Protein AF-A0A9P1CP86-F1 (afdb_monomer)

Nearest PDB structures (foldseek):
  8djh-assembly1_A  TM=8.251E-01  e=3.384E-03  Homo sapiens
  7eb9-assembly1_A  TM=7.874E-01  e=4.346E-03  Homo sapiens
  8svj-assembly1_B  TM=8.601E-01  e=1.233E-02  Homo sapiens
  8svh-assembly1_B  TM=8.101E-01  e=9.599E-03  Homo sapiens
  3pse-assembly1_B  TM=8.588E-01  e=3.355E-02  Homo sapiens

Secondary structure (DSSP, 8-state):
----------------------PEEEEEEE-TTS-EEEEEEETT-BHHHHHHHHHHHH---TTTEEEEETTEEPP--S-BHHHHTT--TT---SSPEEEEEEE-PPPHHHHHHHHHHHHHHHHHT-HHHHHHHHHHT---SPPPTT--SPPHHHHHHHHT-HHHHHHHHHTT--GGGS---S----HHHHHHTT-HHHHHHHHHTT--TT--EEBTTTB--S---HHHHHHHHHHHHHTTBTT----SEEEEEEETTS--GGG--TTSEEEEEEEETTTEEEEEEEEEHHHHHHHHHHHHHHHHHHHHTT----EEEES--TTTTHHHHHHHHHHT-EEEEE-HHHHHHHHHHH--EE-S-----SS--HHHHHHHHHHHHHHHTT--B-SS-STT-PPPHHHHHHHHHHHHHHHHHHHHHHHHHHTT---SHHHHHHHHIIIIIHHHHHHHHHHHHH-GGGHHHHHHHHHHHHTT-TT-HHHHHHHHHHHHHHHHHHHHHHHHTT--HHHHHHIIIIIHHHHHHHHHHHHHHHHHHHHHHHHHHHHHHTSSSSTTHHHHHHHHHHHHHHTT-IIIIIHHHHHHHGGGS--BHHHHHHIIIIIIHHHHHHHHHHHS--GGGTTTHHHHHHHHHHHHHHHHHH----STHHHHHHH-HHHHHHHHHHHHHHHHHH-S-GGG--B-SSS-HHHHHHTSSSHHHHHHHHHHHHHHHHHHHHHHHHHHTT-EE-HHHHHHHTTTSTTHHHHHHHHHHTT--TT---TTS--HHHHHHHTT-HHHHHHHHHTT-----HHHHSS---

InterPro domains:
  IPR002110 Ankyrin repeat [PF00023] (730-762)
  IPR036770 Ankyrin repeat-containing domain superfamily [G3DSA:1.25.40.20] (712-792)
  IPR036770 Ankyrin repeat-containing domain superfamily [SSF48403] (123-789)

Sequence (802 aa):
MGICPSRHVACKRRVEEDGSTTGNVQLVIHNLAGEQLSLTRPSACQLHEILEAIHKEWKIPILAQRLVLKDEVVSQSSGAIGRILGLPSGGEVEQPKRIQEVGNQLSFEVQESLDLRLFDAVAASDYAEIAAALIDGAGPGVPDQDSKAPSAFLTALALKDREAEQMLWDAGVRTDQTDKSKTYRSLRQALATRSLPQAVKCLAHGADVNTWLRRGEGVMDTSGAPAAELLRTIHEELRKVEDAVGITNAIFVSLHGGKGFDSASDTDTAMLYSAKGDCSVELMKTGMLKDVNKRCVELDQELAKRISDGEIQGLICISCDVDLHASTLRAAAATKIPVTGSGGTSLSAASSRFGIQLVGNAGGSVATTSYTRAVSYTYALATAWMKKYHALSSTGQKPQVTSVLCACLPAFWAVALTCRVLKLLMRSNLNWWPESCLFLLQTHALPTVCSVITATSLAPQHGSTVSMSSAIASIVCEKSILGGLLAGYLVAFSATYVLHRCILLNIPATMTNMILAGGMGSAVALLIAPSISYLQLITGYIRQAIHLCMSGTIQGVGGVIGALFCWGSKYGYYHSICLPLILVEMELGEAALCGSIDEATLVCVSAGICLANLIVTPSFEDQGKEETLQLSRRGLCINLLFGDFIEVAYPFMEKSLLVNLAGYVASGLSVELLTGNSEDVLSSAYLPLPAAILLARDPLRISRAYFAAFSVSFAGALLNNFLSTTASGTPLHALCAQHLQPGAASVVRLLCRMRADVNAGDSEGDSPLAHARYFGTKEIEQVLRQYGGKLRGPYYQFSFRR

Mean predicted aligned error: 20.5 Å

Radius of gyration: 39.37 Å; Cα contacts (8 Å, |Δi|>4): 1353; chains: 1; bounding box: 106×87×97 Å

Foldseek 3Di:
DDDDDDDDDDPPPPPDPDADQQAWAWAWEAEPVGDIDTDTDGQQDWPVVVLVVCCVPVVAASQQKWKAFPNDTQPNPTGRNNVSVVHPRHDHDPDHGYIYIDGDDDDPVVQLVLQLQCLLCLLVVPVVSVLVSLSNPHQQFCDPPPRLRAHSLLLCLLLVPVVSNVSSVVSPYDPVRVPPDDDQDALLQCLLVVRPNSNSNNSSVPHDQFPWHAVSSLFDDLPPDPPLVLQVLLQVQLVLWPPGLGDQKDWDKDFPLRDDPVPDDQQTWMWIWMDHRPSPIDGPDIGGNVVVLVVLLVVLQVLLVCLQVVVDQEEEDELDDCVSNVSNLLSQLVSQREYEYEDLPRVVVSCVPRVHHYWFPHDDPDQADSNNRSNRRSVRNSVVVVIDRCNDPDDPDQPDLLVLLVVLVVQLVVLLVLLLVLVVVVVVVDDDVSVVVLQCSLWQRLLLSSLQSLQCSRAVVLPVLLNLLLNLLRPLLTLFNVSSNQLSPQLNVVLVVLLVVCVVVVHDPVVSSCCSRPVNSPVNNVVCNVVNVVRNVVLVVLLVVVQVLQQCPDALSLLVVQLCQLVCVLVPNCSVPLSVSQVSQSSSSHFDLSLLLLLQQALLLLLLLLVLCLVQPASSPPPCSVVSVVLSVVSNCCSQAFLDGSCSQNVVLVQDVLLVVLSSSLRSQLSSLCGRNVQQAGFHHGHRPVCRLVSGSHSVSSVVSSCSSNNSSNVSSNVNSVVNSSQTDGPLSSLLSSVVRSCSLSVLSSSLSSVHDQCDATSQGFGSLCSNVSSVPPSNNVSSVVSPHDGTGPVVVVPPPD

Organism: NCBI:txid2562237

Solvent-accessible surface area (backbone atoms only — not comparable to full-atom values): 41759 Å² total; per-residue (Å²): 137,88,84,89,83,90,81,92,76,90,77,82,73,78,73,75,91,77,78,89,51,91,24,58,38,47,38,35,37,30,43,84,88,72,49,80,50,80,46,79,43,55,30,73,43,47,53,65,63,52,41,50,52,48,25,71,74,71,69,48,28,46,74,27,56,39,48,32,48,94,93,38,76,61,72,91,66,96,42,36,42,32,66,79,68,68,58,68,96,71,60,69,59,94,62,70,49,70,33,39,41,47,81,46,85,71,53,69,70,60,43,49,53,31,24,39,51,28,24,44,19,49,50,64,69,36,64,71,51,35,54,51,28,49,49,50,51,28,65,43,40,68,65,62,98,86,55,74,48,42,34,30,47,41,48,21,53,46,69,68,37,65,67,60,43,48,57,35,48,76,71,62,50,55,81,79,64,69,61,88,71,93,73,85,64,51,54,49,55,19,36,40,69,70,34,63,36,53,31,42,51,27,39,39,74,65,50,67,58,65,47,73,24,42,73,70,30,29,41,69,82,86,78,84,59,70,64,65,55,35,54,47,40,33,28,60,42,29,47,41,26,67,95,39,88,36,54,62,71,48,81,47,77,44,44,64,79,74,55,58,76,95,76,64,51,59,77,41,49,28,38,34,34,35,31,52,70,76,71,53,75,41,82,74,46,75,42,36,31,51,64,48,50,55,53,47,41,56,50,21,51,53,49,15,50,38,38,68,73,62,77,49,72,61,45,79,42,68,66,46,62,54,78,65,35,41,53,31,46,44,30,32,27,75,70,60,32,43,31,29,46,43,40,48,69,36,52,50,50,39,32,75,74,48,60,38,44,75,34,61,88,57,60,73,99,67,96,66,54,57,60,57,48,20,50,49,44,36,49,24,48,24,60,72,67,74,40,63,60,47,93,60,94,60,76,96,66,72,82,54,70,52,65,45,52,61,73,40,45,70,56,55,51,52,46,25,51,49,39,49,53,40,59,57,55,56,74,68,75,79,75,71,65,53,59,57,51,42,51,47,48,28,31,40,47,57,8,24,49,35,1,24,49,30,10,37,71,72,34,55,91,53,48,69,38,41,35,47,7,9,41,54,16,9,68,62,14,57,50,14,49,66,32,0,39,51,36,1,46,52,44,31,63,44,47,63,54,53,52,53,50,32,58,77,68,68,50,55,69,70,58,44,48,48,41,50,21,51,49,46,9,51,52,50,22,66,68,44,47,83,50,31,67,58,46,36,49,52,50,48,50,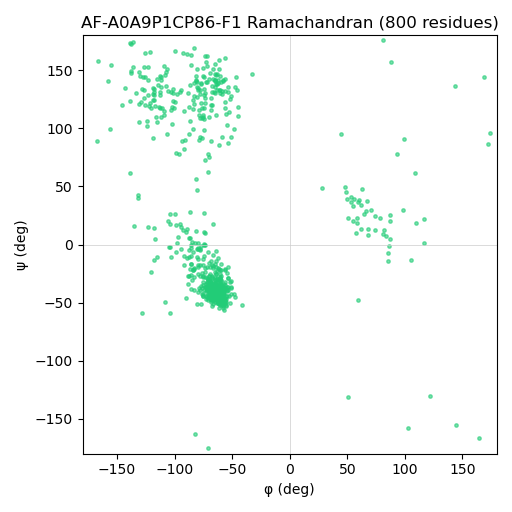52,43,50,50,56,44,58,70,32,42,47,86,57,85,62,46,29,25,52,51,19,29,48,50,44,50,34,42,77,75,63,38,31,64,77,46,53,48,56,52,28,52,55,46,30,41,60,29,42,56,13,48,60,17,34,44,44,42,22,26,47,21,23,20,31,27,14,34,19,48,18,38,63,76,42,58,53,55,93,26,86,71,52,48,68,56,53,40,50,50,23,52,50,41,28,48,39,15,50,64,42,25,41,71,82,66,66,42,51,67,55,31,71,77,28,70,57,29,33,49,20,37,38,52,11,10,7,54,17,29,37,58,52,39,23,72,36,82,41,44,25,15,48,53,67,30,25,46,70,56,28,33,70,68,21,70,34,37,68,55,49,47,52,18,34,49,44,2,19,49,42,9,17,51,28,27,36,50,45,18,61,64,33,69,65,39,30,28,40,53,58,38,18,38,34,65,44,55,90,41,84,61,31,54,38,52,49,43,39,38,50,74,68,66,31,68,47,60,49,52,29,70,76,42,34,9,33,37,37,44,11,56,72,68,65,37,63,67,46,35,50,52,37,45,76,74,67,30,46,82,40,28,68,80,65,62,70,77,68,71,125

Structure (mmCIF, N/CA/C/O backbone):
data_AF-A0A9P1CP86-F1
#
_entry.id   AF-A0A9P1CP86-F1
#
loop_
_atom_site.group_PDB
_atom_site.id
_atom_site.type_symbol
_atom_site.label_atom_id
_atom_site.label_alt_id
_atom_site.label_comp_id
_atom_site.label_asym_id
_atom_site.label_entity_id
_atom_site.label_seq_id
_atom_site.pdbx_PDB_ins_code
_atom_site.Cartn_x
_atom_site.Cartn_y
_atom_site.Cartn_z
_atom_site.occupancy
_atom_site.B_iso_or_equiv
_atom_site.auth_seq_id
_atom_site.auth_comp_id
_atom_site.auth_asym_id
_atom_site.auth_atom_id
_atom_site.pdbx_PDB_model_num
ATOM 1 N N . MET A 1 1 ? -17.859 -0.985 53.198 1.00 30.84 1 MET A N 1
ATOM 2 C CA . MET A 1 1 ? -16.713 -1.500 53.979 1.00 30.84 1 MET A CA 1
ATOM 3 C C . MET A 1 1 ? -16.864 -3.004 54.118 1.00 30.84 1 MET A C 1
ATOM 5 O O . MET A 1 1 ? -17.960 -3.432 54.444 1.00 30.84 1 MET A O 1
ATOM 9 N N . GLY A 1 2 ? -15.787 -3.765 53.910 1.00 27.48 2 GLY A N 1
ATOM 10 C CA . GLY A 1 2 ? -15.667 -5.139 54.414 1.00 27.48 2 GLY A CA 1
ATOM 11 C C . GLY A 1 2 ? -15.969 -6.256 53.418 1.00 27.48 2 GLY A C 1
ATOM 12 O O . GLY A 1 2 ? -17.094 -6.721 53.315 1.00 27.48 2 GLY A O 1
ATOM 13 N N . ILE A 1 3 ? -14.917 -6.695 52.733 1.00 25.78 3 ILE A N 1
ATOM 14 C CA . ILE A 1 3 ? -14.794 -7.933 51.956 1.00 25.78 3 ILE A CA 1
ATOM 15 C C . ILE A 1 3 ? -14.368 -9.091 52.893 1.00 25.78 3 ILE A C 1
ATOM 17 O O . ILE A 1 3 ? -13.635 -8.847 53.850 1.00 25.78 3 ILE A O 1
ATOM 21 N N . CYS A 1 4 ? -14.718 -10.326 52.489 1.00 25.58 4 CYS A N 1
ATOM 22 C CA . CYS A 1 4 ? -14.098 -11.644 52.786 1.00 25.58 4 CYS A CA 1
ATOM 23 C C . CYS A 1 4 ? -14.528 -12.446 54.041 1.00 25.58 4 CYS A C 1
ATOM 25 O O . CYS A 1 4 ? -14.887 -11.840 55.045 1.00 25.58 4 CYS A O 1
ATOM 27 N N . PRO A 1 5 ? -14.343 -13.798 54.071 1.00 38.00 5 PRO A N 1
ATOM 28 C CA . PRO A 1 5 ? -14.095 -14.761 52.976 1.00 38.00 5 PRO A CA 1
ATOM 29 C C . PRO A 1 5 ? -14.853 -16.121 53.067 1.00 38.00 5 PRO A C 1
ATOM 31 O O . PRO A 1 5 ? -15.480 -16.487 54.052 1.00 38.00 5 PRO A O 1
ATOM 34 N N . SER A 1 6 ? -14.697 -16.880 51.978 1.00 25.86 6 SER A N 1
ATOM 35 C CA . SER A 1 6 ? -14.905 -18.322 51.738 1.00 25.86 6 SER A CA 1
ATOM 36 C C . SER A 1 6 ? -14.655 -19.338 52.878 1.00 25.86 6 SER A C 1
ATOM 38 O O . SER A 1 6 ? -13.677 -19.224 53.609 1.00 25.86 6 SER A O 1
ATOM 40 N N . ARG A 1 7 ? -15.435 -20.438 52.914 1.00 24.02 7 ARG A N 1
ATOM 41 C CA . ARG A 1 7 ? -15.036 -21.817 52.509 1.00 24.02 7 ARG A CA 1
ATOM 42 C C . ARG A 1 7 ? -16.061 -22.882 52.941 1.00 24.02 7 ARG A C 1
ATOM 44 O O . ARG A 1 7 ? -16.671 -22.806 53.998 1.00 24.02 7 ARG A O 1
ATOM 51 N N . HIS A 1 8 ? -16.202 -23.884 52.074 1.00 29.50 8 HIS A N 1
ATOM 52 C CA . HIS A 1 8 ? -17.043 -25.075 52.175 1.00 29.50 8 HIS A CA 1
ATOM 53 C C . HIS A 1 8 ? -16.974 -25.830 53.509 1.00 29.50 8 HIS A C 1
ATOM 55 O O . HIS A 1 8 ? -15.889 -26.214 53.934 1.00 29.50 8 HIS A O 1
ATOM 61 N N . VAL A 1 9 ? -18.143 -26.226 54.025 1.00 24.11 9 VAL A N 1
ATOM 62 C CA . VAL A 1 9 ? -18.339 -27.530 54.677 1.00 24.11 9 VAL A CA 1
ATOM 63 C C . VAL A 1 9 ? -19.693 -28.080 54.236 1.00 24.11 9 VAL A C 1
ATOM 65 O O . VAL A 1 9 ? -20.727 -27.430 54.375 1.00 24.11 9 VAL A O 1
ATOM 68 N N . ALA A 1 10 ? -19.667 -29.283 53.670 1.00 28.23 10 ALA A N 1
ATOM 69 C CA . ALA A 1 10 ? -20.837 -30.076 53.349 1.00 28.23 10 ALA A CA 1
ATOM 70 C C . ALA A 1 10 ? -21.704 -30.270 54.602 1.00 28.23 10 ALA A C 1
ATOM 72 O O . ALA A 1 10 ? -21.317 -30.982 55.526 1.00 28.23 10 ALA A O 1
ATOM 73 N N . CYS A 1 11 ? -22.896 -29.676 54.626 1.00 23.47 11 CYS A N 1
ATOM 74 C CA . CYS A 1 11 ? -23.911 -30.052 55.595 1.00 23.47 11 CYS A CA 1
ATOM 75 C C . CYS A 1 11 ? -24.799 -31.112 54.942 1.00 23.47 11 CYS A C 1
ATOM 77 O O . CYS A 1 11 ? -25.804 -30.805 54.303 1.00 23.47 11 CYS A O 1
ATOM 79 N N . LYS A 1 12 ? -24.397 -32.380 55.107 1.00 28.41 12 LYS A N 1
ATOM 80 C CA . LYS A 1 12 ? -25.331 -33.508 55.165 1.00 28.41 12 LYS A CA 1
ATOM 81 C C . LYS A 1 12 ? -26.355 -33.169 56.253 1.00 28.41 12 LYS A C 1
ATOM 83 O O . LYS A 1 12 ? -26.170 -33.525 57.414 1.00 28.41 12 LYS A O 1
ATOM 88 N N . ARG A 1 13 ? -27.430 -32.465 55.897 1.00 25.00 13 ARG A N 1
ATOM 89 C CA . ARG A 1 13 ? -28.647 -32.481 56.703 1.00 25.00 13 ARG A CA 1
ATOM 90 C C . ARG A 1 13 ? -29.331 -33.803 56.421 1.00 25.00 13 ARG A C 1
ATOM 92 O O . ARG A 1 13 ? -30.097 -33.951 55.477 1.00 25.00 13 ARG A O 1
ATOM 99 N N . ARG A 1 14 ? -28.976 -34.764 57.270 1.00 26.31 14 ARG A N 1
ATOM 100 C CA . ARG A 1 14 ? -29.884 -35.793 57.754 1.00 26.31 14 ARG A CA 1
ATOM 101 C C . ARG A 1 14 ? -31.115 -35.035 58.264 1.00 26.31 14 ARG A C 1
ATOM 103 O O . ARG A 1 14 ? -31.083 -34.480 59.356 1.00 26.31 14 ARG A O 1
ATOM 110 N N . VAL A 1 15 ? -32.113 -34.859 57.401 1.00 29.02 15 VAL A N 1
ATOM 111 C CA . VAL A 1 15 ? -33.468 -34.604 57.877 1.00 29.02 15 VAL A CA 1
ATOM 112 C C . VAL A 1 15 ? -33.921 -35.970 58.340 1.00 29.02 15 VAL A C 1
ATOM 114 O O . VAL A 1 15 ? -34.001 -36.901 57.541 1.00 29.02 15 VAL A O 1
ATOM 117 N N . GLU A 1 16 ? -34.023 -36.084 59.655 1.00 26.66 16 GLU A N 1
ATOM 118 C CA . GLU A 1 16 ? -34.607 -37.216 60.346 1.00 26.66 16 GLU A CA 1
ATOM 119 C C . GLU A 1 16 ? -35.914 -37.597 59.649 1.00 26.66 16 GLU A C 1
ATOM 121 O O . GLU A 1 16 ? -36.839 -36.794 59.510 1.00 26.66 16 GLU A O 1
ATOM 126 N N . GLU A 1 17 ? -35.918 -38.826 59.137 1.00 37.66 17 GLU A N 1
ATOM 127 C CA . GLU A 1 17 ? -37.118 -39.620 58.972 1.00 37.66 17 GLU A CA 1
ATOM 128 C C . GLU A 1 17 ? -37.792 -39.687 60.338 1.00 37.66 17 GLU A C 1
ATOM 130 O O . GLU A 1 17 ? -37.342 -40.422 61.205 1.00 37.66 17 GLU A O 1
ATOM 135 N N . ASP A 1 18 ? -38.849 -38.909 60.525 1.00 28.08 18 ASP A N 1
ATOM 136 C CA . ASP A 1 18 ? -39.844 -39.181 61.550 1.00 28.08 18 ASP A CA 1
ATOM 137 C C . ASP A 1 18 ? -41.212 -38.750 61.022 1.00 28.08 18 ASP A C 1
ATOM 139 O O . ASP A 1 18 ? -41.444 -37.595 60.661 1.00 28.08 18 ASP A O 1
ATOM 143 N N . GLY A 1 19 ? -42.123 -39.721 60.957 1.00 34.06 19 GLY A N 1
ATOM 144 C CA . GLY A 1 19 ? -43.535 -39.494 60.668 1.00 34.06 19 GLY A CA 1
ATOM 145 C C . GLY A 1 19 ? -43.990 -39.964 59.291 1.00 34.06 19 GLY A C 1
ATOM 146 O O . GLY A 1 19 ? -44.515 -39.179 58.501 1.00 34.06 19 GLY A O 1
ATOM 147 N N . SER A 1 20 ? -43.867 -41.268 59.030 1.00 41.09 20 SER A N 1
ATOM 148 C CA . SER A 1 20 ? -44.713 -41.977 58.072 1.00 41.09 20 SER A CA 1
ATOM 149 C C . SER A 1 20 ? -46.187 -41.644 58.337 1.00 41.09 20 SER A C 1
ATOM 151 O O . SER A 1 20 ? -46.817 -42.200 59.233 1.00 41.09 20 SER A O 1
ATOM 153 N N . THR A 1 21 ? -46.752 -40.727 57.560 1.00 41.88 21 THR A N 1
ATOM 154 C CA . THR A 1 21 ? -48.200 -40.528 57.497 1.00 41.88 21 THR A CA 1
ATOM 155 C C . THR A 1 21 ? -48.695 -41.257 56.260 1.00 41.88 21 THR A C 1
ATOM 157 O O . THR A 1 21 ? -48.898 -40.685 55.192 1.00 41.88 21 THR A O 1
ATOM 160 N N . THR A 1 22 ? -48.826 -42.575 56.404 1.00 48.19 22 THR A N 1
ATOM 161 C CA . THR A 1 22 ? -49.391 -43.509 55.423 1.00 48.19 22 THR A CA 1
ATOM 162 C C . THR A 1 22 ? -50.904 -43.314 55.315 1.00 48.19 22 THR A C 1
ATOM 164 O O . THR A 1 22 ? -51.681 -44.196 55.658 1.00 48.19 22 THR A O 1
ATOM 167 N N . GLY A 1 23 ? -51.323 -42.126 54.887 1.00 58.84 23 GLY A N 1
ATOM 168 C CA . GLY A 1 23 ? -52.688 -41.859 54.454 1.00 58.84 23 GLY A CA 1
ATOM 169 C C . GLY A 1 23 ? -52.721 -41.866 52.933 1.00 58.84 23 GLY A C 1
ATOM 170 O O . GLY A 1 23 ? -52.050 -41.047 52.295 1.00 58.84 23 GLY A O 1
ATOM 171 N N . ASN A 1 24 ? -53.476 -42.791 52.346 1.00 66.00 24 ASN A N 1
ATOM 172 C CA . ASN A 1 24 ? -53.795 -42.728 50.926 1.00 66.00 24 ASN A CA 1
ATOM 173 C C . ASN A 1 24 ? -54.823 -41.615 50.707 1.00 66.00 24 ASN A C 1
ATOM 175 O O . ASN A 1 24 ? -55.837 -41.547 51.399 1.00 66.00 24 ASN A O 1
ATOM 179 N N . VAL A 1 25 ? -54.563 -40.741 49.740 1.00 71.00 25 VAL A N 1
ATOM 180 C CA . VAL A 1 25 ? -55.503 -39.698 49.332 1.00 71.00 25 VAL A CA 1
ATOM 181 C C . VAL A 1 25 ? -56.186 -40.157 48.053 1.00 71.00 25 VAL A C 1
ATOM 183 O O . VAL A 1 25 ? -55.515 -40.447 47.059 1.00 71.00 25 VAL A O 1
ATOM 186 N N . GLN A 1 26 ? -57.519 -40.211 48.079 1.00 76.31 26 GLN A N 1
ATOM 187 C CA . GLN A 1 26 ? -58.321 -40.338 46.868 1.00 76.31 26 GLN A CA 1
ATOM 188 C C . GLN A 1 26 ? -58.548 -38.956 46.254 1.00 76.31 26 GLN A C 1
ATOM 190 O O . GLN A 1 26 ? -59.173 -38.071 46.847 1.00 76.31 26 GLN A O 1
ATOM 195 N N . LEU A 1 27 ? -58.016 -38.781 45.051 1.00 75.88 27 LEU A N 1
ATOM 196 C CA . LEU A 1 27 ? -58.168 -37.595 44.228 1.00 75.88 27 LEU A CA 1
ATOM 197 C C . LEU A 1 27 ? -59.131 -37.895 43.096 1.00 75.88 27 LEU A C 1
ATOM 199 O O . LEU A 1 27 ? -58.977 -38.895 42.399 1.00 75.88 27 LEU A O 1
ATOM 203 N N . VAL A 1 28 ? -60.092 -37.001 42.900 1.00 79.50 28 VAL A N 1
ATOM 204 C CA . VAL A 1 28 ? -60.992 -37.041 41.754 1.00 79.50 28 VAL A CA 1
ATOM 205 C C . VAL A 1 28 ? -60.750 -35.784 40.935 1.00 79.50 28 VAL A C 1
ATOM 207 O O . VAL A 1 28 ? -61.066 -34.675 41.367 1.00 79.50 28 VAL A O 1
ATOM 210 N N . ILE A 1 29 ? -60.149 -35.962 39.766 1.00 81.75 29 ILE A N 1
ATOM 211 C CA . ILE A 1 29 ? -59.770 -34.882 38.862 1.00 81.75 29 ILE A CA 1
ATOM 212 C C . ILE A 1 29 ? -60.804 -34.821 37.746 1.00 81.75 29 ILE A C 1
ATOM 214 O O . ILE A 1 29 ? -61.122 -35.846 37.147 1.00 81.75 29 ILE A O 1
ATOM 218 N N . HIS A 1 30 ? -61.329 -33.631 37.476 1.00 79.31 30 HIS A N 1
ATOM 219 C CA . HIS A 1 30 ? -62.225 -33.379 36.354 1.00 79.31 30 HIS A CA 1
ATOM 220 C C . HIS A 1 30 ? -61.545 -32.475 35.340 1.00 79.31 30 HIS A C 1
ATOM 222 O O . HIS A 1 30 ? -61.029 -31.427 35.725 1.00 79.31 30 HIS A O 1
ATOM 228 N N . ASN A 1 31 ? -61.583 -32.839 34.062 1.00 79.31 31 ASN A N 1
ATOM 229 C CA . ASN A 1 31 ? -61.199 -31.908 33.005 1.00 79.31 31 ASN A CA 1
ATOM 230 C C . ASN A 1 31 ? -62.371 -30.978 32.641 1.00 79.31 31 ASN A C 1
ATOM 232 O O . ASN A 1 31 ? -63.522 -31.196 33.035 1.00 79.31 31 ASN A O 1
ATOM 236 N N . LEU A 1 32 ? -62.087 -29.937 31.857 1.00 73.00 32 LEU A N 1
ATOM 237 C CA . LEU A 1 32 ? -63.108 -29.012 31.346 1.00 73.00 32 LEU A CA 1
ATOM 238 C C . LEU A 1 32 ? -64.159 -29.684 30.445 1.00 73.00 32 LEU A C 1
ATOM 240 O O . LEU A 1 32 ? -65.255 -29.148 30.297 1.00 73.00 32 LEU A O 1
ATOM 244 N N . ALA A 1 33 ? -63.848 -30.848 29.869 1.00 70.44 33 ALA A N 1
ATOM 245 C CA . ALA A 1 33 ? -64.772 -31.635 29.053 1.00 70.44 33 ALA A CA 1
ATOM 246 C C . ALA A 1 33 ? -65.749 -32.493 29.889 1.00 70.44 33 ALA A C 1
ATOM 248 O O . ALA A 1 33 ? -66.648 -33.118 29.329 1.00 70.44 33 ALA A O 1
ATOM 249 N N . GLY A 1 34 ? -65.615 -32.501 31.222 1.00 69.12 34 GLY A N 1
ATOM 250 C CA . GLY A 1 34 ? -66.480 -33.248 32.139 1.00 69.12 34 GLY A CA 1
ATOM 251 C C . GLY A 1 34 ? -66.048 -34.696 32.399 1.00 69.12 34 GLY A C 1
ATOM 252 O O . GLY A 1 34 ? -66.749 -35.413 33.115 1.00 69.12 34 GLY A O 1
ATOM 253 N N . GLU A 1 35 ? -64.904 -35.131 31.870 1.00 78.94 35 GLU A N 1
ATOM 254 C CA . GLU A 1 35 ? -64.326 -36.454 32.121 1.00 78.94 35 GLU A CA 1
ATOM 255 C C . GLU A 1 35 ? -63.702 -36.518 33.519 1.00 78.94 35 GLU A C 1
ATOM 257 O O . GLU A 1 35 ? -63.270 -35.505 34.073 1.00 78.94 35 GLU A O 1
ATOM 262 N N . GLN A 1 36 ? -63.668 -37.716 34.108 1.00 82.38 36 GLN A N 1
ATOM 263 C CA . GLN A 1 36 ? -63.237 -37.929 35.488 1.00 82.38 36 GLN A CA 1
ATOM 264 C C . GLN A 1 36 ? -62.084 -38.934 35.567 1.00 82.38 36 GLN A C 1
ATOM 266 O O . GLN A 1 36 ? -62.208 -40.058 35.086 1.00 82.38 36 GLN A O 1
ATOM 271 N N . LEU A 1 37 ? -61.007 -38.556 36.260 1.00 82.69 37 LEU A N 1
ATOM 272 C CA . LEU A 1 37 ? -59.870 -39.413 36.589 1.00 82.69 37 LEU A CA 1
ATOM 273 C C . LEU A 1 37 ? -59.758 -39.568 38.112 1.00 82.69 37 LEU A C 1
ATOM 275 O O . LEU A 1 37 ? -59.567 -38.591 38.837 1.00 82.69 37 LEU A O 1
ATOM 279 N N . SER A 1 38 ? -59.872 -40.805 38.598 1.00 81.88 38 SER A N 1
ATOM 280 C CA . SER A 1 38 ? -59.770 -41.136 40.024 1.00 81.88 38 SER A CA 1
ATOM 281 C C . SER A 1 38 ? -58.401 -41.746 40.333 1.00 81.88 38 SER A C 1
ATOM 283 O O . SER A 1 38 ? -58.081 -42.832 39.852 1.00 81.88 38 SER A O 1
ATOM 285 N N . LEU A 1 39 ? -57.593 -41.074 41.155 1.00 81.75 39 LEU A N 1
ATOM 286 C CA . LEU A 1 39 ? -56.245 -41.507 41.534 1.00 81.75 39 LEU A CA 1
ATOM 287 C C . LEU A 1 39 ? -56.165 -41.746 43.041 1.00 81.75 39 LEU A C 1
ATOM 289 O O . LEU A 1 39 ? -56.593 -40.911 43.833 1.00 81.75 39 LEU A O 1
ATOM 293 N N . THR A 1 40 ? -55.566 -42.867 43.445 1.00 80.44 40 THR A N 1
ATOM 294 C CA . THR A 1 40 ? -55.198 -43.118 44.847 1.00 80.44 40 THR A CA 1
ATOM 295 C C . THR A 1 40 ? -53.680 -43.050 44.970 1.00 80.44 40 THR A C 1
ATOM 297 O O . THR A 1 40 ? -52.967 -43.850 44.353 1.00 80.44 40 THR A O 1
ATOM 30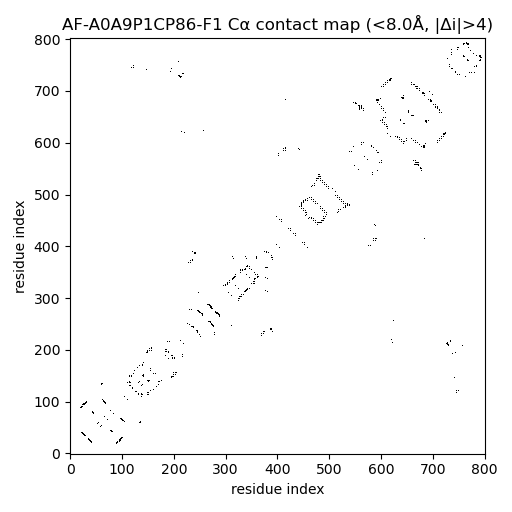0 N N . ARG A 1 41 ? -53.173 -42.066 45.719 1.00 80.50 41 ARG A N 1
ATOM 301 C CA . ARG A 1 41 ? -51.731 -41.828 45.899 1.00 80.50 41 ARG A CA 1
ATOM 302 C C . ARG A 1 41 ? -51.388 -41.543 47.366 1.00 80.50 41 ARG A C 1
ATOM 304 O O . ARG A 1 41 ? -52.237 -41.020 48.090 1.00 80.50 41 ARG A O 1
ATOM 311 N N . PRO A 1 42 ? -50.158 -41.851 47.814 1.00 76.25 42 PRO A N 1
ATOM 312 C CA . PRO A 1 42 ? -49.690 -41.451 49.137 1.00 76.25 42 PRO A CA 1
ATOM 313 C C . PRO A 1 42 ? -49.701 -39.926 49.285 1.00 76.25 42 PRO A C 1
ATOM 315 O O . PRO A 1 42 ? -49.362 -39.209 48.346 1.00 76.25 42 PRO A O 1
ATOM 318 N N . SER A 1 43 ? -49.999 -39.418 50.479 1.00 68.50 43 SER A N 1
ATOM 319 C CA . SER A 1 43 ? -49.930 -37.981 50.805 1.00 68.50 43 SER A CA 1
ATOM 320 C C . SER A 1 43 ? -48.559 -37.330 50.516 1.00 68.50 43 SER A C 1
ATOM 322 O O . SER A 1 43 ? -48.485 -36.122 50.279 1.00 68.50 43 SER A O 1
ATOM 324 N N . ALA A 1 44 ? -47.483 -38.127 50.505 1.00 71.12 44 ALA A N 1
ATOM 325 C CA . ALA A 1 44 ? -46.108 -37.712 50.212 1.00 71.12 44 ALA A CA 1
ATOM 326 C C . ALA A 1 44 ? -45.779 -37.574 48.710 1.00 71.12 44 ALA A C 1
ATOM 328 O O . ALA A 1 44 ? -44.715 -37.055 48.374 1.00 71.12 44 ALA A O 1
ATOM 329 N N . CYS A 1 45 ? -46.667 -38.034 47.824 1.00 78.25 45 CYS A N 1
ATOM 330 C CA . CYS A 1 45 ? -46.495 -37.981 46.372 1.00 78.25 45 CYS A CA 1
ATOM 331 C C . CYS A 1 45 ? -46.289 -36.524 45.902 1.00 78.25 45 CYS A C 1
ATOM 333 O O . CYS A 1 45 ? -46.870 -35.582 46.462 1.00 78.25 45 CYS A O 1
ATOM 335 N N . GLN A 1 46 ? -45.403 -36.322 44.923 1.00 81.25 46 GLN A N 1
ATOM 336 C CA . GLN A 1 46 ? -45.107 -34.991 44.387 1.00 81.25 46 GLN A CA 1
ATOM 337 C C . GLN A 1 46 ? -46.168 -34.562 43.374 1.00 81.25 46 GLN A C 1
ATOM 339 O O . GLN A 1 46 ? -46.728 -35.386 42.656 1.00 81.25 46 GLN A O 1
ATOM 344 N N . LEU A 1 47 ? -46.398 -33.251 43.259 1.00 76.50 47 LEU A N 1
ATOM 345 C CA . LEU A 1 47 ? -47.338 -32.699 42.276 1.00 76.50 47 LEU A CA 1
ATOM 346 C C . LEU A 1 47 ? -47.042 -33.175 40.840 1.00 76.50 47 LEU A C 1
ATOM 348 O O . LEU A 1 47 ? -47.971 -33.458 40.091 1.00 76.50 47 LEU A O 1
ATOM 352 N N . HIS A 1 48 ? -45.762 -33.322 40.481 1.00 77.50 48 HIS A N 1
ATOM 353 C CA . HIS A 1 48 ? -45.331 -33.800 39.164 1.00 77.50 48 HIS A CA 1
ATOM 354 C C . HIS A 1 48 ? -45.890 -35.189 38.815 1.00 77.50 48 HIS A C 1
ATOM 356 O O . HIS A 1 48 ? -46.365 -35.383 37.704 1.00 77.50 48 HIS A O 1
ATOM 362 N N . GLU A 1 49 ? -45.952 -36.114 39.776 1.00 78.94 49 GLU A N 1
ATOM 363 C CA . GLU A 1 49 ? -46.479 -37.470 39.559 1.00 78.94 49 GLU A CA 1
ATOM 364 C C . GLU A 1 49 ? -47.994 -37.477 39.271 1.00 78.94 49 GLU A C 1
ATOM 366 O O . GLU A 1 49 ? -48.500 -38.375 38.594 1.00 78.94 49 GLU A O 1
ATOM 371 N N . ILE A 1 50 ? -48.745 -36.481 39.768 1.00 78.88 50 ILE A N 1
ATOM 372 C CA . ILE A 1 50 ? -50.149 -36.286 39.366 1.00 78.88 50 ILE A CA 1
ATOM 373 C C . ILE A 1 50 ? -50.207 -35.773 37.932 1.00 78.88 50 ILE A C 1
ATOM 375 O O . ILE A 1 50 ? -50.994 -36.288 37.144 1.00 78.88 50 ILE A O 1
ATOM 379 N N . LEU A 1 51 ? -49.405 -34.759 37.600 1.00 79.69 51 LEU A N 1
ATOM 380 C CA . LEU A 1 51 ? -49.415 -34.157 36.266 1.00 79.69 51 LEU A CA 1
ATOM 381 C C . LEU A 1 51 ? -49.011 -35.180 35.190 1.00 79.69 51 LEU A C 1
ATOM 383 O O . LEU A 1 51 ? -49.603 -35.214 34.112 1.00 79.69 51 LEU A O 1
ATOM 387 N N . GLU A 1 52 ? -48.076 -36.079 35.507 1.00 78.62 52 GLU A N 1
ATOM 388 C CA . GLU A 1 52 ? -47.738 -37.243 34.680 1.00 78.62 52 GLU A CA 1
ATOM 389 C C . GLU A 1 52 ? -48.915 -38.215 34.529 1.00 78.62 52 GLU A C 1
ATOM 391 O O . GLU A 1 52 ? -49.177 -38.704 33.431 1.00 78.62 52 GLU A O 1
ATOM 396 N N . ALA A 1 53 ? -49.651 -38.503 35.609 1.00 80.38 53 ALA A N 1
ATOM 397 C CA . ALA A 1 53 ? -50.824 -39.374 35.546 1.00 80.38 53 ALA A CA 1
ATOM 398 C C . ALA A 1 53 ? -51.944 -38.765 34.682 1.00 80.38 53 ALA A C 1
ATOM 400 O O . ALA A 1 53 ? -52.563 -39.478 33.894 1.00 80.38 53 ALA A O 1
ATOM 401 N N . ILE A 1 54 ? -52.153 -37.449 34.779 1.00 79.69 54 ILE A N 1
ATOM 402 C CA . ILE A 1 54 ? -53.075 -36.691 33.925 1.00 79.69 54 ILE A CA 1
ATOM 403 C C . ILE A 1 54 ? -52.605 -36.723 32.469 1.00 79.69 54 ILE A C 1
ATOM 405 O O . ILE A 1 54 ? -53.396 -37.012 31.573 1.00 79.69 54 ILE A O 1
ATOM 409 N N . HIS A 1 55 ? -51.316 -36.477 32.223 1.00 79.19 55 HIS A N 1
ATOM 410 C CA . HIS A 1 55 ? -50.733 -36.547 30.885 1.00 79.19 55 HIS A CA 1
ATOM 411 C C . HIS A 1 55 ? -50.910 -37.944 30.276 1.00 79.19 55 HIS A C 1
ATOM 413 O O . HIS A 1 55 ? -51.257 -38.082 29.105 1.00 79.19 55 HIS A O 1
ATOM 419 N N . LYS A 1 56 ? -50.721 -38.999 31.074 1.00 81.06 56 LYS A N 1
ATOM 420 C CA . LYS A 1 56 ? -50.870 -40.382 30.620 1.00 81.06 56 LYS A CA 1
ATOM 421 C C . LYS A 1 56 ? -52.295 -40.689 30.160 1.00 81.06 56 LYS A C 1
ATOM 423 O O . LYS A 1 56 ? -52.439 -41.346 29.127 1.00 81.06 56 LYS A O 1
ATOM 428 N N . GLU A 1 57 ? -53.295 -40.211 30.899 1.00 80.50 57 GLU A N 1
ATOM 429 C CA . GLU A 1 57 ? -54.710 -40.474 30.625 1.00 80.50 57 GLU A CA 1
ATOM 430 C C . GLU A 1 57 ? -55.271 -39.572 29.517 1.00 80.50 57 GLU A C 1
ATOM 432 O O . GLU A 1 57 ? -55.857 -40.058 28.554 1.00 80.50 57 GLU A O 1
ATOM 437 N N . TRP A 1 58 ? -55.065 -38.258 29.628 1.00 78.12 58 TRP A N 1
ATOM 438 C CA . TRP A 1 58 ? -55.721 -37.258 28.778 1.00 78.12 58 TRP A CA 1
ATOM 439 C C . TRP A 1 58 ? -54.810 -36.654 27.707 1.00 78.12 58 TRP A C 1
ATOM 441 O O . TRP A 1 58 ? -55.263 -35.834 26.914 1.00 78.12 58 TRP A O 1
ATOM 451 N N . LYS A 1 59 ? -53.527 -37.044 27.658 1.00 72.56 59 LYS A N 1
ATOM 452 C CA . LYS A 1 59 ? -52.530 -36.561 26.679 1.00 72.56 59 LYS A CA 1
ATOM 453 C C . LYS A 1 59 ? -52.318 -35.041 26.685 1.00 72.56 59 LYS A C 1
ATOM 455 O O . LYS A 1 59 ? -51.827 -34.478 25.712 1.00 72.56 59 LYS A O 1
ATOM 460 N N . ILE A 1 60 ? -52.635 -34.377 27.797 1.00 73.50 60 ILE A N 1
ATOM 461 C CA . ILE A 1 60 ? -52.421 -32.936 27.985 1.00 73.50 60 ILE A CA 1
ATOM 462 C C . ILE A 1 60 ? -50.964 -32.705 28.429 1.00 73.50 60 ILE A C 1
ATOM 464 O O . ILE A 1 60 ? -50.537 -33.346 29.394 1.00 73.50 60 ILE A O 1
ATOM 468 N N . PRO A 1 61 ? -50.176 -31.825 27.781 1.00 74.75 61 PRO A N 1
ATOM 469 C CA . PRO A 1 61 ? -48.789 -31.550 28.174 1.00 74.75 61 PRO A CA 1
ATOM 470 C C . PRO A 1 61 ? -48.649 -31.048 29.611 1.00 74.75 61 PRO A C 1
ATOM 472 O O . PRO A 1 61 ? -49.440 -30.213 30.044 1.00 74.75 61 PRO A O 1
ATOM 475 N N . ILE A 1 62 ? -47.621 -31.488 30.342 1.00 76.19 62 ILE A N 1
ATOM 476 C CA . ILE A 1 62 ? -47.458 -31.156 31.773 1.00 76.19 62 ILE A CA 1
ATOM 477 C C . ILE A 1 62 ? -47.405 -29.638 32.016 1.00 76.19 62 ILE A C 1
ATOM 479 O O . ILE A 1 62 ? -48.029 -29.137 32.952 1.00 76.19 62 ILE A O 1
ATOM 483 N N . LEU A 1 63 ? -46.708 -28.884 31.159 1.00 72.44 63 LEU A N 1
ATOM 484 C CA . LEU A 1 63 ? -46.585 -27.425 31.287 1.00 72.44 63 LEU A CA 1
ATOM 485 C C . LEU A 1 63 ? -47.870 -26.667 30.910 1.00 72.44 63 LEU A C 1
ATOM 487 O O . LEU A 1 63 ? -48.053 -25.526 31.341 1.00 72.44 63 LEU A O 1
ATOM 491 N N . ALA A 1 64 ? -48.766 -27.303 30.151 1.00 70.75 64 ALA A N 1
ATOM 492 C CA . ALA A 1 64 ? -50.072 -26.764 29.778 1.00 70.75 64 ALA A CA 1
ATOM 493 C C . ALA A 1 64 ? -51.140 -26.986 30.866 1.00 70.75 64 ALA A C 1
ATOM 495 O O . ALA A 1 64 ? -52.131 -26.253 30.905 1.00 70.75 64 ALA A O 1
ATOM 496 N N . GLN A 1 65 ? -50.934 -27.959 31.762 1.00 78.25 65 GLN A N 1
ATOM 497 C CA . GLN A 1 65 ? -51.878 -28.309 32.824 1.00 78.25 65 GLN A CA 1
ATOM 498 C C . GLN A 1 65 ? -51.891 -27.258 33.946 1.00 78.25 65 GLN A C 1
ATOM 500 O O . GLN A 1 65 ? -50.867 -26.963 34.580 1.00 78.25 65 GLN A O 1
ATOM 505 N N . ARG A 1 66 ? -53.079 -26.735 34.267 1.00 76.19 66 ARG A N 1
ATOM 506 C CA . ARG A 1 66 ? -53.330 -25.949 35.484 1.00 76.19 66 ARG A CA 1
ATOM 507 C C . ARG A 1 66 ? -54.349 -26.665 36.356 1.00 76.19 66 ARG A C 1
ATOM 509 O O . ARG A 1 66 ? -55.452 -26.959 35.914 1.00 76.19 66 ARG A O 1
ATOM 516 N N . LEU A 1 67 ? -53.989 -26.925 37.611 1.00 76.25 67 LEU A N 1
ATOM 517 C CA . LEU A 1 67 ? -54.898 -27.523 38.587 1.00 76.25 67 LEU A CA 1
ATOM 518 C C . LEU A 1 67 ? -55.552 -26.429 39.425 1.00 76.25 67 LEU A C 1
ATOM 520 O O . LEU A 1 67 ? -54.869 -25.550 39.949 1.00 76.25 67 LEU A O 1
ATOM 524 N N . VAL A 1 68 ? -56.870 -26.506 39.562 1.00 74.00 68 VAL A N 1
ATOM 525 C CA . VAL A 1 68 ? -57.698 -25.589 40.341 1.00 74.00 68 VAL A CA 1
ATOM 526 C C . VAL A 1 68 ? -58.378 -26.371 41.459 1.00 74.00 68 VAL A C 1
ATOM 528 O O . VAL A 1 68 ? -59.012 -27.405 41.229 1.00 74.00 68 VAL A O 1
ATOM 531 N N . LEU A 1 69 ? -58.245 -25.879 42.688 1.00 75.06 69 LEU A N 1
ATOM 532 C CA . LEU A 1 69 ? -58.873 -26.442 43.879 1.00 75.06 69 LEU A CA 1
ATOM 533 C C . LEU A 1 69 ? -59.664 -25.334 44.578 1.00 75.06 69 LEU A C 1
ATOM 535 O O . LEU A 1 69 ? -59.068 -24.357 45.013 1.00 75.06 69 LEU A O 1
ATOM 539 N N . LYS A 1 70 ? -60.987 -25.499 44.731 1.00 66.44 70 LYS A N 1
ATOM 540 C CA . LYS A 1 70 ? -61.870 -24.510 45.392 1.00 66.44 70 LYS A CA 1
ATOM 541 C C . LYS A 1 70 ? -61.648 -23.073 44.883 1.00 66.44 70 LYS A C 1
ATOM 543 O O . LYS A 1 70 ? -61.461 -22.16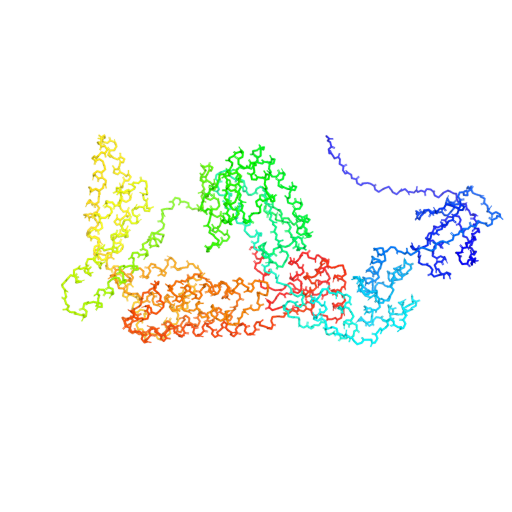0 45.677 1.00 66.44 70 LYS A O 1
ATOM 548 N N . ASP A 1 71 ? -61.634 -22.916 43.562 1.00 64.56 71 ASP A N 1
ATOM 549 C CA . ASP A 1 71 ? -61.455 -21.638 42.857 1.00 64.56 71 ASP A CA 1
ATOM 550 C C . ASP A 1 71 ? -60.059 -20.984 42.978 1.00 64.56 71 ASP A C 1
ATOM 552 O O . ASP A 1 71 ? -59.850 -19.888 42.461 1.00 64.56 71 ASP A O 1
ATOM 556 N N . GLU A 1 72 ? -59.066 -21.668 43.562 1.00 67.88 72 GLU A N 1
ATOM 557 C CA . GLU A 1 72 ? -57.664 -21.226 43.587 1.00 67.88 72 GLU A CA 1
ATOM 558 C C . GLU A 1 72 ? -56.777 -22.066 42.653 1.00 67.88 72 GLU A C 1
ATOM 560 O O . GLU A 1 72 ? -56.862 -23.298 42.619 1.00 67.88 72 GLU A O 1
ATOM 565 N N . VAL A 1 73 ? -55.892 -21.402 41.897 1.00 70.12 73 VAL A N 1
ATOM 566 C CA . VAL A 1 73 ? -54.897 -22.067 41.037 1.00 70.12 73 VAL A CA 1
ATOM 567 C C . VAL A 1 73 ? -53.758 -22.596 41.903 1.00 70.12 73 VAL A C 1
ATOM 569 O O . VAL A 1 73 ? -53.070 -21.834 42.582 1.00 70.12 73 VAL A O 1
ATOM 572 N N . VAL A 1 74 ? -53.515 -23.902 41.839 1.00 72.75 74 VAL A N 1
ATOM 573 C CA . VAL A 1 74 ? -52.401 -24.545 42.537 1.00 72.75 74 VAL A CA 1
ATOM 574 C C . VAL A 1 74 ? -51.083 -24.092 41.905 1.00 72.75 74 VAL A C 1
ATOM 576 O O . VAL A 1 74 ? -50.835 -24.326 40.719 1.00 72.75 74 VAL A O 1
ATOM 579 N N . SER A 1 75 ? -50.207 -23.457 42.690 1.00 60.69 75 SER A N 1
ATOM 580 C CA . SER A 1 75 ? -48.869 -23.093 42.220 1.00 60.69 75 SER A CA 1
ATOM 581 C C . SER A 1 75 ? -48.053 -24.352 41.916 1.00 60.69 75 SER A C 1
ATOM 583 O O . SER A 1 75 ? -47.928 -25.228 42.769 1.00 60.69 75 SER A O 1
ATOM 585 N N . GLN A 1 76 ? -47.425 -24.422 40.737 1.00 61.53 76 GLN A N 1
ATOM 586 C CA . GLN A 1 76 ? -46.562 -25.540 40.300 1.00 61.53 76 GLN A CA 1
ATOM 587 C C . GLN A 1 76 ? -45.247 -25.688 41.108 1.00 61.53 76 GLN A C 1
ATOM 589 O O . GLN A 1 76 ? -44.306 -26.346 40.675 1.00 61.53 76 GLN A O 1
ATOM 594 N N . SER A 1 77 ? -45.152 -25.087 42.294 1.00 54.38 77 SER A N 1
ATOM 595 C CA . SER A 1 77 ? -44.035 -25.279 43.218 1.00 54.38 77 SER A CA 1
ATOM 596 C C . SER A 1 77 ? -43.938 -26.745 43.652 1.00 54.38 77 SER A C 1
ATOM 598 O O . SER A 1 77 ? -44.941 -27.332 44.059 1.00 54.38 77 SER A O 1
ATOM 600 N N . SER A 1 78 ? -42.731 -27.310 43.611 1.00 53.09 78 SER A N 1
ATOM 601 C CA . SER A 1 78 ? -42.392 -28.685 44.001 1.00 53.09 78 SER A CA 1
ATOM 602 C C . SER A 1 78 ? -42.698 -28.956 45.481 1.00 53.09 78 SER A C 1
ATOM 604 O O . SER A 1 78 ? -41.854 -28.811 46.365 1.00 53.09 78 SER A O 1
ATOM 606 N N . GLY A 1 79 ? -43.947 -29.321 45.761 1.00 63.69 79 GLY A N 1
ATOM 607 C CA . GLY A 1 79 ? -44.439 -29.667 47.086 1.00 63.69 79 GLY A CA 1
ATOM 608 C C . GLY A 1 79 ? -45.218 -30.979 47.076 1.00 63.69 79 GLY A C 1
ATOM 609 O O . GLY A 1 79 ? -45.895 -31.311 46.102 1.00 63.69 79 GLY A O 1
ATOM 610 N N . ALA A 1 80 ? -45.146 -31.709 48.193 1.00 69.81 80 ALA A N 1
ATOM 611 C CA . ALA A 1 80 ? -45.962 -32.899 48.412 1.00 69.81 80 ALA A CA 1
ATOM 612 C C . ALA A 1 80 ? -47.454 -32.535 48.440 1.00 69.81 80 ALA A C 1
ATOM 614 O O . ALA A 1 80 ? -47.859 -31.556 49.078 1.00 69.81 80 ALA A O 1
ATOM 615 N N . ILE A 1 81 ? -48.272 -33.363 47.798 1.00 69.88 81 ILE A N 1
ATOM 616 C CA . ILE A 1 81 ? -49.716 -33.161 47.621 1.00 69.88 81 ILE A CA 1
ATOM 617 C C . ILE A 1 81 ? -50.441 -32.968 48.955 1.00 69.88 81 ILE A C 1
ATOM 619 O O . ILE A 1 81 ? -51.326 -32.121 49.056 1.00 69.88 81 ILE A O 1
ATOM 623 N N . GLY A 1 82 ? -50.033 -33.685 50.007 1.00 63.91 82 GLY A N 1
ATOM 624 C CA . GLY A 1 82 ? -50.619 -33.544 51.341 1.00 63.91 82 GLY A CA 1
ATOM 625 C C . GLY A 1 82 ? -50.539 -32.119 51.902 1.00 63.91 82 GLY A C 1
ATOM 626 O O . GLY A 1 82 ? -51.480 -31.668 52.555 1.00 63.91 82 GLY A O 1
ATOM 627 N N . ARG A 1 83 ? -49.466 -31.376 51.584 1.00 68.88 83 ARG A N 1
ATOM 628 C CA . ARG A 1 83 ? -49.319 -29.962 51.974 1.00 68.88 83 ARG A CA 1
ATOM 629 C C . ARG A 1 83 ? -50.183 -29.046 51.116 1.00 68.88 83 ARG A C 1
ATOM 631 O O . ARG A 1 83 ? -50.829 -28.158 51.656 1.00 68.88 83 ARG A O 1
ATOM 638 N N . ILE A 1 84 ? -50.223 -29.291 49.806 1.00 67.81 84 ILE A N 1
ATOM 639 C CA . ILE A 1 84 ? -51.021 -28.510 48.846 1.00 67.81 84 ILE A CA 1
ATOM 640 C C . ILE A 1 84 ? -52.520 -28.619 49.170 1.00 67.81 84 ILE A C 1
ATOM 642 O O . ILE A 1 84 ? -53.258 -27.646 49.073 1.00 67.81 84 ILE A O 1
ATOM 646 N N . LEU A 1 85 ? -52.972 -29.793 49.617 1.00 66.12 85 LEU A N 1
ATOM 647 C CA . LEU A 1 85 ? -54.365 -30.049 49.982 1.00 66.12 85 LEU A CA 1
ATOM 648 C C . LEU A 1 85 ? -54.716 -29.659 51.428 1.00 66.12 85 LEU A C 1
ATOM 650 O O . LEU A 1 85 ? -55.869 -29.861 51.819 1.00 66.12 85 LEU A O 1
ATOM 654 N N . GLY A 1 86 ? -53.768 -29.149 52.224 1.00 60.97 86 GLY A N 1
ATOM 655 C CA . GLY A 1 86 ? -53.991 -28.745 53.618 1.00 60.97 86 GLY A CA 1
ATOM 656 C C . GLY A 1 86 ? -54.467 -29.880 54.534 1.00 60.97 86 GLY A C 1
ATOM 657 O O . GLY A 1 86 ? -55.367 -29.670 55.346 1.00 60.97 86 GLY A O 1
ATOM 658 N N . LEU A 1 87 ? -53.943 -31.100 54.361 1.00 62.12 87 LEU A N 1
ATOM 659 C CA . LEU A 1 87 ? -54.352 -32.260 55.161 1.00 62.12 87 LEU A CA 1
ATOM 660 C C . LEU A 1 87 ? -53.656 -32.265 56.537 1.00 62.12 87 LEU A C 1
ATOM 662 O O . LEU A 1 87 ? -52.447 -32.026 56.594 1.00 62.12 87 LEU A O 1
ATOM 666 N N . PRO A 1 88 ? -54.376 -32.547 57.643 1.00 51.56 88 PRO A N 1
ATOM 667 C CA . PRO A 1 88 ? -53.757 -32.709 58.954 1.00 51.56 88 PRO A CA 1
ATOM 668 C C . PRO A 1 88 ? -52.838 -33.934 58.952 1.00 51.56 88 PRO A C 1
ATOM 670 O O . PRO A 1 88 ? -53.152 -34.962 58.348 1.00 51.56 88 PRO A O 1
ATOM 673 N N . SER A 1 89 ? -51.697 -33.822 59.628 1.00 46.72 89 SER A N 1
ATOM 674 C CA . SER A 1 89 ? -50.689 -34.876 59.745 1.00 46.72 89 SER A CA 1
ATOM 675 C C . SER A 1 89 ? -51.285 -36.138 60.391 1.00 46.72 89 SER A C 1
ATOM 677 O O . SER A 1 89 ? -51.303 -36.250 61.612 1.00 46.72 89 SER A O 1
ATOM 679 N N . GLY A 1 90 ? -51.778 -37.082 59.580 1.00 47.34 90 GLY A N 1
ATOM 680 C CA . GLY A 1 90 ? -52.163 -38.427 60.034 1.00 47.34 90 GLY A CA 1
ATOM 681 C C . GLY A 1 90 ? -53.635 -38.846 59.916 1.00 47.34 90 GLY A C 1
ATOM 682 O O . GLY A 1 90 ? -54.020 -39.773 60.618 1.00 47.34 90 GLY A O 1
ATOM 683 N N . GLY A 1 91 ? -54.454 -38.234 59.053 1.00 48.03 91 GLY A N 1
ATOM 684 C CA . GLY A 1 91 ? -55.822 -38.716 58.778 1.00 48.03 91 GLY A CA 1
ATOM 685 C C . GLY A 1 91 ? -56.006 -39.270 57.361 1.00 48.03 91 GLY A C 1
ATOM 686 O O . GLY A 1 91 ? -55.566 -38.639 56.399 1.00 48.03 91 GLY A O 1
ATOM 687 N N . GLU A 1 92 ? -56.685 -40.416 57.222 1.00 49.16 92 GLU A N 1
ATOM 688 C CA . GLU A 1 92 ? -57.302 -40.818 55.949 1.00 49.16 92 GLU A CA 1
ATOM 689 C C . GLU A 1 92 ? -58.399 -39.813 55.580 1.00 49.16 92 GLU A C 1
ATOM 691 O O . GLU A 1 92 ? -59.160 -39.347 56.429 1.00 49.16 92 GLU A O 1
ATOM 696 N N . VAL A 1 93 ? -58.468 -39.442 54.303 1.00 52.81 93 VAL A N 1
ATOM 697 C CA . VAL A 1 93 ? -59.524 -38.555 53.816 1.00 52.81 93 VAL A CA 1
ATOM 698 C C . VAL A 1 93 ? -60.726 -39.423 53.448 1.00 52.81 93 VAL A C 1
ATOM 700 O O . VAL A 1 93 ? -60.698 -40.089 52.420 1.00 52.81 93 VAL A O 1
ATOM 703 N N . GLU A 1 94 ? -61.784 -39.409 54.264 1.00 46.91 94 GLU A N 1
ATOM 704 C CA . GLU A 1 94 ? -63.005 -40.202 54.015 1.00 46.91 94 GLU A CA 1
ATOM 705 C C . GLU A 1 94 ? -63.815 -39.732 52.789 1.00 46.91 94 GLU A C 1
ATOM 707 O O . GLU A 1 94 ? -64.690 -40.454 52.315 1.00 46.91 94 GLU A O 1
ATOM 712 N N . GLN A 1 95 ? -63.538 -38.537 52.246 1.00 53.66 95 GLN A N 1
ATOM 713 C CA . GLN A 1 95 ? -64.221 -38.009 51.058 1.00 53.66 95 GLN A CA 1
ATOM 714 C C . GLN A 1 95 ? -63.240 -37.587 49.953 1.00 53.66 95 GLN A C 1
ATOM 716 O O . GLN A 1 95 ? -62.284 -36.855 50.228 1.00 53.66 95 GLN A O 1
ATOM 721 N N . PRO A 1 96 ? -63.478 -37.980 48.687 1.00 56.81 96 PRO A N 1
ATOM 722 C CA . PRO A 1 96 ? -62.601 -37.629 47.577 1.00 56.81 96 PRO A CA 1
ATOM 723 C C . PRO A 1 96 ? -62.519 -36.109 47.394 1.00 56.81 96 PRO A C 1
ATOM 725 O O . PRO A 1 96 ? -63.542 -35.424 47.306 1.00 56.81 96 PRO A O 1
ATOM 728 N N . LYS A 1 97 ? -61.298 -35.566 47.296 1.00 65.56 97 LYS A N 1
ATOM 729 C CA . LYS A 1 97 ? -61.116 -34.149 46.952 1.00 65.56 97 LYS A CA 1
ATOM 730 C C . LYS A 1 97 ? -61.236 -33.957 45.446 1.00 65.56 97 LYS A C 1
ATOM 732 O O . LYS A 1 97 ? -60.543 -34.616 44.671 1.00 65.56 97 LYS A O 1
ATOM 737 N N . ARG A 1 98 ? -62.112 -33.027 45.060 1.00 59.34 98 ARG A N 1
ATOM 738 C CA . ARG A 1 98 ? -62.400 -32.674 43.670 1.00 59.34 98 ARG A CA 1
ATOM 739 C C . ARG A 1 98 ? -61.425 -31.596 43.191 1.00 59.34 98 ARG A C 1
ATOM 741 O O . ARG A 1 98 ? -61.401 -30.513 43.770 1.00 59.34 98 ARG A O 1
ATOM 748 N N . ILE A 1 99 ? -60.629 -31.901 42.170 1.00 68.31 99 ILE A N 1
ATOM 749 C CA . ILE A 1 99 ? -59.690 -30.973 41.518 1.00 68.31 99 ILE A CA 1
ATOM 750 C C . ILE A 1 99 ? -60.171 -30.759 40.085 1.00 68.31 99 ILE A C 1
ATOM 752 O O . ILE A 1 99 ? -60.574 -31.718 39.431 1.00 68.31 99 ILE A O 1
ATOM 756 N N . GLN A 1 100 ? -60.143 -29.523 39.598 1.00 65.62 100 GLN A N 1
ATOM 757 C CA . GLN A 1 100 ? -60.446 -29.217 38.204 1.00 65.62 100 GLN A CA 1
ATOM 758 C C . GLN A 1 100 ? -59.148 -28.957 37.435 1.00 65.62 100 GLN A C 1
ATOM 760 O O . GLN A 1 100 ? -58.292 -28.210 37.899 1.00 65.62 100 GLN A O 1
ATOM 765 N N . GLU A 1 101 ? -58.987 -29.589 36.279 1.00 68.50 101 GLU A N 1
ATOM 766 C CA . GLU A 1 101 ? -57.887 -29.350 35.347 1.00 68.50 101 GLU A CA 1
ATOM 767 C C . GLU A 1 101 ? -58.332 -28.338 34.283 1.00 68.50 101 GLU A C 1
ATOM 769 O O . GLU A 1 101 ? -59.440 -28.430 33.749 1.00 68.50 101 GLU A O 1
ATOM 774 N N . VAL A 1 102 ? -57.479 -27.344 34.034 1.00 57.84 102 VAL A N 1
ATOM 775 C CA . VAL A 1 102 ? -57.633 -26.297 33.023 1.00 57.84 102 VAL A CA 1
ATOM 776 C C . VAL A 1 102 ? -56.393 -26.329 32.132 1.00 57.84 102 VAL A C 1
ATOM 778 O O . VAL A 1 102 ? -55.335 -25.824 32.511 1.00 57.84 102 VAL A O 1
ATOM 781 N N . GLY A 1 103 ? -56.523 -26.909 30.942 1.00 57.78 103 GLY A N 1
ATOM 782 C CA . GLY A 1 103 ? -55.478 -26.857 29.925 1.00 57.78 103 GLY A CA 1
ATOM 783 C C . GLY A 1 103 ? -55.399 -25.469 29.280 1.00 57.78 103 GLY A C 1
ATOM 784 O O . GLY A 1 103 ? -56.374 -25.009 28.686 1.00 57.78 103 GLY A O 1
ATOM 785 N N . ASN A 1 104 ? -54.238 -24.813 29.358 1.00 61.97 104 ASN A N 1
ATOM 786 C CA . ASN A 1 104 ? -53.955 -23.569 28.631 1.00 61.97 104 ASN A CA 1
ATOM 787 C C . ASN A 1 104 ? -52.983 -23.814 27.471 1.00 61.97 104 ASN A C 1
ATOM 789 O O . ASN A 1 104 ? -52.079 -24.639 27.571 1.00 61.97 104 ASN A O 1
ATOM 793 N N . GLN A 1 105 ? -53.116 -23.041 26.389 1.00 63.78 105 GLN A N 1
ATOM 794 C CA . GLN A 1 105 ? -52.084 -22.994 25.350 1.00 63.78 105 GLN A CA 1
ATOM 795 C C . GLN A 1 105 ? -50.789 -22.398 25.919 1.00 63.78 105 GLN A C 1
ATOM 797 O O . GLN A 1 105 ? -50.820 -21.399 26.645 1.00 63.78 105 GLN A O 1
ATOM 802 N N . LEU A 1 106 ? -49.656 -23.024 25.594 1.00 70.88 106 LEU A N 1
ATOM 803 C CA . LEU A 1 106 ? -48.333 -22.501 25.924 1.00 70.88 106 LEU A CA 1
ATOM 804 C C . LEU A 1 106 ? -48.110 -21.169 25.194 1.00 70.88 106 LEU A C 1
ATOM 806 O O . LEU A 1 106 ? -48.611 -20.959 24.088 1.00 70.88 106 LEU A O 1
ATOM 810 N N . SER A 1 107 ? -47.369 -20.247 25.813 1.00 72.88 107 SER A N 1
ATOM 811 C CA . SER A 1 107 ? -46.965 -19.023 25.121 1.00 72.88 107 SER A CA 1
ATOM 812 C C . SER A 1 107 ? -45.995 -19.357 23.986 1.00 72.88 107 SER A C 1
ATOM 814 O O . SER A 1 107 ? -45.236 -20.321 24.072 1.00 72.88 107 SER A O 1
ATOM 816 N N . PHE A 1 108 ? -45.990 -18.529 22.938 1.00 69.38 108 PHE A N 1
ATOM 817 C CA . PHE A 1 108 ? -45.140 -18.724 21.760 1.00 69.38 108 PHE A CA 1
ATOM 818 C C . PHE A 1 108 ? -43.652 -18.900 22.119 1.00 69.38 108 PHE A C 1
ATOM 820 O O . PHE A 1 108 ? -43.012 -19.826 21.639 1.00 69.38 108 PHE A O 1
ATOM 827 N N . GLU A 1 109 ? -43.122 -18.073 23.027 1.00 70.44 109 GLU A N 1
ATOM 828 C CA . GLU A 1 109 ? -41.716 -18.136 23.461 1.00 70.44 109 GLU A CA 1
ATOM 829 C C . GLU A 1 109 ? -41.379 -19.435 24.215 1.00 70.44 109 GLU A C 1
ATOM 831 O O . GLU A 1 109 ? -40.299 -20.000 24.043 1.00 70.44 109 GLU A O 1
ATOM 836 N N . VAL A 1 110 ? -42.307 -19.933 25.043 1.00 76.62 110 VAL A N 1
ATOM 837 C CA . VAL A 1 110 ? -42.116 -21.188 25.788 1.00 76.62 110 VAL A CA 1
ATOM 838 C C . VAL A 1 110 ? -42.179 -22.374 24.831 1.00 76.62 110 VAL A C 1
ATOM 840 O O . VAL A 1 110 ? -41.324 -23.253 24.913 1.00 76.62 110 VAL A O 1
ATOM 843 N N . GLN A 1 111 ? -43.122 -22.368 23.886 1.00 78.25 111 GLN A N 1
ATOM 844 C CA . GLN A 1 111 ? -43.219 -23.393 22.849 1.00 78.25 111 GLN A CA 1
ATOM 845 C C . GLN A 1 111 ? -41.951 -23.440 21.985 1.00 78.25 111 GLN A C 1
ATOM 847 O O . GLN A 1 111 ? -41.365 -24.505 21.830 1.00 78.25 111 GLN A O 1
ATOM 852 N N . GLU A 1 112 ? -41.462 -22.291 21.509 1.00 75.69 112 GLU A N 1
ATOM 853 C CA . GLU A 1 112 ? -40.236 -22.202 20.704 1.00 75.69 112 GLU A CA 1
ATOM 854 C C . GLU A 1 112 ? -39.013 -22.751 21.463 1.00 75.69 112 GLU A C 1
ATOM 856 O O . GLU A 1 112 ? -38.180 -23.454 20.888 1.00 75.69 112 GLU A O 1
ATOM 861 N N . SER A 1 113 ? -38.922 -22.496 22.774 1.00 79.38 113 SER A N 1
ATOM 862 C CA . SER A 1 113 ? -37.845 -23.027 23.620 1.00 79.38 113 SER A CA 1
ATOM 863 C C . SER A 1 113 ? -37.908 -24.549 23.807 1.00 79.38 113 SER A C 1
ATOM 865 O O . SER A 1 113 ? -36.871 -25.215 23.813 1.00 79.38 113 SER A O 1
ATOM 867 N N . LEU A 1 114 ? -39.117 -25.109 23.921 1.00 81.12 114 LEU A N 1
ATOM 868 C CA . LEU A 1 114 ? -39.348 -26.549 24.038 1.00 81.12 114 LEU A CA 1
ATOM 869 C C . LEU A 1 114 ? -39.079 -27.259 22.709 1.00 81.12 114 LEU A C 1
ATOM 871 O O . LEU A 1 114 ? -38.460 -28.320 22.699 1.00 81.12 114 LEU A O 1
ATOM 875 N N . ASP A 1 115 ? -39.468 -26.645 21.593 1.00 82.56 115 ASP A N 1
ATOM 876 C CA . ASP A 1 115 ? -39.230 -27.167 20.249 1.00 82.56 115 ASP A CA 1
ATOM 877 C C . ASP A 1 115 ? -37.726 -27.183 19.916 1.00 82.56 115 ASP A C 1
ATOM 879 O O . ASP A 1 115 ? -37.224 -28.167 19.371 1.00 82.56 115 ASP A O 1
ATOM 883 N N . LEU A 1 116 ? -36.974 -26.143 20.307 1.00 82.31 116 LEU A N 1
ATOM 884 C CA . LEU A 1 116 ? -35.507 -26.124 20.203 1.00 82.31 116 LEU A CA 1
ATOM 885 C C . LEU A 1 116 ? -34.850 -27.193 21.086 1.00 82.31 116 LEU A C 1
ATOM 887 O O . LEU A 1 116 ? -33.933 -27.874 20.634 1.00 82.31 116 LEU A O 1
ATOM 891 N N . ARG A 1 117 ? -35.339 -27.385 22.317 1.00 84.88 117 ARG A N 1
ATOM 892 C CA . ARG A 1 117 ? -34.853 -28.432 23.230 1.00 84.88 117 ARG A CA 1
ATOM 893 C C . ARG A 1 117 ? -35.094 -29.834 22.662 1.00 84.88 117 ARG A C 1
ATOM 895 O O . ARG A 1 117 ? -34.194 -30.670 22.702 1.00 84.88 117 ARG A O 1
ATOM 902 N N . LEU A 1 118 ? -36.271 -30.080 22.084 1.00 85.50 118 LEU A N 1
ATOM 903 C CA . LEU A 1 118 ? -36.583 -31.330 21.390 1.00 85.50 118 LEU A CA 1
ATOM 904 C C . LEU A 1 118 ? -35.684 -31.522 20.160 1.00 85.50 118 LEU A C 1
ATOM 906 O O . LEU A 1 118 ? -35.146 -32.609 19.956 1.00 85.50 118 LEU A O 1
ATOM 910 N N . PHE A 1 119 ? -35.479 -30.474 19.360 1.00 85.06 119 PHE A N 1
ATOM 911 C CA . PHE A 1 119 ? -34.563 -30.504 18.220 1.00 85.06 119 PHE A CA 1
ATOM 912 C C . PHE A 1 119 ? -33.129 -30.857 18.641 1.00 85.06 119 PHE A C 1
ATOM 914 O O . PHE A 1 119 ? -32.510 -31.731 18.031 1.00 85.06 119 PHE A O 1
ATOM 921 N N . ASP A 1 120 ? -32.618 -30.238 19.705 1.00 83.75 120 ASP A N 1
ATOM 922 C CA . ASP A 1 120 ? -31.284 -30.503 20.245 1.00 83.75 120 ASP A CA 1
ATOM 923 C C . ASP A 1 120 ? -31.150 -31.946 20.750 1.00 83.75 120 ASP A C 1
ATOM 925 O O . ASP A 1 120 ? -30.141 -32.605 20.474 1.00 83.75 120 ASP A O 1
ATOM 929 N N . ALA A 1 121 ? -32.179 -32.462 21.431 1.00 85.00 121 ALA A N 1
ATOM 930 C CA . ALA A 1 121 ? -32.237 -33.840 21.911 1.00 85.00 121 ALA A CA 1
ATOM 931 C C . ALA A 1 121 ? -32.216 -34.852 20.753 1.00 85.00 121 ALA A C 1
ATOM 933 O O . ALA A 1 121 ? -31.441 -35.810 20.780 1.00 85.00 121 ALA A O 1
ATOM 934 N N . VAL A 1 122 ? -32.977 -34.600 19.681 1.00 85.38 122 VAL A N 1
ATOM 935 C CA . VAL A 1 122 ? -32.964 -35.429 18.462 1.00 85.38 122 VAL A CA 1
ATOM 936 C C . VAL A 1 122 ? -31.622 -35.333 17.734 1.00 85.38 122 VAL A C 1
ATOM 938 O O . VAL A 1 122 ? -31.042 -36.354 17.370 1.00 85.38 122 VAL A O 1
ATOM 941 N N . ALA A 1 123 ? -31.058 -34.132 17.578 1.00 83.69 123 ALA A N 1
ATOM 942 C CA . ALA A 1 123 ? -29.733 -33.946 16.985 1.00 83.69 123 ALA A CA 1
ATOM 943 C C . ALA A 1 123 ? -28.615 -34.612 17.813 1.00 83.69 123 ALA A C 1
ATOM 945 O O . ALA A 1 123 ? -27.548 -34.927 17.273 1.00 83.69 123 ALA A O 1
ATOM 946 N N . ALA A 1 124 ? -28.849 -34.833 19.112 1.00 83.19 124 ALA A N 1
ATOM 947 C CA . ALA A 1 124 ? -27.990 -35.570 20.034 1.00 83.19 124 ALA A CA 1
ATOM 948 C C . ALA A 1 124 ? -28.312 -37.075 20.139 1.00 83.19 124 ALA A C 1
ATOM 950 O O . ALA A 1 124 ? -27.473 -37.811 20.660 1.00 83.19 124 ALA A O 1
ATOM 951 N N . SER A 1 125 ? -29.422 -37.563 19.569 1.00 84.31 125 SER A N 1
ATOM 952 C CA . SER A 1 125 ? -29.974 -38.914 19.804 1.00 84.31 125 SER A CA 1
ATOM 953 C C . SER A 1 125 ? -30.099 -39.245 21.300 1.00 84.31 125 SER A C 1
ATOM 955 O O . SER A 1 125 ? -29.785 -40.352 21.733 1.00 84.31 125 SER A O 1
ATOM 957 N N . ASP A 1 126 ? -30.501 -38.260 22.107 1.00 86.56 126 ASP A N 1
ATOM 958 C CA . ASP A 1 126 ? -30.754 -38.438 23.537 1.00 86.56 126 ASP A CA 1
ATOM 959 C C . ASP A 1 126 ? -32.222 -38.814 23.758 1.00 86.56 126 ASP A C 1
ATOM 961 O O . ASP A 1 126 ? -33.094 -37.961 23.904 1.00 86.56 126 ASP A O 1
ATOM 965 N N . TYR A 1 127 ? -32.508 -40.114 23.742 1.00 86.25 127 TYR A N 1
ATOM 966 C CA . TYR A 1 127 ? -33.877 -40.629 23.823 1.00 86.25 127 TYR A CA 1
ATOM 967 C C . TYR A 1 127 ? -34.596 -40.294 25.133 1.00 86.25 127 TYR A C 1
ATOM 969 O O . TYR A 1 127 ? -35.818 -40.146 25.135 1.00 86.25 127 TYR A O 1
ATOM 977 N N . ALA A 1 128 ? -33.857 -40.154 26.237 1.00 82.88 128 ALA A N 1
ATOM 978 C CA . ALA A 1 128 ? -34.444 -39.773 27.518 1.00 82.88 128 ALA A CA 1
ATOM 979 C C . ALA A 1 128 ? -34.946 -38.326 27.462 1.00 82.88 128 ALA A C 1
ATOM 981 O O . ALA A 1 128 ? -36.068 -38.036 27.880 1.00 82.88 128 ALA A O 1
ATOM 982 N N . GLU A 1 129 ? -34.141 -37.442 26.874 1.00 85.50 129 GLU A N 1
ATOM 983 C CA . GLU A 1 129 ? -34.486 -36.035 26.714 1.00 85.50 129 GLU A CA 1
ATOM 984 C C . GLU A 1 129 ? -35.564 -35.813 25.641 1.00 85.50 129 GLU A C 1
ATOM 986 O O . GLU A 1 129 ? -36.433 -34.961 25.820 1.00 85.50 129 GLU A O 1
ATOM 991 N N . ILE A 1 130 ? -35.580 -36.621 24.569 1.00 84.94 130 ILE A N 1
ATOM 992 C CA . ILE A 1 130 ? -36.667 -36.631 23.573 1.00 84.94 130 ILE A CA 1
ATOM 993 C C . ILE A 1 130 ? -37.999 -36.947 24.261 1.00 84.94 130 ILE A C 1
ATOM 995 O O . ILE A 1 130 ? -38.970 -36.211 24.090 1.00 84.94 130 ILE A O 1
ATOM 999 N N . ALA A 1 131 ? -38.046 -38.005 25.075 1.00 82.88 131 ALA A N 1
ATOM 1000 C CA . ALA A 1 131 ? -39.255 -38.377 25.803 1.00 82.88 131 ALA A CA 1
ATOM 1001 C C . ALA A 1 131 ? -39.692 -37.279 26.786 1.00 82.88 131 ALA A C 1
ATOM 1003 O O . ALA A 1 131 ? -40.869 -36.923 26.820 1.00 82.88 131 ALA A O 1
ATOM 1004 N N . ALA A 1 132 ? -38.751 -36.700 27.540 1.00 81.50 132 ALA A N 1
ATOM 1005 C CA . ALA A 1 132 ? -39.037 -35.624 28.487 1.00 81.50 132 ALA A CA 1
ATOM 1006 C C . ALA A 1 132 ? -39.587 -34.365 27.793 1.00 81.50 132 ALA A C 1
ATOM 1008 O O . ALA A 1 132 ? -40.609 -33.826 28.213 1.00 81.50 132 ALA A O 1
ATOM 1009 N N . ALA A 1 133 ? -38.964 -33.927 26.696 1.00 83.69 133 ALA A N 1
ATOM 1010 C CA . ALA A 1 133 ? -39.403 -32.748 25.952 1.00 83.69 133 ALA A CA 1
ATOM 1011 C C . ALA A 1 133 ? -40.804 -32.931 25.336 1.00 83.69 133 ALA A C 1
ATOM 1013 O O . ALA A 1 133 ? -41.601 -31.993 25.330 1.00 83.69 133 ALA A O 1
ATOM 1014 N N . LEU A 1 134 ? -41.137 -34.140 24.867 1.00 82.44 134 LEU A N 1
ATOM 1015 C CA . LEU A 1 134 ? -42.475 -34.461 24.354 1.00 82.44 134 LEU A CA 1
ATOM 1016 C C . LEU A 1 134 ? -43.541 -34.444 25.460 1.00 82.44 134 LEU A C 1
ATOM 1018 O O . LEU A 1 134 ? -44.638 -33.929 25.245 1.00 82.44 134 LEU A O 1
ATOM 1022 N N . ILE A 1 135 ? -43.213 -34.946 26.654 1.00 80.69 135 ILE A N 1
ATOM 1023 C CA . ILE A 1 135 ? -44.095 -34.896 27.833 1.00 80.69 135 ILE A CA 1
ATOM 1024 C C . ILE A 1 135 ? -44.349 -33.441 28.273 1.00 80.69 135 ILE A C 1
ATOM 1026 O O . ILE A 1 135 ? -45.475 -33.072 28.634 1.00 80.69 135 ILE A O 1
ATOM 1030 N N . ASP A 1 136 ? -43.315 -32.601 28.195 1.00 78.94 136 ASP A N 1
ATOM 1031 C CA . ASP A 1 136 ? -43.376 -31.175 28.524 1.00 78.94 136 ASP A CA 1
ATOM 1032 C C . ASP A 1 136 ? -44.187 -30.354 27.499 1.00 78.94 136 ASP A C 1
ATOM 1034 O O . ASP A 1 136 ? -44.638 -29.254 27.822 1.00 78.94 136 ASP A O 1
ATOM 1038 N N . GLY A 1 137 ? -44.453 -30.899 26.305 1.00 74.94 137 GLY A N 1
ATOM 1039 C CA . GLY A 1 137 ? -45.315 -30.290 25.285 1.00 74.94 137 GLY A CA 1
ATOM 1040 C C . GLY A 1 137 ? -44.606 -29.762 24.042 1.00 74.94 137 GLY A C 1
ATOM 1041 O O . GLY A 1 137 ? -45.185 -28.949 23.322 1.00 74.94 137 GLY A O 1
ATOM 1042 N N . ALA A 1 138 ? -43.372 -30.194 23.776 1.00 80.06 138 ALA A N 1
ATOM 1043 C CA . ALA A 1 138 ? -42.684 -29.860 22.532 1.00 80.06 138 ALA A CA 1
ATOM 1044 C C . ALA A 1 138 ? -43.432 -30.420 21.308 1.00 80.06 138 ALA A C 1
ATOM 1046 O O . ALA A 1 138 ? -43.915 -31.554 21.316 1.00 80.06 138 ALA A O 1
ATOM 1047 N N . GLY A 1 139 ? -43.513 -29.628 20.241 1.00 77.62 139 GLY A N 1
ATOM 1048 C CA . GLY A 1 139 ? -44.170 -29.992 18.992 1.00 77.62 139 GLY A CA 1
ATOM 1049 C C . GLY A 1 139 ? -43.281 -30.906 18.139 1.00 77.62 139 GLY A C 1
ATOM 1050 O O . GLY A 1 139 ? -42.244 -30.456 17.652 1.00 77.62 139 GLY A O 1
ATOM 1051 N N . PRO A 1 140 ? -43.664 -32.171 17.875 1.00 73.44 140 PRO A N 1
ATOM 1052 C CA . PRO A 1 140 ? -42.826 -33.093 17.102 1.00 73.44 140 PRO A CA 1
ATOM 1053 C C . PRO A 1 140 ? -42.831 -32.809 15.587 1.00 73.44 140 PRO A C 1
ATOM 1055 O O . PRO A 1 140 ? -41.968 -33.306 14.864 1.00 73.44 140 PRO A O 1
ATOM 1058 N N . GLY A 1 141 ? -43.812 -32.044 15.096 1.00 68.31 141 GLY A N 1
ATOM 1059 C CA . GLY A 1 141 ? -44.105 -31.853 13.673 1.00 68.31 141 GLY A CA 1
ATOM 1060 C C . GLY A 1 141 ? -43.245 -30.815 12.941 1.00 68.31 141 GLY A C 1
ATOM 1061 O O . GLY A 1 141 ? -42.162 -30.416 13.376 1.00 68.31 141 GLY A O 1
ATOM 1062 N N . VAL A 1 142 ? -43.725 -30.392 11.769 1.00 61.50 142 VAL A N 1
ATOM 1063 C CA . VAL A 1 142 ? -43.154 -29.243 11.049 1.00 61.50 142 VAL A CA 1
ATOM 1064 C C . VAL A 1 142 ? -43.776 -27.985 11.647 1.00 61.50 142 VAL A C 1
ATOM 1066 O O . VAL A 1 142 ? -45.002 -27.875 11.625 1.00 61.50 142 VAL A O 1
ATOM 1069 N N . PRO A 1 143 ? -42.978 -27.059 12.195 1.00 58.94 143 PRO A N 1
ATOM 1070 C CA . PRO A 1 143 ? -43.540 -25.866 12.798 1.00 58.94 143 PRO A CA 1
ATOM 1071 C C . PRO A 1 143 ? -44.070 -24.906 11.715 1.00 58.94 143 PRO A C 1
ATOM 1073 O O . PRO A 1 143 ? -43.657 -24.984 10.553 1.00 58.94 143 PRO A O 1
ATOM 1076 N N . ASP A 1 144 ? -45.009 -24.027 12.082 1.00 56.66 144 ASP A N 1
ATOM 1077 C CA . ASP A 1 144 ? -45.628 -23.057 11.165 1.00 56.66 144 ASP A CA 1
ATOM 1078 C C . ASP A 1 144 ? -44.580 -22.156 10.479 1.00 56.66 144 ASP A C 1
ATOM 1080 O O . ASP A 1 144 ? -43.452 -22.023 10.957 1.00 56.66 144 ASP A O 1
ATOM 1084 N N . GLN A 1 145 ? -44.942 -21.523 9.352 1.00 52.06 145 GLN A N 1
ATOM 1085 C CA . GLN A 1 145 ? -44.014 -20.770 8.480 1.00 52.06 145 GLN A CA 1
ATOM 1086 C C . GLN A 1 145 ? -43.179 -19.685 9.195 1.00 52.06 145 GLN A C 1
ATOM 1088 O O . GLN A 1 145 ? -42.130 -19.304 8.676 1.00 52.06 145 GLN A O 1
ATOM 1093 N N . ASP A 1 146 ? -43.609 -19.237 10.377 1.00 52.12 146 ASP A N 1
ATOM 1094 C CA . ASP A 1 146 ? -42.964 -18.198 11.184 1.00 52.12 146 ASP A CA 1
ATOM 1095 C C . ASP A 1 146 ? -42.060 -18.734 12.316 1.00 52.12 146 ASP A C 1
ATOM 1097 O O . ASP A 1 146 ? -41.465 -17.949 13.059 1.00 52.12 146 ASP A O 1
ATOM 1101 N N . SER A 1 147 ? -41.916 -20.055 12.467 1.00 60.75 147 SER A N 1
ATOM 1102 C CA . SER A 1 147 ? -41.054 -20.641 13.500 1.00 60.75 147 SER A CA 1
ATOM 1103 C C . SER A 1 147 ? -39.576 -20.625 13.116 1.00 60.75 147 SER A C 1
ATOM 1105 O O . SER A 1 147 ? -39.185 -21.007 12.008 1.00 60.75 147 SER A O 1
ATOM 1107 N N . LYS A 1 148 ? -38.722 -20.220 14.063 1.00 64.12 148 LYS A N 1
ATOM 1108 C CA . LYS A 1 148 ? -37.261 -20.244 13.899 1.00 64.12 148 LYS A CA 1
ATOM 1109 C C . LYS A 1 148 ? -36.650 -21.600 14.264 1.00 64.12 148 LYS A C 1
ATOM 1111 O O . LYS A 1 148 ? -35.510 -21.859 13.875 1.00 64.12 148 LYS A O 1
ATOM 1116 N N . ALA A 1 149 ? -37.385 -22.455 14.979 1.00 67.31 149 ALA A N 1
ATOM 1117 C CA . ALA A 1 149 ? -36.914 -23.763 15.421 1.00 67.31 149 ALA A CA 1
ATOM 1118 C C . ALA A 1 149 ? -36.948 -24.788 14.266 1.00 67.31 149 ALA A C 1
ATOM 1120 O O . ALA A 1 149 ? -37.949 -24.880 13.550 1.00 67.31 149 ALA A O 1
ATOM 1121 N N . PRO A 1 150 ? -35.880 -25.573 14.034 1.00 76.44 150 PRO A N 1
ATOM 1122 C CA . PRO A 1 150 ? -35.913 -26.652 13.051 1.00 76.44 150 PRO A CA 1
ATOM 1123 C C . PRO A 1 150 ? -36.815 -27.810 13.506 1.00 76.44 150 PRO A C 1
ATOM 1125 O O . PRO A 1 150 ? -36.904 -28.117 14.689 1.00 76.44 150 PRO A O 1
ATOM 1128 N N . SER A 1 151 ? -37.458 -28.497 12.558 1.00 81.12 151 SER A N 1
ATOM 1129 C CA . SER A 1 151 ? -38.351 -29.622 12.875 1.00 81.12 151 SER A CA 1
ATOM 1130 C C . SER A 1 151 ? -37.582 -30.835 13.414 1.00 81.12 151 SER A C 1
ATOM 1132 O O . SER A 1 151 ? -36.686 -31.366 12.746 1.00 81.12 151 SER A O 1
ATOM 1134 N N . ALA A 1 152 ? -37.990 -31.319 14.590 1.00 82.06 152 ALA A N 1
ATOM 1135 C CA . ALA A 1 152 ? -37.454 -32.524 15.219 1.00 82.06 152 ALA A CA 1
ATOM 1136 C C . ALA A 1 152 ? -37.648 -33.772 14.336 1.00 82.06 152 ALA A C 1
ATOM 1138 O O . ALA A 1 152 ? -36.703 -34.531 14.118 1.00 82.06 152 ALA A O 1
ATOM 1139 N N . PHE A 1 153 ? -38.827 -33.935 13.727 1.00 81.62 153 PHE A N 1
ATOM 1140 C CA . PHE A 1 153 ? -39.113 -35.057 12.826 1.00 81.62 153 PHE A CA 1
ATOM 1141 C C . PHE A 1 153 ? -38.234 -35.068 11.571 1.00 81.62 153 PHE A C 1
ATOM 1143 O O . PHE A 1 153 ? -37.651 -36.097 11.229 1.00 81.62 153 PHE A O 1
ATOM 1150 N N . LEU A 1 154 ? -38.066 -33.920 10.903 1.00 78.56 154 LEU A N 1
ATOM 1151 C CA . LEU A 1 154 ? -37.182 -33.833 9.731 1.00 78.56 154 LEU A CA 1
ATOM 1152 C C . LEU A 1 154 ? -35.713 -34.090 10.097 1.00 78.56 154 LEU A C 1
ATOM 1154 O O . LEU A 1 154 ? -34.954 -34.602 9.277 1.00 78.56 154 LEU A O 1
ATOM 1158 N N . THR A 1 155 ? -35.319 -33.773 11.330 1.00 82.06 155 THR A N 1
ATOM 1159 C CA . THR A 1 155 ? -33.973 -34.045 11.848 1.00 82.06 155 THR A CA 1
ATOM 1160 C C . THR A 1 155 ? -33.740 -35.543 12.046 1.00 82.06 155 THR A C 1
ATOM 1162 O O . THR A 1 155 ? -32.722 -36.060 11.584 1.00 82.06 155 THR A O 1
ATOM 1165 N N . ALA A 1 156 ? -34.697 -36.253 12.654 1.00 83.75 156 ALA A N 1
ATOM 1166 C CA . ALA A 1 156 ? -34.648 -37.710 12.800 1.00 83.75 156 ALA A CA 1
ATOM 1167 C C . ALA A 1 156 ? -34.585 -38.407 11.427 1.00 83.75 156 ALA A C 1
ATOM 1169 O O . ALA A 1 156 ? -33.736 -39.275 11.209 1.00 83.75 156 ALA A O 1
ATOM 1170 N N . LEU A 1 157 ? -35.383 -37.923 10.466 1.00 82.50 157 LEU A N 1
ATOM 1171 C CA . LEU A 1 157 ? -35.391 -38.413 9.086 1.00 82.50 157 LEU A CA 1
ATOM 1172 C C . LEU A 1 157 ? -34.050 -38.184 8.368 1.00 82.50 157 LEU A C 1
ATOM 1174 O O . LEU A 1 157 ? -33.556 -39.069 7.667 1.00 82.50 157 LEU A O 1
ATOM 1178 N N . ALA A 1 158 ? -33.427 -37.015 8.554 1.00 81.12 158 ALA A N 1
ATOM 1179 C CA . ALA A 1 158 ? -32.107 -36.713 7.996 1.00 81.12 158 ALA A CA 1
ATOM 1180 C C . ALA A 1 158 ? -31.008 -37.634 8.562 1.00 81.12 158 ALA A C 1
ATOM 1182 O O . ALA A 1 158 ? -30.105 -38.044 7.828 1.00 81.12 158 ALA A O 1
ATOM 1183 N N . LEU A 1 159 ? -31.104 -37.994 9.847 1.00 83.12 159 LEU A N 1
ATOM 1184 C CA . LEU A 1 159 ? -30.195 -38.926 10.522 1.00 83.12 159 LEU A CA 1
ATOM 1185 C C . LEU A 1 159 ? -30.474 -40.401 10.200 1.00 83.12 159 LEU A C 1
ATOM 1187 O O . LEU A 1 159 ? -29.586 -41.232 10.398 1.00 83.12 159 LEU A O 1
ATOM 1191 N N . LYS A 1 160 ? -31.666 -40.724 9.676 1.00 82.44 160 LYS A N 1
ATOM 1192 C CA . LYS A 1 160 ? -32.189 -42.094 9.527 1.00 82.44 160 LYS A CA 1
ATOM 1193 C C . LYS A 1 160 ? -32.290 -42.827 10.874 1.00 82.44 160 LYS A C 1
ATOM 1195 O O . LYS A 1 160 ? -32.010 -44.027 10.953 1.00 82.44 160 LYS A O 1
ATOM 1200 N N . ASP A 1 161 ? -32.652 -42.096 11.926 1.00 85.75 161 ASP A N 1
ATOM 1201 C CA . ASP A 1 161 ? -32.792 -42.599 13.296 1.00 85.75 161 ASP A CA 1
ATOM 1202 C C . ASP A 1 161 ? -34.210 -43.154 13.515 1.00 85.75 161 ASP A C 1
ATOM 1204 O O . ASP A 1 161 ? -35.153 -42.419 13.811 1.00 85.75 161 ASP A O 1
ATOM 1208 N N . ARG A 1 162 ? -34.369 -44.473 13.341 1.00 83.69 162 ARG A N 1
ATOM 1209 C CA . ARG A 1 162 ? -35.681 -45.144 13.397 1.00 83.69 162 ARG A CA 1
ATOM 1210 C C . ARG A 1 162 ? -36.343 -45.085 14.772 1.00 83.69 162 ARG A C 1
ATOM 1212 O O . ARG A 1 162 ? -37.568 -45.103 14.843 1.00 83.69 162 ARG A O 1
ATOM 1219 N N . GLU A 1 163 ? -35.558 -45.051 15.844 1.00 83.31 163 GLU A N 1
ATOM 1220 C CA . GLU A 1 163 ? -36.087 -45.032 17.210 1.00 83.31 163 GLU A CA 1
ATOM 1221 C C . GLU A 1 163 ? -36.642 -43.644 17.542 1.00 83.31 163 GLU A C 1
ATOM 1223 O O . GLU A 1 163 ? -37.767 -43.531 18.031 1.00 83.31 163 GLU A O 1
ATOM 1228 N N . ALA A 1 164 ? -35.906 -42.583 17.192 1.00 83.31 164 ALA A N 1
ATOM 1229 C CA . ALA A 1 164 ? -36.393 -41.212 17.320 1.00 83.31 164 ALA A CA 1
ATOM 1230 C C . ALA A 1 164 ? -37.604 -40.942 16.408 1.00 83.31 164 ALA A C 1
ATOM 1232 O O . ALA A 1 164 ? -38.577 -40.331 16.848 1.00 83.31 164 ALA A O 1
ATOM 1233 N N . GLU A 1 165 ? -37.589 -41.437 15.162 1.00 82.56 165 GLU A N 1
ATOM 1234 C CA . GLU A 1 165 ? -38.742 -41.352 14.252 1.00 82.56 165 GLU A CA 1
ATOM 1235 C C . GLU A 1 165 ? -39.995 -41.984 14.872 1.00 82.56 165 GLU A C 1
ATOM 1237 O O . GLU A 1 165 ? -41.066 -41.379 14.832 1.00 82.56 165 GLU A O 1
ATOM 1242 N N . GLN A 1 166 ? -39.868 -43.173 15.470 1.00 81.69 166 GLN A N 1
ATOM 1243 C CA . GLN A 1 166 ? -40.990 -43.875 16.089 1.00 81.69 166 GLN A CA 1
ATOM 1244 C C . GLN A 1 166 ? -41.540 -43.127 17.313 1.00 81.69 166 GLN A C 1
ATOM 1246 O O . GLN A 1 166 ? -42.750 -42.953 17.416 1.00 81.69 166 GLN A O 1
ATOM 1251 N N . MET A 1 167 ? -40.673 -42.605 18.188 1.00 81.50 167 MET A N 1
ATOM 1252 C CA . MET A 1 167 ? -41.097 -41.793 19.340 1.00 81.50 167 MET A CA 1
ATOM 1253 C C . MET A 1 167 ? -41.856 -40.526 18.924 1.00 81.50 167 MET A C 1
ATOM 1255 O O . MET A 1 167 ? -42.837 -40.149 19.563 1.00 81.50 167 MET A O 1
ATOM 1259 N N . LEU A 1 168 ? -41.432 -39.881 17.835 1.00 83.25 168 LEU A N 1
ATOM 1260 C CA . LEU A 1 168 ? -42.113 -38.701 17.298 1.00 83.25 168 LEU A CA 1
ATOM 1261 C C . LEU A 1 168 ? -43.447 -39.071 16.628 1.00 83.25 168 LEU A C 1
ATOM 1263 O O . LEU A 1 168 ? -44.424 -38.336 16.769 1.00 83.25 168 LEU A O 1
ATOM 1267 N N . TRP A 1 169 ? -43.524 -40.222 15.951 1.00 81.19 169 TRP A N 1
ATOM 1268 C CA . TRP A 1 169 ? -44.781 -40.762 15.419 1.00 81.19 169 TRP A CA 1
ATOM 1269 C C . TRP A 1 169 ? -45.803 -41.036 16.521 1.00 81.19 169 TRP A C 1
ATOM 1271 O O . TRP A 1 169 ? -46.954 -40.609 16.404 1.00 81.19 169 TRP A O 1
ATOM 1281 N N . ASP A 1 170 ? -45.372 -41.678 17.606 1.00 78.81 170 ASP A N 1
ATOM 1282 C CA . ASP A 1 170 ? -46.217 -41.982 18.763 1.00 78.81 170 ASP A CA 1
ATOM 1283 C C . ASP A 1 170 ? -46.703 -40.704 19.476 1.00 78.81 170 ASP A C 1
ATOM 1285 O O . ASP A 1 170 ? -47.776 -40.696 20.082 1.00 78.81 170 ASP A O 1
ATOM 1289 N N . ALA A 1 171 ? -45.961 -39.598 19.344 1.00 74.44 171 ALA A N 1
ATOM 1290 C CA . ALA A 1 171 ? -46.330 -38.274 19.846 1.00 74.44 171 ALA A CA 1
ATOM 1291 C C . ALA A 1 171 ? -47.286 -37.479 18.927 1.00 74.44 171 ALA A C 1
ATOM 1293 O O . ALA A 1 171 ? -47.668 -36.358 19.264 1.00 74.44 171 ALA A O 1
ATOM 1294 N N . GLY A 1 172 ? -47.718 -38.045 17.792 1.00 71.44 172 GLY A N 1
ATOM 1295 C CA . GLY A 1 172 ? -48.827 -37.506 16.995 1.00 71.44 172 GLY A CA 1
ATOM 1296 C C . GLY A 1 172 ? -48.446 -36.653 15.780 1.00 71.44 172 GLY A C 1
ATOM 1297 O O . GLY A 1 172 ? -49.223 -35.776 15.392 1.00 71.44 172 GLY A O 1
ATOM 1298 N N . VAL A 1 173 ? -47.292 -36.898 15.143 1.00 70.88 173 VAL A N 1
ATOM 1299 C CA . VAL A 1 173 ? -46.952 -36.285 13.840 1.00 70.88 173 VAL A CA 1
ATOM 1300 C C . VAL A 1 173 ? -48.044 -36.607 12.809 1.00 70.88 173 VAL A C 1
ATOM 1302 O O . VAL A 1 173 ? -48.349 -37.770 12.543 1.00 70.88 173 VAL A O 1
ATOM 1305 N N . ARG A 1 174 ? -48.660 -35.579 12.213 1.00 60.25 174 ARG A N 1
ATOM 1306 C CA . ARG A 1 174 ? -49.737 -35.767 11.230 1.00 60.25 174 ARG A CA 1
ATOM 1307 C C . ARG A 1 174 ? -49.181 -36.072 9.836 1.00 60.25 174 ARG A C 1
ATOM 1309 O O . ARG A 1 174 ? -48.201 -35.481 9.388 1.00 60.25 174 ARG A O 1
ATOM 1316 N N . THR A 1 175 ? -49.841 -36.975 9.109 1.00 52.41 175 THR A N 1
ATOM 1317 C CA . THR A 1 175 ? -49.425 -37.431 7.768 1.00 52.41 175 THR A CA 1
ATOM 1318 C C . THR A 1 175 ? -49.466 -36.340 6.692 1.00 52.41 175 THR A C 1
ATOM 1320 O O . THR A 1 175 ? -48.759 -36.450 5.697 1.00 52.41 175 THR A O 1
ATOM 1323 N N . ASP A 1 176 ? -50.266 -35.289 6.861 1.00 50.69 176 ASP A N 1
ATOM 1324 C CA . ASP A 1 176 ? -50.344 -34.119 5.970 1.00 50.69 176 ASP A CA 1
ATOM 1325 C C . ASP A 1 176 ? -49.156 -33.149 6.137 1.00 50.69 176 ASP A C 1
ATOM 1327 O O . ASP A 1 176 ? -48.782 -32.470 5.184 1.00 50.69 176 ASP A O 1
ATOM 1331 N N . GLN A 1 177 ? -48.500 -33.155 7.302 1.00 50.91 177 GLN A N 1
ATOM 1332 C CA . GLN A 1 177 ? -47.272 -32.401 7.585 1.00 50.91 177 GLN A CA 1
ATOM 1333 C C . GLN A 1 177 ? -46.001 -33.065 7.028 1.00 50.91 177 GLN A C 1
ATOM 1335 O O . GLN A 1 177 ? -44.920 -32.479 7.086 1.00 50.91 177 GLN A O 1
ATOM 1340 N N . THR A 1 178 ? -46.111 -34.249 6.410 1.00 50.38 178 THR A N 1
ATOM 1341 C CA . THR A 1 178 ? -45.015 -34.932 5.681 1.00 50.38 178 THR A CA 1
ATOM 1342 C C . THR A 1 178 ? -44.706 -34.281 4.320 1.00 50.38 178 THR A C 1
ATOM 1344 O O . THR A 1 178 ? -44.262 -34.941 3.382 1.00 50.38 178 THR A O 1
ATOM 1347 N N . ASP A 1 179 ? -44.990 -32.980 4.211 1.00 48.78 179 ASP A N 1
ATOM 1348 C CA . ASP A 1 179 ? -45.430 -32.284 3.009 1.00 48.78 179 ASP A CA 1
ATOM 1349 C C . ASP A 1 179 ? -44.633 -32.642 1.742 1.00 48.78 179 ASP A C 1
ATOM 1351 O O . ASP A 1 179 ? -43.473 -32.263 1.559 1.00 48.78 179 ASP A O 1
ATOM 1355 N N . LYS A 1 180 ? -45.326 -33.346 0.837 1.00 46.62 180 LYS A N 1
ATOM 1356 C CA . LYS A 1 180 ? -44.907 -33.684 -0.532 1.00 46.62 180 LYS A CA 1
ATOM 1357 C C . LYS A 1 180 ? -44.994 -32.477 -1.491 1.00 46.62 180 LYS A C 1
ATOM 1359 O O . LYS A 1 180 ? -44.907 -32.669 -2.708 1.00 46.62 180 LYS A O 1
ATOM 1364 N N . SER A 1 181 ? -45.211 -31.248 -1.003 1.00 43.84 181 SER A N 1
ATOM 1365 C CA . SER A 1 181 ? -45.395 -30.068 -1.855 1.00 43.84 181 SER A CA 1
ATOM 1366 C C . SER A 1 181 ? -44.094 -29.447 -2.393 1.00 43.84 181 SER A C 1
ATOM 1368 O O . SER A 1 181 ? -43.039 -29.356 -1.762 1.00 43.84 181 SER A O 1
ATOM 1370 N N . LYS A 1 182 ? -44.209 -29.049 -3.660 1.00 46.03 182 LYS A N 1
ATOM 1371 C CA . LYS A 1 182 ? -43.174 -28.643 -4.609 1.00 46.03 182 LYS A CA 1
ATOM 1372 C C . LYS A 1 182 ? -42.675 -27.218 -4.351 1.00 46.03 182 LYS A C 1
ATOM 1374 O O . LYS A 1 182 ? -43.206 -26.277 -4.930 1.00 46.03 182 LYS A O 1
ATOM 1379 N N . THR A 1 183 ? -41.611 -27.047 -3.571 1.00 43.06 183 THR A N 1
ATOM 1380 C CA . THR A 1 183 ? -40.580 -26.010 -3.820 1.00 43.06 183 THR A CA 1
ATOM 1381 C C . THR A 1 183 ? -39.360 -26.274 -2.938 1.00 43.06 183 THR A C 1
ATOM 1383 O O . THR A 1 183 ? -39.245 -25.791 -1.814 1.00 43.06 183 THR A O 1
ATOM 1386 N N . TYR A 1 184 ? -38.418 -27.064 -3.453 1.00 49.12 184 TYR A N 1
ATOM 1387 C CA . TYR A 1 184 ? -37.102 -27.205 -2.839 1.00 49.12 184 TYR A CA 1
ATOM 1388 C C . TYR A 1 184 ? -36.290 -25.943 -3.141 1.00 49.12 184 TYR A C 1
ATOM 1390 O O . TYR A 1 184 ? -35.888 -25.727 -4.283 1.00 49.12 184 TYR A O 1
ATOM 1398 N N . ARG A 1 185 ? -36.030 -25.106 -2.131 1.00 56.50 185 ARG A N 1
ATOM 1399 C CA . ARG A 1 185 ? -34.846 -24.239 -2.195 1.00 56.50 185 ARG A CA 1
ATOM 1400 C C . ARG A 1 185 ? -33.629 -25.138 -1.996 1.00 56.50 185 ARG A C 1
ATOM 1402 O O . ARG A 1 185 ? -33.695 -26.081 -1.217 1.00 56.50 185 ARG A O 1
ATOM 1409 N N . SER A 1 186 ? -32.548 -24.909 -2.732 1.00 72.06 186 SER A N 1
ATOM 1410 C CA . SER A 1 186 ? -31.322 -25.695 -2.557 1.00 72.06 186 SER A CA 1
ATOM 1411 C C . SER A 1 186 ? -30.722 -25.444 -1.167 1.00 72.06 186 SER A C 1
ATOM 1413 O O . SER A 1 186 ? -30.916 -24.368 -0.598 1.00 72.06 186 SER A O 1
ATOM 1415 N N . LEU A 1 187 ? -29.945 -26.398 -0.633 1.00 76.25 187 LEU A N 1
ATOM 1416 C CA . LEU A 1 187 ? -29.221 -26.225 0.641 1.00 76.25 187 LEU A CA 1
ATOM 1417 C C . LEU A 1 187 ? -28.392 -24.924 0.650 1.00 76.25 187 LEU A C 1
ATOM 1419 O O . LEU A 1 187 ? -28.357 -24.213 1.650 1.00 76.25 187 LEU A O 1
ATOM 1423 N N . ARG A 1 188 ? -27.818 -24.571 -0.508 1.00 74.69 188 ARG A N 1
ATOM 1424 C CA . ARG A 1 188 ? -27.126 -23.298 -0.760 1.00 74.69 188 ARG A CA 1
ATOM 1425 C C . ARG A 1 188 ? -28.001 -22.088 -0.452 1.00 74.69 188 ARG A C 1
ATOM 1427 O O . ARG A 1 188 ? -27.602 -21.202 0.292 1.00 74.69 188 ARG A O 1
ATOM 1434 N N . GLN A 1 189 ? -29.209 -22.057 -1.008 1.00 71.19 189 GLN A N 1
ATOM 1435 C CA . GLN A 1 189 ? -30.128 -20.939 -0.845 1.00 71.19 189 GLN A CA 1
ATOM 1436 C C . GLN A 1 189 ? -30.688 -20.868 0.581 1.00 71.19 189 GLN A C 1
ATOM 1438 O O . GLN A 1 189 ? -30.854 -19.771 1.104 1.00 71.19 189 GLN A O 1
ATOM 1443 N N . ALA A 1 190 ? -30.923 -22.014 1.231 1.00 73.44 190 ALA A N 1
ATOM 1444 C CA . ALA A 1 190 ? -31.347 -22.062 2.630 1.00 73.44 190 ALA A CA 1
ATOM 1445 C C . ALA A 1 190 ? -30.304 -21.417 3.562 1.00 73.44 190 ALA A C 1
ATOM 1447 O O . ALA A 1 190 ? -30.649 -20.546 4.366 1.00 73.44 190 ALA A O 1
ATOM 1448 N N . LEU A 1 191 ? -29.025 -21.774 3.387 1.00 75.94 191 LEU A N 1
ATOM 1449 C CA . LEU A 1 191 ? -27.903 -21.208 4.143 1.00 75.94 191 LEU A CA 1
ATOM 1450 C C . LEU A 1 191 ? -27.625 -19.745 3.767 1.00 75.94 191 LEU A C 1
ATOM 1452 O O . LEU A 1 191 ? -27.330 -18.949 4.656 1.00 75.94 191 LEU A O 1
ATOM 1456 N N . ALA A 1 192 ? -27.821 -19.352 2.503 1.00 68.31 192 ALA A N 1
ATOM 1457 C CA . ALA A 1 192 ? -27.766 -17.951 2.072 1.00 68.31 192 ALA A CA 1
ATOM 1458 C C . ALA A 1 192 ? -28.810 -17.084 2.797 1.00 68.31 192 ALA A C 1
ATOM 1460 O O . ALA A 1 192 ? -28.504 -15.999 3.285 1.00 68.31 192 ALA A O 1
ATOM 1461 N N . THR A 1 193 ? -30.043 -17.589 2.921 1.00 71.50 193 THR A N 1
ATOM 1462 C CA . THR A 1 193 ? -31.136 -16.910 3.638 1.00 71.50 193 THR A CA 1
ATOM 1463 C C . THR A 1 193 ? -31.064 -17.057 5.159 1.00 71.50 193 THR A C 1
ATOM 1465 O O . THR A 1 193 ? -31.945 -16.553 5.851 1.00 71.50 193 THR A O 1
ATOM 1468 N N . ARG A 1 194 ? -30.033 -17.737 5.685 1.00 73.56 194 ARG A N 1
ATOM 1469 C CA . ARG A 1 194 ? -29.849 -18.029 7.116 1.00 73.56 194 ARG A CA 1
ATOM 1470 C C . ARG A 1 194 ? -31.079 -18.702 7.746 1.00 73.56 194 ARG A C 1
ATOM 1472 O O . ARG A 1 194 ? -31.505 -18.344 8.840 1.00 73.56 194 ARG A O 1
ATOM 1479 N N . SER A 1 195 ? -31.697 -19.643 7.030 1.00 79.19 195 SER A N 1
ATOM 1480 C CA . SER A 1 195 ? -32.870 -20.387 7.506 1.00 79.19 195 SER A CA 1
ATOM 1481 C C . SER A 1 195 ? -32.475 -21.820 7.867 1.00 79.19 195 SER A C 1
ATOM 1483 O O . SER A 1 195 ? -32.437 -22.704 7.006 1.00 79.19 195 SER A O 1
ATOM 1485 N N . LEU A 1 196 ? -32.191 -22.059 9.154 1.00 80.50 196 LEU A N 1
ATOM 1486 C CA . LEU A 1 196 ? -31.892 -23.400 9.676 1.00 80.50 196 LEU A CA 1
ATOM 1487 C C . LEU A 1 196 ? -33.039 -24.405 9.451 1.00 80.50 196 LEU A C 1
ATOM 1489 O O . LEU A 1 196 ? -32.744 -25.518 9.008 1.00 80.50 196 LEU A O 1
ATOM 1493 N N . PRO A 1 197 ? -34.331 -24.050 9.638 1.00 77.56 197 PRO A N 1
ATOM 1494 C CA . PRO A 1 197 ? -35.434 -24.973 9.358 1.00 77.56 197 PRO A CA 1
ATOM 1495 C C . PRO A 1 197 ? -35.459 -25.435 7.896 1.00 77.56 197 PRO A C 1
ATOM 1497 O O . PRO A 1 197 ? -35.651 -26.619 7.605 1.00 77.56 197 PRO A O 1
ATOM 1500 N N . GLN A 1 198 ? -35.194 -24.521 6.957 1.00 76.81 198 GLN A N 1
ATOM 1501 C CA . GLN A 1 198 ? -35.138 -24.854 5.537 1.00 76.81 198 GLN A CA 1
ATOM 1502 C C . GLN A 1 198 ? -33.897 -25.688 5.192 1.00 76.81 198 GLN A C 1
ATOM 1504 O O . GLN A 1 198 ? -33.993 -26.596 4.365 1.00 76.81 198 GLN A O 1
ATOM 1509 N N . ALA A 1 199 ? -32.758 -25.440 5.848 1.00 79.25 199 ALA A N 1
ATOM 1510 C CA . ALA A 1 199 ? -31.551 -26.248 5.687 1.00 79.25 199 ALA A CA 1
ATOM 1511 C C . ALA A 1 199 ? -31.781 -27.698 6.152 1.00 79.25 199 ALA A C 1
ATOM 1513 O O . ALA A 1 199 ? -31.492 -28.626 5.397 1.00 79.25 199 ALA A O 1
ATOM 1514 N N . VAL A 1 200 ? -32.393 -27.901 7.325 1.00 81.62 200 VAL A N 1
ATOM 1515 C CA . VAL A 1 200 ? -32.744 -29.235 7.844 1.00 81.62 200 VAL A CA 1
ATOM 1516 C C . VAL A 1 200 ? -33.750 -29.943 6.935 1.00 81.62 200 VAL A C 1
ATOM 1518 O O . VAL A 1 200 ? -33.573 -31.120 6.621 1.00 81.62 200 VAL A O 1
ATOM 1521 N N . LYS A 1 201 ? -34.746 -29.222 6.401 1.00 78.44 201 LYS A N 1
ATOM 1522 C CA . LYS A 1 201 ? -35.674 -29.775 5.400 1.00 78.44 201 LYS A CA 1
ATOM 1523 C C . LYS A 1 201 ? -34.949 -30.266 4.142 1.00 78.44 201 LYS A C 1
ATOM 1525 O O . LYS A 1 201 ? -35.308 -31.318 3.615 1.00 78.44 201 LYS A O 1
ATOM 1530 N N . CYS A 1 202 ? -33.932 -29.544 3.666 1.00 77.50 202 CYS A N 1
ATOM 1531 C CA . CYS A 1 202 ? -33.120 -29.969 2.519 1.00 77.50 202 CYS A CA 1
ATOM 1532 C C . CYS A 1 202 ? -32.296 -31.225 2.833 1.00 77.50 202 CYS A C 1
ATOM 1534 O O . CYS A 1 202 ? -32.232 -32.136 2.009 1.00 77.50 202 CYS A O 1
ATOM 1536 N N . LEU A 1 203 ? -31.698 -31.290 4.026 1.00 80.50 203 LEU A N 1
ATOM 1537 C CA . LEU A 1 203 ? -30.911 -32.439 4.484 1.00 80.50 203 LEU A CA 1
ATOM 1538 C C . LEU A 1 203 ? -31.767 -33.709 4.595 1.00 80.50 203 LEU A C 1
ATOM 1540 O O . LEU A 1 203 ? -31.359 -34.761 4.108 1.00 80.50 203 LEU A O 1
ATOM 1544 N N . ALA A 1 204 ? -32.988 -33.594 5.126 1.00 78.00 204 ALA A N 1
ATOM 1545 C CA . ALA A 1 204 ? -33.947 -34.698 5.223 1.00 78.00 204 ALA A CA 1
ATOM 1546 C C . ALA A 1 204 ? -34.332 -35.292 3.855 1.00 78.00 204 ALA A C 1
ATOM 1548 O O . ALA A 1 204 ? -34.605 -36.483 3.738 1.00 78.00 204 ALA A O 1
ATOM 1549 N N . HIS A 1 205 ? -34.303 -34.472 2.800 1.00 77.12 205 HIS A N 1
ATOM 1550 C CA . HIS A 1 205 ? -34.574 -34.890 1.421 1.00 77.12 205 HIS A CA 1
ATOM 1551 C C . HIS A 1 205 ? -33.322 -35.356 0.659 1.00 77.12 205 HIS A C 1
ATOM 1553 O O . HIS A 1 205 ? -33.382 -35.561 -0.553 1.00 77.12 205 HIS A O 1
ATOM 1559 N N . GLY A 1 206 ? -32.192 -35.545 1.348 1.00 73.00 206 GLY A N 1
ATOM 1560 C CA . GLY A 1 206 ? -30.971 -36.096 0.763 1.00 73.00 206 GLY A CA 1
ATOM 1561 C C . GLY A 1 206 ? -30.051 -35.068 0.105 1.00 73.00 206 GLY A C 1
ATOM 1562 O O . GLY A 1 206 ? -29.286 -35.434 -0.787 1.00 73.00 206 GLY A O 1
ATOM 1563 N N . ALA A 1 207 ? -30.103 -33.795 0.513 1.00 79.19 207 ALA A N 1
ATOM 1564 C CA . ALA A 1 207 ? -29.098 -32.820 0.091 1.00 79.19 207 ALA A CA 1
ATOM 1565 C C . ALA A 1 207 ? -27.687 -33.247 0.539 1.00 79.19 207 ALA A C 1
ATOM 1567 O O . ALA A 1 207 ? -27.497 -33.718 1.660 1.00 79.19 207 ALA A O 1
ATOM 1568 N N . ASP A 1 208 ? -26.694 -33.051 -0.332 1.00 77.56 208 ASP A N 1
ATOM 1569 C CA . ASP A 1 208 ? -25.301 -33.382 -0.029 1.00 77.56 208 ASP A CA 1
ATOM 1570 C C . ASP A 1 208 ? -24.748 -32.456 1.068 1.00 77.56 208 ASP A C 1
ATOM 1572 O O . ASP A 1 208 ? -24.681 -31.233 0.911 1.00 77.56 208 ASP A O 1
ATOM 1576 N N . VAL A 1 209 ? -24.328 -33.054 2.182 1.00 81.44 209 VAL A N 1
ATOM 1577 C CA . VAL A 1 209 ? -23.779 -32.357 3.354 1.00 81.44 209 VAL A CA 1
ATOM 1578 C C . VAL A 1 209 ? -22.434 -31.685 3.087 1.00 81.44 209 VAL A C 1
ATOM 1580 O O . VAL A 1 209 ? -22.056 -30.773 3.819 1.00 81.44 209 VAL A O 1
ATOM 1583 N N . ASN A 1 210 ? -21.737 -32.096 2.026 1.00 79.31 210 ASN A N 1
ATOM 1584 C CA . ASN A 1 210 ? -20.468 -31.522 1.583 1.00 79.31 210 ASN A CA 1
ATOM 1585 C C . ASN A 1 210 ? -20.637 -30.616 0.354 1.00 79.31 210 ASN A C 1
ATOM 1587 O O . ASN A 1 210 ? -19.659 -30.306 -0.327 1.00 79.31 210 ASN A O 1
ATOM 1591 N N . THR A 1 211 ? -21.865 -30.163 0.070 1.00 78.38 211 THR A N 1
ATOM 1592 C CA . THR A 1 211 ? -22.123 -29.238 -1.040 1.00 78.38 211 THR A CA 1
ATOM 1593 C C . THR A 1 211 ? -21.267 -27.980 -0.899 1.00 78.38 211 THR A C 1
ATOM 1595 O O . THR A 1 211 ? -21.455 -27.193 0.024 1.00 78.38 211 THR A O 1
ATOM 1598 N N . TRP A 1 212 ? -20.382 -27.739 -1.862 1.00 72.44 212 TRP A N 1
ATOM 1599 C CA . TRP A 1 212 ? -19.561 -26.531 -1.911 1.00 72.44 212 TRP A CA 1
ATOM 1600 C C . TRP A 1 212 ? -20.405 -25.266 -2.101 1.00 72.44 212 TRP A C 1
ATOM 1602 O O . TRP A 1 212 ? -20.959 -25.051 -3.177 1.00 72.44 212 TRP A O 1
ATOM 1612 N N . LEU A 1 213 ? -20.479 -24.422 -1.081 1.00 69.44 213 LEU A N 1
ATOM 1613 C CA . LEU A 1 213 ? -21.130 -23.113 -1.054 1.00 69.44 213 LEU A CA 1
ATOM 1614 C C . LEU A 1 213 ? -20.235 -22.046 -1.665 1.00 69.44 213 LEU A C 1
ATOM 1616 O O . LEU A 1 213 ? -19.034 -22.107 -1.465 1.00 69.44 213 LEU A O 1
ATOM 1620 N N . ARG A 1 214 ? -20.798 -21.058 -2.358 1.00 65.38 214 ARG A N 1
ATOM 1621 C CA . ARG A 1 214 ? -20.072 -19.864 -2.826 1.00 65.38 214 ARG A CA 1
ATOM 1622 C C . ARG A 1 214 ? -20.105 -18.748 -1.775 1.00 65.38 214 ARG A C 1
ATOM 1624 O O . ARG A 1 214 ? -20.942 -18.768 -0.869 1.00 65.38 214 ARG A O 1
ATOM 1631 N N . ARG A 1 215 ? -19.232 -17.744 -1.907 1.00 54.31 215 ARG A N 1
ATOM 1632 C CA . ARG A 1 215 ? -19.339 -16.496 -1.124 1.00 54.31 215 ARG A CA 1
ATOM 1633 C C . ARG A 1 215 ? -20.742 -15.889 -1.287 1.00 54.31 215 ARG A C 1
ATOM 1635 O O . ARG A 1 215 ? -21.318 -15.923 -2.371 1.00 54.31 215 ARG A O 1
ATOM 1642 N N . GLY A 1 216 ? -21.339 -15.453 -0.174 1.00 54.66 216 GLY A N 1
ATOM 1643 C CA . GLY A 1 216 ? -22.741 -15.012 -0.116 1.00 54.66 216 GLY A CA 1
ATOM 1644 C C . GLY A 1 216 ? -23.781 -16.126 0.099 1.00 54.66 216 GLY A C 1
ATOM 1645 O O . GLY A 1 216 ? -24.898 -15.828 0.515 1.00 54.66 216 GLY A O 1
ATOM 1646 N N . GLU A 1 217 ? -23.430 -17.411 -0.061 1.00 63.97 217 GLU A N 1
ATOM 1647 C CA . GLU A 1 217 ? -24.307 -18.557 0.261 1.00 63.97 217 GLU A CA 1
ATOM 1648 C C . GLU A 1 217 ? -24.211 -18.986 1.746 1.00 63.97 217 GLU A C 1
ATOM 1650 O O . GLU A 1 217 ? -24.419 -20.147 2.091 1.00 63.97 217 GLU A O 1
ATOM 1655 N N . GLY A 1 218 ? -23.881 -18.042 2.639 1.00 53.34 218 GLY A N 1
ATOM 1656 C CA . GLY A 1 218 ? -23.751 -18.248 4.088 1.00 53.34 218 GLY A CA 1
ATOM 1657 C C . GLY A 1 218 ? -22.312 -18.295 4.619 1.00 53.34 218 GLY A C 1
ATOM 1658 O O . GLY A 1 218 ? -22.132 -18.171 5.826 1.00 53.34 218 GLY A O 1
ATOM 1659 N N . VAL A 1 219 ? -21.303 -18.416 3.747 1.00 56.12 219 VAL A N 1
ATOM 1660 C CA . VAL A 1 219 ? -19.868 -18.342 4.097 1.00 56.12 219 VAL A CA 1
ATOM 1661 C C . VAL A 1 219 ? -19.429 -16.872 4.141 1.00 56.12 219 VAL A C 1
ATOM 1663 O O . VAL A 1 219 ? -19.630 -16.146 3.165 1.00 56.12 219 VAL A O 1
ATOM 1666 N N . MET A 1 220 ? -18.864 -16.438 5.273 1.00 50.16 220 MET A N 1
ATOM 1667 C CA . MET A 1 220 ? -18.361 -15.075 5.509 1.00 50.16 220 MET A CA 1
ATOM 1668 C C . MET A 1 220 ? -16.829 -15.076 5.576 1.00 50.16 220 MET A C 1
ATOM 1670 O O . MET A 1 220 ? -16.231 -16.086 5.935 1.00 50.16 220 MET A O 1
ATOM 1674 N N . ASP A 1 221 ? -16.220 -13.939 5.248 1.00 44.22 221 ASP A N 1
ATOM 1675 C CA . ASP A 1 221 ? -14.773 -13.722 5.316 1.00 44.22 221 ASP A CA 1
ATOM 1676 C C . ASP A 1 221 ? -14.286 -13.586 6.779 1.00 44.22 221 ASP A C 1
ATOM 1678 O O . ASP A 1 221 ? -14.946 -12.952 7.612 1.00 44.22 221 ASP A O 1
ATOM 1682 N N . THR A 1 222 ? -13.126 -14.171 7.092 1.00 40.66 222 THR A N 1
ATOM 1683 C CA . THR A 1 222 ? -12.390 -14.015 8.359 1.00 40.66 222 THR A CA 1
ATOM 1684 C C . THR A 1 222 ? -11.442 -12.803 8.364 1.00 40.66 222 THR A C 1
ATOM 1686 O O . THR A 1 222 ? -10.708 -12.583 9.324 1.00 40.66 222 THR A O 1
ATOM 1689 N N . SER A 1 223 ? -11.456 -11.965 7.325 1.00 39.22 223 SER A N 1
ATOM 1690 C CA . SER A 1 223 ? -10.614 -10.763 7.202 1.00 39.22 223 SER A CA 1
ATOM 1691 C C . SER A 1 223 ? -11.043 -9.573 8.083 1.00 39.22 223 SER A C 1
ATOM 1693 O O . SER A 1 223 ? -10.384 -8.530 8.120 1.00 39.22 223 SER A O 1
ATOM 1695 N N . GLY A 1 224 ? -12.121 -9.715 8.855 1.00 36.47 224 GLY A N 1
ATOM 1696 C CA . GLY A 1 224 ? -12.702 -8.665 9.691 1.00 36.47 224 GLY A CA 1
ATOM 1697 C C . GLY A 1 224 ? -12.028 -8.448 11.052 1.00 36.47 224 GLY A C 1
ATOM 1698 O O . GLY A 1 224 ? -12.719 -8.474 12.067 1.00 36.47 224 GLY A O 1
ATOM 1699 N N . ALA A 1 225 ? -10.721 -8.169 11.104 1.00 42.06 225 ALA A N 1
ATOM 1700 C CA . ALA A 1 225 ? -10.083 -7.598 12.301 1.00 42.06 225 ALA A CA 1
ATOM 1701 C C . ALA A 1 225 ? -9.153 -6.368 12.078 1.00 42.06 225 ALA A C 1
ATOM 1703 O O . ALA A 1 225 ? -8.117 -6.284 12.740 1.00 42.06 225 ALA A O 1
ATOM 1704 N N . PRO A 1 226 ? -9.483 -5.349 11.246 1.00 51.97 226 PRO A N 1
ATOM 1705 C CA . PRO A 1 226 ? -8.625 -4.156 11.124 1.00 51.97 226 PRO A CA 1
ATOM 1706 C C . PRO A 1 226 ? -8.614 -3.251 12.373 1.00 51.97 226 PRO A C 1
ATOM 1708 O O . PRO A 1 226 ? -7.665 -2.499 12.596 1.00 51.97 226 PRO A O 1
ATOM 1711 N N . ALA A 1 227 ? -9.679 -3.283 13.185 1.00 53.59 227 ALA A N 1
ATOM 1712 C CA . ALA A 1 227 ? -9.891 -2.319 14.269 1.00 53.59 227 ALA A CA 1
ATOM 1713 C C . ALA A 1 227 ? -9.051 -2.603 15.523 1.00 53.59 227 ALA A C 1
ATOM 1715 O O . ALA A 1 227 ? -8.527 -1.676 16.142 1.00 53.59 227 ALA A O 1
ATOM 1716 N N . ALA A 1 228 ? -8.894 -3.881 15.879 1.00 57.53 228 ALA A N 1
ATOM 1717 C CA . ALA A 1 228 ? -8.079 -4.286 17.022 1.00 57.53 228 ALA A CA 1
ATOM 1718 C C . ALA A 1 228 ? -6.596 -3.971 16.786 1.00 57.53 228 ALA A C 1
ATOM 1720 O O . ALA A 1 228 ? -5.919 -3.474 17.685 1.00 57.53 228 ALA A O 1
ATOM 1721 N N . GLU A 1 229 ? -6.123 -4.180 15.555 1.00 57.62 229 GLU A N 1
ATOM 1722 C CA . GLU A 1 229 ? -4.746 -3.880 15.179 1.00 57.62 229 GLU A CA 1
ATOM 1723 C C . GLU A 1 229 ? -4.452 -2.377 15.251 1.00 57.62 229 GLU A C 1
ATOM 1725 O O . GLU A 1 229 ? -3.454 -1.978 15.845 1.00 57.62 229 GLU A O 1
ATOM 1730 N N . LEU A 1 230 ? -5.357 -1.523 14.756 1.00 65.00 230 LEU A N 1
ATOM 1731 C CA . LEU A 1 230 ? -5.196 -0.069 14.854 1.00 65.00 230 LEU A CA 1
ATOM 1732 C C . LEU A 1 230 ? -5.135 0.416 16.312 1.00 65.00 230 LEU A C 1
ATOM 1734 O O . LEU A 1 230 ? -4.269 1.223 16.651 1.00 65.00 230 LEU A O 1
ATOM 1738 N N . LEU A 1 231 ? -6.025 -0.076 17.181 1.00 73.50 231 LEU A N 1
ATOM 1739 C CA . LEU A 1 231 ? -6.031 0.294 18.602 1.00 73.50 231 LEU A CA 1
ATOM 1740 C C . LEU A 1 231 ? -4.750 -0.159 19.313 1.00 73.50 231 LEU A C 1
ATOM 1742 O O . LEU A 1 231 ? -4.182 0.611 20.090 1.00 73.50 231 LEU A O 1
ATOM 1746 N N . ARG A 1 232 ? -4.262 -1.365 18.998 1.00 70.69 232 ARG A N 1
ATOM 1747 C CA . ARG A 1 232 ? -2.994 -1.890 19.516 1.00 70.69 232 ARG A CA 1
ATOM 1748 C C . ARG A 1 232 ? -1.822 -1.000 19.108 1.00 70.69 232 ARG A C 1
ATOM 1750 O O . ARG A 1 232 ? -1.047 -0.587 19.968 1.00 70.69 232 ARG A O 1
ATOM 1757 N N . THR A 1 233 ? -1.728 -0.641 17.826 1.00 66.81 233 THR A N 1
ATOM 1758 C CA . THR A 1 233 ? -0.633 0.201 17.327 1.00 66.81 233 THR A CA 1
ATOM 1759 C C . THR A 1 233 ? -0.666 1.609 17.931 1.00 66.81 233 THR A C 1
ATOM 1761 O O . THR A 1 233 ? 0.373 2.125 18.331 1.00 66.81 233 THR A O 1
ATOM 1764 N N . ILE A 1 234 ? -1.847 2.229 18.060 1.00 76.75 234 ILE A N 1
ATOM 1765 C CA . ILE A 1 234 ? -1.987 3.554 18.697 1.00 76.75 234 ILE A CA 1
ATOM 1766 C C . ILE A 1 234 ? -1.535 3.506 20.161 1.00 76.75 234 ILE A C 1
ATOM 1768 O O . ILE A 1 234 ? -0.826 4.399 20.618 1.00 76.75 234 ILE A O 1
ATOM 1772 N N . HIS A 1 235 ? -1.919 2.467 20.901 1.00 82.50 235 HIS A N 1
ATOM 1773 C CA . HIS A 1 235 ? -1.528 2.319 22.300 1.00 82.50 235 HIS A CA 1
ATOM 1774 C C . HIS A 1 235 ? -0.010 2.148 22.473 1.00 82.50 235 HIS A C 1
ATOM 1776 O O . HIS A 1 235 ? 0.580 2.775 23.353 1.00 82.50 235 HIS A O 1
ATOM 1782 N N . GLU A 1 236 ? 0.625 1.333 21.628 1.00 76.62 236 GLU A N 1
ATOM 1783 C CA . GLU A 1 236 ? 2.079 1.130 21.632 1.00 76.62 236 GLU A CA 1
ATOM 1784 C C . GLU A 1 236 ? 2.848 2.410 21.291 1.00 76.62 236 GLU A C 1
ATOM 1786 O O . GLU A 1 236 ? 3.860 2.696 21.929 1.00 76.62 236 GLU A O 1
ATOM 1791 N N . GLU A 1 237 ? 2.362 3.205 20.335 1.00 73.75 237 GLU A N 1
ATOM 1792 C CA . GLU A 1 237 ? 2.977 4.489 19.991 1.00 73.75 237 GLU A CA 1
ATOM 1793 C C . GLU A 1 237 ? 2.813 5.527 21.105 1.00 73.75 237 GLU A C 1
ATOM 1795 O O . GLU A 1 237 ? 3.790 6.178 21.477 1.00 73.75 237 GLU A O 1
ATOM 1800 N N . LEU A 1 238 ? 1.624 5.639 21.708 1.00 80.69 238 LEU A N 1
ATOM 1801 C CA . LEU A 1 238 ? 1.381 6.578 22.808 1.00 80.69 238 LEU A CA 1
ATOM 1802 C C . LEU A 1 238 ? 2.285 6.307 24.017 1.00 80.69 238 LEU A C 1
ATOM 1804 O O . LEU A 1 238 ? 2.757 7.258 24.630 1.00 80.69 238 LEU A O 1
ATOM 1808 N N . ARG A 1 239 ? 2.599 5.041 24.326 1.00 81.50 239 ARG A N 1
ATOM 1809 C CA . ARG A 1 239 ? 3.546 4.680 25.402 1.00 81.50 239 ARG A CA 1
ATOM 1810 C C . ARG A 1 239 ? 4.984 5.157 25.158 1.00 81.50 239 ARG A C 1
ATOM 1812 O O . ARG A 1 239 ? 5.790 5.145 26.084 1.00 81.50 239 ARG A O 1
ATOM 1819 N N . LYS A 1 240 ? 5.328 5.580 23.937 1.00 73.25 240 LYS A N 1
ATOM 1820 C CA . LYS A 1 240 ? 6.641 6.166 23.604 1.00 73.25 240 LYS A CA 1
ATOM 1821 C C . LYS A 1 240 ? 6.711 7.675 23.874 1.00 73.25 240 LYS A C 1
ATOM 1823 O O . LYS A 1 240 ? 7.762 8.289 23.661 1.00 73.25 240 LYS A O 1
ATOM 1828 N N . VAL A 1 241 ? 5.605 8.289 24.299 1.00 78.44 241 VAL A N 1
ATOM 1829 C CA . VAL A 1 241 ? 5.555 9.678 24.771 1.00 78.44 241 VAL A CA 1
ATOM 1830 C C . VAL A 1 241 ? 5.896 9.714 26.260 1.00 78.44 241 VAL A C 1
ATOM 1832 O O . VAL A 1 241 ? 5.436 8.879 27.035 1.00 78.44 241 VAL A O 1
ATOM 1835 N N . GLU A 1 242 ? 6.706 10.689 26.663 1.00 76.62 242 GLU A N 1
ATOM 1836 C CA . GLU A 1 242 ? 7.122 10.895 28.056 1.00 76.62 242 GLU A CA 1
ATOM 1837 C C . GLU A 1 242 ? 5.915 10.956 29.028 1.00 76.62 242 GLU A C 1
ATOM 1839 O O . GLU A 1 242 ? 4.971 11.726 28.838 1.00 76.62 242 GLU A O 1
ATOM 1844 N N . ASP A 1 243 ? 5.929 10.102 30.058 1.00 75.75 243 ASP A N 1
ATOM 1845 C CA . ASP A 1 243 ? 4.874 9.884 31.069 1.00 75.75 243 ASP A CA 1
ATOM 1846 C C . ASP A 1 243 ? 3.462 9.545 30.547 1.00 75.75 243 ASP A C 1
ATOM 1848 O O . ASP A 1 243 ? 2.476 9.724 31.268 1.00 75.75 243 ASP A O 1
ATOM 1852 N N . ALA A 1 244 ? 3.322 9.070 29.308 1.00 81.19 244 ALA A N 1
ATOM 1853 C CA . ALA A 1 244 ? 2.030 8.643 28.779 1.00 81.19 244 ALA A CA 1
ATOM 1854 C C . ALA A 1 244 ? 1.753 7.161 29.090 1.00 81.19 244 ALA A C 1
ATOM 1856 O O . ALA A 1 244 ? 2.564 6.278 28.816 1.00 81.19 244 ALA A O 1
ATOM 1857 N N . VAL A 1 245 ? 0.563 6.871 29.623 1.00 77.56 245 VAL A N 1
ATOM 1858 C CA . VAL A 1 245 ? 0.130 5.505 29.991 1.00 77.56 245 VAL A CA 1
ATOM 1859 C C . VAL A 1 245 ? -0.342 4.694 28.765 1.00 77.56 245 VAL A C 1
ATOM 1861 O O . VAL A 1 245 ? -0.346 3.460 28.785 1.00 77.56 245 VAL A O 1
ATOM 1864 N N . GLY A 1 246 ? -0.687 5.380 27.669 1.00 82.06 246 GLY A N 1
ATOM 1865 C CA . GLY A 1 246 ? -1.299 4.808 26.466 1.00 82.06 246 GLY A CA 1
ATOM 1866 C C . GLY A 1 246 ? -2.804 5.083 26.398 1.00 82.06 246 GLY A C 1
ATOM 1867 O O . GLY A 1 246 ? -3.310 6.012 27.026 1.00 82.06 246 GLY A O 1
ATOM 1868 N N . ILE A 1 247 ? -3.536 4.272 25.631 1.00 84.69 247 ILE A N 1
ATOM 1869 C CA . ILE A 1 247 ? -5.006 4.335 25.580 1.00 84.69 247 ILE A CA 1
ATOM 1870 C C . ILE A 1 247 ? -5.585 3.869 26.922 1.00 84.69 247 ILE A C 1
ATOM 1872 O O . ILE A 1 247 ? -5.455 2.699 27.279 1.00 84.69 247 ILE A O 1
ATOM 1876 N N . THR A 1 248 ? -6.268 4.766 27.632 1.00 79.81 248 THR A N 1
ATOM 1877 C CA . THR A 1 248 ? -7.044 4.444 28.840 1.00 79.81 248 THR A CA 1
ATOM 1878 C C . THR A 1 248 ? -8.436 3.926 28.489 1.00 79.81 248 THR A C 1
ATOM 1880 O O . THR A 1 248 ? -8.905 2.963 29.099 1.00 79.81 248 THR A O 1
ATOM 1883 N N . ASN A 1 249 ? -9.064 4.524 27.471 1.00 82.56 249 ASN A N 1
ATOM 1884 C CA . ASN A 1 249 ? -10.389 4.173 26.974 1.00 82.56 249 ASN A CA 1
ATOM 1885 C C . ASN A 1 249 ? -10.458 4.301 25.455 1.00 82.56 249 ASN A C 1
ATOM 1887 O O . ASN A 1 249 ? -10.059 5.319 24.894 1.00 82.56 249 ASN A O 1
ATOM 1891 N N . ALA A 1 250 ? -11.045 3.299 24.806 1.00 82.88 250 ALA A N 1
ATOM 1892 C CA . ALA A 1 250 ? -11.492 3.393 23.423 1.00 82.88 250 ALA A CA 1
ATOM 1893 C C . ALA A 1 250 ? -12.957 2.972 23.315 1.00 82.88 250 ALA A C 1
ATOM 1895 O O . ALA A 1 250 ? -13.398 2.055 24.014 1.00 82.88 250 ALA A O 1
ATOM 1896 N N . ILE A 1 251 ? -13.686 3.644 22.428 1.00 84.56 251 ILE A N 1
ATOM 1897 C CA . ILE A 1 251 ? -15.021 3.264 21.973 1.00 84.56 251 ILE A CA 1
ATOM 1898 C C . ILE A 1 251 ? -14.905 3.115 20.465 1.00 84.56 251 ILE A C 1
ATOM 1900 O O . ILE A 1 251 ? -14.531 4.063 19.777 1.00 84.56 251 ILE A O 1
ATOM 1904 N N . PHE A 1 252 ? -15.183 1.921 19.960 1.00 81.75 252 PHE A N 1
ATOM 1905 C CA . PHE A 1 252 ? -15.140 1.654 18.531 1.00 81.75 252 PHE A CA 1
ATOM 1906 C C . PHE A 1 252 ? -16.388 0.887 18.124 1.00 81.75 252 PHE A C 1
ATOM 1908 O O . PHE A 1 252 ? -16.731 -0.113 18.750 1.00 81.75 252 PHE A O 1
ATOM 1915 N N . VAL A 1 253 ? -17.065 1.344 17.075 1.00 78.88 253 VAL A N 1
ATOM 1916 C CA . VAL A 1 253 ? -18.244 0.666 16.535 1.00 78.88 253 VAL A CA 1
ATOM 1917 C C . VAL A 1 253 ? -17.894 0.141 15.156 1.00 78.88 253 VAL A C 1
ATOM 1919 O O . VAL A 1 253 ? -17.409 0.889 14.311 1.00 78.88 253 VAL A O 1
ATOM 1922 N N . SER A 1 254 ? -18.154 -1.139 14.917 1.00 73.62 254 SER A N 1
ATOM 1923 C CA . SER A 1 254 ? -18.154 -1.701 13.571 1.00 73.62 254 SER A CA 1
ATOM 1924 C C . SER A 1 254 ? -19.568 -2.107 13.180 1.00 73.62 254 SER A C 1
ATOM 1926 O O . SER A 1 254 ? -20.357 -2.562 14.010 1.00 73.62 254 SER A O 1
ATOM 1928 N N . LEU A 1 255 ? -19.902 -1.943 11.905 1.00 65.94 255 LEU A N 1
ATOM 1929 C CA . LEU A 1 255 ? -21.107 -2.538 11.342 1.00 65.94 255 LEU A CA 1
ATOM 1930 C C . LEU A 1 255 ? -20.812 -3.986 10.963 1.00 65.94 255 LEU A C 1
ATOM 1932 O O . LEU A 1 255 ? -19.746 -4.318 10.436 1.00 65.94 255 LEU A O 1
ATOM 1936 N N . HIS A 1 256 ? -21.762 -4.864 11.251 1.00 53.28 256 HIS A N 1
ATOM 1937 C CA . HIS A 1 256 ? -21.655 -6.268 10.903 1.00 53.28 256 HIS A CA 1
ATOM 1938 C C . HIS A 1 256 ? -21.671 -6.415 9.374 1.00 53.28 256 HIS A C 1
ATOM 1940 O O . HIS A 1 256 ? -22.523 -5.839 8.699 1.00 53.28 256 HIS A O 1
ATOM 1946 N N . GLY A 1 257 ? -20.721 -7.172 8.819 1.00 49.62 257 GLY A N 1
ATOM 1947 C CA . GLY A 1 257 ? -20.578 -7.332 7.366 1.00 49.62 257 GLY A CA 1
ATOM 1948 C C . GLY A 1 257 ? -19.902 -6.160 6.640 1.00 49.62 257 GLY A C 1
ATOM 1949 O O . GLY A 1 257 ? -20.141 -5.973 5.451 1.00 49.62 257 GLY A O 1
ATOM 1950 N N . GLY A 1 258 ? -19.106 -5.340 7.343 1.00 46.56 258 GLY A N 1
ATOM 1951 C CA . GLY A 1 258 ? -18.198 -4.368 6.712 1.00 46.56 258 GLY A CA 1
ATOM 1952 C C . GLY A 1 258 ? -18.880 -3.201 5.990 1.00 46.56 258 GLY A C 1
ATOM 1953 O O . GLY A 1 258 ? -18.233 -2.489 5.229 1.00 46.56 258 GLY A O 1
ATOM 1954 N N . LYS A 1 259 ? -20.182 -2.992 6.212 1.00 50.19 259 LYS A N 1
ATOM 1955 C CA . LYS A 1 259 ? -20.932 -1.870 5.639 1.00 50.19 259 LYS A CA 1
ATOM 1956 C C . LYS A 1 259 ? -20.326 -0.543 6.119 1.00 50.19 259 LYS A C 1
ATOM 1958 O O . LYS A 1 259 ? -20.068 -0.379 7.309 1.00 50.19 259 LYS A O 1
ATOM 1963 N N . GLY A 1 260 ? -20.104 0.403 5.208 1.00 54.84 260 GLY A N 1
ATOM 1964 C CA . GLY A 1 260 ? -19.633 1.746 5.556 1.00 54.84 260 GLY A CA 1
ATOM 1965 C C . GLY A 1 260 ? -20.711 2.557 6.281 1.00 54.84 260 GLY A C 1
ATOM 1966 O O . GLY A 1 260 ? -21.892 2.484 5.925 1.00 54.84 260 GLY A O 1
ATOM 1967 N N . PHE A 1 261 ? -20.302 3.358 7.269 1.00 65.81 261 PHE A N 1
ATOM 1968 C CA . PHE A 1 261 ? -21.215 4.201 8.054 1.00 65.81 261 PHE A CA 1
ATOM 1969 C C . PHE A 1 261 ? -21.946 5.265 7.218 1.00 65.81 261 PHE A C 1
ATOM 1971 O O . PHE A 1 261 ? -23.035 5.681 7.596 1.00 65.81 261 PHE A O 1
ATOM 1978 N N . ASP A 1 262 ? -21.426 5.613 6.037 1.00 57.41 262 ASP A N 1
ATOM 1979 C CA . ASP A 1 262 ? -22.049 6.562 5.100 1.00 57.41 262 ASP A CA 1
ATOM 1980 C C . ASP A 1 262 ? -23.396 6.069 4.527 1.00 57.41 262 ASP A C 1
ATOM 1982 O O . ASP A 1 262 ? -24.176 6.855 3.994 1.00 57.41 262 ASP A O 1
ATOM 1986 N N . SER A 1 263 ? -23.682 4.765 4.636 1.00 58.78 263 SER A N 1
ATOM 1987 C CA . SER A 1 263 ? -24.924 4.123 4.166 1.00 58.78 263 SER A CA 1
ATOM 1988 C C . SER A 1 263 ? -25.675 3.376 5.277 1.00 58.78 263 SER A C 1
ATOM 1990 O O . SER A 1 263 ? -26.525 2.518 5.009 1.00 58.78 263 SER A O 1
ATOM 1992 N N . ALA A 1 264 ? -25.319 3.654 6.533 1.00 65.62 264 ALA A N 1
ATOM 1993 C CA . ALA A 1 264 ? -25.864 2.970 7.692 1.00 65.62 264 ALA A CA 1
ATOM 1994 C C . ALA A 1 264 ? -27.288 3.431 8.023 1.00 65.62 264 ALA A C 1
ATOM 1996 O O . ALA A 1 264 ? -27.653 4.594 7.876 1.00 65.62 264 ALA A O 1
ATOM 1997 N N . SER A 1 265 ? -28.088 2.487 8.495 1.00 72.50 265 SER A N 1
ATOM 1998 C CA . SER A 1 265 ? -29.461 2.658 8.944 1.00 72.50 265 SER A CA 1
ATOM 1999 C C . SER A 1 265 ? -29.592 2.168 10.381 1.00 72.50 265 SER A C 1
ATOM 2001 O O . SER A 1 265 ? -28.880 1.262 10.811 1.00 72.50 265 SER A O 1
ATOM 2003 N N . ASP A 1 266 ? -30.549 2.724 11.119 1.00 77.38 266 ASP A N 1
ATOM 2004 C CA . ASP A 1 266 ? -30.801 2.386 12.528 1.00 77.38 266 ASP A CA 1
ATOM 2005 C C . ASP A 1 266 ? -31.057 0.890 12.785 1.00 77.38 266 ASP A C 1
ATOM 2007 O O . ASP A 1 266 ? -30.882 0.410 13.908 1.00 77.38 266 ASP A O 1
ATOM 2011 N N . THR A 1 267 ? -31.466 0.157 11.748 1.00 75.19 267 THR A N 1
ATOM 2012 C CA . THR A 1 267 ? -31.750 -1.282 11.765 1.00 75.19 267 THR A CA 1
ATOM 2013 C C . THR A 1 267 ? -30.536 -2.159 11.459 1.00 75.19 267 THR A C 1
ATOM 2015 O O . THR A 1 267 ? -30.611 -3.373 11.640 1.00 75.19 267 THR A O 1
ATOM 2018 N N . ASP A 1 268 ? -29.423 -1.585 10.991 1.00 73.56 268 ASP A N 1
ATOM 2019 C CA . ASP A 1 268 ? -28.217 -2.355 10.682 1.00 73.56 268 ASP A CA 1
ATOM 2020 C C . ASP A 1 268 ? -27.613 -2.943 11.957 1.00 73.56 268 ASP A C 1
ATOM 2022 O O . ASP A 1 268 ? -27.626 -2.327 13.019 1.00 73.56 268 ASP A O 1
ATOM 2026 N N . THR A 1 269 ? -27.080 -4.159 11.877 1.00 73.69 269 THR A N 1
ATOM 2027 C CA . THR A 1 269 ? -26.456 -4.799 13.040 1.00 73.69 269 THR A CA 1
ATOM 2028 C C . THR A 1 269 ? -25.063 -4.215 13.262 1.00 73.69 269 THR A C 1
ATOM 2030 O O . THR A 1 269 ? -24.257 -4.166 12.337 1.00 73.69 269 THR A O 1
ATOM 2033 N N . ALA A 1 270 ? -24.765 -3.799 14.487 1.00 78.19 270 ALA A N 1
ATOM 2034 C CA . ALA A 1 270 ? -23.509 -3.183 14.885 1.00 78.19 270 ALA A CA 1
ATOM 2035 C C . ALA A 1 270 ? -22.889 -3.912 16.085 1.00 78.19 270 ALA A C 1
ATOM 2037 O O . ALA A 1 270 ? -23.578 -4.523 16.908 1.00 78.19 270 ALA A O 1
ATOM 2038 N N . MET A 1 271 ? -21.567 -3.834 16.176 1.00 74.69 271 MET A N 1
ATOM 2039 C CA . MET A 1 271 ? -20.753 -4.356 17.262 1.00 74.69 271 MET A CA 1
ATOM 2040 C C . MET A 1 271 ? -20.009 -3.193 17.910 1.00 74.69 271 MET A C 1
ATOM 2042 O O . MET A 1 271 ? -19.306 -2.437 17.243 1.00 74.69 271 MET A O 1
ATOM 2046 N N . LEU A 1 272 ? -20.180 -3.048 19.218 1.00 79.62 272 LEU A N 1
ATOM 2047 C CA . LEU A 1 272 ? -19.503 -2.058 20.037 1.00 79.62 272 LEU A CA 1
ATOM 2048 C C . LEU A 1 272 ? -18.335 -2.718 20.759 1.00 79.62 272 LEU A C 1
ATOM 2050 O O . LEU A 1 272 ? -18.534 -3.641 21.549 1.00 79.62 272 LEU A O 1
ATOM 2054 N N . T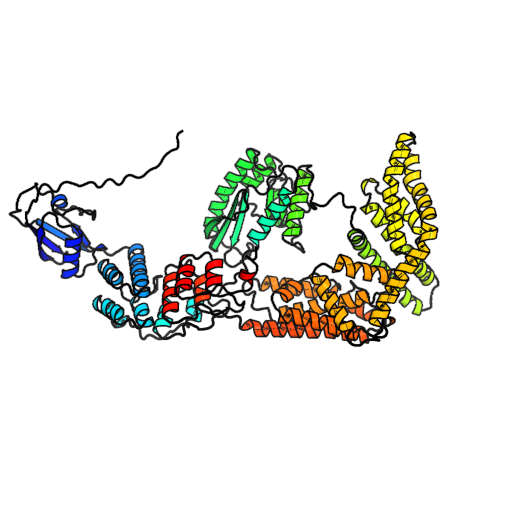YR A 1 273 ? -17.141 -2.194 20.541 1.00 77.56 273 TYR A N 1
ATOM 2055 C CA . TYR A 1 273 ? -15.917 -2.599 21.209 1.00 77.56 273 TYR A CA 1
ATOM 2056 C C . TYR A 1 273 ? -15.459 -1.521 22.182 1.00 77.56 273 TYR A C 1
ATOM 2058 O O . TYR A 1 273 ? -15.590 -0.321 21.919 1.00 77.56 273 TYR A O 1
ATOM 2066 N N . SER A 1 274 ? -14.869 -1.958 23.291 1.00 77.75 274 SER A N 1
ATOM 2067 C CA . SER A 1 274 ? -14.131 -1.086 24.193 1.00 77.75 274 SER A CA 1
ATOM 2068 C C . SER A 1 274 ? -12.763 -1.670 24.512 1.00 77.75 274 SER A C 1
ATOM 2070 O O . SER A 1 274 ? -12.608 -2.884 24.599 1.00 77.75 274 SER A O 1
ATOM 2072 N N . ALA A 1 275 ? -11.765 -0.805 24.677 1.00 68.81 275 ALA A N 1
ATOM 2073 C CA . ALA A 1 275 ? -10.450 -1.189 25.177 1.00 68.81 275 ALA A CA 1
ATOM 2074 C C . ALA A 1 275 ? -10.169 -0.445 26.486 1.00 68.81 275 ALA A C 1
ATOM 2076 O O . ALA A 1 275 ? -10.403 0.766 26.569 1.00 68.81 275 ALA A O 1
ATOM 2077 N N . LYS A 1 276 ? -9.666 -1.171 27.491 1.00 65.50 276 LYS A N 1
ATOM 2078 C CA . LYS A 1 276 ? -9.264 -0.643 28.804 1.00 65.50 276 LYS A CA 1
ATOM 2079 C C . LYS A 1 276 ? -7.831 -1.065 29.112 1.00 65.50 276 LYS A C 1
ATOM 2081 O O . LYS A 1 276 ? -7.576 -2.260 29.088 1.00 65.50 276 LYS A O 1
ATOM 2086 N N . GLY A 1 277 ? -6.950 -0.108 29.430 1.00 56.03 277 GLY A N 1
ATOM 2087 C CA . GLY A 1 277 ? -5.652 -0.259 30.132 1.00 56.03 277 GLY A CA 1
ATOM 2088 C C . GLY A 1 277 ? -4.560 -1.165 29.526 1.00 56.03 277 GLY A C 1
ATOM 2089 O O . GLY A 1 277 ? -3.419 -0.729 29.387 1.00 56.03 277 GLY A O 1
ATOM 2090 N N . ASP A 1 278 ? -4.914 -2.386 29.122 1.00 57.38 278 ASP A N 1
ATOM 2091 C CA . ASP A 1 278 ? -4.022 -3.493 28.756 1.00 57.38 278 ASP A CA 1
ATOM 2092 C C . ASP A 1 278 ? -4.177 -3.934 27.285 1.00 57.38 278 ASP A C 1
ATOM 2094 O O . ASP A 1 278 ? -3.708 -5.001 26.895 1.00 57.38 278 ASP A O 1
ATOM 2098 N N . CYS A 1 279 ? -4.841 -3.129 26.444 1.00 57.09 279 CYS A N 1
ATOM 2099 C CA . CYS A 1 279 ? -5.146 -3.445 25.037 1.00 57.09 279 CYS A CA 1
ATOM 2100 C C . CYS A 1 279 ? -6.039 -4.681 24.797 1.00 57.09 279 CYS A C 1
ATOM 2102 O O . CYS A 1 279 ? -6.184 -5.107 23.649 1.00 57.09 279 CYS A O 1
ATOM 2104 N N . SER A 1 280 ? -6.704 -5.232 25.819 1.00 57.75 280 SER A N 1
ATOM 2105 C CA . SER A 1 280 ? -7.770 -6.212 25.599 1.00 57.75 280 SER A CA 1
ATOM 2106 C C . SER A 1 280 ? -8.990 -5.513 24.996 1.00 57.75 280 SER A C 1
ATOM 2108 O O . SER A 1 280 ? -9.661 -4.712 25.648 1.00 57.75 280 SER A O 1
ATOM 2110 N N . VAL A 1 281 ? -9.255 -5.790 23.718 1.00 62.34 281 VAL A N 1
ATOM 2111 C CA . VAL A 1 281 ? -10.469 -5.335 23.037 1.00 62.34 281 VAL A CA 1
ATOM 2112 C C . VAL A 1 281 ? -11.617 -6.239 23.479 1.00 62.34 281 VAL A C 1
ATOM 2114 O O . VAL A 1 281 ? -11.672 -7.412 23.114 1.00 62.34 281 VAL A O 1
ATOM 2117 N N . GLU A 1 282 ? -12.526 -5.698 24.282 1.00 65.81 282 GLU A N 1
ATOM 2118 C CA . GLU A 1 282 ? -13.724 -6.390 24.747 1.00 65.81 282 GLU A CA 1
ATOM 2119 C C . GLU A 1 282 ? -14.922 -5.999 23.881 1.00 65.81 282 GLU A C 1
ATOM 2121 O O . GLU A 1 282 ? -15.203 -4.819 23.649 1.00 65.81 282 GLU A O 1
ATOM 2126 N N . LEU A 1 283 ? -15.648 -7.007 23.401 1.00 68.06 283 LEU A N 1
ATOM 2127 C CA . LEU A 1 283 ? -16.933 -6.813 22.743 1.00 68.06 283 LEU A CA 1
ATOM 2128 C C . LEU A 1 283 ? -17.981 -6.477 23.812 1.00 68.06 283 LEU A C 1
ATOM 2130 O O . LEU A 1 283 ? -18.374 -7.333 24.599 1.00 68.06 283 LEU A O 1
ATOM 2134 N N . MET A 1 284 ? -18.424 -5.223 23.842 1.00 70.69 284 MET A N 1
ATOM 2135 C CA . MET A 1 284 ? -19.325 -4.693 24.870 1.00 70.69 284 MET A CA 1
ATOM 2136 C C . MET A 1 284 ? -20.794 -4.949 24.553 1.00 70.69 284 MET A C 1
ATOM 2138 O O . MET A 1 284 ? -21.596 -5.173 25.459 1.00 70.69 284 MET A O 1
ATOM 2142 N N . LYS A 1 285 ? -21.178 -4.838 23.278 1.00 73.44 285 LYS A N 1
ATOM 2143 C CA . LYS A 1 285 ? -22.570 -5.002 22.852 1.00 73.44 285 LYS A CA 1
ATOM 2144 C C . LYS A 1 285 ? -22.647 -5.364 21.378 1.00 73.44 285 LYS A C 1
ATOM 2146 O O . LYS A 1 285 ? -21.930 -4.794 20.560 1.00 73.44 285 LYS A O 1
ATOM 2151 N N . THR A 1 286 ? -23.563 -6.259 21.042 1.00 75.12 286 THR A N 1
ATOM 2152 C CA . THR A 1 286 ? -23.984 -6.538 19.669 1.00 75.12 286 THR A CA 1
ATOM 2153 C C . THR A 1 286 ? -25.489 -6.324 19.573 1.00 75.12 286 THR A C 1
ATOM 2155 O O . THR A 1 286 ? -26.222 -6.601 20.523 1.00 75.12 286 THR A O 1
ATOM 2158 N N . GLY A 1 287 ? -25.965 -5.760 18.468 1.00 79.81 287 GLY A N 1
ATOM 2159 C CA . GLY A 1 287 ? -27.393 -5.493 18.286 1.00 79.81 287 GLY A CA 1
ATOM 2160 C C . GLY A 1 287 ? -27.660 -4.521 17.148 1.00 79.81 287 GLY A C 1
ATOM 2161 O O . GLY A 1 287 ? -26.767 -4.239 16.356 1.00 79.81 287 GLY A O 1
ATOM 2162 N N . MET A 1 288 ? -28.882 -3.999 17.060 1.00 82.44 288 MET A N 1
ATOM 2163 C CA . MET A 1 288 ? -29.208 -2.954 16.086 1.00 82.44 288 MET A CA 1
ATOM 2164 C C . MET A 1 288 ? -28.419 -1.674 16.379 1.00 82.44 288 MET A C 1
ATOM 2166 O O . MET A 1 288 ? -28.197 -1.325 17.543 1.00 82.44 288 MET A O 1
ATOM 2170 N N . LEU A 1 289 ? -28.034 -0.950 15.329 1.00 82.44 289 LEU A N 1
ATOM 2171 C CA . LEU A 1 289 ? -27.259 0.282 15.411 1.00 82.44 289 LEU A CA 1
ATOM 2172 C C . LEU A 1 289 ? -27.944 1.297 16.324 1.00 82.44 289 LEU A C 1
ATOM 2174 O O . LEU A 1 289 ? -27.274 1.927 17.130 1.00 82.44 289 LEU A O 1
ATOM 2178 N N . LYS A 1 290 ? -29.278 1.372 16.314 1.00 85.69 290 LYS A N 1
ATOM 2179 C CA . LYS A 1 290 ? -30.049 2.201 17.252 1.00 85.69 290 LYS A CA 1
ATOM 2180 C C . LYS A 1 290 ? -29.783 1.875 18.727 1.00 85.69 290 LYS A C 1
ATOM 2182 O O . LYS A 1 290 ? -29.647 2.778 19.553 1.00 85.69 290 LYS A O 1
ATOM 2187 N N . ASP A 1 291 ? -29.702 0.594 19.077 1.00 84.00 291 ASP A N 1
ATOM 2188 C CA . ASP A 1 291 ? -29.469 0.147 20.455 1.00 84.00 291 ASP A CA 1
ATOM 2189 C C . ASP A 1 291 ? -27.995 0.224 20.859 1.00 84.00 291 ASP A C 1
ATOM 2191 O O . ASP A 1 291 ? -27.682 0.353 22.050 1.00 84.00 291 ASP A O 1
ATOM 2195 N N . VAL A 1 292 ? -27.093 0.153 19.878 1.00 85.56 292 VAL A N 1
ATOM 2196 C CA . VAL A 1 292 ? -25.664 0.427 20.048 1.00 85.56 292 VAL A CA 1
ATOM 2197 C C . VAL A 1 292 ? -25.430 1.926 20.243 1.00 85.56 292 VAL A C 1
ATOM 2199 O O . VAL A 1 292 ? -24.780 2.300 21.214 1.00 85.56 292 VAL A O 1
ATOM 2202 N N . ASN A 1 293 ? -26.058 2.783 19.438 1.00 87.81 293 ASN A N 1
ATOM 2203 C CA . ASN A 1 293 ? -25.999 4.241 19.548 1.00 87.81 293 ASN A CA 1
ATOM 2204 C C . ASN A 1 293 ? -26.498 4.729 20.912 1.00 87.81 293 ASN A C 1
ATOM 2206 O O . ASN A 1 293 ? -25.833 5.546 21.541 1.00 87.81 293 ASN A O 1
ATOM 2210 N N . LYS A 1 294 ? -27.596 4.166 21.442 1.00 87.00 294 LYS A N 1
ATOM 2211 C CA . LYS A 1 294 ? -28.035 4.447 22.825 1.00 87.00 294 LYS A CA 1
ATOM 2212 C C . LYS A 1 294 ? -26.940 4.158 23.852 1.00 87.00 294 LYS A C 1
ATOM 2214 O O . LYS A 1 294 ? -26.700 4.970 24.740 1.00 87.00 294 LYS A O 1
ATOM 2219 N N . ARG A 1 295 ? -26.252 3.021 23.717 1.00 86.25 295 ARG A N 1
ATOM 2220 C CA . ARG A 1 295 ? -25.157 2.655 24.623 1.00 86.25 295 ARG A CA 1
ATOM 2221 C C . ARG A 1 295 ? -23.936 3.560 24.436 1.00 86.25 295 ARG A C 1
ATOM 2223 O O . ARG A 1 295 ? -23.288 3.900 25.420 1.00 86.25 295 ARG A O 1
ATOM 2230 N N . CYS A 1 296 ? -23.639 3.983 23.209 1.00 86.12 296 CYS A N 1
ATOM 2231 C CA . CYS A 1 296 ? -22.587 4.959 22.933 1.00 86.12 296 CYS A CA 1
ATOM 2232 C C . CYS A 1 296 ? -22.866 6.312 23.595 1.00 86.12 296 CYS A C 1
ATOM 2234 O O . CYS A 1 296 ? -21.933 6.911 24.112 1.00 86.12 296 CYS A O 1
ATOM 2236 N N . VAL A 1 297 ? -24.125 6.764 23.645 1.00 87.69 297 VAL A N 1
ATOM 2237 C CA . VAL A 1 297 ? -24.508 8.012 24.334 1.00 87.69 297 VAL A CA 1
ATOM 2238 C C . VAL A 1 297 ? -24.281 7.918 25.848 1.00 87.69 297 VAL A C 1
ATOM 2240 O O . VAL A 1 297 ? -23.814 8.874 26.462 1.00 87.69 297 VAL A O 1
ATOM 2243 N N . GLU A 1 298 ? -24.554 6.768 26.467 1.00 87.31 298 GLU A N 1
ATOM 2244 C CA . GLU A 1 298 ? -24.239 6.551 27.890 1.00 87.31 298 GLU A CA 1
ATOM 2245 C C . GLU A 1 298 ? -22.723 6.614 28.146 1.00 87.31 298 GLU A C 1
ATOM 2247 O O . GLU A 1 298 ? -22.272 7.251 29.098 1.00 87.31 298 GLU A O 1
ATOM 2252 N N . LEU A 1 299 ? -21.927 5.996 27.267 1.00 86.19 299 LEU A N 1
ATOM 2253 C CA . LEU A 1 299 ? -20.466 6.024 27.356 1.00 86.19 299 LEU A CA 1
ATOM 2254 C C . LEU A 1 299 ? -19.877 7.409 27.027 1.00 86.19 299 LEU A C 1
ATOM 2256 O O . LEU A 1 299 ? -18.856 7.782 27.597 1.00 86.19 299 LEU A O 1
ATOM 2260 N N . ASP A 1 300 ? -20.521 8.189 26.154 1.00 89.88 300 ASP A N 1
ATOM 2261 C CA . ASP A 1 300 ? -20.169 9.585 25.864 1.00 89.88 300 ASP A CA 1
ATOM 2262 C C . ASP A 1 300 ? -20.267 10.457 27.123 1.00 89.88 300 ASP A C 1
ATOM 2264 O O . ASP A 1 300 ? -19.376 11.256 27.404 1.00 89.88 300 ASP A O 1
ATOM 2268 N N . GLN A 1 301 ? -21.314 10.270 27.933 1.00 88.75 301 GLN A N 1
ATOM 2269 C CA . GLN A 1 301 ? -21.466 10.986 29.203 1.00 88.75 301 GLN A CA 1
ATOM 2270 C C . GLN A 1 301 ? -20.393 10.583 30.223 1.00 88.75 301 GLN A C 1
ATOM 2272 O O . GLN A 1 301 ? -19.858 11.438 30.934 1.00 88.75 301 GLN A O 1
ATOM 2277 N N . GLU A 1 302 ? -20.049 9.294 30.277 1.00 87.75 302 GLU A N 1
ATOM 2278 C CA . GLU A 1 302 ? -18.977 8.786 31.136 1.00 87.75 302 GLU A CA 1
ATOM 2279 C C . GLU A 1 302 ? -17.610 9.366 30.731 1.00 87.75 302 GLU A C 1
ATOM 2281 O O . GLU A 1 302 ? -16.874 9.864 31.585 1.00 87.75 302 GLU A O 1
ATOM 2286 N N . LEU A 1 303 ? -17.289 9.382 29.432 1.00 87.44 303 LEU A N 1
ATOM 2287 C CA . LEU A 1 303 ? -16.055 9.981 28.913 1.00 87.44 303 LEU A CA 1
ATOM 2288 C C . LEU A 1 303 ? -15.990 11.490 29.167 1.00 87.44 303 LEU A C 1
ATOM 2290 O O . LEU A 1 303 ? -14.955 11.991 29.609 1.00 87.44 303 LEU A O 1
ATOM 2294 N N . ALA A 1 304 ? -17.090 12.212 28.945 1.00 89.81 304 ALA A N 1
ATOM 2295 C CA . ALA A 1 304 ? -17.172 13.649 29.195 1.00 89.81 304 ALA A CA 1
ATOM 2296 C C . ALA A 1 304 ? -16.876 14.004 30.660 1.00 89.81 304 ALA A C 1
ATOM 2298 O O . ALA A 1 304 ? -16.158 14.970 30.939 1.00 89.81 304 ALA A O 1
ATOM 2299 N N . LYS A 1 305 ? -17.391 13.203 31.603 1.00 90.88 305 LYS A N 1
ATOM 2300 C CA . LYS A 1 305 ? -17.100 13.374 33.028 1.00 90.88 305 LYS A CA 1
ATOM 2301 C C . LYS A 1 305 ? -15.610 13.182 33.319 1.00 90.88 305 LYS A C 1
ATOM 2303 O O . LYS A 1 305 ? -15.009 14.024 33.968 1.00 90.88 305 LYS A O 1
ATOM 2308 N N . ARG A 1 306 ? -14.986 12.150 32.751 1.00 88.44 306 ARG A N 1
ATOM 2309 C CA . ARG A 1 306 ? -13.562 11.843 32.972 1.00 88.44 306 ARG A CA 1
ATOM 2310 C C . ARG A 1 306 ? -12.605 12.857 32.346 1.00 88.44 306 ARG A C 1
ATOM 2312 O O . ARG A 1 306 ? -11.545 13.122 32.905 1.00 88.44 306 ARG A O 1
ATOM 2319 N N . ILE A 1 307 ? -12.987 13.465 31.221 1.00 89.56 307 ILE A N 1
ATOM 2320 C CA . ILE A 1 307 ? -12.289 14.641 30.673 1.00 89.56 307 ILE A CA 1
ATOM 2321 C C . ILE A 1 307 ? -12.394 15.817 31.651 1.00 89.56 307 ILE A C 1
ATOM 2323 O O . ILE A 1 307 ? -11.401 16.488 31.915 1.00 89.56 307 ILE A O 1
ATOM 2327 N N . SER A 1 308 ? -13.580 16.041 32.221 1.00 88.94 308 SER A N 1
ATOM 2328 C CA . SER A 1 308 ? -13.822 17.141 33.167 1.00 88.94 308 SER A CA 1
ATOM 2329 C C . SER A 1 308 ? -13.082 16.949 34.497 1.00 88.94 308 SER A C 1
ATOM 2331 O O . SER A 1 308 ? -12.609 17.923 35.076 1.00 88.94 308 SER A O 1
ATOM 2333 N N . ASP A 1 309 ? -12.927 15.699 34.938 1.00 87.69 309 ASP A N 1
ATOM 2334 C CA . ASP A 1 309 ? -12.183 15.303 36.141 1.00 87.69 309 ASP A CA 1
ATOM 2335 C C . ASP A 1 309 ? -10.648 15.296 35.917 1.00 87.69 309 ASP A C 1
ATOM 2337 O O . ASP A 1 309 ? -9.879 15.082 36.853 1.00 87.69 309 ASP A O 1
ATOM 2341 N N . GLY A 1 310 ? -10.178 15.555 34.687 1.00 83.62 310 GLY A N 1
ATOM 2342 C CA . GLY A 1 310 ? -8.753 15.649 34.337 1.00 83.62 310 GLY A CA 1
ATOM 2343 C C . GLY A 1 310 ? -8.041 14.308 34.113 1.00 83.62 310 GLY A C 1
ATOM 2344 O O . GLY A 1 310 ? -6.816 14.273 33.961 1.00 83.62 310 GLY A O 1
ATOM 2345 N N . GLU A 1 311 ? -8.785 13.200 34.061 1.00 85.56 311 GLU A N 1
ATOM 2346 C CA . GLU A 1 311 ? -8.232 11.859 33.832 1.00 85.56 311 GLU A CA 1
ATOM 2347 C C . GLU A 1 311 ? -7.798 11.631 32.377 1.00 85.56 311 GLU A C 1
ATOM 2349 O O . GLU A 1 311 ? -6.904 10.827 32.111 1.00 85.56 311 GLU A O 1
ATOM 2354 N N . ILE A 1 312 ? -8.437 12.319 31.425 1.00 88.00 312 ILE A N 1
ATOM 2355 C CA . ILE A 1 312 ? -8.156 12.214 29.989 1.00 88.00 312 ILE A CA 1
ATOM 2356 C C . ILE A 1 312 ? -7.567 13.536 29.510 1.00 88.00 312 ILE A C 1
ATOM 2358 O O . ILE A 1 312 ? -8.224 14.572 29.548 1.00 88.00 312 ILE A O 1
ATOM 2362 N N . GLN A 1 313 ? -6.326 13.487 29.030 1.00 87.81 313 GLN A N 1
ATOM 2363 C CA . GLN A 1 313 ? -5.561 14.680 28.650 1.00 87.81 313 GLN A CA 1
ATOM 2364 C C . GLN A 1 313 ? -5.473 14.893 27.133 1.00 87.81 313 GLN A C 1
ATOM 2366 O O . GLN A 1 313 ? -4.909 15.888 26.692 1.00 87.81 313 GLN A O 1
ATOM 2371 N N . GLY A 1 314 ? -6.035 13.999 26.317 1.00 88.38 314 GLY A N 1
ATOM 2372 C CA . GLY A 1 314 ? -6.141 14.176 24.869 1.00 88.38 314 GLY A CA 1
ATOM 2373 C C . GLY A 1 314 ? -7.108 13.183 24.239 1.00 88.38 314 GLY A C 1
ATOM 2374 O O . GLY A 1 314 ? -7.409 12.141 24.822 1.00 88.38 314 GLY A O 1
ATOM 2375 N N . LEU A 1 315 ? -7.613 13.530 23.056 1.00 90.38 315 LEU A N 1
ATOM 2376 C CA . LEU A 1 315 ? -8.688 12.805 22.382 1.00 90.38 315 LEU A CA 1
ATOM 2377 C C . LEU A 1 315 ? -8.295 12.454 20.939 1.00 90.38 315 LEU A C 1
ATOM 2379 O O . LEU A 1 315 ? -7.812 13.310 20.198 1.00 90.38 315 LEU A O 1
ATOM 2383 N N . ILE A 1 316 ? -8.532 11.203 20.532 1.00 87.94 316 ILE A N 1
ATOM 2384 C CA . ILE A 1 316 ? -8.350 10.738 19.148 1.00 87.94 316 ILE A CA 1
ATOM 2385 C C . ILE A 1 316 ? -9.725 10.389 18.566 1.00 87.94 316 ILE A C 1
ATOM 2387 O O . ILE A 1 316 ? -10.391 9.481 19.058 1.00 87.94 316 ILE A O 1
ATOM 2391 N N . CYS A 1 317 ? -10.146 11.084 17.509 1.00 85.00 317 CYS A N 1
ATOM 2392 C CA . CYS A 1 317 ? -11.432 10.880 16.839 1.00 85.00 317 CYS A CA 1
ATOM 2393 C C . CYS A 1 317 ? -11.229 10.289 15.436 1.00 85.00 317 CYS A C 1
ATOM 2395 O O . CYS A 1 317 ? -10.637 10.921 14.567 1.00 85.00 317 CYS A O 1
ATOM 2397 N N . ILE A 1 318 ? -11.743 9.086 15.185 1.00 80.19 318 ILE A N 1
ATOM 2398 C CA . ILE A 1 318 ? -11.595 8.384 13.900 1.00 80.19 318 ILE A CA 1
ATOM 2399 C C . ILE A 1 318 ? -12.981 8.241 13.281 1.00 80.19 318 ILE A C 1
ATOM 2401 O O . ILE A 1 318 ? -13.766 7.432 13.762 1.00 80.19 318 ILE A O 1
ATOM 2405 N N . SER A 1 319 ? -13.282 9.037 12.248 1.00 73.06 319 SER A N 1
ATOM 2406 C CA . SER A 1 319 ? -14.592 9.033 11.568 1.00 73.06 319 SER A CA 1
ATOM 2407 C C . SER A 1 319 ? -15.764 9.104 12.562 1.00 73.06 319 SER A C 1
ATOM 2409 O O . SER A 1 319 ? -16.714 8.331 12.496 1.00 73.06 319 SER A O 1
ATOM 2411 N N . CYS A 1 320 ? -15.628 10.000 13.541 1.00 78.06 320 CYS A N 1
ATOM 2412 C CA . CYS A 1 320 ? -16.519 10.128 14.689 1.00 78.06 320 CYS A CA 1
ATOM 2413 C C . CYS A 1 320 ? -17.832 10.830 14.309 1.00 78.06 320 CYS A C 1
ATOM 2415 O O . CYS A 1 320 ? -17.805 11.854 13.623 1.00 78.06 320 CYS A O 1
ATOM 2417 N N . ASP A 1 321 ? -18.962 10.332 14.812 1.00 83.31 321 ASP A N 1
ATOM 2418 C CA . ASP A 1 321 ? -20.237 11.045 14.744 1.00 83.31 321 ASP A CA 1
ATOM 2419 C C . ASP A 1 321 ? -20.268 12.179 15.785 1.00 83.31 321 ASP A C 1
ATOM 2421 O O . ASP A 1 321 ? -20.181 11.963 16.998 1.00 83.31 321 ASP A O 1
ATOM 2425 N N . VAL A 1 322 ? -20.375 13.409 15.285 1.00 82.44 322 VAL A N 1
ATOM 2426 C CA . VAL A 1 322 ? -20.305 14.645 16.074 1.00 82.44 322 VAL A CA 1
ATOM 2427 C C . VAL A 1 322 ? -21.542 14.841 16.955 1.00 82.44 322 VAL A C 1
ATOM 2429 O O . VAL A 1 322 ? -21.438 15.449 18.023 1.00 82.44 322 VAL A O 1
ATOM 2432 N N . ASP A 1 323 ? -22.703 14.346 16.525 1.00 83.25 323 ASP A N 1
ATOM 2433 C CA . ASP A 1 323 ? -23.959 14.467 17.262 1.00 83.25 323 ASP A CA 1
ATOM 2434 C C . ASP A 1 323 ? -24.039 13.435 18.388 1.00 83.25 323 ASP A C 1
ATOM 2436 O O . ASP A 1 323 ? -24.427 13.774 19.510 1.00 83.25 323 ASP A O 1
ATOM 2440 N N . LEU A 1 324 ? -23.603 12.202 18.118 1.00 84.81 324 LEU A N 1
ATOM 2441 C CA . LEU A 1 324 ? -23.589 11.120 19.104 1.00 84.81 324 LEU A CA 1
ATOM 2442 C C . LEU A 1 324 ? -22.629 11.406 20.272 1.00 84.81 324 LEU A C 1
ATOM 2444 O O . LEU A 1 324 ? -22.947 11.096 21.419 1.00 84.81 324 LEU A O 1
ATOM 2448 N N . HIS A 1 325 ? -21.473 12.015 19.980 1.00 87.06 325 HIS A N 1
ATOM 2449 C CA . HIS A 1 325 ? -20.403 12.286 20.949 1.00 87.06 325 HIS A CA 1
ATOM 2450 C C . HIS A 1 325 ? -20.323 13.753 21.405 1.00 87.06 325 HIS A C 1
ATOM 2452 O O . HIS A 1 325 ? -19.265 14.269 21.789 1.00 87.06 325 HIS A O 1
ATOM 2458 N N . ALA A 1 326 ? -21.451 14.463 21.354 1.00 87.38 326 ALA A N 1
ATOM 2459 C CA . ALA A 1 326 ? -21.503 15.887 21.649 1.00 87.38 326 ALA A CA 1
ATOM 2460 C C . ALA A 1 326 ? -21.076 16.230 23.090 1.00 87.38 326 ALA A C 1
ATOM 2462 O O . ALA A 1 326 ? -20.546 17.319 23.319 1.00 87.38 326 ALA A O 1
ATOM 2463 N N . SER A 1 327 ? -21.292 15.353 24.079 1.00 89.00 327 SER A N 1
ATOM 2464 C CA . SER A 1 327 ? -20.921 15.641 25.475 1.00 89.00 327 SER A CA 1
ATOM 2465 C C . SER A 1 327 ? -19.408 15.573 25.663 1.00 89.00 327 SER A C 1
ATOM 2467 O O . SER A 1 327 ? -18.838 16.493 26.253 1.00 89.00 327 SER A O 1
ATOM 2469 N N . THR A 1 328 ? -18.750 14.553 25.100 1.00 90.75 328 THR A N 1
ATOM 2470 C CA . THR A 1 328 ? -17.282 14.419 25.107 1.00 90.75 328 THR A CA 1
ATOM 2471 C C . THR A 1 328 ? -16.626 15.592 24.384 1.00 90.75 328 THR A C 1
ATOM 2473 O O . THR A 1 328 ? -15.697 16.199 24.915 1.00 90.75 328 THR A O 1
ATOM 2476 N N . LEU A 1 329 ? -17.137 15.972 23.207 1.00 89.31 329 LEU A N 1
ATOM 2477 C CA . LEU A 1 329 ? -16.593 17.090 22.429 1.00 89.31 329 LEU A CA 1
ATOM 2478 C C . LEU A 1 329 ? -16.777 18.444 23.136 1.00 89.31 329 LEU A C 1
ATOM 2480 O O . LEU A 1 329 ? -15.858 19.265 23.128 1.00 89.31 329 LEU A O 1
ATOM 2484 N N . ARG A 1 330 ? -17.916 18.675 23.807 1.00 89.94 330 ARG A N 1
ATOM 2485 C CA . ARG A 1 330 ? -18.119 19.877 24.639 1.00 89.94 330 ARG A CA 1
ATOM 2486 C C . ARG A 1 330 ? -17.178 19.912 25.840 1.00 89.94 330 ARG A C 1
ATOM 2488 O O . ARG A 1 330 ? -16.600 20.961 26.114 1.00 89.94 330 ARG A O 1
ATOM 2495 N N . ALA A 1 331 ? -17.013 18.791 26.541 1.00 89.62 331 ALA A N 1
ATOM 2496 C CA . ALA A 1 331 ? -16.084 18.698 27.665 1.00 89.62 331 ALA A CA 1
ATOM 2497 C C . ALA A 1 331 ? -14.640 18.951 27.209 1.00 89.62 331 ALA A C 1
ATOM 2499 O O . ALA A 1 331 ? -13.908 19.692 27.868 1.00 89.62 331 ALA A O 1
ATOM 2500 N N . ALA A 1 332 ? -14.256 18.421 26.043 1.00 88.06 332 ALA A N 1
ATOM 2501 C CA . ALA A 1 332 ? -12.942 18.642 25.451 1.00 88.06 332 ALA A CA 1
ATOM 2502 C C . ALA A 1 332 ? -12.690 20.118 25.101 1.00 88.06 332 ALA A C 1
ATOM 2504 O O . ALA A 1 332 ? -11.616 20.646 25.385 1.00 88.06 332 ALA A O 1
ATOM 2505 N N . ALA A 1 333 ? -13.690 20.810 24.545 1.00 87.38 333 ALA A N 1
ATOM 2506 C CA . ALA A 1 333 ? -13.603 22.241 24.255 1.00 87.38 333 ALA A CA 1
ATOM 2507 C C . ALA A 1 333 ? -13.515 23.099 25.530 1.00 87.38 333 ALA A C 1
ATOM 2509 O O . ALA A 1 333 ? -12.719 24.035 25.592 1.00 87.38 333 ALA A O 1
ATOM 2510 N N . ALA A 1 334 ? -14.296 22.765 26.563 1.00 87.56 334 ALA A N 1
ATOM 2511 C CA . ALA A 1 334 ? -14.307 23.494 27.832 1.00 87.56 334 ALA A CA 1
ATOM 2512 C C . ALA A 1 334 ? -12.977 23.370 28.594 1.00 87.56 334 ALA A C 1
ATOM 2514 O O . ALA A 1 334 ? -12.481 24.352 29.145 1.00 87.56 334 ALA A O 1
ATOM 2515 N N . THR A 1 335 ? -12.387 22.173 28.593 1.00 87.44 335 THR A N 1
ATOM 2516 C CA . THR A 1 335 ? -11.106 21.870 29.258 1.00 87.44 335 THR A CA 1
ATOM 2517 C C . THR A 1 335 ? -9.882 22.174 28.392 1.00 87.44 335 THR A C 1
ATOM 2519 O O . THR A 1 335 ? -8.765 22.181 28.902 1.00 87.44 335 THR A O 1
ATOM 2522 N N . LYS A 1 336 ? -10.087 22.473 27.100 1.00 86.06 336 LYS A N 1
ATOM 2523 C CA . LYS A 1 336 ? -9.043 22.730 26.094 1.00 86.06 336 LYS A CA 1
ATOM 2524 C C . LYS A 1 336 ? -8.027 21.591 25.968 1.00 86.06 336 LYS A C 1
ATOM 2526 O O . LYS A 1 336 ? -6.835 21.836 25.792 1.00 86.06 336 LYS A O 1
ATOM 2531 N N . ILE A 1 337 ? -8.486 20.344 26.050 1.00 90.31 337 ILE A N 1
ATOM 2532 C CA . ILE A 1 337 ? -7.618 19.209 25.727 1.00 90.31 337 ILE A CA 1
ATOM 2533 C C . ILE A 1 337 ? -7.416 19.108 24.204 1.00 90.31 337 ILE A C 1
ATOM 2535 O O . ILE A 1 337 ? -8.343 19.384 23.435 1.00 90.31 337 ILE A O 1
ATOM 2539 N N . PRO A 1 338 ? -6.221 18.709 23.740 1.00 87.69 338 PRO A N 1
ATOM 2540 C CA . PRO A 1 338 ? -5.948 18.543 22.321 1.00 87.69 338 PRO A CA 1
ATOM 2541 C C . PRO A 1 338 ? -6.740 17.382 21.711 1.00 87.69 338 PRO A C 1
ATOM 2543 O O . PRO A 1 338 ? -6.806 16.285 22.273 1.00 87.69 338 PRO A O 1
ATOM 2546 N N . VAL A 1 339 ? -7.295 17.621 20.521 1.00 85.81 339 VAL A N 1
ATOM 2547 C CA . VAL A 1 339 ? -8.053 16.638 19.738 1.00 85.81 339 VAL A CA 1
ATOM 2548 C C . VAL A 1 339 ? -7.348 16.384 18.407 1.00 85.81 339 VAL A C 1
ATOM 2550 O O . VAL A 1 339 ? -7.006 17.323 17.693 1.00 85.81 339 VAL A O 1
ATOM 2553 N N . THR A 1 340 ? -7.141 15.124 18.037 1.00 82.00 340 THR A N 1
ATOM 2554 C CA . THR A 1 340 ? -6.558 14.725 16.743 1.00 82.00 340 THR A CA 1
ATOM 2555 C C . THR A 1 340 ? -7.328 13.549 16.137 1.00 82.00 340 THR A C 1
ATOM 2557 O O . THR A 1 340 ? -8.230 13.014 16.777 1.00 82.00 340 THR A O 1
ATOM 2560 N N . GLY A 1 341 ? -7.012 13.132 14.908 1.00 74.38 341 GLY A N 1
ATOM 2561 C CA . GLY A 1 341 ? -7.598 11.929 14.308 1.00 74.38 341 GLY A CA 1
ATOM 2562 C C . GLY A 1 341 ? -7.853 12.009 12.800 1.00 74.38 341 GLY A C 1
ATOM 2563 O O . GLY A 1 341 ? -7.204 12.779 12.093 1.00 74.38 341 GLY A O 1
ATOM 2564 N N . SER A 1 342 ? -8.806 11.214 12.299 1.00 68.62 342 SER A N 1
ATOM 2565 C CA . SER A 1 342 ? -9.168 11.123 10.872 1.00 68.62 342 SER A CA 1
ATOM 2566 C C . SER A 1 342 ? -10.659 11.361 10.606 1.00 68.62 342 SER A C 1
ATOM 2568 O O . SER A 1 342 ? -11.488 11.281 11.508 1.00 68.62 342 SER A O 1
ATOM 2570 N N . GLY A 1 343 ? -11.007 11.603 9.337 1.00 63.72 343 GLY A N 1
ATOM 2571 C CA . GLY A 1 343 ? -12.357 11.996 8.919 1.00 63.72 343 GLY A CA 1
ATOM 2572 C C . GLY A 1 343 ? -12.472 13.518 8.866 1.00 63.72 343 GLY A C 1
ATOM 2573 O O . GLY A 1 343 ? -12.987 14.150 9.786 1.00 63.72 343 GLY A O 1
ATOM 2574 N N . GLY A 1 344 ? -11.942 14.120 7.795 1.00 57.72 344 GLY A N 1
ATOM 2575 C CA . GLY A 1 344 ? -11.853 15.581 7.656 1.00 57.72 344 GLY A CA 1
ATOM 2576 C C . GLY A 1 344 ? -13.207 16.284 7.795 1.00 57.72 344 GLY A C 1
ATOM 2577 O O . GLY A 1 344 ? -13.292 17.347 8.405 1.00 57.72 344 GLY A O 1
ATOM 2578 N N . THR A 1 345 ? -14.283 15.652 7.326 1.00 63.88 345 THR A N 1
ATOM 2579 C CA . THR A 1 345 ? -15.664 16.140 7.453 1.00 63.88 345 THR A CA 1
ATOM 2580 C C . THR A 1 345 ? -16.156 16.120 8.904 1.00 63.88 345 THR A C 1
ATOM 2582 O O . THR A 1 345 ? -16.663 17.127 9.388 1.00 63.88 345 THR A O 1
ATOM 2585 N N . SER A 1 346 ? -15.945 15.024 9.642 1.00 70.31 346 SER A N 1
ATOM 2586 C CA . SER A 1 346 ? -16.342 14.919 11.055 1.00 70.31 346 SER A CA 1
ATOM 2587 C C . SER A 1 346 ? -15.528 15.841 11.968 1.00 70.31 346 SER A C 1
ATOM 2589 O O . SER A 1 346 ? -16.081 16.488 12.853 1.00 70.31 346 SER A O 1
ATOM 2591 N N . LEU A 1 347 ? -14.216 15.959 11.740 1.00 72.31 347 LEU A N 1
ATOM 2592 C CA . LEU A 1 347 ? -13.337 16.799 12.562 1.00 72.31 347 LEU A CA 1
ATOM 2593 C C . LEU A 1 347 ? -13.567 18.295 12.320 1.00 72.31 347 LEU A C 1
ATOM 2595 O O . LEU A 1 347 ? -13.563 19.077 13.270 1.00 72.31 347 LEU A O 1
ATOM 2599 N N . SER A 1 348 ? -13.819 18.698 11.070 1.00 67.06 348 SER A N 1
ATOM 2600 C CA . SER A 1 348 ? -14.191 20.082 10.745 1.00 67.06 348 SER A CA 1
ATOM 2601 C C . SER A 1 348 ? -15.568 20.448 11.303 1.00 67.06 348 SER A C 1
ATOM 2603 O O . SER A 1 348 ? -15.730 21.539 11.854 1.00 67.06 348 SER A O 1
ATOM 2605 N N . ALA A 1 349 ? -16.537 19.528 11.267 1.00 75.25 349 ALA A N 1
ATOM 2606 C CA . ALA A 1 349 ? -17.835 19.712 11.913 1.00 75.25 349 ALA A CA 1
ATOM 2607 C C . ALA A 1 349 ? -17.704 19.822 13.446 1.00 75.25 349 ALA A C 1
ATOM 2609 O O . ALA A 1 349 ? -18.270 20.735 14.046 1.00 75.25 349 ALA A O 1
ATOM 2610 N N . ALA A 1 350 ? -16.897 18.970 14.087 1.00 76.62 350 ALA A N 1
ATOM 2611 C CA . ALA A 1 350 ? -16.631 19.051 15.525 1.00 76.62 350 ALA A CA 1
ATOM 2612 C C . ALA A 1 350 ? -15.932 20.367 15.920 1.00 76.62 350 ALA A C 1
ATOM 2614 O O . ALA A 1 350 ? -16.328 21.013 16.893 1.00 76.62 350 ALA A O 1
ATOM 2615 N N . SER A 1 351 ? -14.926 20.798 15.150 1.00 75.88 351 SER A N 1
ATOM 2616 C CA . SER A 1 351 ? -14.195 22.050 15.385 1.00 75.88 351 SER A CA 1
ATOM 2617 C C . SER A 1 351 ? -15.078 23.284 15.204 1.00 75.88 351 SER A C 1
ATOM 2619 O O . SER A 1 351 ? -15.125 24.131 16.093 1.00 75.88 351 SER A O 1
ATOM 2621 N N . SER A 1 352 ? -15.843 23.358 14.113 1.00 73.88 352 SER A N 1
ATOM 2622 C CA . SER A 1 352 ? -16.728 24.498 13.835 1.00 73.88 352 SER A CA 1
ATOM 2623 C C . SER A 1 352 ? -17.893 24.621 14.821 1.00 73.88 352 SER A C 1
ATOM 2625 O O . SER A 1 352 ? -18.292 25.735 15.150 1.00 73.88 352 SER A O 1
ATOM 2627 N N . ARG A 1 353 ? -18.429 23.499 15.320 1.00 81.25 353 ARG A N 1
ATOM 2628 C CA . ARG A 1 353 ? -19.614 23.486 16.191 1.00 81.25 353 ARG A CA 1
ATOM 2629 C C . ARG A 1 353 ? -19.300 23.616 17.680 1.00 81.25 353 ARG A C 1
ATOM 2631 O O . ARG A 1 353 ? -20.093 24.212 18.404 1.00 81.25 353 ARG A O 1
ATOM 2638 N N . PHE A 1 354 ? -18.180 23.060 18.144 1.00 84.06 354 PHE A N 1
ATOM 2639 C CA . PHE A 1 354 ? -17.829 23.042 19.571 1.00 84.06 354 PHE A CA 1
ATOM 2640 C C . PHE A 1 354 ? -16.569 23.840 19.918 1.00 84.06 354 PHE A C 1
ATOM 2642 O O . PHE A 1 354 ? -16.323 24.070 21.097 1.00 84.06 354 PHE A O 1
ATOM 2649 N N . GLY A 1 355 ? -15.780 24.286 18.936 1.00 76.31 355 GLY A N 1
ATOM 2650 C CA . GLY A 1 355 ? -14.562 25.062 19.190 1.00 76.31 355 GLY A CA 1
ATOM 2651 C C . GLY A 1 355 ? -13.419 24.246 19.805 1.00 76.31 355 GLY A C 1
ATOM 2652 O O . GLY A 1 355 ? -12.624 24.786 20.570 1.00 76.31 355 GLY A O 1
ATOM 2653 N N . ILE A 1 356 ? -13.344 22.944 19.506 1.00 83.88 356 ILE A N 1
ATOM 2654 C CA . ILE A 1 356 ? -12.276 22.061 20.001 1.00 83.88 356 ILE A CA 1
ATOM 2655 C C . ILE A 1 356 ? -10.895 22.454 19.451 1.00 83.88 356 ILE A C 1
ATOM 2657 O O . ILE A 1 356 ? -10.761 22.880 18.300 1.00 83.88 356 ILE A O 1
ATOM 2661 N N . GLN A 1 357 ? -9.852 22.253 20.262 1.00 77.31 357 GLN A N 1
ATOM 2662 C CA . GLN A 1 357 ? -8.463 22.486 19.868 1.00 77.31 357 GLN A CA 1
ATOM 2663 C C . GLN A 1 357 ? -7.950 21.321 19.012 1.00 77.31 357 GLN A C 1
ATOM 2665 O O . GLN A 1 357 ? -7.411 20.338 19.521 1.00 77.31 357 GLN A O 1
ATOM 2670 N N . LEU A 1 358 ? -8.137 21.433 17.699 1.00 76.19 358 LEU A N 1
ATOM 2671 C CA . LEU A 1 358 ? -7.666 20.442 16.737 1.00 76.19 358 LEU A CA 1
ATOM 2672 C C . LEU A 1 358 ? -6.141 20.550 16.555 1.00 76.19 358 LEU A C 1
ATOM 2674 O O . LEU A 1 358 ? -5.627 21.639 16.296 1.00 76.19 358 LEU A O 1
ATOM 2678 N N . VAL A 1 359 ? -5.418 19.436 16.686 1.00 72.06 359 VAL A N 1
ATOM 2679 C CA . VAL A 1 359 ? -3.949 19.381 16.598 1.00 72.06 359 VAL A CA 1
ATOM 2680 C C . VAL A 1 359 ? -3.468 18.359 15.562 1.00 72.06 359 VAL A C 1
ATOM 2682 O O . VAL A 1 359 ? -4.044 17.279 15.402 1.00 72.06 359 VAL A O 1
ATOM 2685 N N . GLY A 1 360 ? -2.372 18.698 14.873 1.00 57.56 360 GLY A N 1
ATOM 2686 C CA . GLY A 1 360 ? -1.798 17.907 13.776 1.00 57.56 360 GLY A CA 1
ATOM 2687 C C . GLY A 1 360 ? -2.494 18.116 12.425 1.00 57.56 360 GLY A C 1
ATOM 2688 O O . GLY A 1 360 ? -3.488 18.833 12.327 1.00 57.56 360 GLY A O 1
ATOM 2689 N N . ASN A 1 361 ? -1.968 17.481 11.368 1.00 47.44 361 ASN A N 1
ATOM 2690 C CA . ASN A 1 361 ? -2.607 17.444 10.045 1.00 47.44 361 ASN A CA 1
ATOM 2691 C C . ASN A 1 361 ? -3.857 16.548 10.096 1.00 47.44 361 ASN A C 1
ATOM 2693 O O . ASN A 1 361 ? -3.855 15.394 9.672 1.00 47.44 361 ASN A O 1
ATOM 2697 N N . ALA A 1 362 ? -4.939 17.091 10.644 1.00 46.16 362 ALA A N 1
ATOM 2698 C CA . ALA A 1 362 ? -6.259 16.484 10.667 1.00 46.16 362 ALA A CA 1
ATOM 2699 C C . ALA A 1 362 ? -6.900 16.561 9.269 1.00 46.16 362 ALA A C 1
ATOM 2701 O O . ALA A 1 362 ? -7.795 17.362 9.012 1.00 46.16 362 ALA A O 1
ATOM 2702 N N . GLY A 1 363 ? -6.405 15.758 8.327 1.00 37.50 363 GLY A N 1
ATOM 2703 C CA . GLY A 1 363 ? -6.921 15.759 6.961 1.00 37.50 363 GLY A CA 1
ATOM 2704 C C . GLY A 1 363 ? -6.102 14.906 6.004 1.00 37.50 363 GLY A C 1
ATOM 2705 O O . GLY A 1 363 ? -5.229 15.415 5.312 1.00 37.50 363 GLY A O 1
ATOM 2706 N N . GLY A 1 364 ? -6.409 13.610 5.933 1.00 36.97 364 GLY A N 1
ATOM 2707 C CA . GLY A 1 364 ? -5.862 12.733 4.899 1.00 36.97 364 GLY A CA 1
ATOM 2708 C C . GLY A 1 364 ? -6.226 11.266 5.105 1.00 36.97 364 GLY A C 1
ATOM 2709 O O . GLY A 1 364 ? -5.535 10.545 5.815 1.00 36.97 364 GLY A O 1
ATOM 2710 N N . SER A 1 365 ? -7.289 10.793 4.448 1.00 36.62 365 SER A N 1
ATOM 2711 C CA . SER A 1 365 ? -7.671 9.365 4.415 1.00 36.62 365 SER A CA 1
ATOM 2712 C C . SER A 1 365 ? -6.879 8.559 3.374 1.00 36.62 365 SER A C 1
ATOM 2714 O O . SER A 1 365 ? -7.245 7.440 3.030 1.00 36.62 365 SER A O 1
ATOM 2716 N N . VAL A 1 366 ? -5.817 9.140 2.820 1.00 27.00 366 VAL A N 1
ATOM 2717 C CA . VAL A 1 366 ? -5.162 8.679 1.601 1.00 27.00 366 VAL A CA 1
ATOM 2718 C C . VAL A 1 366 ? -3.700 8.354 1.899 1.00 27.00 366 VAL A C 1
ATOM 2720 O O . VAL A 1 366 ? -2.971 9.234 2.339 1.00 27.00 366 VAL A O 1
ATOM 2723 N N . ALA A 1 367 ? -3.296 7.105 1.633 1.00 27.22 367 ALA A N 1
ATOM 2724 C CA . ALA A 1 367 ? -1.926 6.593 1.787 1.00 27.22 367 ALA A CA 1
ATOM 2725 C C . ALA A 1 367 ? -1.368 6.610 3.228 1.00 27.22 367 ALA A C 1
ATOM 2727 O O . ALA A 1 367 ? -0.244 7.039 3.469 1.00 27.22 367 ALA A O 1
ATOM 2728 N N . THR A 1 368 ? -2.144 6.123 4.204 1.00 40.78 368 THR A N 1
ATOM 2729 C CA . THR A 1 368 ? -1.672 5.943 5.589 1.00 40.78 368 THR A CA 1
ATOM 2730 C C . THR A 1 368 ? -2.018 4.544 6.116 1.00 40.78 368 THR A C 1
ATOM 2732 O O . THR A 1 368 ? -3.188 4.163 6.155 1.00 40.78 368 THR A O 1
ATOM 2735 N N . THR A 1 369 ? -1.005 3.770 6.520 1.00 44.72 369 THR A N 1
ATOM 2736 C CA . THR A 1 369 ? -1.139 2.491 7.247 1.00 44.72 369 THR A CA 1
ATOM 2737 C C . THR A 1 369 ? -1.545 2.721 8.709 1.00 44.72 369 THR A C 1
ATOM 2739 O O . THR A 1 369 ? -1.336 3.817 9.239 1.00 44.72 369 THR A O 1
ATOM 2742 N N . SER A 1 370 ? -2.058 1.693 9.402 1.00 54.06 370 SER A N 1
ATOM 2743 C CA . SER A 1 370 ? -2.393 1.763 10.840 1.00 54.06 370 SER A CA 1
ATOM 2744 C C . SER A 1 370 ? -1.236 2.298 11.694 1.00 54.06 370 SER A C 1
ATOM 2746 O O . SER A 1 370 ? -1.455 3.113 12.588 1.00 54.06 370 SER A O 1
ATOM 2748 N N . TYR A 1 371 ? 0.001 1.933 11.341 1.00 51.75 371 TYR A N 1
ATOM 2749 C CA . TYR A 1 371 ? 1.222 2.439 11.965 1.00 51.75 371 TYR A CA 1
ATOM 2750 C C . TYR A 1 371 ? 1.456 3.932 11.709 1.00 51.75 371 TYR A C 1
ATOM 2752 O O . TYR A 1 371 ? 1.619 4.705 12.649 1.00 51.75 371 TYR A O 1
ATOM 2760 N N . THR A 1 372 ? 1.402 4.380 10.453 1.00 50.91 372 THR A N 1
ATOM 2761 C CA . THR A 1 372 ? 1.614 5.807 10.133 1.00 50.91 372 THR A CA 1
ATOM 2762 C C . THR A 1 372 ? 0.539 6.718 10.738 1.00 50.91 372 THR A C 1
ATOM 2764 O O . THR A 1 372 ? 0.851 7.831 11.160 1.00 50.91 372 THR A O 1
ATOM 2767 N N . ARG A 1 373 ? -0.709 6.237 10.863 1.00 57.19 373 ARG A N 1
ATO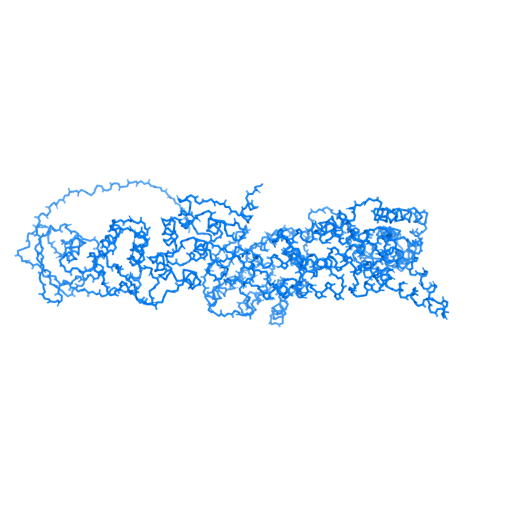M 2768 C CA . ARG A 1 373 ? -1.785 6.944 11.577 1.00 57.19 373 ARG A CA 1
ATOM 2769 C C . ARG A 1 373 ? -1.493 7.039 13.072 1.00 57.19 373 ARG A C 1
ATOM 2771 O O . ARG A 1 373 ? -1.578 8.127 13.631 1.00 57.19 373 ARG A O 1
ATOM 2778 N N . ALA A 1 374 ? -1.094 5.931 13.696 1.00 67.06 374 ALA A N 1
ATOM 2779 C CA . ALA A 1 374 ? -0.727 5.894 15.109 1.00 67.06 374 ALA A CA 1
ATOM 2780 C C . ALA A 1 374 ? 0.424 6.857 15.441 1.00 67.06 374 ALA A C 1
ATOM 2782 O O . ALA A 1 374 ? 0.310 7.642 16.384 1.00 67.06 374 ALA A O 1
ATOM 2783 N N . VAL A 1 375 ? 1.484 6.866 14.627 1.00 63.19 375 VAL A N 1
ATOM 2784 C CA . VAL A 1 375 ? 2.619 7.794 14.769 1.00 63.19 375 VAL A CA 1
ATOM 2785 C C . VAL A 1 375 ? 2.170 9.245 14.590 1.00 63.19 375 VAL A C 1
ATOM 2787 O O . VAL A 1 375 ? 2.550 10.110 15.375 1.00 63.19 375 VAL A O 1
ATOM 2790 N N . SER A 1 376 ? 1.321 9.524 13.596 1.00 58.62 376 SER A N 1
ATOM 2791 C CA . SER A 1 376 ? 0.813 10.874 13.324 1.00 58.62 376 SER A CA 1
ATOM 2792 C C . SER A 1 376 ? -0.033 11.430 14.474 1.00 58.62 376 SER A C 1
ATOM 2794 O O . SER A 1 376 ? 0.211 12.552 14.924 1.00 58.62 376 SER A O 1
ATOM 2796 N N . TYR A 1 377 ? -0.977 10.642 15.003 1.00 78.44 377 TYR A N 1
ATOM 2797 C CA . TYR A 1 377 ? -1.812 11.047 16.140 1.00 78.44 377 TYR A CA 1
ATOM 2798 C C . TYR A 1 377 ? -0.970 11.266 17.396 1.00 78.44 377 TYR A C 1
ATOM 2800 O O . TYR A 1 377 ? -1.131 12.265 18.097 1.00 78.44 377 TYR A O 1
ATOM 2808 N N . THR A 1 378 ? -0.031 10.355 17.649 1.00 78.12 378 THR A N 1
ATOM 2809 C CA . THR A 1 378 ? 0.861 10.423 18.807 1.00 78.12 378 THR A CA 1
ATOM 2810 C C . THR A 1 378 ? 1.770 11.646 18.738 1.00 78.12 378 THR A C 1
ATOM 2812 O O . THR A 1 378 ? 1.896 12.373 19.721 1.00 78.12 378 THR A O 1
ATOM 2815 N N . TYR A 1 379 ? 2.342 11.935 17.567 1.00 73.19 379 TYR A N 1
ATOM 2816 C CA . TYR A 1 379 ? 3.149 13.131 17.344 1.00 73.19 379 TYR A CA 1
ATOM 2817 C C . TYR A 1 379 ? 2.341 14.417 17.562 1.00 73.19 379 TYR A C 1
ATOM 2819 O O . TYR A 1 379 ? 2.812 15.341 18.229 1.00 73.19 379 TYR A O 1
ATOM 2827 N N . ALA A 1 380 ? 1.110 14.473 17.044 1.00 70.94 380 ALA A N 1
ATOM 2828 C CA . ALA A 1 380 ? 0.228 15.626 17.203 1.00 70.94 380 ALA A CA 1
ATOM 2829 C C . ALA A 1 380 ? -0.116 15.895 18.678 1.00 70.94 380 ALA A C 1
ATOM 2831 O O . ALA A 1 380 ? -0.020 17.037 19.133 1.00 70.94 380 ALA A O 1
ATOM 2832 N N . LEU A 1 381 ? -0.457 14.847 19.434 1.00 82.50 381 LEU A N 1
ATOM 2833 C CA . LEU A 1 381 ? -0.749 14.952 20.865 1.00 82.50 381 LEU A CA 1
ATOM 2834 C C . LEU A 1 381 ? 0.493 15.319 21.679 1.00 82.50 381 LEU A C 1
ATOM 2836 O O . LEU A 1 381 ? 0.431 16.231 22.497 1.00 82.50 381 LEU A O 1
ATOM 2840 N N . ALA A 1 382 ? 1.640 14.690 21.419 1.00 80.50 382 ALA A N 1
ATOM 2841 C CA . ALA A 1 382 ? 2.884 15.003 22.117 1.00 80.50 382 ALA A CA 1
ATOM 2842 C C . ALA A 1 382 ? 3.336 16.454 21.905 1.00 80.50 382 ALA A C 1
ATOM 2844 O O . ALA A 1 382 ? 3.749 17.115 22.858 1.00 80.50 382 ALA A O 1
ATOM 2845 N N . THR A 1 383 ? 3.187 16.969 20.680 1.00 72.88 383 THR A N 1
ATOM 2846 C CA . THR A 1 383 ? 3.453 18.381 20.365 1.00 72.88 383 THR A CA 1
ATOM 2847 C C . THR A 1 383 ? 2.530 19.300 21.163 1.00 72.88 383 THR A C 1
ATOM 2849 O O . THR A 1 383 ? 2.989 20.281 21.742 1.00 72.88 383 THR A O 1
ATOM 2852 N N . ALA A 1 384 ? 1.240 18.968 21.246 1.00 78.19 384 ALA A N 1
ATOM 2853 C CA . ALA A 1 384 ? 0.269 19.756 21.998 1.00 78.19 384 ALA A CA 1
ATOM 2854 C C . ALA A 1 384 ? 0.498 19.706 23.518 1.00 78.19 384 ALA A C 1
ATOM 2856 O O . ALA A 1 384 ? 0.320 20.710 24.203 1.00 78.19 384 ALA A O 1
ATOM 2857 N N . TRP A 1 385 ? 0.938 18.560 24.041 1.00 85.12 385 TRP A N 1
ATOM 2858 C CA . TRP A 1 385 ? 1.313 18.386 25.445 1.00 85.12 385 TRP A CA 1
ATOM 2859 C C . TRP A 1 385 ? 2.693 18.952 25.786 1.00 85.12 385 TRP A C 1
ATOM 2861 O O . TRP A 1 385 ? 3.081 18.923 26.953 1.00 85.12 385 TRP A O 1
ATOM 2871 N N . MET A 1 386 ? 3.444 19.448 24.795 1.00 78.56 386 MET A N 1
ATOM 2872 C CA . MET A 1 386 ? 4.836 19.886 24.948 1.00 78.56 386 MET A CA 1
ATOM 2873 C C . MET A 1 386 ? 5.739 18.788 25.540 1.00 78.56 386 MET A C 1
ATOM 2875 O O . MET A 1 386 ? 6.686 19.072 26.274 1.00 78.56 386 MET A O 1
ATOM 2879 N N . LYS A 1 387 ? 5.444 17.522 25.221 1.00 78.94 387 LYS A N 1
ATOM 2880 C CA . LYS A 1 387 ? 6.169 16.345 25.712 1.00 78.94 387 LYS A CA 1
ATOM 2881 C C . LYS A 1 387 ? 7.034 15.722 24.627 1.00 78.94 387 LYS A C 1
ATOM 2883 O O . LYS A 1 387 ? 6.717 15.788 23.439 1.00 78.94 387 LYS A O 1
ATOM 2888 N N . LYS A 1 388 ? 8.135 15.079 25.027 1.00 73.44 388 LYS A N 1
ATOM 2889 C CA . LYS A 1 388 ? 9.018 14.397 24.077 1.00 73.44 388 LYS A CA 1
ATOM 2890 C C . LYS A 1 388 ? 8.363 13.104 23.602 1.00 73.44 388 LYS A C 1
ATOM 2892 O O . LYS A 1 388 ? 8.144 12.181 24.383 1.00 73.44 388 LYS A O 1
ATOM 2897 N N . TYR A 1 389 ? 8.097 13.027 22.304 1.00 63.97 389 TYR A N 1
ATOM 2898 C CA . TYR A 1 389 ? 7.724 11.788 21.632 1.00 63.97 389 TYR A CA 1
ATOM 2899 C C . TYR A 1 389 ? 8.918 11.239 20.868 1.00 63.97 389 TYR A C 1
ATOM 2901 O O . TYR A 1 389 ? 9.431 11.868 19.942 1.00 63.97 389 TYR A O 1
ATOM 2909 N N . HIS A 1 390 ? 9.350 10.047 21.259 1.00 55.28 390 HIS A N 1
ATOM 2910 C CA . HIS A 1 390 ? 10.400 9.319 20.569 1.00 55.28 390 HIS A CA 1
ATOM 2911 C C . HIS A 1 390 ? 9.736 8.334 19.606 1.00 55.28 390 HIS A C 1
ATOM 2913 O O . HIS A 1 390 ? 9.654 7.142 19.892 1.00 55.28 390 HIS A O 1
ATOM 2919 N N . ALA A 1 391 ? 9.255 8.833 18.458 1.00 43.72 391 ALA A N 1
ATOM 2920 C CA . ALA A 1 391 ? 8.706 7.987 17.387 1.00 43.72 391 ALA A CA 1
ATOM 2921 C C . ALA A 1 391 ? 9.671 6.844 17.014 1.00 43.72 391 ALA A C 1
ATOM 2923 O O . ALA A 1 391 ? 9.262 5.729 16.696 1.00 43.72 391 ALA A O 1
ATOM 2924 N N . LEU A 1 392 ? 10.972 7.120 17.148 1.00 41.97 392 LEU A N 1
ATOM 2925 C CA . LEU A 1 392 ? 12.044 6.146 17.098 1.00 41.97 392 LEU A CA 1
ATOM 2926 C C . LEU A 1 392 ? 12.681 6.005 18.482 1.00 41.97 392 LEU A C 1
ATOM 2928 O O . LEU A 1 392 ? 13.453 6.867 18.909 1.00 41.97 392 LEU A O 1
ATOM 2932 N N . SER A 1 393 ? 12.471 4.868 19.146 1.00 27.84 393 SER A N 1
ATOM 2933 C CA . SER A 1 393 ? 13.485 4.363 20.071 1.00 27.84 393 SER A CA 1
ATOM 2934 C C . SER A 1 393 ? 14.687 3.878 19.253 1.00 27.84 393 SER A C 1
ATOM 2936 O O . SER A 1 393 ? 14.909 2.685 19.069 1.00 27.84 393 SER A O 1
ATOM 2938 N N . SER A 1 394 ? 15.459 4.834 18.749 1.00 29.25 394 SER A N 1
ATOM 2939 C CA . SER A 1 394 ? 16.882 4.682 18.480 1.00 29.25 394 SER A CA 1
ATOM 2940 C C . SER A 1 394 ? 17.528 6.067 18.485 1.00 29.25 394 SER A C 1
ATOM 2942 O O . SER A 1 394 ? 17.473 6.805 17.506 1.00 29.25 394 SER A O 1
ATOM 2944 N N . THR A 1 395 ? 18.149 6.407 19.619 1.00 28.84 395 THR A N 1
ATOM 2945 C CA . THR A 1 395 ? 19.466 7.070 19.671 1.00 28.84 395 THR A CA 1
ATOM 2946 C C . THR A 1 395 ? 19.682 8.232 18.697 1.00 28.84 395 THR A C 1
ATOM 2948 O O . THR A 1 395 ? 20.132 7.969 17.594 1.00 28.84 395 THR A O 1
ATOM 2951 N N . GLY A 1 396 ? 19.465 9.493 19.095 1.00 34.44 396 GLY A N 1
ATOM 2952 C CA . GLY A 1 396 ? 20.073 10.690 18.470 1.00 34.44 396 GLY A CA 1
ATOM 2953 C C . GLY A 1 396 ? 20.442 10.601 16.977 1.00 34.44 396 GLY A C 1
ATOM 2954 O O . GLY A 1 396 ? 21.580 10.904 16.611 1.00 34.44 396 GLY A O 1
ATOM 2955 N N . GLN A 1 397 ? 19.533 10.122 16.123 1.00 35.31 397 GLN A N 1
ATOM 2956 C CA . GLN A 1 397 ? 19.868 9.791 14.744 1.00 35.31 397 GLN A CA 1
ATOM 2957 C C . GLN A 1 397 ? 19.609 11.017 13.882 1.00 35.31 397 GLN A C 1
ATOM 2959 O O . GLN A 1 397 ? 18.481 11.484 13.738 1.00 35.31 397 GLN A O 1
ATOM 2964 N N . LYS A 1 398 ? 20.701 11.547 13.328 1.00 43.56 398 LYS A N 1
ATOM 2965 C CA . LYS A 1 398 ? 20.698 12.535 12.246 1.00 43.56 398 LYS A CA 1
ATOM 2966 C C . LYS A 1 398 ? 19.715 12.081 11.149 1.00 43.56 398 LYS A C 1
ATOM 2968 O O . LYS A 1 398 ? 19.648 10.872 10.908 1.00 43.56 398 LYS A O 1
ATOM 2973 N N . PRO A 1 399 ? 18.985 12.997 10.478 1.00 46.88 399 PRO A N 1
ATOM 2974 C CA . PRO A 1 399 ? 18.114 12.629 9.367 1.00 46.88 399 PRO A CA 1
ATOM 2975 C C . PRO A 1 399 ? 18.903 11.779 8.371 1.00 46.88 399 PRO A C 1
ATOM 2977 O O . PRO A 1 399 ? 20.030 12.117 7.994 1.00 46.88 399 PRO A O 1
ATOM 2980 N N . GLN A 1 400 ? 18.336 10.623 8.031 1.00 58.78 400 GLN A N 1
ATOM 2981 C CA . GLN A 1 400 ? 18.976 9.679 7.129 1.00 58.78 400 GLN A CA 1
ATOM 2982 C C . GLN A 1 400 ? 19.100 10.328 5.748 1.00 58.78 400 GLN A C 1
ATOM 2984 O O . GLN A 1 400 ? 18.203 11.033 5.295 1.00 58.78 400 GLN A O 1
ATOM 2989 N N . VAL A 1 401 ? 20.212 10.084 5.054 1.00 60.56 401 VAL A N 1
ATOM 2990 C CA . VAL A 1 401 ? 20.474 10.649 3.715 1.00 60.56 401 VAL A CA 1
ATOM 2991 C C . VAL A 1 401 ? 19.323 10.356 2.736 1.00 60.56 401 VAL A C 1
ATOM 2993 O O . VAL A 1 401 ? 19.024 11.163 1.860 1.00 60.56 401 VAL A O 1
ATOM 2996 N N . THR A 1 402 ? 18.617 9.244 2.938 1.00 63.69 402 THR A N 1
ATOM 2997 C CA . THR A 1 402 ? 17.425 8.834 2.186 1.00 63.69 402 THR A CA 1
ATOM 2998 C C . THR A 1 402 ? 16.281 9.849 2.267 1.00 63.69 402 THR A C 1
ATOM 3000 O O . THR A 1 402 ? 15.709 10.188 1.235 1.00 63.69 402 THR A O 1
ATOM 3003 N N . SER A 1 403 ? 15.977 10.410 3.444 1.00 64.62 403 SER A N 1
ATOM 3004 C CA . SER A 1 403 ? 14.893 11.396 3.586 1.00 64.62 403 SER A CA 1
ATOM 3005 C C . SER A 1 403 ? 15.214 12.710 2.874 1.00 64.62 403 SER A C 1
ATOM 3007 O O . SER A 1 403 ? 14.329 13.360 2.322 1.00 64.62 403 SER A O 1
ATOM 3009 N N . VAL A 1 404 ? 16.495 13.084 2.859 1.00 73.75 404 VAL A N 1
ATOM 3010 C CA . VAL A 1 404 ? 16.996 14.277 2.165 1.00 73.75 404 VAL A CA 1
ATOM 3011 C C . VAL A 1 404 ? 16.914 14.101 0.647 1.00 73.75 404 VAL A C 1
ATOM 3013 O O . VAL A 1 404 ? 16.467 15.005 -0.058 1.00 73.75 404 VAL A O 1
ATOM 3016 N N . LEU A 1 405 ? 17.294 12.927 0.140 1.00 75.62 405 LEU A N 1
ATOM 3017 C CA . LEU A 1 405 ? 17.203 12.599 -1.283 1.00 75.62 405 LEU A CA 1
ATOM 3018 C C . LEU A 1 405 ? 15.751 12.576 -1.780 1.00 75.62 405 LEU A C 1
ATOM 3020 O O . LEU A 1 405 ? 15.473 13.131 -2.841 1.00 75.62 405 LEU A O 1
ATOM 3024 N N . CYS A 1 406 ? 14.813 12.037 -0.993 1.00 73.94 406 CYS A N 1
ATOM 3025 C CA . CYS A 1 406 ? 13.386 12.091 -1.322 1.00 73.94 406 CYS A CA 1
ATOM 3026 C C . CYS A 1 406 ? 12.880 13.534 -1.481 1.00 73.94 406 CYS A C 1
ATOM 3028 O O . CYS A 1 406 ? 12.149 13.832 -2.420 1.00 73.94 406 CYS A O 1
ATOM 3030 N N . ALA A 1 407 ? 13.310 14.456 -0.614 1.00 75.75 407 ALA A N 1
ATOM 3031 C CA . ALA A 1 407 ? 12.935 15.868 -0.715 1.00 75.75 407 ALA A CA 1
ATOM 3032 C C . ALA A 1 407 ? 13.512 16.562 -1.968 1.00 75.75 407 ALA A C 1
ATOM 3034 O O . ALA A 1 407 ? 12.976 17.579 -2.408 1.00 75.75 407 ALA A O 1
ATOM 3035 N N . CYS A 1 408 ? 14.570 16.011 -2.574 1.00 83.69 408 CYS A N 1
ATOM 3036 C CA . CYS A 1 408 ? 15.170 16.547 -3.796 1.00 83.69 408 CYS A CA 1
ATOM 3037 C C . CYS A 1 408 ? 14.486 16.052 -5.084 1.00 83.69 408 CYS A C 1
ATOM 3039 O O . CYS A 1 408 ? 14.678 16.671 -6.131 1.00 83.69 408 CYS A O 1
ATOM 3041 N N . LEU A 1 409 ? 13.681 14.980 -5.036 1.00 83.50 409 LEU A N 1
ATOM 3042 C CA . LEU A 1 409 ? 13.085 14.331 -6.217 1.00 83.50 409 LEU A CA 1
ATOM 3043 C C . LEU A 1 409 ? 12.417 15.284 -7.227 1.00 83.50 409 LEU A C 1
ATOM 3045 O O . LEU A 1 409 ? 12.700 15.152 -8.420 1.00 83.50 409 LEU A O 1
ATOM 3049 N N . PRO A 1 410 ? 11.599 16.277 -6.815 1.00 84.19 410 PRO A N 1
ATOM 3050 C CA . PRO A 1 410 ? 10.966 17.190 -7.768 1.00 84.19 410 PRO A CA 1
ATOM 3051 C C . PRO A 1 410 ? 11.975 17.972 -8.617 1.00 84.19 410 PRO A C 1
ATOM 3053 O O . PRO A 1 410 ? 11.730 18.233 -9.795 1.00 84.19 410 PRO A O 1
ATOM 3056 N N . ALA A 1 411 ? 13.132 18.319 -8.045 1.00 86.62 411 ALA A N 1
ATOM 3057 C CA . ALA A 1 411 ? 14.191 19.011 -8.770 1.00 86.62 411 ALA A CA 1
ATOM 3058 C C . ALA A 1 411 ? 14.900 18.084 -9.764 1.00 86.62 411 ALA A C 1
ATOM 3060 O O . ALA A 1 411 ? 15.164 18.498 -10.889 1.00 86.62 411 ALA A O 1
ATOM 3061 N N . PHE A 1 412 ? 15.156 16.828 -9.384 1.00 87.62 412 PHE A N 1
ATOM 3062 C CA . PHE A 1 412 ? 15.709 15.814 -10.289 1.00 87.62 412 PHE A CA 1
ATOM 3063 C C . PHE A 1 412 ? 14.833 15.613 -11.516 1.00 87.62 412 PHE A C 1
ATOM 3065 O O . PHE A 1 412 ? 15.319 15.680 -12.646 1.00 87.62 412 PHE A O 1
ATOM 3072 N N . TRP A 1 413 ? 13.535 15.446 -11.286 1.00 84.88 413 TRP A N 1
ATOM 3073 C CA . TRP A 1 413 ? 12.547 15.324 -12.345 1.00 84.88 413 TRP A CA 1
ATOM 3074 C C . TRP A 1 413 ? 12.524 16.560 -13.256 1.00 84.88 413 TRP A C 1
ATOM 3076 O O . TRP A 1 413 ? 12.662 16.441 -14.476 1.00 84.88 413 TRP A O 1
ATOM 3086 N N . ALA A 1 414 ? 12.427 17.762 -12.676 1.00 87.44 414 ALA A N 1
ATOM 3087 C CA . ALA A 1 414 ? 12.329 19.004 -13.439 1.00 87.44 414 ALA A CA 1
ATOM 3088 C C . ALA A 1 414 ? 13.589 19.282 -14.272 1.00 87.44 414 ALA A C 1
ATOM 3090 O O . ALA A 1 414 ? 13.487 19.675 -15.437 1.00 87.44 414 ALA A O 1
ATOM 3091 N N . VAL A 1 415 ? 14.778 19.053 -13.706 1.00 89.44 415 VAL A N 1
ATOM 3092 C CA . VAL A 1 415 ? 16.055 19.238 -14.408 1.00 89.44 415 VAL A CA 1
ATOM 3093 C C . VAL A 1 415 ? 16.189 18.227 -15.543 1.00 89.44 415 VAL A C 1
ATOM 3095 O O . VAL A 1 415 ? 16.478 18.633 -16.666 1.00 89.44 415 VAL A O 1
ATOM 3098 N N . ALA A 1 416 ? 15.920 16.940 -15.303 1.00 85.00 416 ALA A N 1
ATOM 3099 C CA . ALA A 1 416 ? 16.010 15.913 -16.341 1.00 85.00 416 ALA A CA 1
ATOM 3100 C C . ALA A 1 416 ? 15.039 16.177 -17.508 1.00 85.00 416 ALA A C 1
ATOM 3102 O O . ALA A 1 416 ? 15.427 16.088 -18.679 1.00 85.00 416 ALA A O 1
ATOM 3103 N N . LEU A 1 417 ? 13.795 16.569 -17.207 1.00 85.00 417 LEU A N 1
ATOM 3104 C CA . LEU A 1 417 ? 12.803 16.939 -18.217 1.00 85.00 417 LEU A CA 1
ATOM 3105 C C . LEU A 1 417 ? 13.249 18.171 -19.015 1.00 85.00 417 LEU A C 1
ATOM 3107 O O . LEU A 1 417 ? 13.224 18.151 -20.247 1.00 85.00 417 LEU A O 1
ATOM 3111 N N . THR A 1 418 ? 13.709 19.220 -18.331 1.00 87.62 418 THR A N 1
ATOM 3112 C CA . THR A 1 418 ? 14.164 20.462 -18.973 1.00 87.62 418 THR A CA 1
ATOM 3113 C C . THR A 1 418 ? 15.375 20.210 -19.869 1.00 87.62 418 THR A C 1
ATOM 3115 O O . THR A 1 418 ? 15.384 20.638 -21.022 1.00 87.62 418 THR A O 1
ATOM 3118 N N . CYS A 1 419 ? 16.362 19.446 -19.394 1.00 86.81 419 CYS A N 1
ATOM 3119 C CA . CYS A 1 419 ? 17.525 19.037 -20.181 1.00 86.81 419 CYS A CA 1
ATOM 3120 C C . CYS A 1 419 ? 17.117 18.274 -21.448 1.00 86.81 419 CYS A C 1
ATOM 3122 O O . CYS A 1 419 ? 17.675 18.507 -22.520 1.00 86.81 419 CYS A O 1
ATOM 3124 N N . ARG A 1 420 ? 16.118 17.386 -21.366 1.00 81.31 420 ARG A N 1
ATOM 3125 C CA . ARG A 1 420 ? 15.598 16.664 -22.537 1.00 81.31 420 ARG A CA 1
ATOM 3126 C C . ARG A 1 420 ? 14.877 17.569 -23.529 1.00 81.31 420 ARG A C 1
ATOM 3128 O O . ARG A 1 420 ? 15.130 17.460 -24.727 1.00 81.31 420 ARG A O 1
ATOM 3135 N N . VAL A 1 421 ? 14.021 18.470 -23.052 1.00 82.69 421 VAL A N 1
ATOM 3136 C CA . VAL A 1 421 ? 13.340 19.452 -23.909 1.00 82.69 421 VAL A CA 1
ATOM 3137 C C . VAL A 1 421 ? 14.362 20.352 -24.606 1.00 82.69 421 VAL A C 1
ATOM 3139 O O . VAL A 1 421 ? 14.268 20.552 -25.815 1.00 82.69 421 VAL A O 1
ATOM 3142 N N . LEU A 1 422 ? 15.389 20.819 -23.891 1.00 85.62 422 LEU A N 1
ATOM 3143 C CA . LEU A 1 422 ? 16.487 21.597 -24.472 1.00 85.62 422 LEU A CA 1
ATOM 3144 C C . LEU A 1 422 ? 17.228 20.809 -25.560 1.00 85.62 422 LEU A C 1
ATOM 3146 O O . LEU A 1 422 ? 17.404 21.32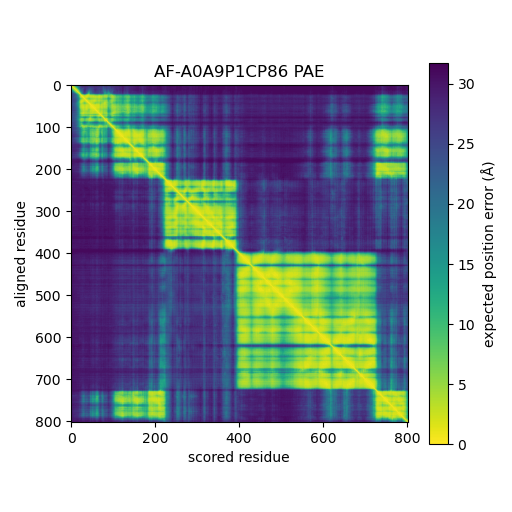4 -26.660 1.00 85.62 422 LEU A O 1
ATOM 3150 N N . LYS A 1 423 ? 17.579 19.539 -25.312 1.00 81.62 423 LYS A N 1
ATOM 3151 C CA . LYS A 1 423 ? 18.212 18.662 -26.317 1.00 81.62 423 LYS A CA 1
ATOM 3152 C C . LYS A 1 423 ? 17.336 18.458 -27.564 1.00 81.62 423 LYS A C 1
ATOM 3154 O O . LYS A 1 423 ? 17.866 18.365 -28.670 1.00 81.62 423 LYS A O 1
ATOM 3159 N N . LEU A 1 424 ? 16.009 18.406 -27.416 1.00 78.50 424 LEU A N 1
ATOM 3160 C CA . LEU A 1 424 ? 15.074 18.354 -28.548 1.00 78.50 424 LEU A CA 1
ATOM 3161 C C . LEU A 1 424 ? 15.043 19.678 -29.321 1.00 78.50 424 LEU A C 1
ATOM 3163 O O . LEU A 1 424 ? 15.124 19.664 -30.548 1.00 78.50 424 LEU A O 1
ATOM 3167 N N . LEU A 1 425 ? 14.983 20.813 -28.620 1.00 79.88 425 LEU A N 1
ATOM 3168 C CA . LEU A 1 425 ? 15.012 22.146 -29.229 1.00 79.88 425 LEU A CA 1
ATOM 3169 C C . LEU A 1 425 ? 16.326 22.407 -29.976 1.00 79.88 425 LEU A C 1
ATOM 3171 O O . LEU A 1 425 ? 16.302 23.004 -31.049 1.00 79.88 425 LEU A O 1
ATOM 3175 N N . MET A 1 426 ? 17.458 21.903 -29.482 1.00 77.62 426 MET A N 1
ATOM 3176 C CA . MET A 1 426 ? 18.758 22.025 -30.154 1.00 77.62 426 MET A CA 1
ATOM 3177 C C . MET A 1 426 ? 18.775 21.393 -31.553 1.00 77.62 426 MET A C 1
ATOM 3179 O O . MET A 1 426 ? 19.442 21.913 -32.444 1.00 77.62 426 MET A O 1
ATOM 3183 N N . ARG A 1 427 ? 17.981 20.341 -31.809 1.00 72.88 427 ARG A N 1
ATOM 3184 C CA . ARG A 1 427 ? 17.860 19.749 -33.159 1.00 72.88 427 ARG A CA 1
ATOM 3185 C C . ARG A 1 427 ? 17.260 20.713 -34.188 1.00 72.88 427 ARG A C 1
ATOM 3187 O O . ARG A 1 427 ? 17.444 20.506 -35.381 1.00 72.88 427 ARG A O 1
ATOM 3194 N N . SER A 1 428 ? 16.562 21.760 -33.739 1.00 67.88 428 SER A N 1
ATOM 3195 C CA . SER A 1 428 ? 15.990 22.795 -34.607 1.00 67.88 428 SER A CA 1
ATOM 3196 C C . SER A 1 428 ? 16.971 23.919 -34.981 1.00 67.88 428 SER A C 1
ATOM 3198 O O . SER A 1 428 ? 16.595 24.811 -35.727 1.00 67.88 428 SER A O 1
ATOM 3200 N N . ASN A 1 429 ? 18.235 23.848 -34.536 1.00 59.78 429 ASN A N 1
ATOM 3201 C CA . ASN A 1 429 ? 19.392 24.603 -35.049 1.00 59.78 429 ASN A CA 1
ATOM 3202 C C . ASN A 1 429 ? 19.322 26.149 -35.032 1.00 59.78 429 ASN A C 1
ATOM 3204 O O . ASN A 1 429 ? 20.095 26.791 -35.742 1.00 59.78 429 ASN A O 1
ATOM 3208 N N . LEU A 1 430 ? 18.433 26.772 -34.245 1.00 57.56 430 LEU A N 1
ATOM 3209 C CA . LEU A 1 430 ? 18.184 28.217 -34.369 1.00 57.56 430 LEU A CA 1
ATOM 3210 C C . LEU A 1 430 ? 18.818 29.149 -33.317 1.00 57.56 430 LEU A C 1
ATOM 3212 O O . LEU A 1 430 ? 18.779 30.349 -33.555 1.00 57.56 430 LEU A O 1
ATOM 3216 N N . ASN A 1 431 ? 19.397 28.699 -32.190 1.00 68.31 431 ASN A N 1
ATOM 3217 C CA . ASN A 1 431 ? 19.880 29.624 -31.141 1.00 68.31 431 ASN A CA 1
ATOM 3218 C C . ASN A 1 431 ? 21.008 29.066 -30.241 1.00 68.31 431 ASN A C 1
ATOM 3220 O O . ASN A 1 431 ? 21.065 27.865 -30.011 1.00 68.31 431 ASN A O 1
ATOM 3224 N N . TRP A 1 432 ? 21.835 29.955 -29.662 1.00 70.00 432 TRP A N 1
ATOM 3225 C CA . TRP A 1 432 ? 22.973 29.651 -28.762 1.00 70.00 432 TRP A CA 1
ATOM 3226 C C . TRP A 1 432 ? 22.601 29.486 -27.274 1.00 70.00 432 TRP A C 1
ATOM 3228 O O . TRP A 1 432 ? 23.281 28.783 -26.530 1.00 70.00 432 TRP A O 1
ATOM 3238 N N . TRP A 1 433 ? 21.513 30.113 -26.814 1.00 80.38 433 TRP A N 1
ATOM 3239 C CA . TRP A 1 433 ? 21.092 30.069 -25.406 1.00 80.38 433 TRP A CA 1
ATOM 3240 C C . TRP A 1 433 ? 20.737 28.663 -24.862 1.00 80.38 433 TRP A C 1
ATOM 3242 O O . TRP A 1 433 ? 20.992 28.433 -23.676 1.00 80.38 433 TRP A O 1
ATOM 3252 N N . PRO A 1 434 ? 20.221 27.689 -25.653 1.00 83.25 434 PRO A N 1
ATOM 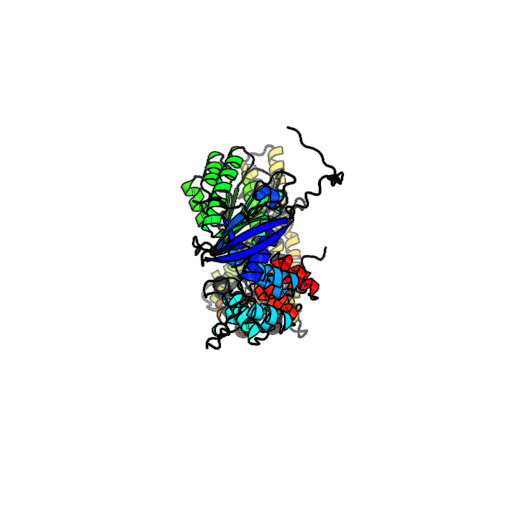3253 C CA . PRO A 1 434 ? 19.915 26.351 -25.144 1.00 83.25 434 PRO A CA 1
ATOM 3254 C C . PRO A 1 434 ? 21.147 25.582 -24.653 1.00 83.25 434 PRO A C 1
ATOM 3256 O O . PRO A 1 434 ? 21.048 24.857 -23.666 1.00 83.25 434 PRO A O 1
ATOM 3259 N N . GLU A 1 435 ? 22.308 25.764 -25.293 1.00 82.31 435 GLU A N 1
ATOM 3260 C CA . GLU A 1 435 ? 23.562 25.096 -24.916 1.00 82.31 435 GLU A CA 1
ATOM 3261 C C . GLU A 1 435 ? 24.086 25.589 -23.568 1.00 82.31 435 GLU A C 1
ATOM 3263 O O . GLU A 1 435 ? 24.440 24.791 -22.700 1.00 82.31 435 GLU A O 1
ATOM 3268 N N . SER A 1 436 ? 24.084 26.909 -23.362 1.00 85.31 436 SER A N 1
ATOM 3269 C CA . SER A 1 436 ? 24.515 27.509 -22.098 1.00 85.31 436 SER A CA 1
ATOM 3270 C C . SER A 1 436 ? 23.590 27.120 -20.941 1.00 85.31 436 SER A C 1
ATOM 3272 O O . SER A 1 436 ? 24.065 26.787 -19.855 1.00 85.31 436 SER A O 1
ATOM 3274 N N . CYS A 1 437 ? 22.271 27.106 -21.169 1.00 87.00 437 CYS A N 1
ATOM 3275 C CA . CYS A 1 437 ? 21.302 26.652 -20.170 1.00 87.00 437 CYS A CA 1
ATOM 3276 C C . CYS A 1 437 ? 21.468 25.165 -19.842 1.00 87.00 437 CYS A C 1
ATOM 3278 O O . CYS A 1 437 ? 21.432 24.795 -18.668 1.00 87.00 437 CYS A O 1
ATOM 3280 N N . LEU A 1 438 ? 21.677 24.320 -20.856 1.00 88.69 438 LEU A N 1
ATOM 3281 C CA . LEU A 1 438 ? 21.908 22.892 -20.662 1.00 88.69 438 LEU A CA 1
ATOM 3282 C C . LEU A 1 438 ? 23.170 22.652 -19.828 1.00 88.69 438 LEU A C 1
ATOM 3284 O O . LEU A 1 438 ? 23.116 21.892 -18.864 1.00 88.69 438 LEU A O 1
ATOM 3288 N N . PHE A 1 439 ? 24.269 23.345 -20.142 1.00 88.94 439 PHE A N 1
ATOM 3289 C CA . PHE A 1 439 ? 25.509 23.250 -19.373 1.00 88.94 439 PHE A CA 1
ATOM 3290 C C . PHE A 1 439 ? 25.271 23.561 -17.890 1.00 88.94 439 PHE A C 1
ATOM 3292 O O . PHE A 1 439 ? 25.577 22.722 -17.050 1.00 88.94 439 PHE A O 1
ATOM 3299 N N . LEU A 1 440 ? 24.647 24.703 -17.572 1.00 89.88 440 LEU A N 1
ATOM 3300 C CA . LEU A 1 440 ? 24.381 25.126 -16.188 1.00 89.88 440 LEU A CA 1
ATOM 3301 C C . LEU A 1 440 ? 23.470 24.155 -15.420 1.00 89.88 440 LEU A C 1
ATOM 3303 O O . LEU A 1 440 ? 23.701 23.884 -14.238 1.00 89.88 440 LEU A O 1
ATOM 3307 N N . LEU A 1 441 ? 22.438 23.623 -16.082 1.00 90.19 441 LEU A N 1
ATOM 3308 C CA . LEU A 1 441 ? 21.521 22.654 -15.480 1.00 90.19 441 LEU A CA 1
ATOM 3309 C C . LEU A 1 441 ? 22.224 21.332 -15.153 1.00 90.19 441 LEU A C 1
ATOM 3311 O O . LEU A 1 441 ? 21.999 20.769 -14.083 1.00 90.19 441 LEU A O 1
ATOM 3315 N N . GLN A 1 442 ? 23.099 20.856 -16.039 1.00 89.06 442 GLN A N 1
ATOM 3316 C CA . GLN A 1 442 ? 23.829 19.605 -15.840 1.00 89.06 442 GLN A CA 1
ATOM 3317 C C . GLN A 1 442 ? 25.004 19.740 -14.863 1.00 89.06 442 GLN A C 1
ATOM 3319 O O . GLN A 1 442 ? 25.395 18.751 -14.246 1.00 89.06 442 GLN A O 1
ATOM 3324 N N . THR A 1 443 ? 25.594 20.932 -14.723 1.00 89.62 443 THR A N 1
ATOM 3325 C CA . THR A 1 443 ? 26.755 21.143 -13.849 1.00 89.62 443 THR A CA 1
ATOM 3326 C C . THR A 1 443 ? 26.384 21.523 -12.426 1.00 89.62 443 THR A C 1
ATOM 3328 O O . THR A 1 443 ? 26.961 20.954 -11.502 1.00 89.62 443 THR A O 1
ATOM 3331 N N . HIS A 1 444 ? 25.448 22.454 -12.221 1.00 91.44 444 HIS A N 1
ATOM 3332 C CA . HIS A 1 444 ? 25.255 23.066 -10.900 1.00 91.44 444 HIS A CA 1
ATOM 3333 C C . HIS A 1 444 ? 23.861 22.868 -10.302 1.00 91.44 444 HIS A C 1
ATOM 3335 O O . HIS A 1 444 ? 23.740 22.913 -9.077 1.00 91.44 444 HIS A O 1
ATOM 3341 N N . ALA A 1 445 ? 22.811 22.631 -11.097 1.00 92.50 445 ALA A N 1
ATOM 3342 C CA . ALA A 1 445 ? 21.440 22.654 -10.574 1.00 92.50 445 ALA A CA 1
ATOM 3343 C C . ALA A 1 445 ? 21.185 21.595 -9.485 1.00 92.50 445 ALA A C 1
ATOM 3345 O O . ALA A 1 445 ? 20.782 21.941 -8.373 1.00 92.50 445 ALA A O 1
ATOM 3346 N N . LEU A 1 446 ? 21.459 20.316 -9.767 1.00 92.56 446 LEU A N 1
ATOM 3347 C CA . LEU A 1 446 ? 21.202 19.223 -8.817 1.00 92.56 446 LEU A CA 1
ATOM 3348 C C . LEU A 1 446 ? 22.116 19.256 -7.581 1.00 92.56 446 LEU A C 1
ATOM 3350 O O . LEU A 1 446 ? 21.584 19.146 -6.472 1.00 92.56 446 LEU A O 1
ATOM 3354 N N . PRO A 1 447 ? 23.443 19.471 -7.704 1.00 93.69 447 PRO A N 1
ATOM 3355 C CA . PRO A 1 447 ? 24.316 19.624 -6.538 1.00 93.69 447 PRO A CA 1
ATOM 3356 C C . PRO A 1 447 ? 23.894 20.774 -5.617 1.00 93.69 447 PRO A C 1
ATOM 3358 O O . PRO A 1 447 ? 23.912 20.621 -4.394 1.00 93.69 447 PRO A O 1
ATOM 3361 N N . THR A 1 448 ? 23.453 21.898 -6.193 1.00 94.75 448 THR A N 1
ATOM 3362 C CA . THR A 1 448 ? 22.981 23.061 -5.428 1.00 94.75 448 THR A CA 1
ATOM 3363 C C . THR A 1 448 ? 21.725 22.733 -4.636 1.00 94.75 448 THR A C 1
ATOM 3365 O O . THR A 1 448 ? 21.680 22.969 -3.428 1.00 94.75 448 THR A O 1
ATOM 3368 N N . VAL A 1 449 ? 20.718 22.131 -5.279 1.00 93.69 449 VAL A N 1
ATOM 3369 C CA . VAL A 1 449 ? 19.484 21.725 -4.592 1.00 93.69 449 VAL A CA 1
ATOM 3370 C C . VAL A 1 449 ? 19.790 20.726 -3.478 1.00 93.69 449 VAL A C 1
ATOM 3372 O O . VAL A 1 449 ? 19.336 20.916 -2.351 1.00 93.69 449 VAL A O 1
ATOM 3375 N N . CYS A 1 450 ? 20.613 19.711 -3.754 1.00 93.00 450 CYS A N 1
ATOM 3376 C CA . CYS A 1 450 ? 20.988 18.712 -2.757 1.00 93.00 450 CYS A CA 1
ATOM 3377 C C . CYS A 1 450 ? 21.697 19.350 -1.559 1.00 93.00 450 CYS A C 1
ATOM 3379 O O . CYS A 1 450 ? 21.360 19.035 -0.421 1.00 93.00 450 CYS A O 1
ATOM 3381 N N . SER A 1 451 ? 22.616 20.290 -1.789 1.00 95.00 451 SER A N 1
ATOM 3382 C CA . SER A 1 451 ? 23.298 21.033 -0.722 1.00 95.00 451 SER A CA 1
ATOM 3383 C C . SER A 1 451 ? 22.320 21.820 0.150 1.00 95.00 451 SER A C 1
ATOM 3385 O O . SER A 1 451 ? 22.322 21.671 1.374 1.00 95.00 451 SER A O 1
ATOM 3387 N N . VAL A 1 452 ? 21.427 22.599 -0.466 1.00 93.94 452 VAL A N 1
ATOM 3388 C CA . VAL A 1 452 ? 20.466 23.448 0.254 1.00 93.94 452 VAL A CA 1
ATOM 3389 C C . VAL A 1 452 ? 19.463 22.620 1.055 1.00 93.94 452 VAL A C 1
ATOM 3391 O O . VAL A 1 452 ? 19.243 22.890 2.238 1.00 93.94 452 VAL A O 1
ATOM 3394 N N . ILE A 1 453 ? 18.881 21.584 0.448 1.00 90.38 453 ILE A N 1
ATOM 3395 C CA . ILE A 1 453 ? 17.910 20.709 1.115 1.00 90.38 453 ILE A CA 1
ATOM 3396 C C . ILE A 1 453 ? 18.578 19.913 2.240 1.00 90.38 453 ILE A C 1
ATOM 3398 O O . ILE A 1 453 ? 18.013 19.807 3.328 1.00 90.38 453 ILE A O 1
ATOM 3402 N N . THR A 1 454 ? 19.808 19.429 2.042 1.00 91.62 454 THR A N 1
ATOM 3403 C CA . THR A 1 454 ? 20.577 18.755 3.103 1.00 91.62 454 THR A CA 1
ATOM 3404 C C . THR A 1 454 ? 20.807 19.684 4.285 1.00 91.62 454 THR A C 1
ATOM 3406 O O . THR A 1 454 ? 20.557 19.310 5.432 1.00 91.62 454 THR A O 1
ATOM 3409 N N . ALA A 1 455 ? 21.250 20.911 4.015 1.00 89.44 455 ALA A N 1
ATOM 3410 C CA . ALA A 1 455 ? 21.626 21.842 5.062 1.00 89.44 455 ALA A CA 1
ATOM 3411 C C . ALA A 1 455 ? 20.408 22.322 5.873 1.00 89.44 455 ALA A C 1
ATOM 3413 O O . ALA A 1 455 ? 20.446 22.350 7.103 1.00 89.44 455 ALA A O 1
ATOM 3414 N N . THR A 1 456 ? 19.304 22.629 5.188 1.00 83.31 456 THR A N 1
ATOM 3415 C CA . THR A 1 456 ? 18.035 23.037 5.818 1.00 83.31 456 THR A CA 1
ATOM 3416 C C . THR A 1 456 ? 17.346 21.897 6.566 1.00 83.31 456 THR A C 1
ATOM 3418 O O . THR A 1 456 ? 16.741 22.143 7.606 1.00 83.31 456 THR A O 1
ATOM 3421 N N . SER A 1 457 ? 17.491 20.650 6.107 1.00 82.94 457 SER A N 1
ATOM 3422 C CA . SER A 1 457 ? 16.966 19.472 6.814 1.00 82.94 457 SER A CA 1
ATOM 3423 C C . SER A 1 457 ? 17.765 19.142 8.079 1.00 82.94 457 SER A C 1
ATOM 3425 O O . SER A 1 457 ? 17.196 18.713 9.079 1.00 82.94 457 SER A O 1
ATOM 3427 N N . LEU A 1 458 ? 19.090 19.326 8.048 1.00 80.25 458 LEU A N 1
ATOM 3428 C CA . LEU A 1 458 ? 19.982 19.014 9.170 1.00 80.25 458 LEU A CA 1
ATOM 3429 C C . LEU A 1 458 ? 20.057 20.123 10.224 1.00 80.25 458 LEU A C 1
ATOM 3431 O O . LEU A 1 458 ? 20.340 19.833 11.386 1.00 80.25 458 LEU A O 1
ATOM 3435 N N . ALA A 1 459 ? 19.847 21.379 9.830 1.00 72.69 459 ALA A N 1
ATOM 3436 C CA . ALA A 1 459 ? 19.907 22.520 10.737 1.00 72.69 459 ALA A CA 1
ATOM 3437 C C . ALA A 1 459 ? 18.780 23.545 10.477 1.00 72.69 459 ALA A C 1
ATOM 3439 O O . ALA A 1 459 ? 19.060 24.710 10.168 1.00 72.69 459 ALA A O 1
ATOM 3440 N N . PRO A 1 460 ? 17.503 23.140 10.628 1.00 70.00 460 PRO A N 1
ATOM 3441 C CA . PRO A 1 460 ? 16.343 23.985 10.327 1.00 70.00 460 PRO A CA 1
ATOM 3442 C C . PRO A 1 460 ? 16.293 25.272 11.162 1.00 70.00 460 PRO A C 1
ATOM 3444 O O . PRO A 1 460 ? 15.800 26.297 10.696 1.00 70.00 460 PRO A O 1
ATOM 3447 N N . GLN A 1 461 ? 16.862 25.257 12.370 1.00 60.88 461 GLN A N 1
ATOM 3448 C CA . GLN A 1 461 ? 16.909 26.397 13.289 1.00 60.88 461 GLN A CA 1
ATOM 3449 C C . GLN A 1 461 ? 17.640 27.630 12.733 1.00 60.88 461 GLN A C 1
ATOM 3451 O O . GLN A 1 461 ? 17.403 28.739 13.204 1.00 60.88 461 GLN A O 1
ATOM 3456 N N . HIS A 1 462 ? 18.518 27.454 11.740 1.00 62.34 462 HIS A N 1
ATOM 3457 C CA . HIS A 1 462 ? 19.291 28.551 11.145 1.00 62.34 462 HIS A CA 1
ATOM 3458 C C . HIS A 1 462 ? 18.631 29.143 9.887 1.00 62.34 462 HIS A C 1
ATOM 3460 O O . HIS A 1 462 ? 19.135 30.125 9.340 1.00 62.34 462 HIS A O 1
ATOM 3466 N N . GLY A 1 463 ? 17.508 28.572 9.433 1.00 69.56 463 GLY A N 1
ATOM 3467 C CA . GLY A 1 463 ? 16.661 29.114 8.369 1.00 69.56 463 GLY A CA 1
ATOM 3468 C C . GLY A 1 463 ? 17.410 29.496 7.085 1.00 69.56 463 GLY A C 1
ATOM 3469 O O . GLY A 1 463 ? 18.211 28.729 6.550 1.00 69.56 463 GLY A O 1
ATOM 3470 N N . SER A 1 464 ? 17.152 30.710 6.589 1.00 72.62 464 SER A N 1
ATOM 3471 C CA . SER A 1 464 ? 17.698 31.228 5.325 1.00 72.62 464 SER A CA 1
ATOM 3472 C C . SER A 1 464 ? 19.221 31.392 5.317 1.00 72.62 464 SER A C 1
ATOM 3474 O O . SER A 1 464 ? 19.834 31.320 4.251 1.00 72.62 464 SER A O 1
ATOM 3476 N N . THR A 1 465 ? 19.852 31.568 6.481 1.00 74.12 465 THR A N 1
ATOM 3477 C CA . THR A 1 465 ? 21.309 31.715 6.616 1.00 74.12 465 THR A CA 1
ATOM 3478 C C . THR A 1 465 ? 22.037 30.473 6.111 1.00 74.12 465 THR A C 1
ATOM 3480 O O . THR A 1 465 ? 22.991 30.572 5.339 1.00 74.12 465 THR A O 1
ATOM 3483 N N . VAL A 1 466 ? 21.555 29.290 6.495 1.00 82.06 466 VAL A N 1
ATOM 3484 C CA . VAL A 1 466 ? 22.129 28.016 6.051 1.00 82.06 466 VAL A CA 1
ATOM 3485 C C . VAL A 1 466 ? 21.805 27.740 4.581 1.00 82.06 466 VAL A C 1
ATOM 3487 O O . VAL A 1 466 ? 22.668 27.224 3.871 1.00 82.06 466 VAL A O 1
ATOM 3490 N N . SER A 1 467 ? 20.640 28.159 4.077 1.00 86.88 467 SER A N 1
ATOM 3491 C CA . SER A 1 467 ? 20.307 28.065 2.645 1.00 86.88 467 SER A CA 1
ATOM 3492 C C . SER A 1 467 ? 21.259 28.878 1.762 1.00 86.88 467 SER A C 1
ATOM 3494 O O . SER A 1 467 ? 21.747 28.377 0.755 1.00 86.88 467 SER A O 1
ATOM 3496 N N . MET A 1 468 ? 21.573 30.119 2.145 1.00 88.12 468 MET A N 1
ATOM 3497 C CA . MET A 1 468 ? 22.515 30.960 1.391 1.00 88.12 468 MET A CA 1
ATOM 3498 C C . MET A 1 468 ? 23.938 30.389 1.430 1.00 88.12 468 MET A C 1
ATOM 3500 O O . MET A 1 468 ? 24.608 30.298 0.403 1.00 88.12 468 MET A O 1
ATOM 3504 N N . SER A 1 469 ? 24.370 29.934 2.607 1.00 90.25 469 SER A N 1
ATOM 3505 C CA . SER A 1 469 ? 25.705 29.368 2.822 1.00 90.25 469 SER A CA 1
ATOM 3506 C C . SER A 1 469 ? 25.925 28.070 2.044 1.00 90.25 469 SER A C 1
ATOM 3508 O O . SER A 1 469 ? 26.962 27.882 1.411 1.00 90.25 469 SER A O 1
ATOM 3510 N N . SER A 1 470 ? 24.915 27.199 2.020 1.00 94.56 470 SER A N 1
ATOM 3511 C CA . SER A 1 470 ? 24.931 25.943 1.260 1.00 94.56 470 SER A CA 1
ATOM 3512 C C . SER A 1 470 ? 24.866 26.154 -0.252 1.00 94.56 470 SER A C 1
ATOM 3514 O O . SER A 1 470 ? 25.543 25.423 -0.979 1.00 94.56 470 SER A O 1
ATOM 3516 N N . ALA A 1 471 ? 24.140 27.172 -0.729 1.00 94.50 471 ALA A N 1
ATOM 3517 C CA . ALA A 1 471 ? 24.150 27.556 -2.138 1.00 94.50 471 ALA A CA 1
ATOM 3518 C C . ALA A 1 471 ? 25.551 28.011 -2.581 1.00 94.50 471 ALA A C 1
ATOM 3520 O O . ALA A 1 471 ? 26.072 27.503 -3.571 1.00 94.50 471 ALA A O 1
ATOM 3521 N N . ILE A 1 472 ? 26.209 28.880 -1.804 1.00 95.06 472 ILE A N 1
ATOM 3522 C CA . ILE A 1 472 ? 27.588 29.321 -2.083 1.00 95.06 472 ILE A CA 1
ATOM 3523 C C . ILE A 1 472 ? 28.562 28.135 -2.032 1.00 95.06 472 ILE A C 1
ATOM 3525 O O . ILE A 1 472 ? 29.374 27.969 -2.941 1.00 95.06 472 ILE A O 1
ATOM 3529 N N . ALA A 1 473 ? 28.450 27.274 -1.014 1.00 96.00 473 ALA A N 1
ATOM 3530 C CA . ALA A 1 473 ? 29.301 26.092 -0.869 1.00 96.00 473 ALA A CA 1
ATOM 3531 C C . ALA A 1 473 ? 29.194 25.130 -2.066 1.00 96.00 473 ALA A C 1
ATOM 3533 O O . ALA A 1 473 ? 30.184 24.534 -2.488 1.00 96.00 473 ALA A O 1
ATOM 3534 N N . SER A 1 474 ? 27.994 24.999 -2.637 1.00 95.00 474 SER A N 1
ATOM 3535 C CA . SER A 1 474 ? 27.710 24.054 -3.719 1.00 95.00 474 SER A CA 1
ATOM 3536 C C . SER A 1 474 ? 28.242 24.451 -5.096 1.00 95.00 474 SER A C 1
ATOM 3538 O O . SER A 1 474 ? 28.294 23.598 -5.976 1.00 95.00 474 SER A O 1
ATOM 3540 N N . ILE A 1 475 ? 28.685 25.699 -5.292 1.00 92.06 475 ILE A N 1
ATOM 3541 C CA . ILE A 1 475 ? 29.179 26.180 -6.596 1.00 92.06 475 ILE A CA 1
ATOM 3542 C C . ILE A 1 475 ? 30.345 25.318 -7.100 1.00 92.06 475 ILE A C 1
ATOM 3544 O O . ILE A 1 475 ? 30.413 25.009 -8.286 1.00 92.06 475 ILE A O 1
ATOM 3548 N N . VAL A 1 476 ? 31.216 24.869 -6.191 1.00 93.38 476 VAL A N 1
ATOM 3549 C CA . VAL A 1 476 ? 32.380 24.025 -6.511 1.00 93.38 476 VAL A CA 1
ATOM 3550 C C . VAL A 1 476 ? 31.999 22.546 -6.702 1.00 93.38 476 VAL A C 1
ATOM 3552 O O . VAL A 1 476 ? 32.785 21.757 -7.218 1.00 93.38 476 VAL A O 1
ATOM 3555 N N . CYS A 1 477 ? 30.780 22.146 -6.326 1.00 91.75 477 CYS A N 1
ATOM 3556 C CA . CYS A 1 477 ? 30.282 20.770 -6.434 1.00 91.75 477 CYS A CA 1
ATOM 3557 C C . CYS A 1 477 ? 29.794 20.441 -7.851 1.00 91.75 477 CYS A C 1
ATOM 3559 O O . CYS A 1 477 ? 28.704 19.899 -8.028 1.00 91.75 477 CYS A O 1
ATOM 3561 N N . GLU A 1 478 ? 30.580 20.781 -8.869 1.00 88.88 478 GLU A N 1
ATOM 3562 C CA . GLU A 1 478 ? 30.225 20.542 -10.266 1.00 88.88 478 GLU A CA 1
ATOM 3563 C C . GLU A 1 478 ? 29.876 19.071 -10.494 1.00 88.88 478 GLU A C 1
ATOM 3565 O O . GLU A 1 478 ? 30.615 18.186 -10.068 1.00 88.88 478 GLU A O 1
ATOM 3570 N N . LYS A 1 479 ? 28.744 18.795 -11.151 1.00 88.31 479 LYS A N 1
ATOM 3571 C CA . LYS A 1 479 ? 28.314 17.453 -11.583 1.00 88.31 479 LYS A CA 1
ATOM 3572 C C . LYS A 1 479 ? 28.350 16.377 -10.483 1.00 88.31 479 LYS A C 1
ATOM 3574 O O . LYS A 1 479 ? 28.471 15.200 -10.808 1.00 88.31 479 LYS A O 1
ATOM 3579 N N . SER A 1 480 ? 28.288 16.757 -9.202 1.00 92.19 480 SER A N 1
ATOM 3580 C CA . SER A 1 480 ? 28.400 15.818 -8.082 1.00 92.19 480 SER A CA 1
ATOM 3581 C C . SER A 1 480 ? 27.291 16.016 -7.055 1.00 92.19 480 SER A C 1
ATOM 3583 O O . SER A 1 480 ? 27.341 16.940 -6.239 1.00 92.19 480 SER A O 1
ATOM 3585 N N . ILE A 1 481 ? 26.312 15.108 -7.037 1.00 91.56 481 ILE A N 1
ATOM 3586 C CA . ILE A 1 481 ? 25.268 15.095 -5.999 1.00 91.56 481 ILE A CA 1
ATOM 3587 C C . ILE A 1 481 ? 25.892 14.803 -4.638 1.00 91.56 481 ILE A C 1
ATOM 3589 O O . ILE A 1 481 ? 25.561 15.471 -3.662 1.00 91.56 481 ILE A O 1
ATOM 3593 N N . LEU A 1 482 ? 26.820 13.839 -4.569 1.00 91.62 482 LEU A N 1
ATOM 3594 C CA . LEU A 1 482 ? 27.536 13.514 -3.331 1.00 91.62 482 LEU A CA 1
ATOM 3595 C C . LEU A 1 482 ? 28.323 14.721 -2.811 1.00 91.62 482 LEU A C 1
ATOM 3597 O O . LEU A 1 482 ? 28.323 14.971 -1.607 1.00 91.62 482 LEU A O 1
ATOM 3601 N N . GLY A 1 483 ? 28.936 15.493 -3.715 1.00 92.12 483 GLY A N 1
ATOM 3602 C CA . GLY A 1 483 ? 29.557 16.775 -3.392 1.00 92.12 483 GLY A CA 1
ATOM 3603 C C . GLY A 1 483 ? 28.559 17.753 -2.777 1.00 92.12 483 GLY A C 1
ATOM 3604 O O . GLY A 1 483 ? 28.818 18.291 -1.703 1.00 92.12 483 GLY A O 1
ATOM 3605 N N . GLY A 1 484 ? 27.385 17.909 -3.396 1.00 93.62 484 GLY A N 1
ATOM 3606 C CA . GLY A 1 484 ? 26.294 18.733 -2.871 1.00 93.62 484 GLY A CA 1
ATOM 3607 C C . GLY A 1 484 ? 25.824 18.298 -1.477 1.00 93.62 484 GLY A C 1
ATOM 3608 O O . GLY A 1 484 ? 25.770 19.118 -0.564 1.00 93.62 484 GLY A O 1
ATOM 3609 N N . LEU A 1 485 ? 25.547 17.006 -1.274 1.00 93.25 485 LEU A N 1
ATOM 3610 C CA . LEU A 1 485 ? 25.149 16.455 0.029 1.00 93.25 485 LEU A CA 1
ATOM 3611 C C . LEU A 1 485 ? 26.226 16.694 1.101 1.00 93.25 485 LEU A C 1
ATOM 3613 O O . LEU A 1 485 ? 25.912 17.105 2.219 1.00 93.25 485 LEU A O 1
ATOM 3617 N N . LEU A 1 486 ? 27.503 16.477 0.762 1.00 94.06 486 LEU A N 1
ATOM 3618 C CA . LEU A 1 486 ? 28.628 16.720 1.666 1.00 94.06 486 LEU A CA 1
ATOM 3619 C C . LEU A 1 486 ? 28.754 18.208 2.021 1.00 94.06 486 LEU A C 1
ATOM 3621 O O . LEU A 1 486 ? 28.927 18.539 3.194 1.00 94.06 486 LEU A O 1
ATOM 3625 N N . ALA A 1 487 ? 28.630 19.100 1.035 1.00 94.88 487 ALA A N 1
ATOM 3626 C CA . ALA A 1 487 ? 28.657 20.546 1.238 1.00 94.88 487 ALA A CA 1
ATOM 3627 C C . ALA A 1 487 ? 27.549 20.988 2.203 1.00 94.88 487 ALA A C 1
ATOM 3629 O O . ALA A 1 487 ? 27.825 21.653 3.204 1.00 94.88 487 ALA A O 1
ATOM 3630 N N . GLY A 1 488 ? 26.311 20.554 1.955 1.00 93.69 488 GLY A N 1
ATOM 3631 C CA . GLY A 1 488 ? 25.168 20.866 2.808 1.00 93.69 488 GLY A CA 1
ATOM 3632 C C . GLY A 1 488 ? 25.320 20.321 4.230 1.00 93.69 488 GLY A C 1
ATOM 3633 O O . GLY A 1 488 ? 25.036 21.025 5.201 1.00 93.69 488 GLY A O 1
ATOM 3634 N N . TYR A 1 489 ? 25.840 19.098 4.369 1.00 93.50 489 TYR A N 1
ATOM 3635 C CA . TYR A 1 489 ? 26.139 18.492 5.667 1.00 93.50 489 TYR A CA 1
ATOM 3636 C C . TYR A 1 489 ? 27.190 19.293 6.447 1.00 93.50 489 TYR A C 1
ATOM 3638 O O . TYR A 1 489 ? 26.994 19.578 7.629 1.00 93.50 489 TYR A O 1
ATOM 3646 N N . LEU A 1 490 ? 28.289 19.690 5.797 1.00 93.81 490 LEU A N 1
ATOM 3647 C CA . LEU A 1 490 ? 29.358 20.466 6.429 1.00 93.81 490 LEU A CA 1
ATOM 3648 C C . LEU A 1 490 ? 28.897 21.868 6.828 1.00 93.81 490 LEU A C 1
ATOM 3650 O O . LEU A 1 490 ? 29.259 22.334 7.910 1.00 93.81 490 LEU A O 1
ATOM 3654 N N . VAL A 1 491 ? 28.074 22.521 6.003 1.00 94.00 491 VAL A N 1
ATOM 3655 C CA . VAL A 1 491 ? 27.447 23.807 6.341 1.00 94.00 491 VAL A CA 1
ATOM 3656 C C . VAL A 1 491 ? 26.544 23.660 7.566 1.00 94.00 491 VAL A C 1
ATOM 3658 O O . VAL A 1 491 ? 26.700 24.413 8.525 1.00 94.00 491 VAL A O 1
ATOM 3661 N N . ALA A 1 492 ? 25.645 22.671 7.587 1.00 89.38 492 ALA A N 1
ATOM 3662 C CA . ALA A 1 492 ? 24.756 22.437 8.727 1.00 89.38 492 ALA A CA 1
ATOM 3663 C C . ALA A 1 492 ? 25.522 22.112 10.017 1.00 89.38 492 ALA A C 1
ATOM 3665 O O . ALA A 1 492 ? 25.207 22.642 11.085 1.00 89.38 492 ALA A O 1
ATOM 3666 N N . PHE A 1 493 ? 26.556 21.273 9.916 1.00 90.06 493 PHE A N 1
ATOM 3667 C CA . PHE A 1 493 ? 27.414 20.915 11.040 1.00 90.06 493 PHE A CA 1
ATOM 3668 C C . PHE A 1 493 ? 28.172 22.132 11.591 1.00 90.06 493 PHE A C 1
ATOM 3670 O O . PHE A 1 493 ? 28.218 22.346 12.804 1.00 90.06 493 PHE A O 1
ATOM 3677 N N . SER A 1 494 ? 28.729 22.959 10.704 1.00 87.06 494 SER A N 1
ATOM 3678 C CA . SER A 1 494 ? 29.545 24.118 11.080 1.00 87.06 494 SER A CA 1
ATOM 3679 C C . SER A 1 494 ? 28.710 25.292 11.600 1.00 87.06 494 SER A C 1
ATOM 3681 O O . SER A 1 494 ? 29.191 26.043 12.448 1.00 87.06 494 SER A O 1
ATOM 3683 N N . ALA A 1 495 ? 27.453 25.432 11.162 1.00 77.19 495 ALA A N 1
ATOM 3684 C CA . ALA A 1 495 ? 26.590 26.571 11.485 1.00 77.19 495 ALA A CA 1
ATOM 3685 C C . ALA A 1 495 ? 26.438 26.801 12.994 1.00 77.19 495 ALA A C 1
ATOM 3687 O O . ALA A 1 495 ? 26.614 27.916 13.486 1.00 77.19 495 ALA A O 1
ATOM 3688 N N . THR A 1 496 ? 26.171 25.736 13.752 1.00 75.94 496 THR A N 1
ATOM 3689 C CA . THR A 1 496 ? 25.969 25.826 15.206 1.00 75.94 496 THR A CA 1
ATOM 3690 C C . THR A 1 496 ? 27.264 26.186 15.940 1.00 75.94 496 THR A C 1
ATOM 3692 O O . THR A 1 496 ? 27.240 26.972 16.887 1.00 75.94 496 THR A O 1
ATOM 3695 N N . TYR A 1 497 ? 28.408 25.668 15.481 1.00 79.69 497 TYR A N 1
ATOM 3696 C CA . TYR A 1 497 ? 29.710 25.964 16.081 1.00 79.69 497 TYR A CA 1
ATOM 3697 C C . TYR A 1 497 ? 30.155 27.402 15.801 1.00 79.69 497 TYR A C 1
ATOM 3699 O O . TYR A 1 497 ? 30.569 28.112 16.718 1.00 79.69 497 TYR A O 1
ATOM 3707 N N . VAL A 1 498 ? 30.035 27.846 14.546 1.00 77.94 498 VAL A N 1
ATOM 3708 C CA . VAL A 1 498 ? 30.383 29.211 14.132 1.00 77.94 498 VAL A CA 1
ATOM 3709 C C . VAL A 1 498 ? 29.499 30.221 14.860 1.00 77.94 498 VAL A C 1
ATOM 3711 O O . VAL A 1 498 ? 30.026 31.173 15.427 1.00 77.94 498 VAL A O 1
ATOM 3714 N N . LEU A 1 499 ? 28.187 29.974 14.952 1.00 68.12 499 LEU A N 1
ATOM 3715 C CA . LEU A 1 499 ? 27.267 30.831 15.701 1.00 68.12 499 LEU A CA 1
ATOM 3716 C C . LEU A 1 499 ? 27.679 30.950 17.174 1.00 68.12 499 LEU A C 1
ATOM 3718 O O . LEU A 1 499 ? 27.799 32.058 17.696 1.00 68.12 499 LEU A O 1
ATOM 3722 N N . HIS A 1 500 ? 27.942 29.821 17.837 1.00 67.62 500 HIS A N 1
ATOM 3723 C CA . HIS A 1 500 ? 28.345 29.819 19.242 1.00 67.62 500 HIS A CA 1
ATOM 3724 C C . HIS A 1 500 ? 29.674 30.558 19.460 1.00 67.62 500 HIS A C 1
ATOM 3726 O O . HIS A 1 500 ? 29.808 31.341 20.399 1.00 67.62 500 HIS A O 1
ATOM 3732 N N . ARG A 1 501 ? 30.645 30.382 18.556 1.00 63.69 501 ARG A N 1
ATOM 3733 C CA . ARG A 1 501 ? 31.913 31.121 18.587 1.00 63.69 501 ARG A CA 1
ATOM 3734 C C . ARG A 1 501 ? 31.726 32.621 18.377 1.00 63.69 501 ARG A C 1
ATOM 3736 O O . ARG A 1 501 ? 32.348 33.392 19.100 1.00 63.69 501 ARG A O 1
ATOM 3743 N N . CYS A 1 502 ? 30.872 33.045 17.449 1.00 65.75 502 CYS A N 1
ATOM 3744 C CA . CYS A 1 502 ? 30.574 34.462 17.234 1.00 65.75 502 CYS A CA 1
ATOM 3745 C C . CYS A 1 502 ? 29.949 35.114 18.476 1.00 65.75 502 CYS A C 1
ATOM 3747 O O . CYS A 1 502 ? 30.310 36.240 18.814 1.00 65.75 502 CYS A O 1
ATOM 3749 N N . ILE A 1 503 ? 29.077 34.387 19.184 1.00 60.00 503 ILE A N 1
ATOM 3750 C CA . ILE A 1 503 ? 28.487 34.838 20.452 1.00 60.00 503 ILE A CA 1
ATOM 3751 C C . ILE A 1 503 ? 29.570 34.993 21.528 1.00 60.00 503 ILE A C 1
ATOM 3753 O O . ILE A 1 503 ? 29.640 36.035 22.170 1.00 60.00 503 ILE A O 1
ATOM 3757 N N . LEU A 1 504 ? 30.459 34.004 21.688 1.00 63.22 504 LEU A N 1
ATOM 3758 C CA . LEU A 1 504 ? 31.560 34.067 22.664 1.00 63.22 504 LEU A CA 1
ATOM 3759 C C . LEU A 1 504 ? 32.559 35.199 22.382 1.00 63.22 504 LEU A C 1
ATOM 3761 O O . LEU A 1 504 ? 33.185 35.714 23.304 1.00 63.22 504 LEU A O 1
ATOM 3765 N N . LEU A 1 505 ? 32.716 35.580 21.114 1.00 73.25 505 LEU A N 1
ATOM 3766 C CA . LEU A 1 505 ? 33.577 36.680 20.678 1.00 73.25 505 LEU A CA 1
ATOM 3767 C C . LEU A 1 505 ? 32.867 38.048 20.685 1.00 73.25 505 LEU A C 1
ATOM 3769 O O . LEU A 1 505 ? 33.459 39.028 20.241 1.00 73.25 505 LEU A O 1
ATOM 3773 N N . ASN A 1 506 ? 31.623 38.130 21.179 1.00 73.06 506 ASN A N 1
ATOM 3774 C CA . ASN A 1 506 ? 30.805 39.349 21.211 1.00 73.06 506 ASN A CA 1
ATOM 3775 C C . ASN A 1 506 ? 30.658 40.038 19.838 1.00 73.06 506 ASN A C 1
ATOM 3777 O O . ASN A 1 506 ? 30.631 41.267 19.740 1.00 73.06 506 ASN A O 1
ATOM 3781 N N . ILE A 1 507 ? 30.562 39.253 18.759 1.00 63.31 507 ILE A N 1
ATOM 3782 C CA . ILE A 1 507 ? 30.381 39.783 17.402 1.00 63.31 507 ILE A CA 1
ATOM 3783 C C . ILE A 1 507 ? 28.928 40.269 17.224 1.00 63.31 507 ILE A C 1
ATOM 3785 O O . ILE A 1 507 ? 27.994 39.532 17.558 1.00 63.31 507 ILE A O 1
ATOM 3789 N N . PRO A 1 508 ? 28.697 41.472 16.654 1.00 58.69 508 PRO A N 1
ATOM 3790 C CA . PRO A 1 508 ? 27.351 41.976 16.383 1.00 58.69 508 PRO A CA 1
ATOM 3791 C C . PRO A 1 508 ? 26.520 41.023 15.511 1.00 58.69 508 PRO A C 1
ATOM 3793 O O . PRO A 1 508 ? 27.033 40.453 14.547 1.00 58.69 508 PRO A O 1
ATOM 3796 N N . ALA A 1 509 ? 25.218 40.903 15.789 1.00 52.97 509 ALA A N 1
ATOM 3797 C CA . ALA A 1 509 ? 24.317 39.959 15.114 1.00 52.97 509 ALA A CA 1
ATOM 3798 C C . ALA A 1 509 ? 24.338 40.067 13.575 1.00 52.97 509 ALA A C 1
ATOM 3800 O O . ALA A 1 509 ? 24.344 39.051 12.881 1.00 52.97 509 ALA A O 1
ATOM 3801 N N . THR A 1 510 ? 24.423 41.286 13.032 1.00 63.31 510 THR A N 1
ATOM 3802 C CA . THR A 1 510 ? 24.513 41.529 11.584 1.00 63.31 510 THR A CA 1
ATOM 3803 C C . THR A 1 510 ? 25.778 40.915 10.980 1.00 63.31 510 THR A C 1
ATOM 3805 O O . THR A 1 510 ? 25.709 40.236 9.958 1.00 63.31 510 THR A O 1
ATOM 3808 N N . MET A 1 511 ? 26.926 41.086 11.645 1.00 70.06 511 MET A N 1
ATOM 3809 C CA . MET A 1 511 ? 28.201 40.500 11.216 1.00 70.06 511 MET A CA 1
ATOM 3810 C C . MET A 1 511 ? 28.205 38.979 11.383 1.00 70.06 511 MET A C 1
ATOM 3812 O O . MET A 1 511 ? 28.679 38.272 10.497 1.00 70.06 511 MET A O 1
ATOM 3816 N N . THR A 1 512 ? 27.617 38.464 12.465 1.00 62.84 512 THR A N 1
ATOM 3817 C CA . THR A 1 512 ? 27.434 37.022 12.687 1.00 62.84 512 THR A CA 1
ATOM 3818 C C . THR A 1 512 ? 26.623 36.379 11.557 1.00 62.84 512 THR A C 1
ATOM 3820 O O . THR A 1 512 ? 27.023 35.339 11.035 1.00 62.84 512 THR A O 1
ATOM 3823 N N . ASN A 1 513 ? 25.550 37.029 11.094 1.00 69.44 513 ASN A N 1
ATOM 3824 C CA . ASN A 1 513 ? 24.776 36.560 9.942 1.00 69.44 513 ASN A CA 1
ATOM 3825 C C . ASN A 1 513 ? 25.565 36.621 8.627 1.00 69.44 513 ASN A C 1
ATOM 3827 O O . ASN A 1 513 ? 25.469 35.685 7.841 1.00 69.44 513 ASN A O 1
ATOM 3831 N N . MET A 1 514 ? 26.378 37.655 8.381 1.00 77.81 514 MET A N 1
ATOM 3832 C CA . MET A 1 514 ? 27.242 37.704 7.187 1.00 77.81 514 MET A CA 1
ATOM 3833 C C . MET A 1 514 ? 28.302 36.593 7.194 1.00 77.81 514 MET A C 1
ATOM 3835 O O . MET A 1 514 ? 28.550 35.957 6.166 1.00 77.81 514 MET A O 1
ATOM 3839 N N . ILE A 1 515 ? 28.901 36.323 8.358 1.00 78.56 515 ILE A N 1
ATOM 3840 C CA . ILE A 1 515 ? 29.881 35.246 8.536 1.00 78.56 515 ILE A CA 1
ATOM 3841 C C . ILE A 1 515 ? 29.219 33.882 8.313 1.00 78.56 515 ILE A C 1
ATOM 3843 O O . ILE A 1 515 ? 29.770 33.059 7.589 1.00 78.56 515 ILE A O 1
ATOM 3847 N N . LEU A 1 516 ? 28.032 33.640 8.873 1.00 74.56 516 LEU A N 1
ATOM 3848 C CA . LEU A 1 516 ? 27.317 32.372 8.701 1.00 74.56 516 LEU A CA 1
ATOM 3849 C C . LEU A 1 516 ? 26.765 32.191 7.275 1.00 74.56 516 LEU A C 1
ATOM 3851 O O . LEU A 1 516 ? 26.900 31.112 6.702 1.00 74.56 516 LEU A O 1
ATOM 3855 N N . ALA A 1 517 ? 26.168 33.224 6.679 1.00 76.50 517 ALA A N 1
ATOM 3856 C CA . ALA A 1 517 ? 25.543 33.126 5.360 1.00 76.50 517 ALA A CA 1
ATOM 3857 C C . ALA A 1 517 ? 26.564 33.097 4.216 1.00 76.50 517 ALA A C 1
ATOM 3859 O O . ALA A 1 517 ? 26.397 32.320 3.287 1.00 76.50 517 ALA A O 1
ATOM 3860 N N . GLY A 1 518 ? 27.611 33.929 4.259 1.00 82.62 518 GLY A N 1
ATOM 3861 C CA . GLY A 1 518 ? 28.581 34.056 3.162 1.00 82.62 518 GLY A CA 1
ATOM 3862 C C . GLY A 1 518 ? 29.950 33.457 3.475 1.00 82.62 518 GLY A C 1
ATOM 3863 O O . GLY A 1 518 ? 30.490 32.669 2.693 1.00 82.62 518 GLY A O 1
ATOM 3864 N N . GLY A 1 519 ? 30.512 33.815 4.634 1.00 89.50 519 GLY A N 1
ATOM 3865 C CA . GLY A 1 519 ? 31.869 33.416 5.026 1.00 89.50 519 GLY A CA 1
ATOM 3866 C C . GLY A 1 519 ? 32.020 31.904 5.201 1.00 89.50 519 GLY A C 1
ATOM 3867 O O . GLY A 1 519 ? 32.935 31.301 4.646 1.00 89.50 519 GLY A O 1
ATOM 3868 N N . MET A 1 520 ? 31.085 31.278 5.915 1.00 92.31 520 MET A N 1
ATOM 3869 C CA . MET A 1 520 ? 31.056 29.834 6.134 1.00 92.31 520 MET A CA 1
ATOM 3870 C C . MET A 1 520 ? 30.885 29.071 4.818 1.00 92.31 520 MET A C 1
ATOM 3872 O O . MET A 1 520 ? 31.611 28.110 4.591 1.00 92.31 520 MET A O 1
ATOM 3876 N N . GLY A 1 521 ? 29.993 29.518 3.930 1.00 92.75 521 GLY A N 1
ATOM 3877 C CA . GLY A 1 521 ? 29.762 28.874 2.636 1.00 92.75 521 GLY A CA 1
ATO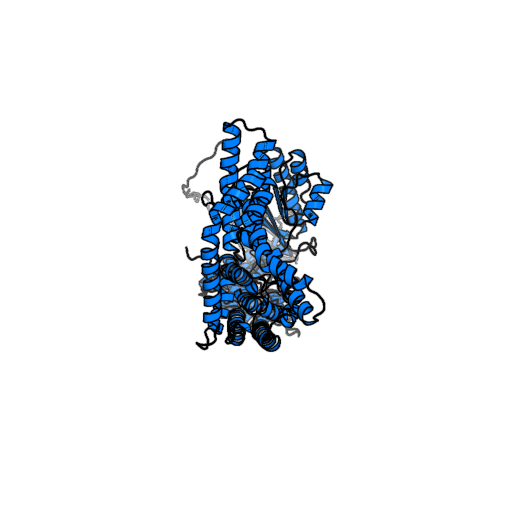M 3878 C C . GLY A 1 521 ? 31.017 28.887 1.767 1.00 92.75 521 GLY A C 1
ATOM 3879 O O . GLY A 1 521 ? 31.410 27.858 1.226 1.00 92.75 521 GLY A O 1
ATOM 3880 N N . SER A 1 522 ? 31.711 30.028 1.728 1.00 95.69 522 SER A N 1
ATOM 3881 C CA . SER A 1 522 ? 32.987 30.179 1.015 1.00 95.69 522 SER A CA 1
ATOM 3882 C C . SER A 1 522 ? 34.096 29.306 1.616 1.00 95.69 522 SER A C 1
ATOM 3884 O O . SER A 1 522 ? 34.855 28.670 0.888 1.00 95.69 522 SER A O 1
ATOM 3886 N N . ALA A 1 523 ? 34.177 29.230 2.948 1.00 95.62 523 ALA A N 1
ATOM 3887 C CA . ALA A 1 523 ? 35.150 28.384 3.635 1.00 95.62 523 ALA A CA 1
ATOM 3888 C C . ALA A 1 523 ? 34.895 26.889 3.381 1.00 95.62 523 ALA A C 1
ATOM 3890 O O . ALA A 1 523 ? 35.834 26.145 3.101 1.00 95.62 523 ALA A O 1
ATOM 3891 N N . VAL A 1 524 ? 33.630 26.452 3.426 1.00 96.12 524 VAL A N 1
ATOM 3892 C CA . VAL A 1 524 ? 33.248 25.071 3.099 1.00 96.12 524 VAL A CA 1
ATOM 3893 C C . VAL A 1 524 ? 33.547 24.765 1.631 1.00 96.12 524 VAL A C 1
ATOM 3895 O O . VAL A 1 524 ? 34.109 23.708 1.363 1.00 96.12 524 VAL A O 1
ATOM 3898 N N . ALA A 1 525 ? 33.265 25.686 0.700 1.00 95.75 525 ALA A N 1
ATOM 3899 C CA . ALA A 1 525 ? 33.579 25.524 -0.724 1.00 95.75 525 ALA A CA 1
ATOM 3900 C C . ALA A 1 525 ? 35.070 25.226 -0.960 1.00 95.75 525 ALA A C 1
ATOM 3902 O O . ALA A 1 525 ? 35.415 24.264 -1.644 1.00 95.75 525 ALA A O 1
ATOM 3903 N N . LEU A 1 526 ? 35.959 26.022 -0.353 1.00 95.19 526 LEU A N 1
ATOM 3904 C CA . LEU A 1 526 ? 37.411 25.838 -0.461 1.00 95.19 526 LEU A CA 1
ATOM 3905 C C . LEU A 1 526 ? 37.875 24.516 0.160 1.00 95.19 526 LEU A C 1
ATOM 3907 O O . LEU A 1 526 ? 38.784 23.873 -0.363 1.00 95.19 526 LEU A O 1
ATOM 3911 N N . LEU A 1 527 ? 37.242 24.102 1.259 1.00 94.81 527 LEU A N 1
ATOM 3912 C CA . LEU A 1 527 ? 37.578 22.869 1.964 1.00 94.81 527 LEU A CA 1
ATOM 3913 C C . LEU A 1 527 ? 37.192 21.615 1.165 1.00 94.81 527 LEU A C 1
ATOM 3915 O O . LEU A 1 527 ? 37.957 20.652 1.133 1.00 94.81 527 LEU A O 1
ATOM 3919 N N . ILE A 1 528 ? 36.028 21.615 0.510 1.00 94.44 528 ILE A N 1
ATOM 3920 C CA . ILE A 1 528 ? 35.550 20.447 -0.247 1.00 94.44 528 ILE A CA 1
ATOM 3921 C C . ILE A 1 528 ? 36.108 20.368 -1.668 1.00 94.44 528 ILE A C 1
ATOM 3923 O O . ILE A 1 528 ? 36.155 19.268 -2.215 1.00 94.44 528 ILE A O 1
ATOM 3927 N N . ALA A 1 529 ? 36.557 21.487 -2.248 1.00 92.94 529 ALA A N 1
ATOM 3928 C CA . ALA A 1 529 ? 37.050 21.587 -3.624 1.00 92.94 529 ALA A CA 1
ATOM 3929 C C . ALA A 1 529 ? 37.953 20.419 -4.087 1.00 92.94 529 ALA A C 1
ATOM 3931 O O . ALA A 1 529 ? 37.632 19.801 -5.103 1.00 92.94 529 ALA A O 1
ATOM 3932 N N . PRO A 1 530 ? 39.024 20.030 -3.360 1.00 92.69 530 PRO A N 1
ATOM 3933 C CA . PRO A 1 530 ? 39.898 18.935 -3.796 1.00 92.69 530 PRO A CA 1
ATOM 3934 C C . PRO A 1 530 ? 39.237 17.548 -3.733 1.00 92.69 530 PRO A C 1
ATOM 3936 O O . PRO A 1 530 ? 39.714 16.613 -4.372 1.00 92.69 530 PRO A O 1
ATOM 3939 N N . SER A 1 531 ? 38.153 17.394 -2.966 1.00 90.38 531 SER A N 1
ATOM 3940 C CA . SER A 1 531 ? 37.460 16.113 -2.773 1.00 90.38 531 SER A CA 1
ATOM 3941 C C . SER A 1 531 ? 36.407 15.833 -3.851 1.00 90.38 531 SER A C 1
ATOM 3943 O O . SER A 1 531 ? 36.055 14.673 -4.065 1.00 90.38 531 SER A O 1
ATOM 3945 N N . ILE A 1 532 ? 35.914 16.862 -4.552 1.00 91.81 532 ILE A N 1
ATOM 3946 C CA . ILE A 1 532 ? 34.810 16.732 -5.519 1.00 91.81 532 ILE A CA 1
ATOM 3947 C C . ILE A 1 532 ? 35.165 15.778 -6.663 1.00 91.81 532 ILE A C 1
ATOM 3949 O O . ILE A 1 532 ? 34.358 14.913 -6.997 1.00 91.81 532 ILE A O 1
ATOM 3953 N N . SER A 1 533 ? 36.385 15.850 -7.202 1.00 89.44 533 SER A N 1
ATOM 3954 C CA . SER A 1 533 ? 36.830 14.963 -8.287 1.00 89.44 533 SER A CA 1
ATOM 3955 C C . SER A 1 533 ? 36.781 13.480 -7.898 1.00 89.44 533 SER A C 1
ATOM 3957 O O . SER A 1 533 ? 36.422 12.634 -8.713 1.00 89.44 533 SER A O 1
ATOM 3959 N N . TYR A 1 534 ? 37.086 13.150 -6.638 1.00 91.25 534 TYR A N 1
ATOM 3960 C CA . TYR A 1 534 ? 36.986 11.776 -6.138 1.00 91.25 534 TYR A CA 1
ATOM 3961 C C . TYR A 1 534 ? 35.527 11.337 -5.974 1.00 91.25 534 TYR A C 1
ATOM 3963 O O . TYR A 1 534 ? 35.185 10.204 -6.304 1.00 91.25 534 TYR A O 1
ATOM 3971 N N . LEU A 1 535 ? 34.650 12.231 -5.507 1.00 90.94 535 LEU A N 1
ATOM 3972 C CA . LEU A 1 535 ? 33.220 11.943 -5.365 1.00 90.94 535 LEU A CA 1
ATOM 3973 C C . LEU A 1 535 ? 32.540 11.727 -6.724 1.00 90.94 535 LEU A C 1
ATOM 3975 O O . LEU A 1 535 ? 31.750 10.794 -6.856 1.00 90.94 535 LEU A O 1
ATOM 3979 N N . GLN A 1 536 ? 32.890 12.523 -7.739 1.00 89.25 536 GLN A N 1
ATOM 3980 C CA . GLN A 1 536 ? 32.457 12.311 -9.127 1.00 89.25 536 GLN A CA 1
ATOM 3981 C C . GLN A 1 536 ? 32.934 10.964 -9.679 1.00 89.25 536 GLN A C 1
ATOM 3983 O O . GLN A 1 536 ? 32.204 10.283 -10.395 1.00 89.25 536 GLN A O 1
ATOM 3988 N N . LEU A 1 537 ? 34.167 10.563 -9.355 1.00 91.38 537 LEU A N 1
ATOM 3989 C CA . LEU A 1 537 ? 34.704 9.279 -9.791 1.00 91.38 537 LEU A CA 1
ATOM 3990 C C . LEU A 1 537 ? 33.904 8.114 -9.186 1.00 91.38 537 LEU A C 1
ATOM 3992 O O . LEU A 1 537 ? 33.587 7.157 -9.888 1.00 91.38 537 LEU A O 1
ATOM 3996 N N . ILE A 1 538 ? 33.521 8.216 -7.908 1.00 90.62 538 ILE A N 1
ATOM 3997 C CA . ILE A 1 538 ? 32.687 7.214 -7.229 1.00 90.62 538 ILE A CA 1
ATOM 3998 C C . ILE A 1 538 ? 31.311 7.098 -7.901 1.00 90.62 538 ILE A C 1
ATOM 4000 O O . ILE A 1 538 ? 30.905 5.989 -8.252 1.00 90.62 538 ILE A O 1
ATOM 4004 N N . THR A 1 539 ? 30.602 8.211 -8.130 1.00 89.00 539 THR A N 1
ATOM 4005 C CA . THR A 1 539 ? 29.293 8.172 -8.818 1.00 89.00 539 THR A CA 1
ATOM 4006 C C . THR A 1 539 ? 29.423 7.708 -10.270 1.00 89.00 539 THR A C 1
ATOM 4008 O O . THR A 1 539 ? 28.558 6.993 -10.781 1.00 89.00 539 THR A O 1
ATOM 4011 N N . GLY A 1 540 ? 30.537 8.039 -10.928 1.00 90.00 540 GLY A N 1
ATOM 4012 C CA . GLY A 1 540 ? 30.922 7.521 -12.239 1.00 90.00 540 GLY A CA 1
ATOM 4013 C C . GLY A 1 540 ? 31.047 5.997 -12.266 1.00 90.00 540 GLY A C 1
ATOM 4014 O O . GLY A 1 540 ? 30.417 5.357 -13.108 1.00 90.00 540 GLY A O 1
ATOM 4015 N N . TYR A 1 541 ? 31.789 5.405 -11.326 1.00 91.50 541 TYR A N 1
ATOM 4016 C CA . TYR A 1 541 ? 31.931 3.949 -11.230 1.00 91.50 541 TYR A CA 1
ATOM 4017 C C . TYR A 1 541 ? 30.610 3.245 -10.919 1.00 91.50 541 TYR A C 1
ATOM 4019 O O . TYR A 1 541 ? 30.341 2.198 -11.502 1.00 91.50 541 TYR A O 1
ATOM 4027 N N . ILE A 1 542 ? 29.765 3.819 -10.054 1.00 89.44 542 ILE A N 1
ATOM 4028 C CA . ILE A 1 542 ? 28.438 3.256 -9.754 1.00 89.44 542 ILE A CA 1
ATOM 4029 C C . ILE A 1 542 ? 27.584 3.200 -11.027 1.00 89.44 542 ILE A C 1
ATOM 4031 O O . ILE A 1 542 ? 27.040 2.144 -11.344 1.00 89.44 542 ILE A O 1
ATOM 4035 N N . ARG A 1 543 ? 27.519 4.289 -11.805 1.00 88.94 543 ARG A N 1
ATOM 4036 C CA . ARG A 1 543 ? 26.810 4.288 -13.098 1.00 88.94 543 ARG A CA 1
ATOM 4037 C C . ARG A 1 543 ? 27.365 3.258 -14.068 1.00 88.94 543 ARG A C 1
ATOM 4039 O O . ARG A 1 543 ? 26.601 2.497 -14.652 1.00 88.94 543 ARG A O 1
ATOM 4046 N N . GLN A 1 544 ? 28.686 3.213 -14.234 1.00 88.44 544 GLN A N 1
ATOM 4047 C CA . GLN A 1 544 ? 29.317 2.241 -15.128 1.00 88.44 544 GLN A CA 1
ATOM 4048 C C . GLN A 1 544 ? 29.009 0.802 -14.703 1.00 88.44 544 GLN A C 1
ATOM 4050 O O . GLN A 1 544 ? 28.725 -0.029 -15.560 1.00 88.44 544 GLN A O 1
ATOM 4055 N N . ALA A 1 545 ? 28.997 0.515 -13.399 1.00 88.38 545 ALA A N 1
ATOM 4056 C CA . ALA A 1 545 ? 28.626 -0.795 -12.879 1.00 88.38 545 ALA A CA 1
ATOM 4057 C C . ALA A 1 545 ? 27.164 -1.154 -13.203 1.00 88.38 545 ALA A C 1
ATOM 4059 O O . ALA A 1 545 ? 26.908 -2.270 -13.649 1.00 88.38 545 ALA A O 1
ATOM 4060 N N . ILE A 1 546 ? 26.221 -0.213 -13.055 1.00 86.75 546 ILE A N 1
ATOM 4061 C CA . ILE A 1 546 ? 24.805 -0.414 -13.418 1.00 86.75 546 ILE A CA 1
ATOM 4062 C C . ILE A 1 546 ? 24.674 -0.764 -14.908 1.00 86.75 546 ILE A C 1
ATOM 4064 O O . ILE A 1 546 ? 24.051 -1.769 -15.259 1.00 86.75 546 ILE A O 1
ATOM 4068 N N . HIS A 1 547 ? 25.306 0.022 -15.782 1.00 87.00 547 HIS A N 1
ATOM 4069 C CA . HIS A 1 547 ? 25.280 -0.216 -17.226 1.00 87.00 547 HIS A CA 1
ATOM 4070 C C . HIS A 1 547 ? 25.961 -1.533 -17.618 1.00 87.00 547 HIS A C 1
ATOM 4072 O O . HIS A 1 547 ? 25.450 -2.260 -18.468 1.00 87.00 547 HIS A O 1
ATOM 4078 N N . LEU A 1 548 ? 27.070 -1.891 -16.965 1.00 86.19 548 LEU A N 1
ATOM 4079 C CA . LEU A 1 548 ? 27.773 -3.147 -17.217 1.00 86.19 548 LEU A CA 1
ATOM 4080 C C . LEU A 1 548 ? 26.920 -4.362 -16.831 1.00 86.19 548 LEU A C 1
ATOM 4082 O O . LEU A 1 548 ? 26.849 -5.317 -17.604 1.00 86.19 548 LEU A O 1
ATOM 4086 N N . CYS A 1 549 ? 26.227 -4.317 -15.690 1.00 83.69 549 CYS A N 1
ATOM 4087 C CA . CYS A 1 549 ? 25.302 -5.375 -15.272 1.00 83.69 549 CYS A CA 1
ATOM 4088 C C . CYS A 1 549 ? 24.165 -5.592 -16.282 1.00 83.69 549 CYS A C 1
ATOM 4090 O O . CYS A 1 549 ? 23.707 -6.717 -16.463 1.00 83.69 549 CYS A O 1
ATOM 4092 N N . MET A 1 550 ? 23.742 -4.530 -16.971 1.00 82.50 550 MET A N 1
ATOM 4093 C CA . MET A 1 550 ? 22.655 -4.555 -17.954 1.00 82.50 550 MET A CA 1
ATOM 4094 C C . MET A 1 550 ? 23.128 -4.674 -19.411 1.00 82.50 550 MET A C 1
ATOM 4096 O O . MET A 1 550 ? 22.301 -4.658 -20.323 1.00 82.50 550 MET A O 1
ATOM 4100 N N . SER A 1 551 ? 24.434 -4.867 -19.635 1.00 79.81 551 SER A N 1
ATOM 4101 C CA . SER A 1 551 ? 25.066 -4.962 -20.963 1.00 79.81 551 SER A CA 1
ATOM 4102 C C . SER A 1 551 ? 24.580 -6.134 -21.831 1.00 79.81 551 SER A C 1
ATOM 4104 O O . SER A 1 551 ? 24.908 -6.203 -23.014 1.00 79.81 551 SER A O 1
ATOM 4106 N N . GLY A 1 552 ? 23.826 -7.082 -21.262 1.00 71.62 552 GLY A N 1
ATOM 4107 C CA . GLY A 1 552 ? 23.335 -8.273 -21.967 1.00 71.62 552 GLY A CA 1
ATOM 4108 C C . GLY A 1 552 ? 24.409 -9.338 -22.224 1.00 71.62 552 GLY A C 1
ATOM 4109 O O . GLY A 1 552 ? 24.179 -10.268 -22.991 1.00 71.62 552 GLY A O 1
ATOM 4110 N N . THR A 1 553 ? 25.578 -9.225 -21.585 1.00 76.12 553 THR A N 1
ATOM 4111 C CA . THR A 1 553 ? 26.675 -10.208 -21.685 1.00 76.12 553 THR A CA 1
ATOM 4112 C C . THR A 1 553 ? 26.310 -11.576 -21.106 1.00 76.12 553 THR A C 1
ATOM 4114 O O . THR A 1 553 ? 26.794 -12.597 -21.593 1.00 76.12 553 THR A O 1
ATOM 4117 N N . ILE A 1 554 ? 25.439 -11.611 -20.096 1.00 80.94 554 ILE A N 1
ATOM 4118 C CA . ILE A 1 554 ? 24.913 -12.833 -19.486 1.00 80.94 554 ILE A CA 1
ATOM 4119 C C . ILE A 1 554 ? 23.389 -12.819 -19.641 1.00 80.94 554 ILE A C 1
ATOM 4121 O O . ILE A 1 554 ? 22.714 -11.939 -19.106 1.00 80.94 554 ILE A O 1
ATOM 4125 N N . GLN A 1 555 ? 22.850 -13.801 -20.366 1.00 83.25 555 GLN A N 1
ATOM 4126 C CA . GLN A 1 555 ? 21.404 -13.956 -20.554 1.00 83.25 555 GLN A CA 1
ATOM 4127 C C . GLN A 1 555 ? 20.706 -14.265 -19.223 1.00 83.25 555 GLN A C 1
ATOM 4129 O O . GLN A 1 555 ? 21.220 -15.031 -18.407 1.00 83.25 555 GLN A O 1
ATOM 4134 N N . GLY A 1 556 ? 19.525 -13.687 -19.006 1.00 84.88 556 GLY A N 1
ATOM 4135 C CA . GLY A 1 556 ? 18.707 -13.889 -17.809 1.00 84.88 556 GLY A CA 1
ATOM 4136 C C . GLY A 1 556 ? 19.053 -12.982 -16.625 1.00 84.88 556 GLY A C 1
ATOM 4137 O O . GLY A 1 556 ? 18.313 -12.973 -15.638 1.00 84.88 556 GLY A O 1
ATOM 4138 N N . VAL A 1 557 ? 20.138 -12.200 -16.694 1.00 89.31 557 VAL A N 1
ATOM 4139 C CA . VAL A 1 557 ? 20.505 -11.253 -15.626 1.00 89.31 557 VAL A CA 1
ATOM 4140 C C . VAL A 1 557 ? 19.461 -10.149 -15.480 1.00 89.31 557 VAL A C 1
ATOM 4142 O O . VAL A 1 557 ? 19.117 -9.798 -14.352 1.00 89.31 557 VAL A O 1
ATOM 4145 N N . GLY A 1 558 ? 18.894 -9.656 -16.584 1.00 88.75 558 GLY A N 1
ATOM 4146 C CA . GLY A 1 558 ? 17.799 -8.688 -16.532 1.00 88.75 558 GLY A CA 1
ATOM 4147 C C . GLY A 1 558 ? 16.566 -9.275 -15.857 1.00 88.75 558 GLY A C 1
ATOM 4148 O O . GLY A 1 558 ? 15.969 -8.631 -14.998 1.00 88.75 558 GLY A O 1
ATOM 4149 N N . GLY A 1 559 ? 16.256 -10.536 -16.159 1.00 92.38 559 GLY A N 1
ATOM 4150 C CA . GLY A 1 559 ? 15.218 -11.313 -15.484 1.00 92.38 559 GLY A CA 1
ATOM 4151 C C . GLY A 1 559 ? 15.357 -11.317 -13.963 1.00 92.38 559 GLY A C 1
ATOM 4152 O O . GLY A 1 559 ? 14.410 -10.997 -13.240 1.00 92.38 559 GLY A O 1
ATOM 4153 N N . VAL A 1 560 ? 16.557 -11.633 -13.473 1.00 92.94 560 VAL A N 1
ATOM 4154 C CA . VAL A 1 560 ? 16.855 -11.657 -12.035 1.00 92.94 560 VAL A CA 1
ATOM 4155 C C . VAL A 1 560 ? 16.787 -10.254 -11.433 1.00 92.94 560 VAL A C 1
ATOM 4157 O O . VAL A 1 560 ? 16.167 -10.078 -10.387 1.00 92.94 560 VAL A O 1
ATOM 4160 N N . ILE A 1 561 ? 17.368 -9.249 -12.095 1.00 91.69 561 ILE A N 1
ATOM 4161 C CA . ILE A 1 561 ? 17.347 -7.857 -11.625 1.00 91.69 561 ILE A CA 1
ATOM 4162 C C . ILE A 1 561 ? 15.909 -7.345 -11.521 1.00 91.69 561 ILE A C 1
ATOM 4164 O O . ILE A 1 561 ? 15.552 -6.769 -10.497 1.00 91.69 561 ILE A O 1
ATOM 4168 N N . GLY A 1 562 ? 15.061 -7.592 -12.521 1.00 91.88 562 GLY A N 1
ATOM 4169 C CA . GLY A 1 562 ? 13.664 -7.160 -12.501 1.00 91.88 562 GLY A CA 1
ATOM 4170 C C . GLY A 1 562 ? 12.854 -7.810 -11.382 1.00 91.88 562 GLY A C 1
ATOM 4171 O O . GLY A 1 562 ? 12.108 -7.125 -10.679 1.00 91.88 562 GLY A O 1
ATOM 4172 N N . ALA A 1 563 ? 13.041 -9.113 -11.155 1.00 92.69 563 ALA A N 1
ATOM 4173 C CA . ALA A 1 563 ? 12.404 -9.813 -10.042 1.00 92.69 563 ALA A CA 1
ATOM 4174 C C . ALA A 1 563 ? 12.895 -9.294 -8.678 1.00 92.69 563 ALA A C 1
ATOM 4176 O O . ALA A 1 563 ? 12.080 -9.050 -7.788 1.00 92.69 563 ALA A O 1
ATOM 4177 N N . LEU A 1 564 ? 14.207 -9.066 -8.527 1.00 92.12 564 LEU A N 1
ATOM 4178 C CA . LEU A 1 564 ? 14.801 -8.491 -7.317 1.00 92.12 564 LEU A CA 1
ATOM 4179 C C . LEU A 1 564 ? 14.353 -7.050 -7.072 1.00 92.12 564 LEU A C 1
ATOM 4181 O O . LEU A 1 564 ? 14.193 -6.672 -5.918 1.00 92.12 564 LEU A O 1
ATOM 4185 N N . PHE A 1 565 ? 14.129 -6.257 -8.119 1.00 90.75 565 PHE A N 1
ATOM 4186 C CA . PHE A 1 565 ? 13.652 -4.881 -7.996 1.00 90.75 565 PHE A CA 1
ATOM 4187 C C . PHE A 1 565 ? 12.211 -4.842 -7.472 1.00 90.75 565 PHE A C 1
ATOM 4189 O O . PHE A 1 565 ? 11.924 -4.157 -6.489 1.00 90.75 565 PHE A O 1
ATOM 4196 N N . CYS A 1 566 ? 11.322 -5.653 -8.057 1.00 89.19 566 CYS A N 1
ATOM 4197 C CA . CYS A 1 566 ? 9.943 -5.806 -7.586 1.00 89.19 566 CYS A CA 1
ATOM 4198 C C . CYS A 1 566 ? 9.891 -6.366 -6.152 1.00 89.19 566 CYS A C 1
ATOM 4200 O O . CYS A 1 566 ? 9.172 -5.852 -5.295 1.00 89.19 566 CYS A O 1
ATOM 4202 N N . TRP A 1 567 ? 10.703 -7.387 -5.859 1.00 90.88 567 TRP A N 1
ATOM 4203 C CA . TRP A 1 567 ? 10.819 -7.962 -4.517 1.00 90.88 567 TRP A CA 1
ATOM 4204 C C . TRP A 1 567 ? 11.351 -6.936 -3.514 1.00 90.88 567 TRP A C 1
ATOM 4206 O O . TRP A 1 567 ? 10.749 -6.724 -2.467 1.00 90.88 567 TRP A O 1
ATOM 4216 N N . GLY A 1 568 ? 12.439 -6.251 -3.858 1.00 81.19 568 GLY A N 1
ATOM 4217 C CA . GLY A 1 568 ? 13.068 -5.243 -3.019 1.00 81.19 568 GLY A CA 1
ATOM 4218 C C . GLY A 1 568 ? 12.102 -4.118 -2.668 1.00 81.19 568 GLY A C 1
ATOM 4219 O O . GLY A 1 568 ? 12.013 -3.733 -1.505 1.00 81.19 568 GLY A O 1
ATOM 4220 N N . SER A 1 569 ? 11.321 -3.650 -3.642 1.00 84.56 569 SER A N 1
ATOM 4221 C CA . SER A 1 569 ? 10.305 -2.626 -3.410 1.00 84.56 569 SER A CA 1
ATOM 4222 C C . SER A 1 569 ? 9.219 -3.096 -2.433 1.00 84.56 569 SER A C 1
ATOM 4224 O O . SER A 1 569 ? 8.953 -2.405 -1.452 1.00 84.56 569 SER A O 1
ATOM 4226 N N . LYS A 1 570 ? 8.694 -4.319 -2.595 1.00 79.62 570 LYS A N 1
ATOM 4227 C CA . LYS A 1 570 ? 7.695 -4.909 -1.683 1.00 79.62 570 LYS A CA 1
ATOM 4228 C C . LYS A 1 570 ? 8.167 -5.001 -0.224 1.00 79.62 570 LYS A C 1
ATOM 4230 O O . LYS A 1 570 ? 7.371 -4.824 0.689 1.00 79.62 570 LYS A O 1
ATOM 4235 N N . TYR A 1 571 ? 9.452 -5.268 0.010 1.00 76.56 571 TYR A N 1
ATOM 4236 C CA . TYR A 1 571 ? 10.029 -5.378 1.361 1.00 76.56 571 TYR A CA 1
ATOM 4237 C C . TYR A 1 571 ? 10.628 -4.061 1.891 1.00 76.56 571 TYR A C 1
ATOM 4239 O O . TYR A 1 571 ? 11.336 -4.065 2.898 1.00 76.56 571 TYR A O 1
ATOM 4247 N N . GLY A 1 572 ? 10.351 -2.925 1.238 1.00 74.31 572 GLY A N 1
ATOM 4248 C CA . GLY A 1 572 ? 10.767 -1.599 1.706 1.00 74.31 572 GLY A CA 1
ATOM 4249 C C . GLY A 1 572 ? 12.210 -1.209 1.361 1.00 74.31 572 GLY A C 1
ATOM 4250 O O . GLY A 1 572 ? 12.718 -0.206 1.867 1.00 74.31 572 GLY A O 1
ATOM 4251 N N . TYR A 1 573 ? 12.886 -1.948 0.476 1.00 79.19 573 TYR A N 1
ATOM 4252 C CA . TYR A 1 573 ? 14.231 -1.605 -0.005 1.00 79.19 573 TYR A CA 1
ATOM 4253 C C . TYR A 1 573 ? 14.244 -0.531 -1.104 1.00 79.19 573 TYR A C 1
ATOM 4255 O O . TYR A 1 573 ? 15.316 -0.083 -1.516 1.00 79.19 573 TYR A O 1
ATOM 4263 N N . TYR A 1 574 ? 13.076 -0.071 -1.563 1.00 83.12 574 TYR A N 1
ATOM 4264 C CA . TYR A 1 574 ? 12.983 0.940 -2.617 1.00 83.12 574 TYR A CA 1
ATOM 4265 C C . TYR A 1 574 ? 13.708 2.241 -2.243 1.00 83.12 574 TYR A C 1
ATOM 4267 O O . TYR A 1 574 ? 14.618 2.681 -2.942 1.00 83.12 574 TYR A O 1
ATOM 4275 N N . HIS A 1 575 ? 13.366 2.831 -1.095 1.00 81.25 575 HIS A N 1
ATOM 4276 C CA . HIS A 1 575 ? 13.948 4.107 -0.667 1.00 81.25 575 HIS A CA 1
ATOM 4277 C C . HIS A 1 575 ? 15.398 3.996 -0.186 1.00 81.25 575 HIS A C 1
ATOM 4279 O O . HIS A 1 575 ? 16.125 4.988 -0.207 1.00 81.25 575 HIS A O 1
ATOM 4285 N N . SER A 1 576 ? 15.827 2.815 0.261 1.00 78.69 576 SER A N 1
ATOM 4286 C CA . SER A 1 576 ? 17.185 2.602 0.770 1.00 78.69 576 SER A CA 1
ATOM 4287 C C . SER A 1 576 ? 18.188 2.237 -0.323 1.00 78.69 576 SER A C 1
ATOM 4289 O O . SER A 1 576 ? 19.370 2.533 -0.159 1.00 78.69 576 SER A O 1
ATOM 4291 N N . ILE A 1 577 ? 17.739 1.630 -1.429 1.00 83.25 577 ILE A N 1
ATOM 4292 C CA . ILE A 1 577 ? 18.619 1.115 -2.487 1.00 83.25 577 ILE A CA 1
ATOM 4293 C C . ILE A 1 577 ? 18.197 1.623 -3.870 1.00 83.25 577 ILE A C 1
ATOM 4295 O O . ILE A 1 577 ? 18.987 2.294 -4.532 1.00 83.25 577 ILE A O 1
ATOM 4299 N N . CYS A 1 578 ? 16.968 1.346 -4.314 1.00 84.00 578 CYS A N 1
ATOM 4300 C CA . CYS A 1 578 ? 16.529 1.637 -5.685 1.00 84.00 578 CYS A CA 1
ATOM 4301 C C . CYS A 1 578 ? 16.545 3.139 -6.003 1.00 84.00 578 CYS A C 1
ATOM 4303 O O . CYS A 1 578 ? 17.138 3.559 -6.994 1.00 84.00 578 CYS A O 1
ATOM 4305 N N . LEU A 1 579 ? 15.944 3.954 -5.136 1.00 85.50 579 LEU A N 1
ATOM 4306 C CA . LEU A 1 579 ? 15.833 5.395 -5.332 1.00 85.50 579 LEU A CA 1
ATOM 4307 C C . LEU A 1 579 ? 17.207 6.098 -5.350 1.00 85.50 579 LEU A C 1
ATOM 4309 O O . LEU A 1 579 ? 17.461 6.853 -6.289 1.00 85.50 579 LEU A O 1
ATOM 4313 N N . PRO A 1 580 ? 18.136 5.844 -4.402 1.00 86.81 580 PRO A N 1
ATOM 4314 C CA . PRO A 1 580 ? 19.498 6.364 -4.504 1.00 86.81 580 PRO A CA 1
ATOM 4315 C C . PRO A 1 580 ? 20.209 5.998 -5.812 1.00 86.81 580 PRO A C 1
ATOM 4317 O O . PRO A 1 580 ? 20.892 6.850 -6.374 1.00 86.81 580 PRO A O 1
ATOM 4320 N N . LEU A 1 581 ? 20.036 4.772 -6.324 1.00 88.38 581 LEU A N 1
ATOM 4321 C CA . LEU A 1 581 ? 20.642 4.359 -7.597 1.00 88.38 581 LEU A CA 1
ATOM 4322 C C . LEU A 1 581 ? 20.073 5.150 -8.783 1.00 88.38 581 LEU A C 1
ATOM 4324 O O . LEU A 1 581 ? 20.849 5.646 -9.599 1.00 88.38 581 LEU A O 1
ATOM 4328 N N . ILE A 1 582 ? 18.748 5.339 -8.834 1.00 88.50 582 ILE A N 1
ATOM 4329 C CA . ILE A 1 582 ? 18.085 6.171 -9.854 1.00 88.50 582 ILE A CA 1
ATOM 4330 C C . ILE A 1 582 ? 18.643 7.600 -9.817 1.00 88.50 582 ILE A C 1
ATOM 4332 O O . ILE A 1 582 ? 19.023 8.151 -10.848 1.00 88.50 582 ILE A O 1
ATOM 4336 N N . LEU A 1 583 ? 18.747 8.195 -8.626 1.00 87.88 583 LEU A N 1
ATOM 4337 C CA . LEU A 1 583 ? 19.224 9.570 -8.464 1.00 87.88 583 LEU A CA 1
ATOM 4338 C C . LEU A 1 583 ? 20.702 9.733 -8.840 1.00 87.88 583 LEU A C 1
ATOM 4340 O O . LEU A 1 583 ? 21.061 10.726 -9.471 1.00 87.88 583 LEU A O 1
ATOM 4344 N N . VAL A 1 584 ? 21.555 8.761 -8.500 1.00 89.06 584 VAL A N 1
ATOM 4345 C CA . VAL A 1 584 ? 22.967 8.750 -8.923 1.00 89.06 584 VAL A CA 1
ATOM 4346 C C . VAL A 1 584 ? 23.083 8.669 -10.446 1.00 89.06 584 VAL A C 1
ATOM 4348 O O . VAL A 1 584 ? 23.934 9.332 -11.039 1.00 89.06 584 VAL A O 1
ATOM 4351 N N . GLU A 1 585 ? 22.212 7.907 -11.107 1.00 87.81 585 GLU A N 1
ATOM 4352 C CA . GLU A 1 585 ? 22.185 7.838 -12.567 1.00 87.81 585 GLU A CA 1
ATOM 4353 C C . GLU A 1 585 ? 21.759 9.179 -13.197 1.00 87.81 585 GLU A C 1
ATOM 4355 O O . GLU A 1 585 ? 22.408 9.669 -14.126 1.00 87.81 585 GLU A O 1
ATOM 4360 N N . MET A 1 586 ? 20.756 9.837 -12.605 1.00 87.81 586 MET A N 1
ATOM 4361 C CA . MET A 1 586 ? 20.227 11.143 -13.025 1.00 87.81 586 MET A CA 1
ATOM 4362 C C . MET A 1 586 ? 21.137 12.344 -12.708 1.00 87.81 586 MET A C 1
ATOM 4364 O O . MET A 1 586 ? 20.794 13.474 -13.056 1.00 87.81 586 MET A O 1
ATOM 4368 N N . GLU A 1 587 ? 22.305 12.143 -12.090 1.00 87.44 587 GLU A N 1
ATOM 4369 C CA . GLU A 1 587 ? 23.233 13.207 -11.668 1.00 87.44 587 GLU A CA 1
ATOM 4370 C C . GLU A 1 587 ? 23.608 14.209 -12.761 1.00 87.44 587 GLU A C 1
ATOM 4372 O O . GLU A 1 587 ? 23.804 15.387 -12.477 1.00 87.44 587 GLU A O 1
ATOM 4377 N N . LEU A 1 588 ? 23.675 13.760 -14.015 1.00 82.62 588 LEU A N 1
ATOM 4378 C CA . LEU A 1 588 ? 24.017 14.606 -15.163 1.00 82.62 588 LEU A CA 1
ATOM 4379 C C . LEU A 1 588 ? 22.780 15.173 -15.878 1.00 82.62 588 LEU A C 1
ATOM 4381 O O . LEU A 1 588 ? 22.876 15.630 -17.019 1.00 82.62 588 LEU A O 1
ATOM 4385 N N . GLY A 1 589 ? 21.604 15.116 -15.245 1.00 75.25 589 GLY A N 1
ATOM 4386 C CA . GLY A 1 589 ? 20.336 15.543 -15.839 1.00 75.25 589 GLY A CA 1
ATOM 4387 C C . GLY A 1 589 ? 19.920 14.692 -17.042 1.00 75.25 589 GLY A C 1
ATOM 4388 O O . GLY A 1 589 ? 19.241 15.185 -17.944 1.00 75.25 589 GLY A O 1
ATOM 4389 N N . GLU A 1 590 ? 20.373 13.439 -17.096 1.00 78.50 590 GLU A N 1
ATOM 4390 C CA . GLU A 1 590 ? 19.947 12.457 -18.090 1.00 78.50 590 GLU A CA 1
ATOM 4391 C C . GLU A 1 590 ? 18.895 11.511 -17.506 1.00 78.50 590 GLU A C 1
ATOM 4393 O O . GLU A 1 590 ? 18.659 11.472 -16.301 1.00 78.50 590 GLU A O 1
ATOM 4398 N N . ALA A 1 591 ? 18.232 10.767 -18.386 1.00 79.00 591 ALA A N 1
ATOM 4399 C CA . ALA A 1 591 ? 17.350 9.688 -17.965 1.00 79.00 591 ALA A CA 1
ATOM 4400 C C . ALA A 1 591 ? 18.128 8.493 -17.423 1.00 79.00 591 ALA A C 1
ATOM 4402 O O . ALA A 1 591 ? 19.312 8.345 -17.716 1.00 79.00 591 ALA A O 1
ATOM 4403 N N . ALA A 1 592 ? 17.421 7.638 -16.690 1.00 86.88 592 ALA A N 1
ATOM 4404 C CA . ALA A 1 592 ? 17.992 6.546 -15.927 1.00 86.88 592 ALA A CA 1
ATOM 4405 C C . ALA A 1 592 ? 17.474 5.185 -16.414 1.00 86.88 592 ALA A C 1
ATOM 4407 O O . ALA A 1 592 ? 16.270 4.935 -16.495 1.00 86.88 592 ALA A O 1
ATOM 4408 N N . LEU A 1 593 ? 18.383 4.257 -16.677 1.00 88.12 593 LEU A N 1
ATOM 4409 C CA . LEU A 1 593 ? 18.093 2.847 -16.877 1.00 88.12 593 LEU A CA 1
ATOM 4410 C C . LEU A 1 593 ? 17.363 2.276 -15.663 1.00 88.12 593 LEU A C 1
ATOM 4412 O O . LEU A 1 593 ? 16.328 1.635 -15.827 1.00 88.12 593 LEU A O 1
ATOM 4416 N N . CYS A 1 594 ? 17.834 2.573 -14.447 1.00 88.25 594 CYS A N 1
ATOM 4417 C CA . CYS A 1 594 ? 17.141 2.176 -13.223 1.00 88.25 594 CYS A CA 1
ATOM 4418 C C . CYS A 1 594 ? 15.733 2.782 -13.139 1.00 88.25 594 CYS A C 1
ATOM 4420 O O . CYS A 1 594 ? 14.825 2.120 -12.650 1.00 88.25 594 CYS A O 1
ATOM 4422 N N . GLY A 1 595 ? 15.522 3.992 -13.671 1.00 88.00 595 GLY A N 1
ATOM 4423 C CA . GLY A 1 595 ? 14.188 4.592 -13.764 1.00 88.00 595 GLY A CA 1
ATOM 4424 C C . GLY A 1 595 ? 13.281 3.906 -14.793 1.00 88.00 595 GLY A C 1
ATOM 4425 O O . GLY A 1 595 ? 12.068 3.870 -14.635 1.00 88.00 595 GLY A O 1
ATOM 4426 N N . SER A 1 596 ? 13.864 3.298 -15.824 1.00 89.31 596 SER A N 1
ATOM 4427 C CA . SER A 1 596 ? 13.127 2.506 -16.822 1.00 89.31 596 SER A CA 1
ATOM 4428 C C . SER A 1 596 ? 12.747 1.132 -16.270 1.00 89.31 596 SER A C 1
ATOM 4430 O O . SER A 1 596 ? 11.664 0.619 -16.545 1.00 89.31 596 SER A O 1
ATOM 4432 N N . ILE A 1 597 ? 13.631 0.550 -15.453 1.00 91.50 597 ILE A N 1
ATOM 4433 C CA . ILE A 1 597 ? 13.354 -0.656 -14.668 1.00 91.50 597 ILE A CA 1
ATOM 4434 C C . ILE A 1 597 ? 12.232 -0.380 -13.660 1.00 91.50 597 ILE A C 1
ATOM 4436 O O . ILE A 1 597 ? 11.333 -1.204 -13.524 1.00 91.50 597 ILE A O 1
ATOM 4440 N N . ASP A 1 598 ? 12.247 0.772 -12.992 1.00 90.94 598 ASP A N 1
ATOM 4441 C CA . ASP A 1 598 ? 11.206 1.186 -12.047 1.00 90.94 598 ASP A CA 1
ATOM 4442 C C . ASP A 1 598 ? 9.815 1.238 -12.702 1.00 90.94 598 ASP A C 1
ATOM 4444 O O . ASP A 1 598 ? 8.885 0.539 -12.290 1.00 90.94 598 ASP A O 1
ATOM 4448 N N . GLU A 1 599 ? 9.707 1.963 -13.818 1.00 90.75 599 GLU A N 1
ATOM 4449 C CA . GLU A 1 599 ? 8.470 2.090 -14.595 1.00 90.75 599 GLU A CA 1
ATOM 4450 C C . GLU A 1 599 ? 7.971 0.726 -15.118 1.00 90.75 599 GLU A C 1
ATOM 4452 O O . GLU A 1 599 ? 6.777 0.416 -15.065 1.00 90.75 599 GLU A O 1
ATOM 4457 N N . ALA A 1 600 ? 8.879 -0.134 -15.592 1.00 92.19 600 ALA A N 1
ATOM 4458 C CA . ALA A 1 600 ? 8.527 -1.466 -16.078 1.00 92.19 600 ALA A CA 1
ATOM 4459 C C . ALA A 1 600 ? 8.050 -2.390 -14.948 1.00 92.19 600 ALA A C 1
ATOM 4461 O O . ALA A 1 600 ? 7.016 -3.047 -15.071 1.00 92.19 600 ALA A O 1
ATOM 4462 N N . THR A 1 601 ? 8.805 -2.461 -13.850 1.00 92.38 601 THR A N 1
ATOM 4463 C CA . THR A 1 601 ? 8.623 -3.484 -12.811 1.00 92.38 601 THR A CA 1
ATOM 4464 C C . THR A 1 601 ? 7.573 -3.126 -11.775 1.00 92.38 601 THR A C 1
ATOM 4466 O O . THR A 1 601 ? 6.941 -4.043 -11.253 1.00 92.38 601 THR A O 1
ATOM 4469 N N . LEU A 1 602 ? 7.378 -1.837 -11.484 1.00 90.62 602 LEU A N 1
ATOM 4470 C CA . LEU A 1 602 ? 6.413 -1.369 -10.495 1.00 90.62 602 LEU A CA 1
ATOM 4471 C C . LEU A 1 602 ? 5.176 -0.792 -11.178 1.00 90.62 602 LEU A C 1
ATOM 4473 O O . LEU A 1 602 ? 4.076 -1.318 -10.999 1.00 90.62 602 LEU A O 1
ATOM 4477 N N . VAL A 1 603 ? 5.342 0.241 -12.009 1.00 91.75 603 VAL A N 1
ATOM 4478 C CA . VAL A 1 603 ? 4.214 0.996 -12.579 1.00 91.75 603 VAL A CA 1
ATOM 4479 C C . VAL A 1 603 ? 3.407 0.143 -13.563 1.00 91.75 603 VAL A C 1
ATOM 4481 O O . VAL A 1 603 ? 2.194 -0.014 -13.387 1.00 91.75 603 VAL A O 1
ATOM 4484 N N . CYS A 1 604 ? 4.056 -0.467 -14.559 1.00 94.31 604 CYS A N 1
ATOM 4485 C CA . CYS A 1 604 ? 3.373 -1.260 -15.588 1.00 94.31 604 CYS A CA 1
ATOM 4486 C C . CYS A 1 604 ? 2.779 -2.564 -15.036 1.00 94.31 604 CYS A C 1
ATOM 4488 O O . CYS A 1 604 ? 1.653 -2.920 -15.388 1.00 94.31 604 CYS A O 1
ATOM 4490 N N . VAL A 1 605 ? 3.497 -3.254 -14.142 1.00 94.38 605 VAL A N 1
ATOM 4491 C CA . VAL A 1 605 ? 2.994 -4.464 -13.462 1.00 94.38 605 VAL A CA 1
ATOM 4492 C C . VAL A 1 605 ? 1.760 -4.144 -12.624 1.00 94.38 605 VAL A C 1
ATOM 4494 O O . VAL A 1 6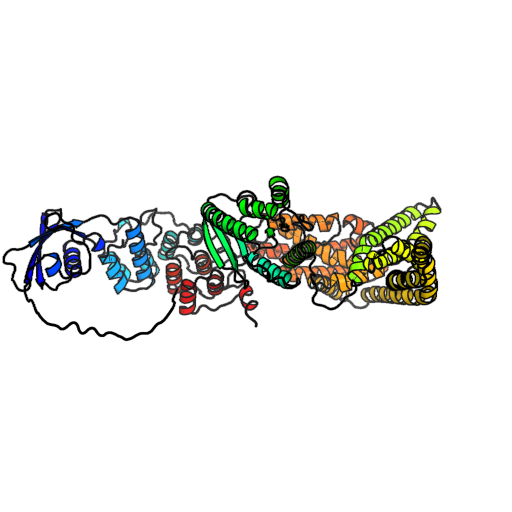05 ? 0.739 -4.826 -12.708 1.00 94.38 605 VAL A O 1
ATOM 4497 N N . SER A 1 606 ? 1.819 -3.065 -11.847 1.00 93.19 606 SER A N 1
ATOM 4498 C CA . SER A 1 606 ? 0.698 -2.638 -11.017 1.00 93.19 606 SER A CA 1
ATOM 4499 C C . SER A 1 606 ? -0.496 -2.167 -11.844 1.00 93.19 606 SER A C 1
ATOM 4501 O O . SER A 1 606 ? -1.632 -2.516 -11.524 1.00 93.19 606 SER A O 1
ATOM 4503 N N . ALA A 1 607 ? -0.260 -1.481 -12.967 1.00 94.38 607 ALA A N 1
ATOM 4504 C CA . ALA A 1 607 ? -1.313 -1.115 -13.908 1.00 94.38 607 ALA A CA 1
ATOM 4505 C C . ALA A 1 607 ? -2.004 -2.357 -14.502 1.00 94.38 607 ALA A C 1
ATOM 4507 O O . ALA A 1 607 ? -3.233 -2.386 -14.584 1.00 94.38 607 ALA A O 1
ATOM 4508 N N . GLY A 1 608 ? -1.245 -3.400 -14.857 1.00 95.12 608 GLY A N 1
ATOM 4509 C CA . GLY A 1 608 ? -1.797 -4.661 -15.359 1.00 95.12 608 GLY A CA 1
ATOM 4510 C C . GLY A 1 608 ? -2.690 -5.359 -14.330 1.00 95.12 608 GLY A C 1
ATOM 4511 O O . GLY A 1 608 ? -3.828 -5.716 -14.637 1.00 95.12 608 GLY A O 1
ATOM 4512 N N . ILE A 1 609 ? -2.223 -5.474 -13.082 1.00 92.75 609 ILE A N 1
ATOM 4513 C CA . ILE A 1 609 ? -2.998 -6.058 -11.972 1.00 92.75 609 ILE A CA 1
ATOM 4514 C C . ILE A 1 609 ? -4.270 -5.239 -11.700 1.00 92.75 609 ILE A C 1
ATOM 4516 O O . ILE A 1 609 ? -5.362 -5.799 -11.595 1.00 92.75 609 ILE A O 1
ATOM 4520 N N . CYS A 1 610 ? -4.156 -3.909 -11.641 1.00 90.94 610 CYS A N 1
ATOM 4521 C CA . CYS A 1 610 ? -5.295 -3.023 -11.409 1.00 90.94 610 CYS A CA 1
ATOM 4522 C C . CYS A 1 610 ? -6.340 -3.126 -12.526 1.00 90.94 610 CYS A C 1
ATOM 4524 O O . CYS A 1 610 ? -7.533 -3.198 -12.235 1.00 90.94 610 CYS A O 1
ATOM 4526 N N . LEU A 1 611 ? -5.925 -3.170 -13.799 1.00 94.56 611 LEU A N 1
ATOM 4527 C CA . LEU A 1 611 ? -6.871 -3.331 -14.903 1.00 94.56 611 LEU A CA 1
ATOM 4528 C C . LEU A 1 611 ? -7.579 -4.688 -14.838 1.00 94.56 611 LEU A C 1
ATOM 4530 O O . LEU A 1 611 ? -8.789 -4.749 -15.049 1.00 94.56 611 LEU A O 1
ATOM 4534 N N . ALA A 1 612 ? -6.860 -5.765 -14.519 1.00 92.19 612 ALA A N 1
ATOM 4535 C CA . ALA A 1 612 ? -7.466 -7.086 -14.381 1.00 92.19 612 ALA A CA 1
ATOM 4536 C C . ALA A 1 612 ? -8.569 -7.094 -13.314 1.00 92.19 612 ALA A C 1
ATOM 4538 O O . ALA A 1 612 ? -9.655 -7.611 -13.569 1.00 92.19 612 ALA A O 1
ATOM 4539 N N . ASN A 1 613 ? -8.326 -6.441 -12.175 1.00 87.69 613 ASN A N 1
ATOM 4540 C CA . ASN A 1 613 ? -9.302 -6.300 -11.093 1.00 87.69 613 ASN A CA 1
ATOM 4541 C C . ASN A 1 613 ? -10.508 -5.422 -11.472 1.00 87.69 613 ASN A C 1
ATOM 4543 O O . ASN A 1 613 ? -11.603 -5.629 -10.953 1.00 87.69 613 ASN A O 1
ATOM 4547 N N . LEU A 1 614 ? -10.339 -4.458 -12.383 1.00 88.56 614 LEU A N 1
ATOM 4548 C CA . LEU A 1 614 ? -11.452 -3.658 -12.910 1.00 88.56 614 LEU A CA 1
ATOM 4549 C C . LEU A 1 614 ? -12.333 -4.444 -13.884 1.00 88.56 614 LEU A C 1
ATOM 4551 O O . LEU A 1 614 ? -13.546 -4.245 -13.894 1.00 88.56 614 LEU A O 1
ATOM 4555 N N . ILE A 1 615 ? -11.737 -5.314 -14.705 1.00 89.12 615 ILE A N 1
ATOM 4556 C CA . ILE A 1 615 ? -12.478 -6.127 -15.681 1.00 89.12 615 ILE A CA 1
ATOM 4557 C C . ILE A 1 615 ? -13.175 -7.295 -14.983 1.00 89.12 615 ILE A C 1
ATOM 4559 O O . ILE A 1 615 ? -14.375 -7.496 -15.158 1.00 89.12 615 ILE A O 1
ATOM 4563 N N . VAL A 1 616 ? -12.430 -8.061 -14.186 1.00 83.56 616 VAL A N 1
ATOM 4564 C CA . VAL A 1 616 ? -12.958 -9.165 -13.384 1.00 83.56 616 VAL A CA 1
ATOM 4565 C C . VAL A 1 616 ? -12.570 -8.896 -11.947 1.00 83.56 616 VAL A C 1
ATOM 4567 O O . VAL A 1 616 ? -11.411 -9.035 -11.572 1.00 83.56 616 VAL A O 1
ATOM 4570 N N . THR A 1 617 ? -13.543 -8.494 -11.140 1.00 73.94 617 THR A N 1
ATOM 4571 C CA . THR A 1 617 ? -13.289 -8.159 -9.740 1.00 73.94 617 THR A CA 1
ATOM 4572 C C . THR A 1 617 ? -12.911 -9.424 -8.964 1.00 73.94 617 THR A C 1
ATOM 4574 O O . THR A 1 617 ? -13.602 -10.439 -9.109 1.00 73.94 617 THR A O 1
ATOM 4577 N N . PRO A 1 618 ? -11.823 -9.409 -8.170 1.00 62.78 618 PRO A N 1
ATOM 4578 C CA . PRO A 1 618 ? -11.421 -10.564 -7.379 1.00 62.78 618 PRO A CA 1
ATOM 4579 C C . PRO A 1 618 ? -12.549 -10.970 -6.425 1.00 62.78 618 PRO A C 1
ATOM 4581 O O . PRO A 1 618 ? -13.129 -10.147 -5.721 1.00 62.78 618 PRO A O 1
ATOM 4584 N N . SER A 1 619 ? -12.868 -12.263 -6.401 1.00 50.91 619 SER A N 1
ATOM 4585 C CA . SER A 1 619 ? -14.036 -12.793 -5.680 1.00 50.91 619 SER A CA 1
ATOM 4586 C C . SER A 1 619 ? -13.904 -12.756 -4.159 1.00 50.91 619 SER A C 1
ATOM 4588 O O . SER A 1 619 ? -14.869 -13.032 -3.455 1.00 50.91 619 SER A O 1
ATOM 4590 N N . PHE A 1 620 ? -12.731 -12.388 -3.638 1.00 50.34 620 PHE A N 1
ATOM 4591 C CA . PHE A 1 620 ? -12.492 -12.265 -2.205 1.00 50.34 620 PHE A CA 1
ATOM 4592 C C . PHE A 1 620 ? -13.146 -11.011 -1.571 1.00 50.34 620 PHE A C 1
ATOM 4594 O O . PHE A 1 620 ? -13.040 -10.824 -0.367 1.00 50.34 620 PHE A O 1
ATOM 4601 N N . GLU A 1 621 ? -13.854 -10.167 -2.335 1.00 48.78 621 GLU A N 1
ATOM 4602 C CA . GLU A 1 621 ? -14.342 -8.847 -1.880 1.00 48.78 621 GLU A CA 1
ATOM 4603 C C . GLU A 1 621 ? -15.833 -8.585 -2.207 1.00 48.78 621 GLU A C 1
ATOM 4605 O O . GLU A 1 621 ? -16.213 -7.474 -2.563 1.00 48.78 621 GLU A O 1
ATOM 4610 N N . ASP A 1 622 ? -16.729 -9.574 -2.070 1.00 38.97 622 ASP A N 1
ATOM 4611 C CA . ASP A 1 622 ? -18.186 -9.333 -2.227 1.00 38.97 622 ASP A CA 1
ATOM 4612 C C . ASP A 1 622 ? -18.737 -8.299 -1.214 1.00 38.97 622 ASP A C 1
ATOM 4614 O O . ASP A 1 622 ? -19.684 -7.572 -1.516 1.00 38.97 622 ASP A O 1
ATOM 4618 N N . GLN A 1 623 ? -18.100 -8.163 -0.044 1.00 34.47 623 GLN A N 1
ATOM 4619 C CA . GLN A 1 623 ? -18.221 -7.003 0.846 1.00 34.47 623 GLN A CA 1
ATOM 4620 C C . GLN A 1 623 ? -16.968 -6.139 0.647 1.00 34.47 623 GLN A C 1
ATOM 4622 O O . GLN A 1 623 ? -15.892 -6.522 1.091 1.00 34.47 623 GLN A O 1
ATOM 4627 N N . GLY A 1 624 ? -17.082 -5.023 -0.081 1.00 48.72 624 GLY A N 1
ATOM 4628 C CA . GLY A 1 624 ? -15.939 -4.151 -0.417 1.00 48.72 624 GLY A CA 1
ATOM 4629 C C . GLY A 1 624 ? -15.617 -4.035 -1.911 1.00 48.72 624 GLY A C 1
ATOM 4630 O O . GLY A 1 624 ? -14.714 -3.295 -2.281 1.00 48.72 624 GLY A O 1
ATOM 4631 N N . LYS A 1 625 ? -16.389 -4.685 -2.793 1.00 58.88 625 LYS A N 1
ATOM 4632 C CA . LYS A 1 625 ? -16.215 -4.642 -4.257 1.00 58.88 625 LYS A CA 1
ATOM 4633 C C . LYS A 1 625 ? -16.046 -3.225 -4.806 1.00 58.88 625 LYS A C 1
ATOM 4635 O O . LYS A 1 625 ? -15.203 -2.985 -5.664 1.00 58.88 625 LYS A O 1
ATOM 4640 N N . GLU A 1 626 ? -16.842 -2.290 -4.298 1.00 61.28 626 GLU A N 1
ATOM 4641 C CA . GLU A 1 626 ? -16.779 -0.882 -4.688 1.00 61.28 626 GLU A CA 1
ATOM 4642 C C . GLU A 1 626 ? -15.464 -0.221 -4.239 1.00 61.28 626 GLU A C 1
ATOM 4644 O O . GLU A 1 626 ? -14.858 0.515 -5.011 1.00 61.28 626 GLU A O 1
ATOM 4649 N N . GLU A 1 627 ? -14.955 -0.545 -3.048 1.00 62.28 627 GLU A N 1
ATOM 4650 C CA . GLU A 1 627 ? -13.665 -0.047 -2.552 1.00 62.28 627 GLU A CA 1
ATOM 4651 C C . GLU A 1 627 ? -12.501 -0.583 -3.391 1.00 62.28 627 GLU A C 1
ATOM 4653 O O . GLU A 1 627 ? -11.617 0.178 -3.781 1.00 62.28 627 GLU A O 1
ATOM 4658 N N . THR A 1 628 ? -12.526 -1.866 -3.755 1.00 63.75 628 THR A N 1
ATOM 4659 C CA . THR A 1 628 ? -11.520 -2.492 -4.625 1.00 63.75 628 THR A CA 1
ATOM 4660 C C . THR A 1 628 ? -11.529 -1.912 -6.026 1.00 63.75 628 THR A C 1
ATOM 4662 O O . THR A 1 628 ? -10.466 -1.656 -6.600 1.00 63.75 628 THR A O 1
ATOM 4665 N N . LEU A 1 629 ? -12.719 -1.695 -6.594 1.00 74.56 629 LEU A N 1
ATOM 4666 C CA . LEU A 1 629 ? -12.873 -1.056 -7.896 1.00 74.56 629 LEU A CA 1
ATOM 4667 C C . LEU A 1 629 ? -12.359 0.383 -7.848 1.00 74.56 629 LEU A C 1
ATOM 4669 O O . LEU A 1 629 ? -11.619 0.793 -8.740 1.00 74.56 629 LEU A O 1
ATOM 4673 N N . GLN A 1 630 ? -12.677 1.139 -6.796 1.00 73.94 630 GLN A N 1
ATOM 4674 C CA . GLN A 1 630 ? -12.170 2.498 -6.611 1.00 73.94 630 GLN A CA 1
ATOM 4675 C C . GLN A 1 630 ? -10.649 2.524 -6.428 1.00 73.94 630 GLN A C 1
ATOM 4677 O O . GLN A 1 630 ? -9.974 3.324 -7.080 1.00 73.94 630 GLN A O 1
ATOM 4682 N N . LEU A 1 631 ? -10.096 1.625 -5.610 1.00 72.44 631 LEU A N 1
ATOM 4683 C CA . LEU A 1 631 ? -8.660 1.489 -5.380 1.00 72.44 631 LEU A CA 1
ATOM 4684 C C . LEU A 1 631 ? -7.925 1.116 -6.673 1.00 72.44 631 LEU A C 1
ATOM 4686 O O . LEU A 1 631 ? -6.948 1.771 -7.028 1.00 72.44 631 LEU A O 1
ATOM 4690 N N . SER A 1 632 ? -8.428 0.127 -7.416 1.00 80.94 632 SER A N 1
ATOM 4691 C CA . SER A 1 632 ? -7.842 -0.332 -8.683 1.00 80.94 632 SER A CA 1
ATOM 4692 C C . SER A 1 632 ? -7.971 0.724 -9.781 1.00 80.94 632 SER A C 1
ATOM 4694 O O . SER A 1 632 ? -7.033 0.942 -10.543 1.00 80.94 632 SER A O 1
ATOM 4696 N N . ARG A 1 633 ? -9.095 1.452 -9.846 1.00 83.88 633 ARG A N 1
ATOM 4697 C CA . ARG A 1 633 ? -9.285 2.571 -10.783 1.00 83.88 633 ARG A CA 1
ATOM 4698 C C . ARG A 1 633 ? -8.308 3.695 -10.489 1.00 83.88 633 ARG A C 1
ATOM 4700 O O . ARG A 1 633 ? -7.713 4.252 -11.409 1.00 83.88 633 ARG A O 1
ATOM 4707 N N . ARG A 1 634 ? -8.145 4.024 -9.210 1.00 79.31 634 ARG A N 1
ATOM 4708 C CA . ARG A 1 634 ? -7.207 5.041 -8.758 1.00 79.31 634 ARG A CA 1
ATOM 4709 C C . ARG A 1 634 ? -5.761 4.627 -9.035 1.00 79.31 634 ARG A C 1
ATOM 4711 O O . ARG A 1 634 ? -5.021 5.446 -9.567 1.00 79.31 634 ARG A O 1
ATOM 4718 N N . GLY A 1 635 ? -5.391 3.383 -8.728 1.00 78.25 635 GLY A N 1
ATOM 4719 C CA . GLY A 1 635 ? -4.083 2.805 -9.045 1.00 78.25 635 GLY A CA 1
ATOM 4720 C C . GLY A 1 635 ? -3.794 2.870 -10.538 1.00 78.25 635 GLY A C 1
ATOM 4721 O O . GLY A 1 635 ? -2.858 3.539 -10.949 1.00 78.25 635 GLY A O 1
ATOM 4722 N N . LEU A 1 636 ? -4.668 2.304 -11.373 1.00 89.00 636 LEU A N 1
ATOM 4723 C CA . LEU A 1 636 ? -4.514 2.337 -12.829 1.00 89.00 636 LEU A CA 1
ATOM 4724 C C . LEU A 1 636 ? -4.347 3.764 -13.376 1.00 89.00 636 LEU A C 1
ATOM 4726 O O . LEU A 1 636 ? -3.491 4.009 -14.222 1.00 89.00 636 LEU A O 1
ATOM 4730 N N . CYS A 1 637 ? -5.160 4.703 -12.887 1.00 86.38 637 CYS A N 1
ATOM 4731 C CA . CYS A 1 637 ? -5.096 6.106 -13.279 1.00 86.38 637 CYS A CA 1
ATOM 4732 C C . CYS A 1 637 ? -3.748 6.735 -12.905 1.00 86.38 637 CYS A C 1
ATOM 4734 O O . CYS A 1 637 ? -3.112 7.356 -13.753 1.00 86.38 637 CYS A O 1
ATOM 4736 N N . ILE A 1 638 ? -3.298 6.548 -11.660 1.00 81.50 638 ILE A N 1
ATOM 4737 C CA . ILE A 1 638 ? -2.050 7.141 -11.175 1.00 81.50 638 ILE A CA 1
ATOM 4738 C C . ILE A 1 638 ? -0.844 6.567 -11.914 1.00 81.50 638 ILE A C 1
ATOM 4740 O O . ILE A 1 638 ? -0.028 7.324 -12.440 1.00 81.50 638 ILE A O 1
ATOM 4744 N N . ASN A 1 639 ? -0.807 5.246 -12.056 1.00 86.31 639 ASN A N 1
ATOM 4745 C CA . ASN A 1 639 ? 0.255 4.554 -12.760 1.00 86.31 639 ASN A CA 1
ATOM 4746 C C . ASN A 1 639 ? 0.378 5.029 -14.217 1.00 86.31 639 ASN A C 1
ATOM 4748 O O . ASN A 1 639 ? 1.457 5.401 -14.656 1.00 86.31 639 ASN A O 1
ATOM 4752 N N . LEU A 1 640 ? -0.723 5.069 -14.977 1.00 87.50 640 LEU A N 1
ATOM 4753 C CA . LEU A 1 640 ? -0.653 5.400 -16.406 1.00 87.50 640 LEU A CA 1
ATOM 4754 C C . LEU A 1 640 ? -0.508 6.904 -16.684 1.00 87.50 640 LEU A C 1
ATOM 4756 O O . LEU A 1 640 ? 0.188 7.281 -17.630 1.00 87.50 640 LEU A O 1
ATOM 4760 N N . LEU A 1 641 ? -1.174 7.766 -15.906 1.00 83.06 641 LEU A N 1
ATOM 4761 C CA . LEU A 1 641 ? -1.189 9.213 -16.161 1.00 83.06 641 LEU A CA 1
ATOM 4762 C C . LEU A 1 641 ? -0.041 9.966 -15.505 1.00 83.06 641 LEU A C 1
ATOM 4764 O O . LEU A 1 641 ? 0.318 11.022 -16.015 1.00 83.06 641 LEU A O 1
ATOM 4768 N N . PHE A 1 642 ? 0.515 9.469 -14.403 1.00 80.75 642 PHE A N 1
ATOM 4769 C CA . PHE A 1 642 ? 1.579 10.164 -13.676 1.00 80.75 642 PHE A CA 1
ATOM 4770 C C . PHE A 1 642 ? 2.893 9.376 -13.631 1.00 80.75 642 PHE A C 1
ATOM 4772 O O . PHE A 1 642 ? 3.916 9.978 -13.316 1.00 80.75 642 PHE A O 1
ATOM 4779 N N . GLY A 1 643 ? 2.894 8.085 -13.992 1.00 78.50 643 GLY A N 1
ATOM 4780 C CA . GLY A 1 643 ? 4.092 7.240 -13.892 1.00 78.50 643 GLY A CA 1
ATOM 4781 C C . GLY A 1 643 ? 4.525 7.022 -12.447 1.00 78.50 643 GLY A C 1
ATOM 4782 O O . GLY A 1 643 ? 5.714 6.931 -12.160 1.00 78.50 643 GLY A O 1
ATOM 4783 N N . ASP A 1 644 ? 3.566 7.057 -11.519 1.00 79.94 644 ASP A N 1
ATOM 4784 C CA . ASP A 1 644 ? 3.818 6.917 -10.088 1.00 79.94 644 ASP A CA 1
ATOM 4785 C C . ASP A 1 644 ? 3.230 5.604 -9.575 1.00 79.94 644 ASP A C 1
ATOM 4787 O O . ASP A 1 644 ? 2.170 5.152 -10.020 1.00 79.94 644 ASP A O 1
ATOM 4791 N N . PHE A 1 645 ? 3.926 4.984 -8.629 1.00 77.81 645 PHE A N 1
ATOM 4792 C CA . PHE A 1 645 ? 3.548 3.701 -8.062 1.00 77.81 645 PHE A CA 1
ATOM 4793 C C . PHE A 1 645 ? 3.065 3.875 -6.623 1.00 77.81 645 PHE A C 1
ATOM 4795 O O . PHE A 1 645 ? 3.840 4.133 -5.710 1.00 77.81 645 PHE A O 1
ATOM 4802 N N . ILE A 1 646 ? 1.764 3.663 -6.410 1.00 63.53 646 ILE A N 1
ATOM 4803 C CA . ILE A 1 646 ? 1.117 3.836 -5.098 1.00 63.53 646 ILE A CA 1
ATOM 4804 C C . ILE A 1 646 ? 0.910 2.527 -4.325 1.00 63.53 646 ILE A C 1
ATOM 4806 O O . ILE A 1 646 ? -0.038 2.414 -3.552 1.00 63.53 646 ILE A O 1
ATOM 4810 N N . GLU A 1 647 ? 1.738 1.509 -4.577 1.00 73.81 647 GLU A N 1
ATOM 4811 C CA . GLU A 1 647 ? 1.733 0.216 -3.860 1.00 73.81 647 GLU A CA 1
ATOM 4812 C C . GLU A 1 647 ? 0.405 -0.570 -3.880 1.00 73.81 647 GLU A C 1
ATOM 4814 O O . GLU A 1 647 ? 0.274 -1.613 -3.243 1.00 73.81 647 GLU A O 1
ATOM 4819 N N . VAL A 1 648 ? -0.571 -0.144 -4.691 1.00 71.38 648 VAL A N 1
ATOM 4820 C CA . VAL A 1 648 ? -1.910 -0.758 -4.784 1.00 71.38 648 VAL A CA 1
ATOM 4821 C C . VAL A 1 648 ? -1.863 -2.221 -5.225 1.00 71.38 648 VAL A C 1
ATOM 4823 O O . VAL A 1 648 ? -2.753 -2.996 -4.888 1.00 71.38 648 VAL A O 1
ATOM 4826 N N . ALA A 1 649 ? -0.822 -2.626 -5.950 1.00 77.12 649 ALA A N 1
ATOM 4827 C CA . ALA A 1 649 ? -0.662 -4.003 -6.397 1.00 77.12 649 ALA A CA 1
ATOM 4828 C C . ALA A 1 649 ? -0.294 -4.980 -5.270 1.00 77.12 649 ALA A C 1
ATOM 4830 O O . ALA A 1 649 ? -0.643 -6.159 -5.362 1.00 77.12 649 ALA A O 1
ATOM 4831 N N . TYR A 1 650 ? 0.389 -4.526 -4.213 1.00 79.50 650 TYR A N 1
ATOM 4832 C CA . TYR A 1 650 ? 0.947 -5.425 -3.199 1.00 79.50 650 TYR A CA 1
ATOM 4833 C C . TYR A 1 650 ? -0.102 -6.196 -2.402 1.00 79.50 650 TYR A C 1
ATOM 4835 O O . TYR A 1 650 ? 0.060 -7.413 -2.306 1.00 79.50 650 TYR A O 1
ATOM 4843 N N . PRO A 1 651 ? -1.212 -5.591 -1.938 1.00 73.44 651 PRO A N 1
ATOM 4844 C CA . PRO A 1 651 ? -2.286 -6.351 -1.305 1.00 73.44 651 PRO A CA 1
ATOM 4845 C C . PRO A 1 651 ? -2.801 -7.500 -2.184 1.00 73.44 651 PRO A C 1
ATOM 4847 O O . PRO A 1 651 ? -3.037 -8.600 -1.692 1.00 73.44 651 PRO A O 1
ATOM 4850 N N . PHE A 1 652 ? -2.929 -7.291 -3.498 1.00 78.56 652 PHE A N 1
ATOM 4851 C CA . PHE A 1 652 ? -3.380 -8.336 -4.425 1.00 78.56 652 PHE A CA 1
ATOM 4852 C C . PHE A 1 652 ? -2.321 -9.425 -4.639 1.00 78.56 652 PHE A C 1
ATOM 4854 O O . PHE A 1 652 ? -2.652 -10.609 -4.702 1.00 78.56 652 PHE A O 1
ATOM 4861 N N . MET A 1 653 ? -1.047 -9.037 -4.711 1.00 81.00 653 MET A N 1
ATOM 4862 C CA . MET A 1 653 ? 0.079 -9.970 -4.795 1.00 81.00 653 MET A CA 1
ATOM 4863 C C . MET A 1 653 ? 0.275 -10.770 -3.500 1.00 81.00 653 MET A C 1
ATOM 4865 O O . MET A 1 653 ? 0.731 -11.903 -3.540 1.00 81.00 653 MET A O 1
ATOM 4869 N N . GLU A 1 654 ? -0.040 -10.217 -2.333 1.00 78.75 654 GLU A N 1
ATOM 4870 C CA . GLU A 1 654 ? 0.065 -10.931 -1.055 1.00 78.75 654 GLU A CA 1
ATOM 4871 C C . GLU A 1 654 ? -1.076 -11.921 -0.847 1.00 78.75 654 GLU A C 1
ATOM 4873 O O . GLU A 1 654 ? -0.841 -13.025 -0.359 1.00 78.75 654 GLU A O 1
ATOM 4878 N N . LYS A 1 655 ? -2.289 -11.555 -1.273 1.00 68.25 655 LYS A N 1
ATOM 4879 C CA . LYS A 1 655 ? -3.476 -12.412 -1.175 1.00 68.25 655 LYS A CA 1
ATOM 4880 C C . LYS A 1 655 ? -3.440 -13.604 -2.137 1.00 68.25 655 LYS A C 1
ATOM 4882 O O . LYS A 1 655 ? -4.019 -14.641 -1.831 1.00 68.25 655 LYS A O 1
ATOM 4887 N N . SER A 1 656 ? -2.785 -13.485 -3.298 1.00 77.50 656 SER A N 1
ATOM 4888 C CA . SER A 1 656 ? -2.732 -14.562 -4.296 1.00 77.50 656 SER A CA 1
ATOM 4889 C C . SER A 1 656 ? -1.317 -14.879 -4.759 1.00 77.50 656 SER A C 1
ATOM 4891 O O . SER A 1 656 ? -0.633 -14.054 -5.366 1.00 77.50 656 SER A O 1
ATOM 4893 N N . LEU A 1 657 ? -0.923 -16.144 -4.587 1.00 84.19 657 LEU A N 1
ATOM 4894 C CA . LEU A 1 657 ? 0.344 -16.672 -5.091 1.00 84.19 657 LEU A CA 1
ATOM 4895 C C . LEU A 1 657 ? 0.452 -16.575 -6.621 1.00 84.19 657 LEU A C 1
ATOM 4897 O O . LEU A 1 657 ? 1.538 -16.314 -7.133 1.00 84.19 657 LEU A O 1
ATOM 4901 N N . LEU A 1 658 ? -0.659 -16.741 -7.349 1.00 87.62 658 LEU A N 1
ATOM 4902 C CA . LEU A 1 658 ? -0.670 -16.627 -8.809 1.00 87.62 658 LEU A CA 1
ATOM 4903 C C . LEU A 1 658 ? -0.381 -15.185 -9.246 1.00 87.62 658 LEU A C 1
ATOM 4905 O O . LEU A 1 658 ? 0.448 -14.969 -10.126 1.00 87.62 658 LEU A O 1
ATOM 4909 N N . VAL A 1 659 ? -1.024 -14.205 -8.602 1.00 89.56 659 VAL A N 1
ATOM 4910 C CA . VAL A 1 659 ? -0.804 -12.775 -8.879 1.00 89.56 659 VAL A CA 1
ATOM 4911 C C . VAL A 1 659 ? 0.617 -12.369 -8.493 1.00 89.56 659 VAL A C 1
ATOM 4913 O O . VAL A 1 659 ? 1.280 -11.671 -9.256 1.00 89.56 659 VAL A O 1
ATOM 4916 N N . ASN A 1 660 ? 1.118 -12.862 -7.357 1.00 90.75 660 ASN A N 1
ATOM 4917 C CA . ASN A 1 660 ? 2.492 -12.632 -6.914 1.00 90.75 660 ASN A CA 1
ATOM 4918 C C . ASN A 1 660 ? 3.513 -13.144 -7.938 1.00 90.75 660 ASN A C 1
ATOM 4920 O O . ASN A 1 660 ? 4.413 -12.416 -8.352 1.00 90.75 660 ASN A O 1
ATOM 4924 N N . LEU A 1 661 ? 3.353 -14.400 -8.372 1.00 93.62 661 LEU A N 1
ATOM 4925 C CA . LEU A 1 661 ? 4.241 -15.030 -9.343 1.00 93.62 661 LEU A CA 1
ATOM 4926 C C . LEU A 1 661 ? 4.165 -14.317 -10.695 1.00 93.62 661 LEU A C 1
ATOM 4928 O O . LEU A 1 661 ? 5.201 -14.045 -11.295 1.00 93.62 661 LEU A O 1
ATOM 4932 N N . ALA A 1 662 ? 2.960 -13.974 -11.153 1.00 94.38 662 ALA A N 1
ATOM 4933 C CA . ALA A 1 662 ? 2.765 -13.223 -12.386 1.00 94.38 662 ALA A CA 1
ATOM 4934 C C . ALA A 1 662 ? 3.428 -11.843 -12.329 1.00 94.38 662 ALA A C 1
ATOM 4936 O O . ALA A 1 662 ? 4.039 -11.438 -13.314 1.00 94.38 662 ALA A O 1
ATOM 4937 N N . GLY A 1 663 ? 3.368 -11.155 -11.184 1.00 93.06 663 GLY A N 1
ATOM 4938 C CA . GLY A 1 663 ? 4.084 -9.901 -10.955 1.00 93.06 663 GLY A CA 1
ATOM 4939 C C . GLY A 1 663 ? 5.594 -10.067 -11.119 1.00 93.06 663 GLY A C 1
ATOM 4940 O O . GLY A 1 663 ? 6.189 -9.382 -11.944 1.00 93.06 663 GLY A O 1
ATOM 4941 N N . TYR A 1 664 ? 6.209 -11.038 -10.436 1.00 96.00 664 TYR A N 1
ATOM 4942 C CA . TYR A 1 664 ? 7.654 -11.277 -10.551 1.00 96.00 664 TYR A CA 1
ATOM 4943 C C . TYR A 1 664 ? 8.094 -11.716 -11.950 1.00 96.00 664 TYR A C 1
ATOM 4945 O O . TYR A 1 664 ? 9.119 -11.248 -12.447 1.00 96.00 664 TYR A O 1
ATOM 4953 N N . VAL A 1 665 ? 7.325 -12.592 -12.605 1.00 95.94 665 VAL A N 1
ATOM 4954 C CA . VAL A 1 665 ? 7.606 -13.030 -13.980 1.00 95.94 665 VAL A CA 1
ATOM 4955 C C . VAL A 1 665 ? 7.463 -11.861 -14.954 1.00 95.94 665 VAL A C 1
ATOM 4957 O O . VAL A 1 665 ? 8.305 -11.707 -15.835 1.00 95.94 665 VAL A O 1
ATOM 4960 N N . ALA A 1 666 ? 6.448 -11.010 -14.781 1.00 96.38 666 ALA A N 1
ATOM 4961 C CA . ALA A 1 666 ? 6.264 -9.805 -15.581 1.00 96.38 666 ALA A CA 1
ATOM 4962 C C . ALA A 1 666 ? 7.440 -8.832 -15.417 1.00 96.38 666 ALA A C 1
ATOM 4964 O O . ALA A 1 666 ? 8.018 -8.404 -16.418 1.00 96.38 666 ALA A O 1
ATOM 4965 N N . SER A 1 667 ? 7.834 -8.537 -14.173 1.00 95.31 667 SER A N 1
ATOM 4966 C CA . SER A 1 667 ? 8.984 -7.684 -13.865 1.00 95.31 667 SER A CA 1
ATOM 4967 C C . SER A 1 667 ? 10.264 -8.241 -14.489 1.00 95.31 667 SER A C 1
ATOM 4969 O O . SER A 1 667 ? 10.952 -7.528 -15.215 1.00 95.31 667 SER A O 1
ATOM 4971 N N . GLY A 1 668 ? 10.555 -9.528 -14.286 1.00 95.19 668 GLY A N 1
ATOM 4972 C CA . GLY A 1 668 ? 11.742 -10.171 -14.846 1.00 95.19 668 GLY A CA 1
ATOM 4973 C C . GLY A 1 668 ? 11.759 -10.152 -16.376 1.00 95.19 668 GLY A C 1
ATOM 4974 O O . GLY A 1 668 ? 12.719 -9.675 -16.975 1.00 95.19 668 GLY A O 1
ATOM 4975 N N . LEU A 1 669 ? 10.677 -10.594 -17.025 1.00 94.56 669 LEU A N 1
ATOM 4976 C CA . LEU A 1 669 ? 10.585 -10.606 -18.488 1.00 94.56 669 LEU A CA 1
ATOM 4977 C C . LEU A 1 669 ? 10.758 -9.202 -19.076 1.00 94.56 669 LEU A C 1
ATOM 4979 O O . LEU A 1 669 ? 11.476 -9.029 -20.057 1.00 94.56 669 LEU A O 1
ATOM 4983 N N . SER A 1 670 ? 10.116 -8.198 -18.477 1.00 94.12 670 SER A N 1
ATOM 4984 C CA . SER A 1 670 ? 10.222 -6.827 -18.965 1.00 94.12 670 SER A CA 1
ATOM 4985 C C . SER A 1 670 ? 11.641 -6.286 -18.878 1.00 94.12 670 SER A C 1
ATOM 4987 O O . SER A 1 670 ? 12.096 -5.676 -19.836 1.00 94.12 670 SER A O 1
ATOM 4989 N N . VAL A 1 671 ? 12.369 -6.561 -17.793 1.00 93.19 671 VAL A N 1
ATOM 4990 C CA . VAL A 1 671 ? 13.737 -6.064 -17.613 1.00 93.19 671 VAL A CA 1
ATOM 4991 C C . VAL A 1 671 ? 14.720 -6.842 -18.475 1.00 93.19 671 VAL A C 1
ATOM 4993 O O . VAL A 1 671 ? 15.648 -6.244 -19.008 1.00 93.19 671 VAL A O 1
ATOM 4996 N N . GLU A 1 672 ? 14.483 -8.132 -18.717 1.00 92.50 672 GLU A N 1
ATOM 4997 C CA . GLU A 1 672 ? 15.252 -8.894 -19.704 1.00 92.50 672 GLU A CA 1
ATOM 4998 C C . GLU A 1 672 ? 15.137 -8.272 -21.105 1.00 92.50 672 GLU A C 1
ATOM 5000 O O . GLU A 1 672 ? 16.139 -8.133 -21.800 1.00 92.50 672 GLU A O 1
ATOM 5005 N N . LEU A 1 673 ? 13.953 -7.789 -21.498 1.00 90.06 673 LEU A N 1
ATOM 5006 C CA . LEU A 1 673 ? 13.760 -7.069 -22.767 1.00 90.06 673 LEU A CA 1
ATOM 5007 C C . LEU A 1 673 ? 14.460 -5.697 -22.814 1.00 90.06 673 LEU A C 1
ATOM 5009 O O . LEU A 1 673 ? 14.659 -5.155 -23.905 1.00 90.06 673 LEU A O 1
ATOM 5013 N N . LEU A 1 674 ? 14.829 -5.142 -21.656 1.00 87.62 674 LEU A N 1
ATOM 5014 C CA . LEU A 1 674 ? 15.631 -3.921 -21.536 1.00 87.62 674 LEU A CA 1
ATOM 5015 C C . LEU A 1 674 ? 17.147 -4.210 -21.553 1.00 87.62 674 LEU A C 1
ATOM 5017 O O . LEU A 1 674 ? 17.927 -3.265 -21.658 1.00 87.62 674 LEU A O 1
ATOM 5021 N N . THR A 1 675 ? 17.585 -5.474 -21.450 1.00 84.00 675 THR A N 1
ATOM 5022 C CA . THR A 1 675 ? 19.019 -5.827 -21.485 1.00 84.00 675 THR A CA 1
ATOM 5023 C C . THR A 1 675 ? 19.629 -5.672 -22.880 1.00 84.00 675 THR A C 1
ATOM 5025 O O . THR A 1 675 ? 18.949 -5.767 -23.904 1.00 84.00 675 THR A O 1
ATOM 5028 N N . GLY A 1 676 ? 20.942 -5.430 -22.921 1.00 77.94 676 GLY A N 1
ATOM 5029 C CA . GLY A 1 676 ? 21.709 -5.217 -24.149 1.00 77.94 676 GLY A CA 1
ATOM 5030 C C . GLY A 1 676 ? 22.398 -3.856 -24.127 1.00 77.94 676 GLY A C 1
ATOM 5031 O O . GLY A 1 676 ? 23.043 -3.501 -23.144 1.00 77.94 676 GLY A O 1
ATOM 5032 N N . ASN A 1 677 ? 22.253 -3.065 -25.193 1.00 75.56 677 ASN A N 1
ATOM 5033 C CA . ASN A 1 677 ? 22.769 -1.694 -25.222 1.00 75.56 677 ASN A CA 1
ATOM 5034 C C . ASN A 1 677 ? 21.977 -0.807 -24.252 1.00 75.56 677 ASN A C 1
ATOM 5036 O O . ASN A 1 677 ? 20.994 -0.170 -24.628 1.00 75.56 677 ASN A O 1
ATOM 5040 N N . SER A 1 678 ? 22.423 -0.747 -22.998 1.00 67.75 678 SER A N 1
ATOM 5041 C CA . SER A 1 678 ? 21.754 -0.007 -21.925 1.00 67.75 678 SER A CA 1
ATOM 5042 C C . SER A 1 678 ? 21.604 1.493 -22.204 1.00 67.75 678 SER A C 1
ATOM 5044 O O . SER A 1 678 ? 20.725 2.138 -21.641 1.00 67.75 678 SER A O 1
ATOM 5046 N N . GLU A 1 679 ? 22.433 2.058 -23.088 1.00 68.19 679 GLU A N 1
ATOM 5047 C CA . GLU A 1 679 ? 22.353 3.467 -23.493 1.00 68.19 679 GLU A CA 1
ATOM 5048 C C . GLU A 1 679 ? 21.148 3.788 -24.390 1.00 68.19 679 GLU A C 1
ATOM 5050 O O . GLU A 1 679 ? 20.760 4.956 -24.476 1.00 68.19 679 GLU A O 1
ATOM 5055 N N . ASP A 1 680 ? 20.536 2.784 -25.025 1.00 67.69 680 ASP A N 1
ATOM 5056 C CA . ASP A 1 680 ? 19.349 2.948 -25.878 1.00 67.69 680 ASP A CA 1
ATOM 5057 C C . ASP A 1 680 ? 18.054 2.976 -25.051 1.00 67.69 680 ASP A C 1
ATOM 5059 O O . ASP A 1 680 ? 17.017 3.471 -25.493 1.00 67.69 680 ASP A O 1
ATOM 5063 N N . VAL A 1 681 ? 18.107 2.461 -23.821 1.00 71.50 681 VAL A N 1
ATOM 5064 C CA . VAL A 1 681 ? 16.928 2.113 -23.014 1.00 71.50 681 VAL A CA 1
ATOM 5065 C C . VAL A 1 681 ? 16.683 3.117 -21.882 1.00 71.50 681 VAL A C 1
ATOM 5067 O O . VAL A 1 681 ? 16.002 2.839 -20.905 1.00 71.50 681 VAL A O 1
ATOM 5070 N N . LEU A 1 682 ? 17.233 4.322 -22.011 1.00 78.06 682 LEU A N 1
ATOM 5071 C CA . LEU A 1 682 ? 17.113 5.366 -20.998 1.00 78.06 682 LEU A CA 1
ATOM 5072 C C . LEU A 1 682 ? 15.744 6.061 -21.067 1.00 78.06 682 LEU A C 1
ATOM 5074 O O . LEU A 1 682 ? 15.466 6.843 -21.984 1.00 78.06 682 LEU A O 1
ATOM 5078 N N . SER A 1 683 ? 14.917 5.847 -20.048 1.00 77.19 683 SER A N 1
ATOM 5079 C CA . SER A 1 683 ? 13.694 6.591 -19.731 1.00 77.19 683 SER A CA 1
ATOM 5080 C C . SER A 1 683 ? 13.763 7.206 -18.326 1.00 77.19 683 SER A C 1
ATOM 5082 O O . SER A 1 683 ? 14.673 6.924 -17.555 1.00 77.19 683 SER A O 1
ATOM 5084 N N . SER A 1 684 ? 12.868 8.138 -18.008 1.00 70.06 684 SER A N 1
ATOM 5085 C CA . SER A 1 684 ? 12.825 8.748 -16.672 1.00 70.06 684 SER A CA 1
ATOM 5086 C C . SER A 1 684 ? 11.694 8.116 -15.881 1.00 70.06 684 SER A C 1
ATOM 5088 O O . SER A 1 684 ? 10.585 8.029 -16.403 1.00 70.06 684 SER A O 1
ATOM 5090 N N . ALA A 1 685 ? 11.974 7.751 -14.630 1.00 68.31 685 ALA A N 1
ATOM 5091 C CA . ALA A 1 685 ? 10.937 7.457 -13.646 1.00 68.31 685 ALA A CA 1
ATOM 5092 C C . ALA A 1 685 ? 10.074 8.707 -13.395 1.00 68.31 685 ALA A C 1
ATOM 5094 O O . ALA A 1 685 ? 10.528 9.836 -13.646 1.00 68.31 685 ALA A O 1
ATOM 5095 N N . TYR A 1 686 ? 8.857 8.504 -12.884 1.00 69.50 686 TYR A N 1
ATOM 5096 C CA . TYR A 1 686 ? 7.907 9.567 -12.531 1.00 69.50 686 TYR A CA 1
ATOM 5097 C C . TYR A 1 686 ? 7.458 10.430 -13.723 1.00 69.50 686 TYR A C 1
ATOM 5099 O O . TYR A 1 686 ? 7.251 11.641 -13.602 1.00 69.50 686 TYR A O 1
ATOM 5107 N N . LEU A 1 687 ? 7.349 9.831 -14.912 1.00 78.44 687 LEU A N 1
ATOM 5108 C CA . LEU A 1 687 ? 6.755 10.472 -16.083 1.00 78.44 687 LEU A CA 1
ATOM 5109 C C . LEU A 1 687 ? 5.481 9.736 -16.492 1.00 78.44 687 LEU A C 1
ATOM 5111 O O . LEU A 1 687 ? 5.494 8.511 -16.528 1.00 78.44 687 LEU A O 1
ATOM 5115 N N . PRO A 1 688 ? 4.432 10.454 -16.938 1.00 84.12 688 PRO A N 1
ATOM 5116 C CA . PRO A 1 688 ? 3.282 9.828 -17.582 1.00 84.12 688 PRO A CA 1
ATOM 5117 C C . PRO A 1 688 ? 3.738 8.807 -18.629 1.00 84.12 688 PRO A C 1
ATOM 5119 O O . PRO A 1 688 ? 4.580 9.144 -19.468 1.00 84.12 688 PRO A O 1
ATOM 5122 N N . LEU A 1 689 ? 3.168 7.600 -18.634 1.00 85.88 689 LEU A N 1
ATOM 5123 C CA . LEU A 1 689 ? 3.648 6.492 -19.467 1.00 85.88 689 LEU A CA 1
ATOM 5124 C C . LEU A 1 689 ? 3.832 6.874 -20.957 1.00 85.88 689 LEU A C 1
ATOM 5126 O O . LEU A 1 689 ? 4.873 6.549 -21.535 1.00 85.88 689 LEU A O 1
ATOM 5130 N N . PRO A 1 690 ? 2.914 7.632 -21.602 1.00 85.56 690 PRO A N 1
ATOM 5131 C CA . PRO A 1 690 ? 3.124 8.086 -22.978 1.00 85.56 690 PRO A CA 1
ATOM 5132 C C . PRO A 1 690 ? 4.337 9.013 -23.128 1.00 85.56 690 PRO A C 1
ATOM 5134 O O . PRO A 1 690 ? 5.087 8.899 -24.095 1.00 85.56 690 PRO A O 1
ATOM 5137 N N . ALA A 1 691 ? 4.559 9.916 -22.170 1.00 82.38 691 ALA A N 1
ATOM 5138 C CA . ALA A 1 691 ? 5.709 10.813 -22.170 1.00 82.38 691 ALA A CA 1
ATOM 5139 C C . ALA A 1 691 ? 7.014 10.047 -21.908 1.00 82.38 691 ALA A C 1
ATOM 5141 O O . ALA A 1 691 ? 8.014 10.314 -22.573 1.00 82.38 691 ALA A O 1
ATOM 5142 N N . ALA A 1 692 ? 6.998 9.062 -21.005 1.00 83.81 692 ALA A N 1
ATOM 5143 C CA . ALA A 1 692 ? 8.135 8.189 -20.728 1.00 83.81 692 ALA A CA 1
ATOM 5144 C C . ALA A 1 692 ? 8.575 7.402 -21.977 1.00 83.81 692 ALA A C 1
ATOM 5146 O O . ALA A 1 692 ? 9.773 7.255 -22.224 1.00 83.81 692 ALA A O 1
ATOM 5147 N N . ILE A 1 693 ? 7.618 6.946 -22.796 1.00 85.56 693 ILE A N 1
ATOM 5148 C CA . ILE A 1 693 ? 7.883 6.256 -24.069 1.00 85.56 693 ILE A CA 1
ATOM 5149 C C . ILE A 1 693 ? 8.377 7.239 -25.138 1.00 85.56 693 ILE A C 1
ATOM 5151 O O . ILE A 1 693 ? 9.364 6.962 -25.811 1.00 85.56 693 ILE A O 1
ATOM 5155 N N . LEU A 1 694 ? 7.725 8.395 -25.302 1.00 82.38 694 LEU A N 1
ATOM 5156 C CA . LEU A 1 694 ? 8.091 9.377 -26.334 1.00 82.38 694 LEU A CA 1
ATOM 5157 C C . LEU A 1 694 ? 9.466 10.010 -26.101 1.00 82.38 694 LEU A C 1
ATOM 5159 O O . LEU A 1 694 ? 10.171 10.327 -27.056 1.00 82.38 694 LEU A O 1
ATOM 5163 N N . LEU A 1 695 ? 9.838 10.213 -24.836 1.00 74.12 695 LEU A N 1
ATOM 5164 C CA . LEU A 1 695 ? 11.116 10.809 -24.446 1.00 74.12 695 LEU A CA 1
ATOM 5165 C C . LEU A 1 695 ? 12.243 9.776 -24.316 1.00 74.12 695 LEU A C 1
ATOM 5167 O O . LEU A 1 695 ? 13.387 10.161 -24.060 1.00 74.12 695 LEU A O 1
ATOM 5171 N N . ALA A 1 696 ? 11.941 8.486 -24.470 1.00 80.81 696 ALA A N 1
ATOM 5172 C CA . ALA A 1 696 ? 12.935 7.426 -24.512 1.00 80.81 696 ALA A CA 1
ATOM 5173 C C . ALA A 1 696 ? 13.903 7.604 -25.690 1.00 80.81 696 ALA A C 1
ATOM 5175 O O . ALA A 1 696 ? 13.536 8.133 -26.740 1.00 80.81 696 ALA A O 1
ATOM 5176 N N . ARG A 1 697 ? 15.142 7.119 -25.536 1.00 78.19 697 ARG A N 1
ATOM 5177 C CA . ARG A 1 697 ? 16.103 7.079 -26.652 1.00 78.19 697 ARG A CA 1
ATOM 5178 C C . ARG A 1 697 ? 15.671 6.070 -27.728 1.00 78.19 697 ARG A C 1
ATOM 5180 O O . ARG A 1 697 ? 15.686 6.426 -28.903 1.00 78.19 697 ARG A O 1
ATOM 5187 N N . ASP A 1 698 ? 15.202 4.885 -27.325 1.00 84.44 698 ASP A N 1
ATOM 5188 C CA . ASP A 1 698 ? 14.517 3.902 -28.180 1.00 84.44 698 ASP A CA 1
ATOM 5189 C C . ASP A 1 698 ? 13.070 3.640 -27.690 1.00 84.44 698 ASP A C 1
ATOM 5191 O O . ASP A 1 698 ? 12.827 2.757 -26.855 1.00 84.44 698 ASP A O 1
ATOM 5195 N N . PRO A 1 699 ? 12.076 4.386 -28.215 1.00 85.75 699 PRO A N 1
ATOM 5196 C CA . PRO A 1 699 ? 10.666 4.210 -27.858 1.00 85.75 699 PRO A CA 1
ATOM 5197 C C . PRO A 1 699 ? 10.115 2.815 -28.183 1.00 85.75 699 PRO A C 1
ATOM 5199 O O . PRO A 1 699 ? 9.187 2.337 -27.524 1.00 85.75 699 PRO A O 1
ATOM 5202 N N . LEU A 1 700 ? 10.657 2.138 -29.202 1.00 88.00 700 LEU A N 1
ATOM 5203 C CA . LEU A 1 700 ? 10.143 0.846 -29.652 1.00 88.00 700 LEU A CA 1
ATOM 5204 C C . LEU A 1 700 ? 10.546 -0.268 -28.685 1.00 88.00 700 LEU A C 1
ATOM 5206 O O . LEU A 1 700 ? 9.718 -1.105 -28.327 1.00 88.00 700 LEU A O 1
ATOM 5210 N N . ARG A 1 701 ? 11.804 -0.282 -28.236 1.00 86.94 701 ARG A N 1
ATOM 5211 C CA . ARG A 1 701 ? 12.261 -1.269 -27.249 1.00 86.94 701 ARG A CA 1
ATOM 5212 C C . ARG A 1 701 ? 11.582 -1.054 -25.894 1.00 86.94 701 ARG A C 1
ATOM 5214 O O . ARG A 1 701 ? 11.078 -2.019 -25.321 1.00 86.94 701 ARG A O 1
ATOM 5221 N N . ILE A 1 702 ? 11.483 0.195 -25.431 1.00 89.69 702 ILE A N 1
ATOM 5222 C CA . ILE A 1 702 ? 10.818 0.521 -24.159 1.00 89.69 702 ILE A CA 1
ATOM 5223 C C . ILE A 1 702 ? 9.326 0.168 -24.192 1.00 89.69 702 ILE A C 1
ATOM 5225 O O . ILE A 1 702 ? 8.830 -0.480 -23.271 1.00 89.69 702 ILE A O 1
ATOM 5229 N N . SER A 1 703 ? 8.613 0.500 -25.274 1.00 91.62 703 SER A N 1
ATOM 5230 C CA . SER A 1 703 ? 7.188 0.154 -25.391 1.00 91.62 703 SER A CA 1
ATOM 5231 C C . SER A 1 703 ? 6.940 -1.355 -25.361 1.00 91.62 703 SER A C 1
ATOM 5233 O O . SER A 1 703 ? 5.994 -1.794 -24.711 1.00 91.62 703 SER A O 1
ATOM 5235 N N . ARG A 1 704 ? 7.803 -2.169 -25.988 1.00 91.81 704 ARG A N 1
ATOM 5236 C CA . ARG A 1 704 ? 7.709 -3.640 -25.926 1.00 91.81 704 ARG A CA 1
ATOM 5237 C C . ARG A 1 704 ? 7.886 -4.173 -24.507 1.00 91.81 704 ARG A C 1
ATOM 5239 O O . ARG A 1 704 ? 7.115 -5.034 -24.092 1.00 91.81 704 ARG A O 1
ATOM 5246 N N . ALA A 1 705 ? 8.870 -3.665 -23.769 1.00 92.81 705 ALA A N 1
ATOM 5247 C CA . ALA A 1 705 ? 9.125 -4.083 -22.393 1.00 92.81 705 ALA A CA 1
ATOM 5248 C C . ALA A 1 705 ? 7.971 -3.704 -21.450 1.00 92.81 705 ALA A C 1
ATOM 5250 O O . ALA A 1 705 ? 7.484 -4.553 -20.704 1.00 92.81 705 ALA A O 1
ATOM 5251 N N . TYR A 1 706 ? 7.480 -2.465 -21.535 1.00 94.25 706 TYR A N 1
ATOM 5252 C CA . TYR A 1 706 ? 6.352 -1.987 -20.726 1.00 94.25 706 TYR A CA 1
ATOM 5253 C C . TYR A 1 706 ? 5.064 -2.748 -21.056 1.00 94.25 706 TYR A C 1
ATOM 5255 O O . TYR A 1 706 ? 4.331 -3.168 -20.161 1.00 94.25 706 TYR A O 1
ATOM 5263 N N . PHE A 1 707 ? 4.822 -3.010 -22.344 1.00 94.56 707 PHE A N 1
ATOM 5264 C CA . PHE A 1 707 ? 3.686 -3.813 -22.783 1.00 94.56 707 PHE A CA 1
ATOM 5265 C C . PHE A 1 707 ? 3.772 -5.263 -22.288 1.00 94.56 707 PHE A C 1
ATOM 5267 O O . PHE A 1 707 ? 2.754 -5.825 -21.883 1.00 94.56 707 PHE A O 1
ATOM 5274 N N . ALA A 1 708 ? 4.965 -5.867 -22.274 1.00 95.25 708 ALA A N 1
ATOM 5275 C CA . ALA A 1 708 ? 5.173 -7.205 -21.724 1.00 95.25 708 ALA A CA 1
ATOM 5276 C C . ALA A 1 708 ? 4.901 -7.247 -20.210 1.00 95.25 708 ALA A C 1
ATOM 5278 O O . ALA A 1 708 ? 4.160 -8.121 -19.758 1.00 95.25 708 ALA A O 1
ATOM 5279 N N . ALA A 1 709 ? 5.423 -6.277 -19.446 1.00 95.88 709 ALA A N 1
ATOM 5280 C CA . ALA A 1 709 ? 5.163 -6.157 -18.008 1.00 95.88 709 ALA A CA 1
ATOM 5281 C C . ALA A 1 709 ? 3.659 -6.070 -17.712 1.00 95.88 709 ALA A C 1
ATOM 5283 O O . ALA A 1 709 ? 3.111 -6.822 -16.901 1.00 95.88 709 ALA A O 1
ATOM 5284 N N . PHE A 1 710 ? 2.977 -5.173 -18.424 1.00 96.38 710 PHE A N 1
ATOM 5285 C CA . PHE A 1 710 ? 1.545 -4.965 -18.293 1.00 96.38 710 PHE A CA 1
ATOM 5286 C C . PHE A 1 710 ? 0.750 -6.221 -18.663 1.00 96.38 710 PHE A C 1
ATOM 5288 O O . PHE A 1 710 ? -0.110 -6.654 -17.904 1.00 96.38 710 PHE A O 1
ATOM 5295 N N . SER A 1 711 ? 1.056 -6.845 -19.802 1.00 96.25 711 SER A N 1
ATOM 5296 C CA . SER A 1 711 ? 0.273 -7.967 -20.330 1.00 96.25 711 SER A CA 1
ATOM 5297 C C . SER A 1 711 ? 0.407 -9.233 -19.488 1.00 96.25 711 SER A C 1
ATOM 5299 O O . SER A 1 711 ? -0.589 -9.914 -19.251 1.00 96.25 711 SER A O 1
ATOM 5301 N N . VAL A 1 712 ? 1.616 -9.558 -19.017 1.00 96.56 712 VAL A N 1
ATOM 5302 C CA . VAL A 1 712 ? 1.857 -10.766 -18.207 1.00 96.56 712 VAL A CA 1
ATOM 5303 C C . VAL A 1 712 ? 1.200 -10.642 -16.833 1.00 96.56 712 VAL A C 1
ATOM 5305 O O . VAL A 1 712 ? 0.510 -11.562 -16.393 1.00 96.56 712 VAL A O 1
ATOM 5308 N N . SER A 1 713 ? 1.363 -9.492 -16.177 1.00 96.19 713 SER A N 1
ATOM 5309 C CA . SER A 1 713 ? 0.744 -9.228 -14.874 1.00 96.19 713 SER A CA 1
ATOM 5310 C C . SER A 1 713 ? -0.785 -9.156 -14.970 1.00 96.19 713 SER A C 1
ATOM 5312 O O . SER A 1 713 ? -1.478 -9.758 -14.150 1.00 96.19 713 SER A O 1
ATOM 5314 N N . PHE A 1 714 ? -1.312 -8.521 -16.024 1.00 96.69 714 PHE A N 1
ATOM 5315 C CA . PHE A 1 714 ? -2.737 -8.500 -16.348 1.00 96.69 714 PHE A CA 1
ATOM 5316 C C . PHE A 1 714 ? -3.295 -9.908 -16.561 1.00 96.69 714 PHE A C 1
ATOM 5318 O O . PHE A 1 714 ? -4.286 -10.267 -15.936 1.00 96.69 714 PHE A O 1
ATOM 5325 N N . ALA A 1 715 ? -2.658 -10.729 -17.401 1.00 95.62 715 ALA A N 1
ATOM 5326 C CA . ALA A 1 715 ? -3.125 -12.083 -17.683 1.00 95.62 715 ALA A CA 1
ATOM 5327 C C . ALA A 1 715 ? -3.120 -12.965 -16.426 1.00 95.62 715 ALA A C 1
ATOM 5329 O O . ALA A 1 715 ? -4.079 -13.700 -16.192 1.00 95.62 715 ALA A O 1
ATOM 5330 N N . GLY A 1 716 ? -2.079 -12.864 -15.594 1.00 93.00 716 GLY A N 1
ATOM 5331 C CA . GLY A 1 716 ? -2.002 -13.588 -14.326 1.00 93.00 716 GLY A CA 1
ATOM 5332 C C . GLY A 1 716 ? -3.083 -13.161 -13.335 1.00 93.00 716 GLY A C 1
ATOM 5333 O O . GLY A 1 716 ? -3.763 -14.011 -12.765 1.00 93.00 716 GLY A O 1
ATOM 5334 N N . ALA A 1 717 ? -3.305 -11.856 -13.171 1.00 91.31 717 ALA A N 1
ATOM 5335 C CA . ALA A 1 717 ? -4.370 -11.343 -12.313 1.00 91.31 717 ALA A CA 1
ATOM 5336 C C . ALA A 1 717 ? -5.767 -11.692 -12.840 1.00 91.31 717 ALA A C 1
ATOM 5338 O O . ALA A 1 717 ? -6.627 -12.129 -12.080 1.00 91.31 717 ALA A O 1
ATOM 5339 N N . LEU A 1 718 ? -5.979 -11.605 -14.151 1.00 91.19 718 LEU A N 1
ATOM 5340 C CA . LEU A 1 718 ? -7.244 -11.954 -14.781 1.00 91.19 718 LEU A CA 1
ATOM 5341 C C . LEU A 1 718 ? -7.551 -13.447 -14.605 1.00 91.19 718 LEU A C 1
ATOM 5343 O O . LEU A 1 718 ? -8.657 -13.804 -14.204 1.00 91.19 718 LEU A O 1
ATOM 5347 N N . LEU A 1 719 ? -6.561 -14.315 -14.839 1.00 88.75 719 LEU A N 1
ATOM 5348 C CA . LEU A 1 719 ? -6.678 -15.754 -14.611 1.00 88.75 719 LEU A CA 1
ATOM 5349 C C . LEU A 1 719 ? -6.977 -16.058 -13.139 1.00 88.75 719 LEU A C 1
ATOM 5351 O O . LEU A 1 719 ? -7.868 -16.856 -12.861 1.00 88.75 719 LEU A O 1
ATOM 5355 N N . ASN A 1 720 ? -6.292 -15.395 -12.201 1.00 84.88 720 ASN A N 1
ATOM 5356 C CA . ASN A 1 720 ? -6.586 -15.523 -10.776 1.00 84.88 720 ASN A CA 1
ATOM 5357 C C . ASN A 1 720 ? -8.045 -15.175 -10.483 1.00 84.88 720 ASN A C 1
ATOM 5359 O O . ASN A 1 720 ? -8.722 -15.920 -9.784 1.00 84.88 720 ASN A O 1
ATOM 5363 N N . ASN A 1 721 ? -8.532 -14.059 -11.017 1.00 82.19 721 ASN A N 1
ATOM 5364 C CA . ASN A 1 721 ? -9.874 -13.571 -10.729 1.00 82.19 721 ASN A CA 1
ATOM 5365 C C . ASN A 1 721 ? -10.934 -14.499 -11.333 1.00 82.19 721 ASN A C 1
ATOM 5367 O O . ASN A 1 721 ? -11.912 -14.813 -10.661 1.00 82.19 721 ASN A O 1
ATOM 5371 N N . PHE A 1 722 ? -10.696 -15.046 -12.529 1.00 76.75 722 PHE A N 1
ATOM 5372 C CA . PHE A 1 722 ? -11.541 -16.098 -13.099 1.00 76.75 722 PHE A CA 1
ATOM 5373 C C . PHE A 1 722 ? -11.537 -17.376 -12.253 1.00 76.75 722 PHE A C 1
ATOM 5375 O O . PHE A 1 722 ? -12.606 -17.898 -11.949 1.00 76.75 722 PHE A O 1
ATOM 5382 N N . LEU A 1 723 ? -10.372 -17.859 -11.815 1.00 65.69 723 LEU A N 1
ATOM 5383 C CA . LEU A 1 723 ? -10.274 -19.048 -10.957 1.00 65.69 723 LEU A CA 1
ATOM 5384 C C . LEU A 1 723 ? -10.864 -18.812 -9.556 1.00 65.69 723 LEU A C 1
ATOM 5386 O O . LEU A 1 723 ? -11.367 -19.735 -8.928 1.00 65.69 723 LEU A O 1
ATOM 5390 N N . SER A 1 724 ? -10.853 -17.572 -9.072 1.00 54.25 724 SER A N 1
ATOM 5391 C CA . SER A 1 724 ? -11.366 -17.196 -7.753 1.00 54.25 724 SER A CA 1
ATOM 5392 C C . SER A 1 724 ? -12.889 -17.051 -7.721 1.00 54.25 724 SER A C 1
ATOM 5394 O O . SER A 1 724 ? -13.474 -17.164 -6.649 1.00 54.25 724 SER A O 1
ATOM 5396 N N . THR A 1 725 ? -13.570 -16.919 -8.869 1.00 47.25 725 THR A N 1
ATOM 5397 C CA . THR A 1 725 ? -15.052 -16.965 -8.934 1.00 47.25 725 THR A CA 1
ATOM 5398 C C . THR A 1 725 ? -15.648 -18.316 -8.527 1.00 47.25 725 THR A C 1
ATOM 5400 O O . THR A 1 725 ? -16.864 -18.443 -8.370 1.00 47.25 725 THR A O 1
ATOM 5403 N N . THR A 1 726 ? -14.801 -19.316 -8.270 1.00 43.59 726 THR A N 1
ATOM 5404 C CA . THR A 1 726 ? -15.178 -20.574 -7.620 1.00 43.59 726 THR A CA 1
ATOM 5405 C C . THR A 1 726 ? -14.854 -20.616 -6.120 1.00 43.59 726 THR A C 1
ATOM 5407 O O . THR A 1 726 ? -14.851 -21.706 -5.548 1.00 43.59 726 THR A O 1
ATOM 5410 N N . ALA A 1 727 ? -14.597 -19.466 -5.473 1.00 51.16 727 ALA A N 1
ATOM 5411 C CA . ALA A 1 727 ? -14.360 -19.360 -4.032 1.00 51.16 727 ALA A CA 1
ATOM 5412 C C . ALA A 1 727 ? -15.500 -20.035 -3.275 1.00 51.16 727 ALA A C 1
ATOM 5414 O O . ALA A 1 727 ? -16.665 -19.630 -3.371 1.00 51.16 727 ALA A O 1
ATOM 5415 N N . SER A 1 728 ? -15.154 -21.122 -2.598 1.00 59.09 728 SER A N 1
ATOM 5416 C CA . SER A 1 728 ? -16.124 -22.049 -2.075 1.00 59.09 728 SER A CA 1
ATOM 5417 C C . SER A 1 728 ? -15.763 -22.516 -0.669 1.00 59.09 728 SER A C 1
ATOM 5419 O O . SER A 1 728 ? -14.600 -22.531 -0.287 1.00 59.09 728 SER A O 1
ATOM 5421 N N . GLY A 1 729 ? -16.778 -22.818 0.132 1.00 68.88 729 GLY A N 1
ATOM 5422 C CA . GLY A 1 729 ? -16.653 -23.393 1.469 1.00 68.88 729 GLY A CA 1
ATOM 5423 C C . GLY A 1 729 ? -17.700 -24.482 1.665 1.00 68.88 729 GLY A C 1
ATOM 5424 O O . GLY A 1 729 ? -18.568 -24.680 0.821 1.00 68.88 729 GLY A O 1
ATOM 5425 N N . THR A 1 730 ? -17.641 -25.218 2.765 1.00 80.38 730 THR A N 1
ATOM 5426 C CA . THR A 1 730 ? -18.654 -26.247 3.072 1.00 80.38 730 THR A CA 1
ATOM 5427 C C . THR A 1 730 ? -19.791 -25.680 3.930 1.00 80.38 730 THR A C 1
ATOM 5429 O O . THR A 1 730 ? -19.626 -24.623 4.545 1.00 80.38 730 THR A O 1
ATOM 5432 N N . PRO A 1 731 ? -20.935 -26.379 4.053 1.00 83.75 731 PRO A N 1
ATOM 5433 C CA . PRO A 1 731 ? -22.017 -25.987 4.957 1.00 83.75 731 PRO A CA 1
ATOM 5434 C C . PRO A 1 731 ? -21.566 -25.787 6.409 1.00 83.75 731 PRO A C 1
ATOM 5436 O O . PRO A 1 731 ? -22.106 -24.928 7.101 1.00 83.75 731 PRO A O 1
ATOM 5439 N N . LEU A 1 732 ? -20.519 -26.497 6.848 1.00 85.50 732 LEU A N 1
ATOM 5440 C CA . LEU A 1 732 ? -19.905 -26.292 8.162 1.00 85.50 732 LEU A CA 1
ATOM 5441 C C . LEU A 1 732 ? -19.290 -24.891 8.317 1.00 85.50 732 LEU A C 1
ATOM 5443 O O . LEU A 1 732 ? -19.475 -24.273 9.360 1.00 85.50 732 LEU A O 1
ATOM 5447 N N . HIS A 1 733 ? -18.624 -24.357 7.287 1.00 81.50 733 HIS A N 1
ATOM 5448 C CA . HIS A 1 733 ? -18.074 -22.993 7.320 1.00 81.50 733 HIS A CA 1
ATOM 5449 C C . HIS A 1 733 ? -19.187 -21.947 7.442 1.00 81.50 733 HIS A C 1
ATOM 5451 O O . HIS A 1 733 ? -19.100 -21.027 8.254 1.00 81.50 733 HIS A O 1
ATOM 5457 N N . ALA A 1 734 ? -20.278 -22.123 6.688 1.00 78.31 734 ALA A N 1
ATOM 5458 C CA . ALA A 1 734 ? -21.423 -21.220 6.756 1.00 78.31 734 ALA A CA 1
ATOM 5459 C C . ALA A 1 734 ? -22.089 -21.212 8.141 1.00 78.31 734 ALA A C 1
ATOM 5461 O O . ALA A 1 734 ? -22.465 -20.154 8.642 1.00 78.31 734 ALA A O 1
ATOM 5462 N N . LEU A 1 735 ? -22.198 -22.370 8.799 1.00 80.50 735 LEU A N 1
ATOM 5463 C CA . LEU A 1 735 ? -22.781 -22.455 10.140 1.00 80.50 735 LEU A CA 1
ATOM 5464 C C . LEU A 1 735 ? -21.880 -21.867 11.231 1.00 80.50 735 LEU A C 1
ATOM 5466 O O . LEU A 1 735 ? -22.399 -21.272 12.173 1.00 80.50 735 LEU A O 1
ATOM 5470 N N . CYS A 1 736 ? -20.552 -21.951 11.092 1.00 80.94 736 CYS A N 1
ATOM 5471 C CA . CYS A 1 736 ? -19.629 -21.236 11.980 1.00 80.94 736 CYS A CA 1
ATOM 5472 C C . CYS A 1 736 ? -19.845 -19.712 11.907 1.00 80.94 736 CYS A C 1
ATOM 5474 O O . CYS A 1 736 ? -19.855 -19.030 12.934 1.00 80.94 736 CYS A O 1
ATOM 5476 N N . ALA A 1 737 ? -20.100 -19.176 10.709 1.00 70.44 737 ALA A N 1
ATOM 5477 C CA . ALA A 1 737 ? -20.446 -17.766 10.528 1.00 70.44 737 ALA A CA 1
ATOM 5478 C C . ALA A 1 737 ? -21.852 -17.412 11.063 1.00 70.44 737 ALA A C 1
ATOM 5480 O O . ALA A 1 737 ? -22.087 -16.282 11.487 1.00 70.44 737 ALA A O 1
ATOM 5481 N N . GLN A 1 738 ? -22.782 -18.373 11.094 1.00 74.00 738 GLN A N 1
ATOM 5482 C CA . GLN A 1 738 ? -24.168 -18.203 11.564 1.00 74.00 738 GLN A CA 1
ATOM 5483 C C . GLN A 1 738 ? -24.382 -18.600 13.036 1.00 74.00 738 GLN A C 1
ATOM 5485 O O . GLN A 1 738 ? -25.517 -18.781 13.468 1.00 74.00 738 GLN A O 1
ATOM 5490 N N . HIS A 1 739 ? -23.316 -18.693 13.831 1.00 75.06 739 HIS A N 1
ATOM 5491 C CA . HIS A 1 739 ? -23.341 -19.191 15.213 1.00 75.06 739 HIS A CA 1
ATOM 5492 C C . HIS A 1 739 ? -24.301 -18.483 16.182 1.00 75.06 739 HIS A C 1
ATOM 5494 O O . HIS A 1 739 ? -24.642 -19.047 17.215 1.00 75.06 739 HIS A O 1
ATOM 5500 N N . LEU A 1 740 ? -24.717 -17.252 15.876 1.00 71.75 740 LEU A N 1
ATOM 5501 C CA . LEU A 1 740 ? -25.676 -16.490 16.684 1.00 71.75 740 LEU A CA 1
ATOM 5502 C C . LEU A 1 740 ? -27.118 -16.997 16.535 1.00 71.75 740 LEU A C 1
ATOM 5504 O O . LEU A 1 740 ? -27.998 -16.539 17.261 1.00 71.75 740 LEU A O 1
ATOM 5508 N N . GLN A 1 741 ? -27.388 -17.896 15.584 1.00 72.69 741 GLN A N 1
ATOM 5509 C CA . GLN A 1 741 ? -28.717 -18.467 15.417 1.00 72.69 741 GLN A CA 1
ATOM 5510 C C . GLN A 1 741 ? -28.976 -19.582 16.440 1.00 72.69 741 GLN A C 1
ATOM 5512 O O . GLN A 1 741 ? -28.137 -20.477 16.591 1.00 72.69 741 GLN A O 1
ATOM 5517 N N . PRO A 1 742 ? -30.144 -19.574 17.112 1.00 71.00 742 PRO A N 1
ATOM 5518 C CA . PRO A 1 742 ? -30.525 -20.661 18.005 1.00 71.00 742 PRO A CA 1
ATOM 5519 C C . PRO A 1 742 ? -30.567 -21.981 17.222 1.00 71.00 742 PRO A C 1
ATOM 5521 O O . PRO A 1 742 ? -31.142 -22.048 16.138 1.00 71.00 742 PRO A O 1
ATOM 5524 N N . GLY A 1 743 ? -29.901 -23.014 17.743 1.00 74.88 743 GLY A N 1
ATOM 5525 C CA . GLY A 1 743 ? -29.785 -24.321 17.089 1.00 74.88 743 GLY A CA 1
ATOM 5526 C C . GLY A 1 743 ? -28.632 -24.467 16.081 1.00 74.88 743 GLY A C 1
ATOM 5527 O O . GLY A 1 743 ? -28.440 -25.563 15.557 1.00 74.88 743 GLY A O 1
ATOM 5528 N N . ALA A 1 744 ? -27.810 -23.436 15.822 1.00 81.50 744 ALA A N 1
ATOM 5529 C CA . ALA A 1 744 ? -26.680 -23.538 14.884 1.00 81.50 744 ALA A CA 1
ATOM 5530 C C . ALA A 1 744 ? -25.674 -24.641 15.276 1.00 81.50 744 ALA A C 1
ATOM 5532 O O . ALA A 1 744 ? -25.250 -25.427 14.427 1.00 81.50 744 ALA A O 1
ATOM 5533 N N . ALA A 1 745 ? -25.340 -24.759 16.567 1.00 84.75 745 ALA A N 1
ATOM 5534 C CA . ALA A 1 745 ? -24.460 -25.814 17.078 1.00 84.75 745 ALA A CA 1
ATOM 5535 C C . ALA A 1 745 ? -25.044 -27.224 16.873 1.00 84.75 745 ALA A C 1
ATOM 5537 O O . ALA A 1 745 ? -24.316 -28.173 16.569 1.00 84.75 745 ALA A O 1
ATOM 5538 N N . SER A 1 746 ? -26.363 -27.353 16.976 1.00 84.50 746 SER A N 1
ATOM 5539 C CA . SER A 1 746 ? -27.089 -28.607 16.777 1.00 84.50 746 SER A CA 1
ATOM 5540 C C . SER A 1 746 ? -27.198 -28.981 15.300 1.00 84.50 746 SER A C 1
ATOM 5542 O O . SER A 1 746 ? -27.037 -30.150 14.959 1.00 84.50 746 SER A O 1
ATOM 5544 N N . VAL A 1 747 ? -27.324 -28.005 14.393 1.00 84.31 747 VAL A N 1
ATOM 5545 C CA . VAL A 1 747 ? -27.206 -28.245 12.942 1.00 84.31 747 VAL A CA 1
ATOM 5546 C C . VAL A 1 747 ? -25.768 -28.627 12.556 1.00 84.31 747 VAL A C 1
ATOM 5548 O O . VAL A 1 747 ? -25.574 -29.517 11.729 1.00 84.31 747 VAL A O 1
ATOM 5551 N N . VAL A 1 748 ? -24.741 -28.039 13.184 1.00 87.19 748 VAL A N 1
ATOM 5552 C CA . VAL A 1 748 ? -23.346 -28.494 13.008 1.00 87.19 748 VAL A CA 1
ATOM 5553 C C . VAL A 1 748 ? -23.195 -29.946 13.467 1.00 87.19 748 VAL A C 1
ATOM 5555 O O . VAL A 1 748 ? -22.613 -30.760 12.751 1.00 87.19 748 VAL A O 1
ATOM 5558 N N . ARG A 1 749 ? -23.762 -30.303 14.627 1.00 86.94 749 ARG A N 1
ATOM 5559 C CA . ARG A 1 749 ? -23.766 -31.682 15.141 1.00 86.94 749 ARG A CA 1
ATOM 5560 C C . ARG A 1 749 ? -24.474 -32.645 14.183 1.00 86.94 749 ARG A C 1
ATOM 5562 O O . ARG A 1 749 ? -23.939 -33.721 13.914 1.00 86.94 749 ARG A O 1
ATOM 5569 N N . LEU A 1 750 ? -25.620 -32.241 13.633 1.00 86.00 750 LEU A N 1
ATOM 5570 C CA . LEU A 1 750 ? -26.366 -32.977 12.610 1.00 86.00 750 LEU A CA 1
ATOM 5571 C C . LEU A 1 750 ? -25.498 -33.244 11.370 1.00 86.00 750 LEU A C 1
ATOM 5573 O O . LEU A 1 750 ? -25.352 -34.395 10.966 1.00 86.00 750 LEU A O 1
ATOM 5577 N N . LEU A 1 751 ? -24.858 -32.213 10.808 1.00 87.06 751 LEU A N 1
ATOM 5578 C CA . LEU A 1 751 ? -23.975 -32.359 9.644 1.00 87.06 751 LEU A CA 1
ATOM 5579 C C . LEU A 1 751 ? -22.783 -33.282 9.925 1.00 87.06 751 LEU A C 1
ATOM 5581 O O . LEU A 1 751 ? -22.470 -34.146 9.105 1.00 87.06 751 LEU A O 1
ATOM 5585 N N . CYS A 1 752 ? -22.142 -33.151 11.090 1.00 87.94 752 CYS A N 1
ATOM 5586 C CA . CYS A 1 752 ? -21.050 -34.036 11.499 1.00 87.94 752 CYS A CA 1
ATOM 5587 C C . CYS A 1 752 ? -21.496 -35.507 11.546 1.00 87.94 752 CYS A C 1
ATOM 5589 O O . CYS A 1 752 ? -20.791 -36.387 11.050 1.00 87.94 752 CYS A O 1
ATOM 5591 N N . ARG A 1 753 ? -22.693 -35.789 12.078 1.00 85.06 753 ARG A N 1
ATOM 5592 C CA . ARG A 1 753 ? -23.270 -37.146 12.107 1.00 85.06 753 ARG A CA 1
ATOM 5593 C C . ARG A 1 753 ? -23.643 -37.669 10.726 1.00 85.06 753 ARG A C 1
ATOM 5595 O O . ARG A 1 753 ? -23.451 -38.851 10.449 1.00 85.06 753 ARG A O 1
ATOM 5602 N N . MET A 1 754 ? -24.073 -36.785 9.831 1.00 83.75 754 MET A N 1
ATOM 5603 C CA . MET A 1 754 ? -24.290 -37.092 8.415 1.00 83.75 754 MET A CA 1
ATOM 5604 C C . MET A 1 754 ? -22.983 -37.248 7.608 1.00 83.75 754 MET A C 1
ATOM 5606 O O . MET A 1 754 ? -23.038 -37.386 6.388 1.00 83.75 754 MET A O 1
ATOM 5610 N N . ARG A 1 755 ? -21.813 -37.296 8.268 1.00 86.12 755 ARG A N 1
ATOM 5611 C CA . ARG A 1 755 ? -20.473 -37.448 7.666 1.00 86.12 755 ARG A CA 1
ATOM 5612 C C . ARG A 1 755 ? -20.012 -36.249 6.828 1.00 86.12 755 ARG A C 1
ATOM 5614 O O . ARG A 1 755 ? -19.340 -36.426 5.810 1.00 86.12 755 ARG A O 1
ATOM 5621 N N . ALA A 1 756 ? -20.336 -35.032 7.260 1.00 86.31 756 ALA A N 1
ATOM 5622 C CA . ALA A 1 756 ? -19.701 -33.835 6.716 1.00 86.31 756 ALA A CA 1
ATOM 5623 C C . ALA A 1 756 ? -18.182 -33.841 6.986 1.00 86.31 756 ALA A C 1
ATOM 5625 O O . ALA A 1 756 ? -17.732 -34.251 8.059 1.00 86.31 756 ALA A O 1
ATOM 5626 N N . ASP A 1 757 ? -17.386 -33.380 6.020 1.00 84.50 757 ASP A N 1
ATOM 5627 C CA . ASP A 1 757 ? -15.935 -33.271 6.165 1.00 84.50 757 ASP A CA 1
ATOM 5628 C C . ASP A 1 757 ? -15.573 -32.089 7.076 1.00 84.50 757 ASP A C 1
ATOM 5630 O O . ASP A 1 757 ? -15.507 -30.930 6.663 1.00 84.50 757 ASP A O 1
ATOM 5634 N N . VAL A 1 758 ? -15.310 -32.408 8.344 1.00 88.00 758 VAL A N 1
ATOM 5635 C CA . VAL A 1 758 ? -14.918 -31.454 9.395 1.00 88.00 758 VAL A CA 1
ATOM 5636 C C . VAL A 1 758 ? -13.546 -30.808 9.172 1.00 88.00 758 VAL A C 1
ATOM 5638 O O . VAL A 1 758 ? -13.171 -29.900 9.914 1.00 88.00 758 VAL A O 1
ATOM 5641 N N . ASN A 1 759 ? -12.778 -31.288 8.189 1.00 85.19 759 ASN A N 1
ATOM 5642 C CA . ASN A 1 759 ? -11.438 -30.813 7.854 1.00 85.19 759 ASN A CA 1
ATOM 5643 C C . ASN A 1 759 ? -11.340 -30.217 6.444 1.00 85.19 759 ASN A C 1
ATOM 5645 O O . ASN A 1 759 ? -10.225 -29.883 6.030 1.00 85.19 759 ASN A O 1
ATOM 5649 N N . ALA A 1 760 ? -12.457 -30.096 5.721 1.00 79.62 760 ALA A N 1
ATOM 5650 C CA . ALA A 1 760 ? -12.480 -29.463 4.409 1.00 79.62 760 ALA A CA 1
ATOM 5651 C C . ALA A 1 760 ? -11.927 -28.038 4.515 1.00 79.62 760 ALA A C 1
ATOM 5653 O O . ALA A 1 760 ? -12.313 -27.311 5.418 1.00 79.62 760 ALA A O 1
ATOM 5654 N N . GLY A 1 761 ? -11.014 -27.646 3.630 1.00 73.75 761 GLY A N 1
ATOM 5655 C CA . GLY A 1 761 ? -10.579 -26.252 3.550 1.00 73.75 761 GLY A CA 1
ATOM 5656 C C . GLY A 1 761 ? -11.585 -25.437 2.747 1.00 73.75 761 GLY A C 1
ATOM 5657 O O . GLY A 1 761 ? -12.093 -25.931 1.738 1.00 73.75 761 GLY A O 1
ATOM 5658 N N . ASP A 1 762 ? -11.867 -24.209 3.166 1.00 69.81 762 ASP A N 1
ATOM 5659 C CA . ASP A 1 762 ? -12.489 -23.222 2.287 1.00 69.81 762 ASP A CA 1
ATOM 5660 C C . ASP A 1 762 ? -11.508 -22.743 1.194 1.00 69.81 762 ASP A C 1
ATOM 5662 O O . ASP A 1 762 ? -10.389 -23.246 1.050 1.00 69.81 762 ASP A O 1
ATOM 5666 N N . SER A 1 763 ? -11.920 -21.761 0.393 1.00 63.38 763 SER A N 1
ATOM 5667 C CA . SER A 1 763 ? -11.090 -21.163 -0.659 1.00 63.38 763 SER A CA 1
ATOM 5668 C C . SER A 1 763 ? -9.791 -20.517 -0.167 1.00 63.38 763 SER A C 1
ATOM 5670 O O . SER A 1 763 ? -8.915 -20.250 -0.985 1.00 63.38 763 SER A O 1
ATOM 5672 N N . GLU A 1 764 ? -9.674 -20.245 1.132 1.00 59.44 764 GLU A N 1
ATOM 5673 C CA . GLU A 1 764 ? -8.479 -19.688 1.775 1.00 59.44 764 GLU A CA 1
ATOM 5674 C C . GLU A 1 764 ? -7.633 -20.785 2.445 1.00 59.44 764 GLU A C 1
ATOM 5676 O O . GLU A 1 764 ? -6.504 -20.543 2.870 1.00 59.44 764 GLU A O 1
ATOM 5681 N N . GLY A 1 765 ? -8.134 -22.023 2.473 1.00 64.62 765 GLY A N 1
ATOM 5682 C CA . GLY A 1 765 ? -7.502 -23.169 3.117 1.00 64.62 765 GLY A CA 1
ATOM 5683 C C . GLY A 1 765 ? -7.785 -23.262 4.618 1.00 64.62 765 GLY A C 1
ATOM 5684 O O . GLY A 1 765 ? -7.190 -24.117 5.285 1.00 64.62 765 GLY A O 1
ATOM 5685 N N . ASP A 1 766 ? -8.674 -22.417 5.142 1.00 72.06 766 ASP A N 1
ATOM 5686 C CA . ASP A 1 766 ? -9.110 -22.440 6.532 1.00 72.06 766 ASP A CA 1
ATOM 5687 C C . ASP A 1 766 ? -10.107 -23.584 6.742 1.00 72.06 766 ASP A C 1
ATOM 5689 O O . ASP A 1 766 ? -10.950 -23.863 5.894 1.00 72.06 766 ASP A O 1
ATOM 5693 N N . SER A 1 767 ? -9.989 -24.297 7.864 1.00 83.94 767 SER A N 1
ATOM 5694 C CA . SER A 1 767 ? -10.929 -25.362 8.226 1.00 83.94 767 SER A CA 1
ATOM 5695 C C . SER A 1 767 ? -12.160 -24.810 8.961 1.00 83.94 767 SER A C 1
ATOM 5697 O O . SER A 1 767 ? -12.084 -23.739 9.574 1.00 83.94 767 SER A O 1
ATOM 5699 N N . PRO A 1 768 ? -13.272 -25.571 9.063 1.00 85.12 768 PRO A N 1
ATOM 5700 C CA . PRO A 1 768 ? -14.433 -25.156 9.845 1.00 85.12 768 PRO A CA 1
ATOM 5701 C C . PRO A 1 768 ? -14.079 -24.847 11.301 1.00 85.12 768 PRO A C 1
ATOM 5703 O O . PRO A 1 768 ? -14.673 -23.964 11.916 1.00 85.12 768 PRO A O 1
ATOM 5706 N N . LEU A 1 769 ? -13.080 -25.547 11.856 1.00 83.62 769 LEU A N 1
ATOM 5707 C CA . LEU A 1 769 ? -12.583 -25.302 13.208 1.00 83.62 769 LEU A CA 1
ATOM 5708 C C . LEU A 1 769 ? -11.840 -23.959 13.323 1.00 83.62 769 LEU A C 1
ATOM 5710 O O . LEU A 1 769 ? -11.924 -23.315 14.369 1.00 83.62 769 LEU A O 1
ATOM 5714 N N . ALA A 1 770 ? -11.130 -23.532 12.273 1.00 74.75 770 ALA A N 1
ATOM 5715 C CA . ALA A 1 770 ? -10.504 -22.211 12.217 1.00 74.75 770 ALA A CA 1
ATOM 5716 C C . ALA A 1 770 ? -11.566 -21.103 12.210 1.00 74.75 770 ALA A C 1
ATOM 5718 O O . ALA A 1 770 ? -11.487 -20.192 13.035 1.00 74.75 770 ALA A O 1
ATOM 5719 N N . HIS A 1 771 ? -12.623 -21.256 11.403 1.00 72.56 771 HIS A N 1
ATOM 5720 C CA . HIS A 1 771 ? -13.790 -20.362 11.417 1.00 72.56 771 HIS A CA 1
ATOM 5721 C C . HIS A 1 771 ? -14.469 -20.327 12.791 1.00 72.56 771 HIS A C 1
ATOM 5723 O O . HIS A 1 771 ? -14.696 -19.253 13.343 1.00 72.56 771 HIS A O 1
ATOM 5729 N N . ALA A 1 772 ? -14.744 -21.486 13.397 1.00 75.94 772 ALA A N 1
ATOM 5730 C CA . ALA A 1 772 ? -15.388 -21.558 14.710 1.00 75.94 772 ALA A CA 1
ATOM 5731 C C . ALA A 1 772 ? -14.602 -20.790 15.787 1.00 75.94 772 ALA A C 1
ATOM 5733 O O . ALA A 1 772 ? -15.192 -20.090 16.616 1.00 75.94 772 ALA A O 1
ATOM 5734 N N . ARG A 1 773 ? -13.268 -20.893 15.756 1.00 74.94 773 ARG A N 1
ATOM 5735 C CA . ARG A 1 773 ? -12.372 -20.208 16.691 1.00 74.94 773 ARG A CA 1
ATOM 5736 C C . ARG A 1 773 ? -12.259 -18.715 16.395 1.00 74.94 773 ARG A C 1
ATOM 5738 O O . ARG A 1 773 ? -12.256 -17.926 17.335 1.00 74.94 773 ARG A O 1
ATOM 5745 N N . TYR A 1 774 ? -12.209 -18.331 15.119 1.00 65.75 774 TYR A N 1
ATOM 5746 C CA . TYR A 1 774 ? -12.260 -16.934 14.683 1.00 65.75 774 TYR A CA 1
ATOM 5747 C C . TYR A 1 774 ? -13.520 -16.226 15.199 1.00 65.75 774 TYR A C 1
ATOM 5749 O O . TYR A 1 774 ? -13.424 -15.172 15.819 1.00 65.75 774 TYR A O 1
ATOM 5757 N N . PHE A 1 775 ? -14.690 -16.847 15.036 1.00 65.44 775 PHE A N 1
ATOM 5758 C CA . PHE A 1 775 ? -15.960 -16.298 15.518 1.00 65.44 775 PHE A CA 1
ATOM 5759 C C . PHE A 1 775 ? -16.173 -16.453 17.040 1.00 65.44 775 PHE A C 1
ATOM 5761 O O . PHE A 1 775 ? -17.187 -15.998 17.562 1.00 65.44 775 PHE A O 1
ATOM 5768 N N . GLY A 1 776 ? -15.243 -17.078 17.777 1.00 70.56 776 GLY A N 1
ATOM 5769 C CA . GLY A 1 776 ? -15.322 -17.222 19.240 1.00 70.56 776 GLY A CA 1
ATOM 5770 C C . GLY A 1 776 ? -16.355 -18.244 19.739 1.00 70.56 776 GLY A C 1
ATOM 5771 O O . GLY A 1 776 ? -16.829 -18.160 20.873 1.00 70.56 776 GLY A O 1
ATOM 5772 N N . THR A 1 777 ? -16.709 -19.224 18.910 1.00 74.19 777 THR A N 1
ATOM 5773 C CA . THR A 1 777 ? -17.865 -20.113 19.117 1.00 74.19 777 THR A CA 1
ATOM 5774 C C . THR A 1 777 ? -17.489 -21.392 19.865 1.00 74.19 777 THR A C 1
ATOM 5776 O O . THR A 1 777 ? -17.265 -22.448 19.279 1.00 74.19 777 THR A O 1
ATOM 5779 N N . LYS A 1 778 ? -17.415 -21.319 21.200 1.00 81.06 778 LYS A N 1
ATOM 5780 C CA . LYS A 1 778 ? -16.925 -22.438 22.034 1.00 81.06 778 LYS A CA 1
ATOM 5781 C C . LYS A 1 778 ? -17.708 -23.745 21.853 1.00 81.06 778 LYS A C 1
ATOM 5783 O O . LYS A 1 778 ? -17.098 -24.810 21.849 1.00 81.06 778 LYS A O 1
ATOM 5788 N N . GLU A 1 779 ? -19.028 -23.679 21.700 1.00 82.50 779 GLU A N 1
ATOM 5789 C CA . GLU A 1 779 ? -19.876 -24.869 21.527 1.00 82.50 779 GLU A CA 1
ATOM 5790 C C . GLU A 1 779 ? -19.627 -25.565 20.182 1.00 82.50 779 GLU A C 1
ATOM 5792 O O . GLU A 1 779 ? -19.384 -26.771 20.144 1.00 82.50 779 GLU A O 1
ATOM 5797 N N . ILE A 1 780 ? -19.595 -24.803 19.084 1.00 85.00 780 ILE A N 1
ATOM 5798 C CA . ILE A 1 780 ? -19.288 -25.318 17.740 1.00 85.00 780 ILE A CA 1
ATOM 5799 C C . ILE A 1 780 ? -17.845 -25.841 17.686 1.00 85.00 780 ILE A C 1
ATOM 5801 O O . ILE A 1 780 ? -17.598 -26.914 17.137 1.00 85.00 780 ILE A O 1
ATOM 5805 N N . GLU A 1 781 ? -16.895 -25.139 18.315 1.00 85.19 781 GLU A N 1
ATOM 5806 C CA . GLU A 1 781 ? -15.500 -25.578 18.428 1.00 85.19 781 GLU A CA 1
ATOM 5807 C C . GLU A 1 781 ? -15.392 -26.938 19.138 1.00 85.19 781 GLU A C 1
ATOM 5809 O O . GLU A 1 781 ? -14.666 -27.822 18.678 1.00 85.19 781 GLU A O 1
ATOM 5814 N N . GLN A 1 782 ? -16.121 -27.130 20.243 1.00 86.25 782 GLN A N 1
ATOM 5815 C CA . GLN A 1 782 ? -16.147 -28.401 20.968 1.00 86.25 782 GLN A CA 1
ATOM 5816 C C . GLN A 1 782 ? -16.736 -29.528 20.122 1.00 86.25 782 GLN A C 1
ATOM 5818 O O . GLN A 1 782 ? -16.132 -30.600 20.057 1.00 86.25 782 GLN A O 1
ATOM 5823 N N . VAL A 1 783 ? -17.860 -29.287 19.438 1.00 86.50 783 VAL A N 1
ATOM 5824 C CA . VAL A 1 783 ? -18.474 -30.279 18.544 1.00 86.50 783 VAL A CA 1
ATOM 5825 C C . VAL A 1 783 ? -17.499 -30.657 17.427 1.00 86.50 783 VAL A C 1
ATOM 5827 O O . VAL A 1 783 ? -17.183 -31.830 17.262 1.00 86.50 783 VAL A O 1
ATOM 5830 N N . LEU A 1 784 ? -16.928 -29.691 16.707 1.00 88.62 784 LEU A N 1
ATOM 5831 C CA . LEU A 1 784 ? -15.981 -29.979 15.624 1.00 88.62 784 LEU A CA 1
ATOM 5832 C C . LEU A 1 784 ? -14.745 -30.750 16.115 1.00 88.62 784 LEU A C 1
ATOM 5834 O O . LEU A 1 784 ? -14.291 -31.668 15.433 1.00 88.62 784 LEU A O 1
ATOM 5838 N N . ARG A 1 785 ? -14.225 -30.451 17.315 1.00 87.75 785 ARG A N 1
ATOM 5839 C CA . ARG A 1 785 ? -13.115 -31.209 17.926 1.00 87.75 785 ARG A CA 1
ATOM 5840 C C . ARG A 1 785 ? -13.494 -32.648 18.261 1.00 87.75 785 ARG A C 1
ATOM 5842 O O . ARG A 1 785 ? -12.698 -33.546 17.999 1.00 87.75 785 ARG A O 1
ATOM 5849 N N . GLN A 1 786 ? -14.683 -32.873 18.822 1.00 88.25 786 GLN A N 1
ATOM 5850 C CA . GLN A 1 786 ? -15.171 -34.218 19.151 1.00 88.25 786 GLN A CA 1
ATOM 5851 C C . GLN A 1 786 ? -15.246 -35.115 17.909 1.00 88.25 786 GLN A C 1
ATOM 5853 O O . GLN A 1 786 ? -14.901 -36.290 17.986 1.00 88.25 786 GLN A O 1
ATOM 5858 N N . TYR A 1 787 ? -15.618 -34.551 16.757 1.00 87.38 787 TYR A N 1
ATOM 5859 C CA . TYR A 1 787 ? -15.690 -35.269 15.480 1.00 87.38 787 TYR A CA 1
ATOM 5860 C C . TYR A 1 787 ? -14.367 -35.255 14.681 1.00 87.38 787 TYR A C 1
ATOM 5862 O O . TYR A 1 787 ? -14.347 -35.636 13.513 1.00 87.38 787 TYR A O 1
ATOM 5870 N N . GLY A 1 788 ? -13.240 -34.868 15.295 1.00 84.88 788 GLY A N 1
ATOM 5871 C CA . GLY A 1 788 ? -11.904 -34.980 14.690 1.00 84.88 788 GLY A CA 1
ATOM 5872 C C . GLY A 1 788 ? -11.463 -33.796 13.818 1.00 84.88 788 GLY A C 1
ATOM 5873 O O . GLY A 1 788 ? -10.551 -33.940 12.995 1.00 84.88 788 GLY A O 1
ATOM 5874 N N . GLY A 1 789 ? -12.085 -32.628 13.988 1.00 86.31 789 GLY A N 1
ATOM 5875 C CA . GLY A 1 789 ? -11.691 -31.378 13.344 1.00 86.31 789 GLY A CA 1
ATOM 5876 C C . GLY A 1 789 ? -10.293 -30.926 13.771 1.00 86.31 789 GLY A C 1
ATOM 5877 O O . GLY A 1 789 ? -9.946 -30.913 14.954 1.00 86.31 789 GLY A O 1
ATOM 5878 N N . LYS A 1 790 ? -9.474 -30.543 12.793 1.00 83.88 790 LYS A N 1
ATOM 5879 C CA . LYS A 1 790 ? -8.111 -30.035 12.961 1.00 83.88 790 LYS A CA 1
ATOM 5880 C C . LYS A 1 790 ? -8.071 -28.568 12.582 1.00 83.88 790 LYS A C 1
ATOM 5882 O O . LYS A 1 790 ? -8.686 -28.141 11.607 1.00 83.88 790 LYS A O 1
ATOM 5887 N N . LEU A 1 791 ? -7.290 -27.803 13.333 1.00 79.38 791 LEU A N 1
ATOM 5888 C CA . LEU A 1 791 ? -7.046 -26.402 13.025 1.00 79.38 791 LEU A CA 1
ATOM 5889 C C . LEU A 1 791 ? -6.068 -26.332 11.843 1.00 79.38 791 LEU A C 1
ATOM 5891 O O . LEU A 1 791 ? -4.914 -26.747 11.972 1.00 79.38 791 LEU A O 1
ATOM 5895 N N . ARG A 1 792 ? -6.543 -25.876 10.682 1.00 74.06 792 ARG A N 1
ATOM 5896 C CA . ARG A 1 792 ? -5.767 -25.695 9.445 1.00 74.06 792 ARG A CA 1
ATOM 5897 C C . ARG A 1 792 ? -6.180 -24.374 8.807 1.00 74.06 792 ARG A C 1
ATOM 5899 O O . ARG A 1 792 ? -7.326 -23.980 8.989 1.00 74.06 792 ARG A O 1
ATOM 5906 N N . GLY A 1 793 ? -5.240 -23.709 8.138 1.00 60.56 793 GLY A N 1
ATOM 5907 C CA . GLY A 1 793 ? -5.472 -22.383 7.573 1.00 60.56 793 GLY A CA 1
ATOM 5908 C C . GLY A 1 793 ? -4.260 -21.449 7.652 1.00 60.56 793 GLY A C 1
ATOM 5909 O O . GLY A 1 793 ? -3.597 -21.437 8.700 1.00 60.56 793 GLY A O 1
ATOM 5910 N N . PRO A 1 794 ? -3.920 -20.688 6.592 1.00 49.31 794 PRO A N 1
ATOM 5911 C CA . PRO A 1 794 ? -2.796 -19.750 6.604 1.00 49.31 794 PRO A CA 1
ATOM 5912 C C . PRO A 1 794 ? -2.976 -18.633 7.644 1.00 49.31 794 PRO A C 1
ATOM 5914 O O . PRO A 1 794 ? -1.995 -18.236 8.273 1.00 49.31 794 PRO A O 1
ATOM 5917 N N . TYR A 1 795 ? -4.208 -18.193 7.918 1.00 50.53 795 TYR A N 1
ATOM 5918 C CA . TYR A 1 795 ? -4.478 -17.103 8.863 1.00 50.53 795 TYR A CA 1
ATOM 5919 C C . TYR A 1 795 ? -4.211 -17.476 10.330 1.00 50.53 795 TYR A C 1
ATOM 5921 O O . TYR A 1 795 ? -3.768 -16.642 11.120 1.00 50.53 795 TYR A O 1
ATOM 5929 N N . TYR A 1 796 ? -4.392 -18.747 10.704 1.00 47.53 796 TYR A N 1
ATOM 5930 C CA . TYR A 1 796 ? -4.154 -19.220 12.075 1.00 47.53 796 TYR A CA 1
ATOM 5931 C C . TYR A 1 796 ? -2.736 -19.757 12.324 1.00 47.53 796 TYR A C 1
ATOM 5933 O O . TYR A 1 796 ? -2.323 -19.866 13.479 1.00 47.53 796 TYR A O 1
ATOM 5941 N N . GLN A 1 797 ? -1.969 -20.088 11.278 1.00 41.72 797 GLN A N 1
ATOM 5942 C CA . GLN A 1 797 ? -0.585 -20.562 11.439 1.00 41.72 797 GLN A CA 1
ATOM 5943 C C . GLN A 1 797 ? 0.403 -19.436 11.780 1.00 41.72 797 GLN A C 1
ATOM 5945 O O . GLN A 1 797 ? 1.402 -19.700 12.453 1.00 41.72 797 GLN A O 1
ATOM 5950 N N . PHE A 1 798 ? 0.119 -18.192 11.378 1.00 35.31 798 PHE A N 1
ATOM 5951 C CA . PHE A 1 798 ? 0.975 -17.039 11.675 1.00 35.31 798 PHE A CA 1
ATOM 5952 C C . PHE A 1 798 ? 0.735 -16.414 13.059 1.00 35.31 798 PHE A C 1
ATOM 5954 O O . PHE A 1 798 ? 1.648 -15.795 13.595 1.00 35.31 798 PHE A O 1
ATOM 5961 N N . SER A 1 799 ? -0.432 -16.609 13.685 1.00 36.34 799 SER A N 1
ATOM 5962 C CA . SER A 1 799 ? -0.772 -15.937 14.953 1.00 36.34 799 SER A CA 1
ATOM 5963 C C . SER A 1 799 ? -0.242 -16.620 16.225 1.00 36.34 799 SER A C 1
ATOM 5965 O O . SER A 1 799 ? -0.360 -16.052 17.308 1.00 36.34 799 SER A O 1
ATOM 5967 N N . PHE A 1 800 ? 0.362 -17.816 16.130 1.00 30.69 800 PHE A N 1
ATOM 5968 C CA . PHE A 1 800 ? 0.771 -18.608 17.307 1.00 30.69 800 PHE A CA 1
ATOM 5969 C C . PHE A 1 800 ? 2.175 -19.237 17.255 1.00 30.69 800 PHE A C 1
ATOM 5971 O O . PHE A 1 800 ? 2.491 -20.097 18.084 1.00 30.69 800 PHE A O 1
ATOM 5978 N N . ARG A 1 801 ? 3.065 -18.802 16.354 1.00 26.53 801 ARG A N 1
ATOM 5979 C CA . ARG A 1 801 ? 4.502 -19.046 16.564 1.00 26.53 801 ARG A CA 1
ATOM 5980 C C . ARG A 1 801 ? 5.049 -17.947 17.474 1.00 26.53 801 ARG A C 1
ATOM 5982 O O . ARG A 1 801 ? 5.244 -16.825 17.031 1.00 26.53 801 ARG A O 1
ATOM 5989 N N . ARG A 1 802 ? 5.172 -18.327 18.751 1.00 28.91 802 ARG A N 1
ATOM 5990 C CA . ARG A 1 802 ? 5.812 -17.597 19.854 1.00 28.91 802 ARG A CA 1
ATOM 5991 C C . ARG A 1 802 ? 7.084 -16.863 19.461 1.00 28.91 802 ARG A C 1
ATOM 5993 O O . ARG A 1 802 ? 7.864 -17.459 18.684 1.00 28.91 802 ARG A O 1
#

pLDDT: mean 75.2, std 15.99, range [23.47, 96.69]